Protein AF-A0A364MZ13-F1 (afdb_monomer_lite)

pLDDT: mean 72.57, std 24.68, range [21.92, 98.81]

Foldseek 3Di:
DDDDDDDDDDPVVVVVVVVVVVVVVVPPVPDDDDDDPDCPVVVVVVVVVVVVVVVVVCVPVVDQFFDALFFDWPQGDDPVLARPPPTGFAAAAAPVVQVVVVLLVQLLQQLLVQQLPDDCPPLLHLNNLLCQQFPPQCDGTPDDPPFPDRTHLADALALCNLLLVLSSLRSNQVSSLVSSLVQLVQADPVCSVVNVVSSSNHTHHAHDLQFDPDVAFSDHVLQDPQKDWHQGNVGIDIDGGSSPKRFQPPAQDPSLDDDDCRRHRIFEWCWAVDPTHHFVVQLRVQSLLFNLQLLVLLQVLLQQLFFLSCQAHQFVLSVDPVRLFLHFHLSQSLQVNLCSGCHLQGTQSQASNRNSRNSNNSNSSVVSNQSSLLSCLSNVVHGRDKAFRQFDHSHDHFLHIDTQQDFSPPHANGRVRHGDGSVCPVDSSSSSYDHPQCPVSHLLSSLLVSCVGRNLPQDDFALPDQCAGPLLEHSAHFDDAFFKWKKKKKKFFLQLDQTKKKKWKFFDDDDVLFDADLDDDPQPPDPLCLFDSPPPPPQDDDVDPHGDDDCVSPPSSHNRTQHMGMRGYHNHHDRRPGPDTRMGMHIGTCRSRVNVCCNNVVFVGRDLVGVLVRLLVTMHMFMGHSRGTHHCVSGVRIAIFMKMFRKATFPDSSGRIHNSHRIDTSLSNCVVPGSSDDDDDDDDSSSPRDDDDDDDDPPDDDDDDDDDDDDPPDPDDPDDPDLCNDDPDDDDWDKAFDADPVRHTPDIDIDDDDDDDDDDDDDDDDDDDDDDDDDDDPDQDDLPDAAAAFADDDDDQADQQHDAFDPDAWDWDAWPVNPWIKIKGKARALVLAQLVLLVVQQVQVQVVLCQFAWDQDNGRDDSVSSRCRARRGMKIWIFTDDDHHSVVVVVCVVVPHDCLHTTFWMKGWFQSDHDPRSLEIEMDITGRPVNPPRCVRLVVVVVCLVVSCSSVRFKYKYAFGWPVPVVVVCSCVVVPWDQPDKAPQCGCGPVDHPGRTMTTMTMDGNDPCVLVCFQVLVVQLVCCQVPVDGDPPQDPVSVVVSVVVNVFKDWDDDDDPDDIWIDGPQATEDRDLVVLLVQLLVLCVVPVDDLVVSLVVCVVHHDGPPSSVSNVVSLCPDPVSVVVVVVVVVVVVVVVVVVVVPPDDDDDDDDDDDDDDDDDDDDDDDDDDDDDDDDDDDDDDDDDDDDDDDDDDDDDDDDDDDDDDDDDDDDDDDDYDDDDDDDDDDDDDDDDDDDDDDDDDDDDDDDDDDDDDDDDDDDDDDPVRVVVVVVVVVVVPD

Radius of gyration: 42.13 Å; chains: 1; bounding box: 126×106×139 Å

Sequence (1278 aa):
MANFSKPANMMSMVFALLSVLQFTVAFQHGAHHHAHPARAADDAAIVAHMNDIEGELTKRQSSLRNLAITGICSNGHASNGQCNSGSSSAPRLEIRQLVKNADQWNLYLLGMERFTSKDKNDMLSYYQVSGIHGRPFQTWNTFPSPLLNQQGFCPHAMVLFGSWHRPYLALYEQALFQAILEVIEEFPSNQQQRWRNAAATFRMPYWDWAMDPGNGPTVPTQIRDTRVTVTKPSGTTTIDNPLYKYDFGNTLPSEMGGGPWNNFPETLRRPVANPTRSNNNEMNARFGSVRISLRDRIFALFSSKANFGQASTSAIGVRTDLSGSGVDSIESVHDVIHNTAGGESGGHMYYLDVSAFDPIFWLHHTNVDRILAMYQVVSPNSYISNGNVIRPMAQWNQGEPKNAYSPLKPFTKDISGNYFTSVDVKETRVLGYHYPETSDRSYTQTVRAINQLYGAGVRSMSKRDSDVSETGQYLGRPIKEGEYHTILNVIADKYALEGSYTVHCFVGKPGNSTSNSSAPYPVANSTTSASSPYSTGTSSYGNDTEAAYDPSTDYTQDPSYVGSYGILGGMMAGGANSSQTVMTSGALPLTSCLQGKVASGELESLTPEHIEPYLKEHLTYKVVGIKGELTPEEVPNLHIGVKCNKAKPAANDDELPDLSAPYEILKDVTSHLPFGKVFEYIPSLLDQALPEGPEYEEPGHGSSNGGGLTSPSNGVFPMPSMPWEEEGYCVSKQTIEYVDESGKLLYSEMLAVHGAPSFQLQPGNHSGTRPRLPAMPAMLDDPSAPVVFRTSGDVPYPPPGGPLPVGIAPCQVILRDRVTTATIIPFSAPNQVPLTLLAYLCDQLGREIEKGDTYPMVEPLPLENFGPYWFGVFGAIMLLGEIQDGRELHEMARRGCDWERECLGSFYIKPNYPGRSSHVCNGGFLVTDASRNRGVGRLMGETYLDWAPKLGYTYSVFNLVYETNVASCRIWDALGFKRIGRVKGCGNLKSYPGELVDAIIYGRDLGQDDEFVSEERFDKIRFYLKNGKYPNGADRAEKSRLRSAATHYKLTLSNDDEPEKLWLKGKEVIADPKQQYEIAQEIHHKQHGGINKTTAAIAELYHWVRIKETVSQVIRNCPECSEMNKGLSAMRQGQNQARAEARSGSGFLQSTSQPTLTPTPPTLFSPSQPPPPSDSPSNQLLETAQHPNPMYTQFPQQTRFDLPVDPALMEGIQTGTKLAELPPSPFLAAQAANGMPHVGHLDPDSESRMALDPSLDERAPTAVEEMRRRLNRVNQYK

Organism: Stemphylium lycopersici (NCBI:txid183478)

InterPro domains:
  IPR000182 GNAT domain [PF00583] (899-977)
  IPR000182 GNAT domain [PS51186] (844-1007)
  IPR002227 Tyrosinase copper-binding domain [PF00264] (125-376)
  IPR002227 Tyrosinase copper-binding domain [PR00092] (156-173)
  IPR002227 Tyrosinase copper-binding domain [PR00092] (204-209)
  IPR002227 Tyrosinase copper-binding domain [PR00092] (333-344)
  IPR002227 Tyrosinase copper-binding domain [PR00092] (357-375)
  IPR002227 Tyrosinase copper-binding domain [PS00498] (358-369)
  IPR008922 Di-copper centre-containing domain superfamily [G3DSA:1.10.1280.10] (80-455)
  IPR008922 Di-copper centre-containing domain superfamily [SSF48056] (86-438)
  IPR015416 Zinc finger, H2C2-type, histone UAS binding [PF09337] (1084-1121)
  IPR016181 Acyl-CoA N-acyltransferase [SSF55729] (885-1007)
  IPR041640 Tyrosinase, C-terminal [PF18132] (552-642)
  IPR052742 Mitochondrial N-acetyltransferase [PTHR43138] (776-1212)

Structure (mmCIF, N/CA/C/O backbone):
data_AF-A0A364MZ13-F1
#
_entry.id   AF-A0A364MZ13-F1
#
loop_
_atom_site.group_PDB
_atom_site.id
_atom_site.type_symbol
_atom_site.label_atom_id
_atom_site.label_alt_id
_atom_site.label_comp_id
_atom_site.label_asym_id
_atom_site.label_entity_id
_atom_site.label_seq_id
_atom_site.pdbx_PDB_ins_code
_atom_site.Cartn_x
_atom_site.Cartn_y
_atom_site.Cartn_z
_atom_site.occupancy
_atom_site.B_iso_or_equiv
_atom_site.auth_seq_id
_atom_site.auth_comp_id
_atom_site.auth_asym_id
_atom_site.auth_atom_id
_atom_site.pdbx_PDB_model_num
ATOM 1 N N . MET A 1 1 ? 60.540 -18.792 3.377 1.00 34.34 1 MET A N 1
ATOM 2 C CA . MET A 1 1 ? 60.831 -20.075 4.062 1.00 34.34 1 MET A CA 1
ATOM 3 C C . MET A 1 1 ? 59.533 -20.544 4.708 1.00 34.34 1 MET A C 1
ATOM 5 O O . MET A 1 1 ? 58.826 -19.664 5.175 1.00 34.34 1 MET A O 1
ATOM 9 N N . ALA A 1 2 ? 59.151 -21.819 4.804 1.00 34.81 2 ALA A N 1
ATOM 10 C CA . ALA A 1 2 ? 59.562 -23.114 4.210 1.00 34.81 2 ALA A CA 1
ATOM 11 C C . ALA A 1 2 ? 58.576 -24.173 4.804 1.00 34.81 2 ALA A C 1
ATOM 13 O O . ALA A 1 2 ? 57.996 -23.880 5.843 1.00 34.81 2 ALA A O 1
ATOM 14 N N . ASN A 1 3 ? 58.304 -25.391 4.313 1.00 37.25 3 ASN A N 1
ATOM 15 C CA . ASN A 1 3 ? 58.601 -26.162 3.089 1.00 37.25 3 ASN A CA 1
ATOM 16 C C . ASN A 1 3 ? 57.504 -27.279 2.974 1.00 37.25 3 ASN A C 1
ATOM 18 O O . ASN A 1 3 ? 56.854 -27.569 3.970 1.00 37.25 3 ASN A O 1
ATOM 22 N N . PHE A 1 4 ? 57.075 -27.766 1.796 1.00 43.94 4 PHE A N 1
ATOM 23 C CA . PHE A 1 4 ? 57.581 -28.949 1.040 1.00 43.94 4 PHE A CA 1
ATOM 24 C C . PHE A 1 4 ? 57.619 -30.292 1.839 1.00 43.94 4 PHE A C 1
ATOM 26 O O . PHE A 1 4 ? 58.055 -30.284 2.981 1.00 43.94 4 PHE A O 1
ATOM 33 N N . SER A 1 5 ? 57.240 -31.479 1.307 1.00 40.78 5 SER A N 1
ATOM 34 C CA . SER A 1 5 ? 56.767 -31.826 -0.061 1.00 40.78 5 SER A CA 1
ATOM 35 C C . SER A 1 5 ? 56.204 -33.261 -0.283 1.00 40.78 5 SER A C 1
ATOM 37 O O . SER A 1 5 ? 56.474 -34.186 0.472 1.00 40.78 5 SER A O 1
ATOM 39 N N . LYS A 1 6 ? 55.509 -33.400 -1.433 1.00 39.84 6 LYS A N 1
ATOM 40 C CA . LYS A 1 6 ? 55.323 -34.545 -2.387 1.00 39.84 6 LYS A CA 1
ATOM 41 C C . LYS A 1 6 ? 56.585 -35.437 -2.616 1.00 39.84 6 LYS A C 1
ATOM 43 O O . LYS A 1 6 ? 57.648 -34.959 -2.217 1.00 39.84 6 LYS A O 1
ATOM 48 N N . PRO A 1 7 ? 56.556 -36.646 -3.272 1.00 47.81 7 PRO A N 1
ATOM 49 C CA . PRO A 1 7 ? 55.991 -36.962 -4.628 1.00 47.81 7 PRO A CA 1
ATOM 50 C C . PRO A 1 7 ? 55.428 -38.406 -4.836 1.00 47.81 7 PRO A C 1
ATOM 52 O O . PRO A 1 7 ? 55.377 -39.170 -3.884 1.00 47.81 7 PRO A O 1
ATOM 55 N N . ALA A 1 8 ? 54.984 -38.898 -6.011 1.00 40.34 8 ALA A N 1
ATOM 56 C CA . ALA A 1 8 ? 54.505 -38.353 -7.309 1.00 40.34 8 ALA A CA 1
ATOM 57 C C . ALA A 1 8 ? 53.506 -39.377 -7.924 1.00 40.34 8 ALA A C 1
ATOM 59 O O . ALA A 1 8 ? 53.551 -40.546 -7.553 1.00 40.34 8 ALA A O 1
ATOM 60 N N . ASN A 1 9 ? 52.597 -38.976 -8.833 1.00 39.47 9 ASN A N 1
ATOM 61 C CA . ASN A 1 9 ? 51.491 -39.849 -9.281 1.00 39.47 9 ASN A CA 1
ATOM 62 C C . ASN A 1 9 ? 51.024 -39.616 -10.747 1.00 39.47 9 ASN A C 1
ATOM 64 O O . ASN A 1 9 ? 51.371 -38.613 -11.365 1.00 39.47 9 ASN A O 1
ATOM 68 N N . MET A 1 10 ? 50.200 -40.545 -11.254 1.00 41.47 10 MET A N 1
ATOM 69 C CA . MET A 1 10 ? 49.724 -40.870 -12.621 1.00 41.47 10 MET A CA 1
ATOM 70 C C . MET A 1 10 ? 49.314 -39.737 -13.600 1.00 41.47 10 MET A C 1
ATOM 72 O O . MET A 1 10 ? 49.108 -40.003 -14.785 1.00 41.47 10 MET A O 1
ATOM 76 N N . MET A 1 11 ? 49.217 -38.480 -13.158 1.00 45.34 11 MET A N 1
ATOM 77 C CA . MET A 1 11 ? 48.744 -37.326 -13.952 1.00 45.34 11 MET A CA 1
ATOM 78 C C . MET A 1 11 ? 49.505 -37.123 -15.278 1.00 45.34 11 MET A C 1
ATOM 80 O O . MET A 1 11 ? 48.898 -36.802 -16.300 1.00 45.34 11 MET A O 1
ATOM 84 N N . SER A 1 12 ? 50.822 -37.355 -15.286 1.00 45.50 12 SER A N 1
ATOM 85 C CA . SER A 1 12 ? 51.691 -37.088 -16.443 1.00 45.50 12 SER A CA 1
ATOM 86 C C . SER A 1 12 ? 51.362 -37.924 -17.688 1.00 45.50 12 SER A C 1
ATOM 88 O O . SER A 1 12 ? 51.634 -37.486 -18.802 1.00 45.50 12 SER A O 1
ATOM 90 N N . MET A 1 13 ? 50.782 -39.118 -17.520 1.00 44.88 13 MET A N 1
ATOM 91 C CA . MET A 1 13 ? 50.463 -40.014 -18.640 1.00 44.88 13 MET A CA 1
ATOM 92 C C . MET A 1 13 ? 49.107 -39.682 -19.280 1.00 44.88 13 MET A C 1
ATOM 94 O O . MET A 1 13 ? 48.956 -39.783 -20.496 1.00 44.88 13 MET A O 1
ATOM 98 N N . VAL A 1 14 ? 48.140 -39.224 -18.478 1.00 53.03 14 VAL A N 1
ATOM 99 C CA . VAL A 1 14 ? 46.807 -38.814 -18.954 1.00 53.03 14 VAL A CA 1
ATOM 100 C C . VAL A 1 14 ? 46.894 -37.533 -19.788 1.00 53.03 14 VAL A C 1
ATOM 102 O O . VAL A 1 14 ? 46.258 -37.438 -20.837 1.00 53.03 14 VAL A O 1
ATOM 105 N N . PHE A 1 15 ? 47.744 -36.582 -19.380 1.00 49.56 15 PHE A N 1
ATOM 106 C CA . PHE A 1 15 ? 47.992 -35.355 -20.144 1.00 49.56 15 PHE A CA 1
ATOM 107 C C . PHE A 1 15 ? 48.522 -35.640 -21.558 1.00 49.56 15 PHE A C 1
ATOM 109 O O . PHE A 1 15 ? 48.015 -35.076 -22.524 1.00 49.56 15 PHE A O 1
ATOM 116 N N . ALA A 1 16 ? 49.479 -36.566 -21.695 1.00 49.56 16 ALA A N 1
ATOM 117 C CA . ALA A 1 16 ? 50.039 -36.938 -22.995 1.00 49.56 16 ALA A CA 1
ATOM 118 C C . ALA A 1 16 ? 48.985 -37.532 -23.952 1.00 49.56 16 ALA A C 1
ATOM 120 O O . ALA A 1 16 ? 48.999 -37.230 -25.145 1.00 49.56 16 ALA A O 1
ATOM 121 N N . LEU A 1 17 ? 48.047 -38.336 -23.436 1.00 48.31 17 LEU A N 1
ATOM 122 C CA . LEU A 1 17 ? 46.984 -38.939 -24.245 1.00 48.31 17 LEU A CA 1
ATOM 123 C C . LEU A 1 17 ? 45.975 -37.888 -24.747 1.00 48.31 17 LEU A C 1
ATOM 125 O O . LEU A 1 17 ? 45.586 -37.910 -25.916 1.00 48.31 17 LEU A O 1
ATOM 129 N N . LEU A 1 18 ? 45.596 -36.936 -23.886 1.00 52.72 18 LEU A N 1
ATOM 130 C CA . LEU A 1 18 ? 44.688 -35.837 -24.238 1.00 52.72 18 LEU A CA 1
ATOM 131 C C . LEU A 1 18 ? 45.288 -34.902 -25.302 1.00 52.72 18 LEU A C 1
ATOM 133 O O . LEU A 1 18 ? 44.580 -34.492 -26.223 1.00 52.72 18 LEU A O 1
ATOM 137 N N . SER A 1 19 ? 46.593 -34.611 -25.233 1.00 46.22 19 SER A N 1
ATOM 138 C CA . SER A 1 19 ? 47.274 -33.763 -26.224 1.00 46.22 19 SER A CA 1
ATOM 139 C C . SER A 1 19 ? 47.270 -34.349 -27.644 1.00 46.22 19 SER A C 1
ATOM 141 O O . SER A 1 19 ? 47.138 -33.598 -28.608 1.00 46.22 19 SER A O 1
ATOM 143 N N . VAL A 1 20 ? 47.377 -35.675 -27.797 1.00 51.50 20 VAL A N 1
ATOM 144 C CA . VAL A 1 20 ? 47.383 -36.337 -29.120 1.00 51.50 20 VAL A CA 1
ATOM 145 C C . VAL A 1 20 ? 45.986 -36.354 -29.760 1.00 51.50 20 VAL A C 1
ATOM 147 O O . VAL A 1 20 ? 45.855 -36.164 -30.972 1.00 51.50 20 VAL A O 1
ATOM 150 N N . LEU A 1 21 ? 44.936 -36.521 -28.950 1.00 46.84 21 LEU A N 1
ATOM 151 C CA . LEU A 1 21 ? 43.539 -36.511 -29.405 1.00 46.84 21 LEU A CA 1
ATOM 152 C C . LEU A 1 21 ? 43.070 -35.112 -29.844 1.00 46.84 21 LEU A C 1
ATOM 154 O O . LEU A 1 21 ? 42.378 -34.979 -30.850 1.00 46.84 21 LEU A O 1
ATOM 158 N N . GLN A 1 22 ? 43.507 -34.056 -29.150 1.00 49.16 22 GLN A N 1
ATOM 159 C CA . GLN A 1 22 ? 43.265 -32.667 -29.568 1.00 49.16 22 GLN A CA 1
ATOM 160 C C . GLN A 1 22 ? 43.903 -32.356 -30.938 1.00 49.16 22 GLN A C 1
ATOM 162 O O . GLN A 1 22 ? 43.283 -31.709 -31.781 1.00 49.16 22 GLN A O 1
ATOM 167 N N . PHE A 1 23 ? 45.114 -32.866 -31.196 1.00 41.34 23 PHE A N 1
ATOM 168 C CA . PHE A 1 23 ? 45.843 -32.609 -32.445 1.00 41.34 23 PHE A CA 1
ATOM 169 C C . PHE A 1 23 ? 45.254 -33.295 -33.687 1.00 41.34 23 PHE A C 1
ATOM 171 O O . PHE A 1 23 ? 45.483 -32.826 -34.801 1.00 41.34 23 PHE A O 1
ATOM 178 N N . THR A 1 24 ? 44.500 -34.388 -33.526 1.00 42.88 24 THR A N 1
ATOM 179 C CA . THR A 1 24 ? 43.904 -35.116 -34.663 1.00 42.88 24 THR A CA 1
ATOM 180 C C . THR A 1 24 ? 42.604 -34.479 -35.152 1.00 42.88 24 THR A C 1
ATOM 182 O O . THR A 1 24 ? 42.399 -34.382 -36.360 1.00 42.88 24 THR A O 1
ATOM 185 N N . VAL A 1 25 ? 41.762 -33.965 -34.247 1.00 45.19 25 VAL A N 1
ATOM 186 C CA . VAL A 1 25 ? 40.502 -33.286 -34.619 1.00 45.19 25 VAL A CA 1
ATOM 187 C C . VAL A 1 25 ? 40.767 -31.980 -35.385 1.00 45.19 25 VAL A C 1
ATOM 189 O O . VAL A 1 25 ? 40.063 -31.670 -36.346 1.00 45.19 25 VAL A O 1
ATOM 192 N N . ALA A 1 26 ? 41.827 -31.249 -35.022 1.00 41.19 26 ALA A N 1
ATOM 193 C CA . ALA A 1 26 ? 42.182 -29.967 -35.637 1.00 41.19 26 ALA A CA 1
ATOM 194 C C . ALA A 1 26 ? 42.501 -30.046 -37.147 1.00 41.19 26 ALA A C 1
ATOM 196 O O . ALA A 1 26 ? 42.341 -29.054 -37.856 1.00 41.19 26 ALA A O 1
ATOM 197 N N . PHE A 1 27 ? 42.932 -31.205 -37.660 1.00 38.56 27 PHE A N 1
ATOM 198 C CA . PHE A 1 27 ? 43.362 -31.346 -39.058 1.00 38.56 27 PHE A CA 1
ATOM 199 C C . PHE A 1 27 ? 42.246 -31.716 -40.048 1.00 38.56 27 PHE A C 1
ATOM 201 O O . PHE A 1 27 ? 42.461 -31.611 -41.255 1.00 38.56 27 PHE A O 1
ATOM 208 N N . GLN A 1 28 ? 41.060 -32.133 -39.584 1.00 37.03 28 GLN A N 1
ATOM 209 C CA . GLN A 1 28 ? 40.051 -32.748 -40.462 1.00 37.03 28 GLN A CA 1
ATOM 210 C C . GLN A 1 28 ? 38.916 -31.808 -40.921 1.00 37.03 28 GLN A C 1
ATOM 212 O O . GLN A 1 28 ? 38.171 -32.158 -41.832 1.00 37.03 28 GLN A O 1
ATOM 217 N N . HIS A 1 29 ? 38.833 -30.585 -40.383 1.00 39.03 29 HIS A N 1
ATOM 218 C CA . HIS A 1 29 ? 37.932 -29.526 -40.881 1.00 39.03 29 HIS A CA 1
ATOM 219 C C . HIS A 1 29 ? 38.617 -28.507 -41.819 1.00 39.03 29 HIS A C 1
ATOM 221 O O . HIS A 1 29 ? 38.005 -27.526 -42.232 1.00 39.03 29 HIS A O 1
ATOM 227 N N . GLY A 1 30 ? 39.878 -28.745 -42.199 1.00 36.62 30 GLY A N 1
ATOM 228 C CA . GLY A 1 30 ? 40.705 -27.819 -42.985 1.00 36.62 30 GLY A CA 1
ATOM 229 C C . GLY A 1 30 ? 40.523 -27.841 -44.512 1.00 36.62 30 GLY A C 1
ATOM 230 O O . GLY A 1 30 ? 41.382 -27.306 -45.209 1.00 36.62 30 GLY A O 1
ATOM 231 N N . ALA A 1 31 ? 39.473 -28.467 -45.061 1.00 38.25 31 ALA A N 1
ATOM 232 C CA . ALA A 1 31 ? 39.272 -28.545 -46.514 1.00 38.25 31 ALA A CA 1
ATOM 233 C C . ALA A 1 31 ? 37.801 -28.756 -46.927 1.00 38.25 31 ALA A C 1
ATOM 235 O O . ALA A 1 31 ? 37.325 -29.884 -46.872 1.00 38.25 31 ALA A O 1
ATOM 236 N N . HIS A 1 32 ? 37.113 -27.688 -47.373 1.00 35.38 32 HIS A N 1
ATOM 237 C CA . HIS A 1 32 ? 36.140 -27.671 -48.496 1.00 35.38 32 HIS A CA 1
ATOM 238 C C . HIS A 1 32 ? 35.372 -26.328 -48.610 1.00 35.38 32 HIS A C 1
ATOM 240 O O . HIS A 1 32 ? 34.161 -26.274 -48.432 1.00 35.38 32 HIS A O 1
ATOM 246 N N . HIS A 1 33 ? 36.044 -25.236 -48.996 1.00 32.75 33 HIS A N 1
ATOM 247 C CA . HIS A 1 33 ? 35.358 -24.054 -49.548 1.00 32.75 33 HIS A CA 1
ATOM 248 C C . HIS A 1 33 ? 36.192 -23.387 -50.650 1.00 32.75 33 HIS A C 1
ATOM 250 O O . HIS A 1 33 ? 37.305 -22.929 -50.405 1.00 32.75 33 HIS A O 1
ATOM 256 N N . HIS A 1 34 ? 35.627 -23.286 -51.858 1.00 35.03 34 HIS A N 1
ATOM 257 C CA . HIS A 1 34 ? 36.164 -22.466 -52.945 1.00 35.03 34 HIS A CA 1
ATOM 258 C C . HIS A 1 34 ? 35.157 -21.379 -53.349 1.00 35.03 34 HIS A C 1
ATOM 260 O O . HIS A 1 34 ? 34.061 -21.679 -53.805 1.00 35.03 34 HIS A O 1
ATOM 266 N N . ALA A 1 35 ? 35.591 -20.126 -53.191 1.00 37.78 35 ALA A N 1
ATOM 267 C CA . ALA A 1 35 ? 35.219 -18.926 -53.946 1.00 37.78 35 ALA A CA 1
ATOM 268 C C . ALA A 1 35 ? 33.740 -18.677 -54.342 1.00 37.78 35 ALA A C 1
ATOM 270 O O . ALA A 1 35 ? 33.289 -19.087 -55.407 1.00 37.78 35 ALA A O 1
ATOM 271 N N . HIS A 1 36 ? 33.091 -17.759 -53.614 1.00 31.34 36 HIS A N 1
ATOM 272 C CA . HIS A 1 36 ? 32.182 -16.766 -54.210 1.00 31.34 36 HIS A CA 1
ATOM 273 C C . HIS A 1 36 ? 32.544 -15.356 -53.686 1.00 31.34 36 HIS A C 1
ATOM 275 O O . HIS A 1 36 ? 32.413 -15.106 -52.486 1.00 31.34 36 HIS A O 1
ATOM 281 N N . PRO A 1 37 ? 33.029 -14.427 -54.535 1.00 41.38 37 PRO A N 1
ATOM 282 C CA . PRO A 1 37 ? 33.567 -13.141 -54.084 1.00 41.38 37 PRO A CA 1
ATOM 283 C C . PRO A 1 37 ? 32.467 -12.078 -53.915 1.00 41.38 37 PRO A C 1
ATOM 285 O O . PRO A 1 37 ? 32.273 -11.242 -54.793 1.00 41.38 37 PRO A O 1
ATOM 288 N N . ALA A 1 38 ? 31.737 -12.116 -52.793 1.00 37.25 38 ALA A N 1
ATOM 289 C CA . ALA A 1 38 ? 30.705 -11.109 -52.488 1.00 37.25 38 ALA A CA 1
ATOM 290 C C . ALA A 1 38 ? 30.488 -10.761 -50.996 1.00 37.25 38 ALA A C 1
ATOM 292 O O . ALA A 1 38 ? 29.935 -9.703 -50.728 1.00 37.25 38 ALA A O 1
ATOM 293 N N . ARG A 1 39 ? 30.897 -11.601 -50.027 1.00 39.66 39 ARG A N 1
ATOM 294 C CA . ARG A 1 39 ? 30.520 -11.439 -48.596 1.00 39.66 39 ARG A CA 1
ATOM 295 C C . ARG A 1 39 ? 31.578 -10.871 -47.645 1.00 39.66 39 ARG A C 1
ATOM 297 O O . ARG A 1 39 ? 31.238 -10.472 -46.539 1.00 39.66 39 ARG A O 1
ATOM 304 N N . ALA A 1 40 ? 32.839 -10.777 -48.066 1.00 42.34 40 ALA A N 1
ATOM 305 C CA . ALA A 1 40 ? 33.953 -10.453 -47.165 1.00 42.34 40 ALA A CA 1
ATOM 306 C C . ALA A 1 40 ? 33.894 -9.053 -46.507 1.00 42.34 40 ALA A C 1
ATOM 308 O O . ALA A 1 40 ? 34.636 -8.806 -45.561 1.00 42.34 40 ALA A O 1
ATOM 309 N N . ALA A 1 41 ? 33.043 -8.143 -46.995 1.00 43.34 41 ALA A N 1
ATOM 310 C CA . ALA A 1 41 ? 32.804 -6.844 -46.363 1.00 43.34 41 ALA A CA 1
ATOM 311 C C . ALA A 1 41 ? 31.809 -6.937 -45.190 1.00 43.34 41 ALA A C 1
ATOM 313 O O . ALA A 1 41 ? 32.052 -6.342 -44.141 1.00 43.34 41 ALA A O 1
ATOM 314 N N . ASP A 1 42 ? 30.734 -7.715 -45.344 1.00 50.25 42 ASP A N 1
ATOM 315 C CA . ASP A 1 42 ? 29.677 -7.843 -44.335 1.00 50.25 42 ASP A CA 1
ATOM 316 C C . ASP A 1 42 ? 30.145 -8.685 -43.146 1.00 50.25 42 ASP A C 1
ATOM 318 O O . ASP A 1 42 ? 29.957 -8.279 -42.004 1.00 50.25 42 ASP A O 1
ATOM 322 N N . ASP A 1 43 ? 30.837 -9.806 -43.390 1.00 46.69 43 ASP A N 1
ATOM 323 C CA . ASP A 1 43 ? 31.380 -10.644 -42.310 1.00 46.69 43 ASP A CA 1
ATOM 324 C C . ASP A 1 43 ? 32.403 -9.861 -41.461 1.00 46.69 43 ASP A C 1
ATOM 326 O O . ASP A 1 43 ? 32.424 -9.975 -40.237 1.00 46.69 43 ASP A O 1
ATOM 330 N N . ALA A 1 44 ? 33.212 -8.999 -42.092 1.00 53.31 44 ALA A N 1
ATOM 331 C CA . ALA A 1 44 ? 34.142 -8.114 -41.391 1.00 53.31 44 ALA A CA 1
ATOM 332 C C . ALA A 1 44 ? 33.420 -7.014 -40.593 1.00 53.31 44 ALA A C 1
ATOM 334 O O . ALA A 1 44 ? 33.856 -6.685 -39.492 1.00 53.31 44 ALA A O 1
ATOM 335 N N . ALA A 1 45 ? 32.311 -6.470 -41.108 1.00 52.81 45 ALA A N 1
ATOM 336 C CA . ALA A 1 45 ? 31.486 -5.496 -40.395 1.00 52.81 45 ALA A CA 1
ATOM 337 C C . ALA A 1 45 ? 30.729 -6.128 -39.213 1.00 52.81 45 ALA A C 1
ATOM 339 O O . ALA A 1 45 ? 30.665 -5.528 -38.143 1.00 52.81 45 ALA A O 1
ATOM 340 N N . ILE A 1 46 ? 30.215 -7.352 -39.369 1.00 53.44 46 ILE A N 1
ATOM 341 C CA . ILE A 1 46 ? 29.531 -8.110 -38.313 1.00 53.44 46 ILE A CA 1
ATOM 342 C C . ILE A 1 46 ? 30.522 -8.521 -37.222 1.00 53.44 46 ILE A C 1
ATOM 344 O O . ILE A 1 46 ? 30.237 -8.309 -36.049 1.00 53.44 46 ILE A O 1
ATOM 348 N N . VAL A 1 47 ? 31.708 -9.030 -37.575 1.00 61.44 47 VAL A N 1
ATOM 349 C CA . VAL A 1 47 ? 32.756 -9.349 -36.589 1.00 61.44 47 VAL A CA 1
ATOM 350 C C . VAL A 1 47 ? 33.292 -8.082 -35.918 1.00 61.44 47 VAL A C 1
ATOM 352 O O . VAL A 1 47 ? 33.511 -8.093 -34.712 1.00 61.44 47 VAL A O 1
ATOM 355 N N . ALA A 1 48 ? 33.439 -6.962 -36.635 1.00 64.56 48 ALA A N 1
ATOM 356 C CA . ALA A 1 48 ? 33.770 -5.681 -36.009 1.00 64.56 48 ALA A CA 1
ATOM 357 C C . ALA A 1 48 ? 32.671 -5.217 -35.037 1.00 64.56 48 ALA A C 1
ATOM 359 O O . ALA A 1 48 ? 32.989 -4.791 -33.933 1.00 64.56 48 ALA A O 1
ATOM 360 N N . HIS A 1 49 ? 31.393 -5.352 -35.403 1.00 60.09 49 HIS A N 1
ATOM 361 C CA . HIS A 1 49 ? 30.268 -4.989 -34.542 1.00 60.09 49 HIS A CA 1
ATOM 362 C C . HIS A 1 49 ? 30.140 -5.915 -33.325 1.00 60.09 49 HIS A C 1
ATOM 364 O O . HIS A 1 49 ? 29.896 -5.430 -32.227 1.00 60.09 49 HIS A O 1
ATOM 370 N N . MET A 1 50 ? 30.380 -7.221 -33.480 1.00 51.88 50 MET A N 1
ATOM 371 C CA . MET A 1 50 ? 30.445 -8.167 -32.362 1.00 51.88 50 MET A CA 1
ATOM 372 C C . MET A 1 50 ? 31.633 -7.874 -31.443 1.00 51.88 50 MET A C 1
ATOM 374 O O . MET A 1 50 ? 31.439 -7.843 -30.236 1.00 51.88 50 MET A O 1
ATOM 378 N N . ASN A 1 51 ? 32.814 -7.563 -31.983 1.00 60.28 51 ASN A N 1
ATOM 379 C CA . ASN A 1 51 ? 33.983 -7.168 -31.190 1.00 60.28 51 ASN A CA 1
ATOM 380 C C . ASN A 1 51 ? 33.803 -5.799 -30.504 1.00 60.28 51 ASN A C 1
ATOM 382 O O . ASN A 1 51 ? 34.385 -5.569 -29.448 1.00 60.28 51 ASN A O 1
ATOM 386 N N . ASP A 1 52 ? 33.016 -4.882 -31.076 1.00 62.78 52 ASP A N 1
ATOM 387 C CA . ASP A 1 52 ? 32.699 -3.586 -30.459 1.00 62.78 52 ASP A CA 1
ATOM 388 C C . ASP A 1 52 ? 31.567 -3.715 -29.422 1.00 62.78 52 ASP A C 1
ATOM 390 O O . ASP A 1 52 ? 31.623 -3.072 -28.380 1.00 62.78 52 ASP A O 1
ATOM 394 N N . ILE A 1 53 ? 30.607 -4.630 -29.621 1.00 54.53 53 ILE A N 1
ATOM 395 C CA . ILE A 1 53 ? 29.636 -5.049 -28.595 1.00 54.53 53 ILE A CA 1
ATOM 396 C C . ILE A 1 53 ? 30.344 -5.772 -27.444 1.00 54.53 53 ILE A C 1
ATOM 398 O O . ILE A 1 53 ? 30.118 -5.422 -26.293 1.00 54.53 53 ILE A O 1
ATOM 402 N N . GLU A 1 54 ? 31.221 -6.738 -27.719 1.00 49.88 54 GLU A N 1
ATOM 403 C CA . GLU A 1 54 ? 32.032 -7.436 -26.713 1.00 49.88 54 GLU A CA 1
ATOM 404 C C . GLU A 1 54 ? 33.001 -6.463 -26.028 1.00 49.88 54 GLU A C 1
ATOM 406 O O . GLU A 1 54 ? 33.174 -6.507 -24.811 1.00 49.88 54 GLU A O 1
ATOM 411 N N . GLY A 1 55 ? 33.556 -5.508 -26.777 1.00 46.19 55 GLY A N 1
ATOM 412 C CA . GLY A 1 55 ? 34.349 -4.400 -26.259 1.00 46.19 55 GLY A CA 1
ATOM 413 C C . GLY A 1 55 ? 33.548 -3.469 -25.347 1.00 46.19 55 GLY A C 1
ATOM 414 O O . GLY A 1 55 ? 34.040 -3.092 -24.289 1.00 46.19 55 GLY A O 1
ATOM 415 N N . GLU A 1 56 ? 32.310 -3.116 -25.696 1.00 50.66 56 GLU A N 1
ATOM 416 C CA . GLU A 1 56 ? 31.406 -2.328 -24.849 1.00 50.66 56 GLU A CA 1
ATOM 417 C C . GLU A 1 56 ? 30.902 -3.117 -23.636 1.00 50.66 56 GLU A C 1
ATOM 419 O O . GLU A 1 56 ? 30.864 -2.569 -22.539 1.00 50.66 56 GLU A O 1
ATOM 424 N N . LEU A 1 57 ? 30.589 -4.407 -23.769 1.00 45.75 57 LEU A N 1
ATOM 425 C CA . LEU A 1 57 ? 30.277 -5.296 -22.643 1.00 45.75 57 LEU A CA 1
ATOM 426 C C . LEU A 1 57 ? 31.480 -5.415 -21.696 1.00 45.75 57 LEU A C 1
ATOM 428 O O . LEU A 1 57 ? 31.326 -5.270 -20.484 1.00 45.75 57 LEU A O 1
ATOM 432 N N . THR A 1 58 ? 32.690 -5.542 -22.240 1.00 43.22 58 THR A N 1
ATOM 433 C CA . THR A 1 58 ? 33.939 -5.545 -21.467 1.00 43.22 58 THR A CA 1
ATOM 434 C C . THR A 1 58 ? 34.194 -4.187 -20.809 1.00 43.22 58 THR A C 1
ATOM 436 O O . THR A 1 58 ? 34.598 -4.153 -19.650 1.00 43.22 58 THR A O 1
ATOM 439 N N . LYS A 1 59 ? 33.909 -3.048 -21.461 1.00 44.47 59 LYS A N 1
ATOM 440 C CA . LYS A 1 59 ? 33.967 -1.703 -20.837 1.00 44.47 59 LYS A CA 1
ATOM 441 C C . LYS A 1 59 ? 32.908 -1.532 -19.735 1.00 44.47 59 LYS A C 1
ATOM 443 O O . LYS A 1 59 ? 33.201 -0.917 -18.710 1.00 44.47 59 LYS A O 1
ATOM 448 N N . ARG A 1 60 ? 31.706 -2.097 -19.905 1.00 49.44 60 ARG A N 1
ATOM 449 C CA . ARG A 1 60 ? 30.620 -2.112 -18.903 1.00 49.44 60 ARG A CA 1
ATOM 450 C C . ARG A 1 60 ? 30.942 -3.004 -17.698 1.00 49.44 60 ARG A C 1
ATOM 452 O O . ARG A 1 60 ? 30.558 -2.657 -16.591 1.00 49.44 60 ARG A O 1
ATOM 459 N N . GLN A 1 61 ? 31.676 -4.104 -17.886 1.00 41.81 61 GLN A N 1
ATOM 460 C CA . GLN A 1 61 ? 32.159 -4.955 -16.788 1.00 41.81 61 GLN A CA 1
ATOM 461 C C . GLN A 1 61 ? 33.429 -4.407 -16.112 1.00 41.81 61 GLN A C 1
ATOM 463 O O . GLN A 1 61 ? 33.574 -4.518 -14.898 1.00 41.81 61 GLN A O 1
ATOM 468 N N . SER A 1 62 ? 34.354 -3.809 -16.872 1.00 38.91 62 SER A N 1
ATOM 469 C CA . SER A 1 62 ? 35.643 -3.308 -16.354 1.00 38.91 62 SER A CA 1
ATOM 470 C C . SER A 1 62 ? 35.601 -1.874 -15.816 1.00 38.91 62 SER A C 1
ATOM 472 O O . SER A 1 62 ? 36.499 -1.482 -15.071 1.00 38.91 62 SER A O 1
ATOM 474 N N . SER A 1 63 ? 34.555 -1.100 -16.123 1.00 43.28 63 SER A N 1
ATOM 475 C CA . SER A 1 63 ? 34.234 0.134 -15.401 1.00 43.28 63 SER A CA 1
ATOM 476 C C . SER A 1 63 ? 32.977 -0.072 -14.557 1.00 43.28 63 SER A C 1
ATOM 478 O O . SER A 1 63 ? 31.864 -0.070 -15.073 1.00 43.28 63 SER A O 1
ATOM 480 N N . LEU A 1 64 ? 33.172 -0.251 -13.245 1.00 50.53 64 LEU A N 1
ATOM 481 C CA . LEU A 1 64 ? 32.109 -0.443 -12.252 1.00 50.53 64 LEU A CA 1
ATOM 482 C C . LEU A 1 64 ? 31.227 0.812 -12.130 1.00 50.53 64 LEU A C 1
ATOM 484 O O . LEU A 1 64 ? 31.400 1.642 -11.238 1.00 50.53 64 LEU A O 1
ATOM 488 N N . ARG A 1 65 ? 30.279 0.949 -13.057 1.00 60.81 65 ARG A N 1
ATOM 489 C CA . ARG A 1 65 ? 29.154 1.881 -12.990 1.00 60.81 65 ARG A CA 1
ATOM 490 C C . ARG A 1 65 ? 27.919 1.094 -12.582 1.00 60.81 65 ARG A C 1
ATOM 492 O O . ARG A 1 65 ? 27.581 0.102 -13.220 1.00 60.81 65 ARG A O 1
ATOM 499 N N . ASN A 1 66 ? 27.253 1.553 -11.533 1.00 75.31 66 ASN A N 1
ATOM 500 C CA . ASN A 1 66 ? 26.033 0.939 -11.023 1.00 75.31 66 ASN A CA 1
ATOM 501 C C . ASN A 1 66 ? 24.939 0.970 -12.107 1.00 75.31 66 ASN A C 1
ATOM 503 O O . ASN A 1 66 ? 24.829 1.953 -12.847 1.00 75.31 66 ASN A O 1
ATOM 507 N N . LEU A 1 67 ? 24.116 -0.076 -12.209 1.00 86.25 67 LEU A N 1
ATOM 508 C CA . LEU A 1 67 ? 22.977 -0.071 -13.127 1.00 86.25 67 LEU A CA 1
ATOM 509 C C . LEU A 1 67 ? 21.914 0.929 -12.647 1.00 86.25 67 LEU A C 1
ATOM 511 O O . LEU A 1 67 ? 21.183 0.672 -11.692 1.00 86.25 67 LEU A O 1
ATOM 515 N N . ALA A 1 68 ? 21.803 2.066 -13.332 1.00 87.81 68 ALA A N 1
ATOM 516 C CA . ALA A 1 68 ? 20.723 3.016 -13.096 1.00 87.81 68 ALA A CA 1
ATOM 517 C C . ALA A 1 68 ? 19.388 2.442 -13.604 1.00 87.81 68 ALA A C 1
ATOM 519 O O . ALA A 1 68 ? 19.215 2.197 -14.803 1.00 87.81 68 ALA A O 1
ATOM 520 N N . ILE A 1 69 ? 18.437 2.247 -12.692 1.00 91.12 69 ILE A N 1
ATOM 521 C CA . ILE A 1 69 ? 17.044 1.953 -13.027 1.00 91.12 69 ILE A CA 1
ATOM 522 C C . ILE A 1 69 ? 16.331 3.294 -13.219 1.00 91.12 69 ILE A C 1
ATOM 524 O O . ILE A 1 69 ? 16.167 4.061 -12.274 1.00 91.12 69 ILE A O 1
ATOM 528 N N . THR A 1 70 ? 15.920 3.576 -14.451 1.00 85.00 70 THR A N 1
ATOM 529 C CA . THR A 1 70 ? 15.205 4.800 -14.845 1.00 85.00 70 THR A CA 1
ATOM 530 C C . THR A 1 70 ? 13.803 4.504 -15.381 1.00 85.00 70 THR A C 1
ATOM 532 O O . THR A 1 70 ? 12.965 5.401 -15.444 1.00 85.00 70 THR A O 1
ATOM 535 N N . GLY A 1 71 ? 13.517 3.259 -15.772 1.00 86.19 71 GLY A N 1
ATOM 536 C CA . GLY A 1 71 ? 12.299 2.923 -16.507 1.00 86.19 71 GLY A CA 1
ATOM 537 C C . GLY A 1 71 ? 12.289 3.554 -17.908 1.00 86.19 71 GLY A C 1
ATOM 538 O O . GLY A 1 71 ? 13.340 3.840 -18.485 1.00 86.19 71 GLY A O 1
ATOM 539 N N . ILE A 1 72 ? 11.102 3.769 -18.487 1.00 87.38 72 ILE A N 1
ATOM 540 C CA . ILE A 1 72 ? 10.973 4.135 -19.911 1.00 87.38 72 ILE A CA 1
ATOM 541 C C . ILE A 1 72 ? 10.638 5.628 -20.096 1.00 87.38 72 ILE A C 1
ATOM 543 O O . ILE A 1 72 ? 9.472 6.026 -20.138 1.00 87.38 72 ILE A O 1
ATOM 547 N N . CYS A 1 73 ? 11.678 6.440 -20.302 1.00 75.69 73 CYS A N 1
ATOM 548 C CA . CYS A 1 73 ? 11.626 7.748 -20.974 1.00 75.69 73 CYS A CA 1
ATOM 549 C C . CYS A 1 73 ? 12.845 7.845 -21.909 1.00 75.69 73 CYS A C 1
ATOM 551 O O . CYS A 1 73 ? 13.975 7.727 -21.439 1.00 75.69 73 CYS A O 1
ATOM 553 N N . SER A 1 74 ? 12.654 8.079 -23.211 1.00 61.16 74 SER A N 1
ATOM 554 C CA . SER A 1 74 ? 13.741 8.018 -24.211 1.00 61.16 74 SER A CA 1
ATOM 555 C C . SER A 1 74 ? 14.870 9.035 -23.992 1.00 61.16 74 SER A C 1
ATOM 557 O O . SER A 1 74 ? 16.015 8.734 -24.311 1.00 61.16 74 SER A O 1
ATOM 559 N N . ASN A 1 75 ? 14.574 10.195 -23.396 1.00 61.09 75 ASN A N 1
ATOM 560 C CA . ASN A 1 75 ? 15.561 11.220 -23.028 1.00 61.09 75 ASN A CA 1
ATOM 561 C C . ASN A 1 75 ? 15.862 11.256 -21.509 1.00 61.09 75 ASN A C 1
ATOM 563 O O . ASN A 1 75 ? 16.412 12.241 -21.013 1.00 61.09 75 ASN A O 1
ATOM 567 N N . GLY A 1 76 ? 15.466 10.230 -20.744 1.00 62.69 76 GLY A N 1
ATOM 568 C CA . GLY A 1 76 ? 15.513 10.240 -19.275 1.00 62.69 76 GLY A CA 1
ATOM 569 C C . GLY A 1 76 ? 14.504 11.209 -18.644 1.00 62.69 76 GLY A C 1
ATOM 570 O O . GLY A 1 76 ? 13.492 11.551 -19.266 1.00 62.69 76 GLY A O 1
ATOM 571 N N . HIS A 1 77 ? 14.784 11.666 -17.420 1.00 61.97 77 HIS A N 1
ATOM 572 C CA . HIS A 1 77 ? 13.853 12.426 -16.573 1.00 61.97 77 HIS A CA 1
ATOM 573 C C . HIS A 1 77 ? 14.443 13.739 -16.053 1.00 61.97 77 HIS A C 1
ATOM 575 O O . HIS A 1 77 ? 15.660 13.886 -15.925 1.00 61.97 77 HIS A O 1
ATOM 581 N N . ALA A 1 78 ? 13.555 14.676 -15.725 1.00 61.47 78 ALA A N 1
ATOM 582 C CA . ALA A 1 78 ? 13.858 15.928 -15.045 1.00 61.47 78 ALA A CA 1
ATOM 583 C C . ALA A 1 78 ? 13.722 15.780 -13.517 1.00 61.47 78 ALA A C 1
ATOM 585 O O . ALA A 1 78 ? 13.074 14.859 -13.017 1.00 61.47 78 ALA A O 1
ATOM 586 N N . SER A 1 79 ? 14.265 16.735 -12.757 1.00 51.34 79 SER A N 1
ATOM 587 C CA . SER A 1 79 ? 14.240 16.740 -11.281 1.00 51.34 79 SER A CA 1
ATOM 588 C C . SER A 1 79 ? 12.840 16.805 -10.649 1.00 51.34 79 SER A C 1
ATOM 590 O O . SER A 1 79 ? 12.701 16.571 -9.454 1.00 51.34 79 SER A O 1
ATOM 592 N N . ASN A 1 80 ? 11.799 17.098 -11.435 1.00 48.84 80 ASN A N 1
ATOM 593 C CA . ASN A 1 80 ? 10.396 17.074 -11.013 1.00 48.84 80 ASN A CA 1
ATOM 594 C C . ASN A 1 80 ? 9.673 15.746 -11.335 1.00 48.84 80 ASN A C 1
ATOM 596 O O . ASN A 1 80 ? 8.452 15.664 -11.193 1.00 48.84 80 ASN A O 1
ATOM 600 N N . GLY A 1 81 ? 10.394 14.730 -11.822 1.00 51.84 81 GLY A N 1
ATOM 601 C CA . GLY A 1 81 ? 9.834 13.416 -12.130 1.00 51.84 81 GLY A CA 1
ATOM 602 C C . GLY A 1 81 ? 9.128 13.286 -13.482 1.00 51.84 81 GLY A C 1
ATOM 603 O O . GLY A 1 81 ? 8.593 12.221 -13.784 1.00 51.84 81 GLY A O 1
ATOM 604 N N . GLN A 1 82 ? 9.093 14.334 -14.308 1.00 65.19 82 GLN A N 1
ATOM 605 C CA . GLN A 1 82 ? 8.610 14.228 -15.688 1.00 65.19 82 GLN A CA 1
ATOM 606 C C . GLN A 1 82 ? 9.710 13.656 -16.595 1.00 65.19 82 GLN A C 1
ATOM 608 O O . GLN A 1 82 ? 10.896 13.858 -16.331 1.00 65.19 82 GLN A O 1
ATOM 613 N N . CYS A 1 83 ? 9.342 12.984 -17.693 1.00 75.62 83 CYS A N 1
ATOM 614 C CA . CYS A 1 83 ? 10.316 12.708 -18.752 1.00 75.62 83 CYS A CA 1
ATOM 615 C C . CYS A 1 83 ? 10.915 14.031 -19.270 1.00 75.62 83 CYS A C 1
ATOM 617 O O . CYS A 1 83 ? 10.216 15.044 -19.348 1.00 75.62 83 CYS A O 1
ATOM 619 N N . ASN A 1 84 ? 12.182 14.013 -19.679 1.00 76.69 84 ASN A N 1
ATOM 620 C CA . ASN A 1 84 ? 12.841 15.160 -20.300 1.00 76.69 84 ASN A CA 1
ATOM 621 C C . ASN A 1 84 ? 12.176 15.566 -21.626 1.00 76.69 84 ASN A C 1
ATOM 623 O O . ASN A 1 84 ? 11.488 14.772 -22.272 1.00 76.69 84 ASN A O 1
ATOM 627 N N . SER A 1 85 ? 12.411 16.815 -22.042 1.00 68.75 85 SER A N 1
ATOM 628 C CA . SER A 1 85 ? 11.802 17.410 -23.241 1.00 68.75 85 SER A CA 1
ATOM 629 C C . SER A 1 85 ? 11.907 16.496 -24.471 1.00 68.75 85 SER A C 1
ATOM 631 O O . SER A 1 85 ? 12.958 15.911 -24.738 1.00 68.75 85 SER A O 1
ATOM 633 N N . GLY A 1 86 ? 10.800 16.346 -25.203 1.00 64.19 86 GLY A N 1
ATOM 634 C CA . GLY A 1 86 ? 10.669 15.406 -26.325 1.00 64.19 86 GLY A CA 1
ATOM 635 C C . GLY A 1 86 ? 10.332 13.956 -25.938 1.00 64.19 86 GLY A C 1
ATOM 636 O O . GLY A 1 86 ? 10.182 13.123 -26.825 1.00 64.19 86 GLY A O 1
ATOM 637 N N . SER A 1 87 ? 10.189 13.636 -24.648 1.00 69.00 87 SER A N 1
ATOM 638 C CA . SER A 1 87 ? 9.740 12.328 -24.142 1.00 69.00 87 SER A CA 1
ATOM 639 C C . SER A 1 87 ? 8.468 12.459 -23.293 1.00 69.00 87 SER A C 1
ATOM 641 O O . SER A 1 87 ? 8.175 13.528 -22.763 1.00 69.00 87 SER A O 1
ATOM 643 N N . SER A 1 88 ? 7.697 11.377 -23.140 1.00 74.88 88 SER A N 1
ATOM 644 C CA . SER A 1 88 ? 6.487 11.355 -22.298 1.00 74.88 88 SER A CA 1
ATOM 645 C C . SER A 1 88 ? 6.267 9.992 -21.633 1.00 74.88 88 SER A C 1
ATOM 647 O O . SER A 1 88 ? 6.703 8.962 -22.152 1.00 74.88 88 SER A O 1
ATOM 649 N N . SER A 1 89 ? 5.610 9.989 -20.467 1.00 87.25 89 SER A N 1
ATOM 650 C CA . SER A 1 89 ? 5.256 8.765 -19.747 1.00 87.25 89 SER A CA 1
ATOM 651 C C . SER A 1 89 ? 3.919 8.219 -20.242 1.00 87.25 89 SER A C 1
ATOM 653 O O . SER A 1 89 ? 2.901 8.909 -20.187 1.00 87.25 89 SER A O 1
ATOM 655 N N . ALA A 1 90 ? 3.917 6.973 -20.715 1.00 91.88 90 ALA A N 1
ATOM 656 C CA . ALA A 1 90 ? 2.736 6.291 -21.246 1.00 91.88 90 ALA A CA 1
ATOM 657 C C . ALA A 1 90 ? 1.999 5.484 -20.151 1.00 91.88 90 ALA A C 1
ATOM 659 O O . ALA A 1 90 ? 2.579 5.237 -19.088 1.00 91.88 90 ALA A O 1
ATOM 660 N N . PRO A 1 91 ? 0.720 5.118 -20.348 1.00 95.88 91 PRO A N 1
ATOM 661 C CA . PRO A 1 91 ? -0.014 4.313 -19.379 1.00 95.88 91 PRO A CA 1
ATOM 662 C C . PRO A 1 91 ? 0.377 2.831 -19.479 1.00 95.88 91 PRO A C 1
ATOM 664 O O . PRO A 1 91 ? 0.467 2.281 -20.576 1.00 95.88 91 PRO A O 1
ATOM 667 N N . ARG A 1 92 ? 0.530 2.161 -18.335 1.00 98.25 92 ARG A N 1
ATOM 668 C CA . ARG A 1 92 ? 0.419 0.698 -18.248 1.00 98.25 92 ARG A CA 1
ATOM 669 C C . ARG A 1 92 ? -1.054 0.336 -18.440 1.00 98.25 92 ARG A C 1
ATOM 671 O O . ARG A 1 92 ? -1.915 0.908 -17.775 1.00 98.25 92 ARG A O 1
ATOM 678 N N . LEU A 1 93 ? -1.352 -0.555 -19.381 1.00 98.31 93 LEU A N 1
ATOM 679 C CA . LEU A 1 93 ? -2.723 -0.903 -19.778 1.00 98.31 93 LEU A CA 1
ATOM 680 C C . LEU A 1 93 ? -3.152 -2.251 -19.193 1.00 98.31 93 LEU A C 1
ATOM 682 O O . LEU A 1 93 ? -2.319 -3.123 -18.969 1.00 98.31 93 LEU A O 1
ATOM 686 N N . GLU A 1 94 ? -4.455 -2.460 -19.008 1.00 98.12 94 GLU A N 1
ATOM 687 C CA . GLU A 1 94 ? -4.978 -3.803 -18.735 1.00 98.12 94 GLU A CA 1
ATOM 688 C C . GLU A 1 94 ? -4.707 -4.708 -19.954 1.00 98.12 94 GLU A C 1
ATOM 690 O O . GLU A 1 94 ? -4.803 -4.262 -21.103 1.00 98.12 94 GLU A O 1
ATOM 695 N N . ILE A 1 95 ? -4.328 -5.968 -19.731 1.00 98.00 95 ILE A N 1
ATOM 696 C CA . ILE A 1 95 ? -3.838 -6.858 -20.796 1.00 98.00 95 ILE A CA 1
ATOM 697 C C . ILE A 1 95 ? -4.834 -7.045 -21.957 1.00 98.00 95 ILE A C 1
ATOM 699 O O . ILE A 1 95 ? -4.427 -6.997 -23.119 1.00 98.00 95 ILE A O 1
ATOM 703 N N . ARG A 1 96 ? -6.143 -7.151 -21.689 1.00 95.69 96 ARG A N 1
ATOM 704 C CA . ARG A 1 96 ? -7.203 -7.260 -22.713 1.00 95.69 96 ARG A CA 1
ATOM 705 C C . ARG A 1 96 ? -7.411 -5.940 -23.473 1.00 95.69 96 ARG A C 1
ATOM 707 O O . ARG A 1 96 ? -8.003 -5.945 -24.554 1.00 95.69 96 ARG A O 1
ATOM 714 N N . GLN A 1 97 ? -6.935 -4.809 -22.943 1.00 96.75 97 GLN A N 1
ATOM 715 C CA . GLN A 1 97 ? -6.857 -3.530 -23.661 1.00 96.75 97 GLN A CA 1
ATOM 716 C C . GLN A 1 97 ? -5.587 -3.449 -24.520 1.00 96.75 97 GLN A C 1
ATOM 718 O O . GLN A 1 97 ? -5.686 -3.068 -25.686 1.00 96.75 97 GLN A O 1
ATOM 723 N N . LEU A 1 98 ? -4.422 -3.860 -23.998 1.00 97.56 98 LEU A N 1
ATOM 724 C CA . LEU A 1 98 ? -3.154 -3.866 -24.746 1.00 97.56 98 LEU A CA 1
ATOM 725 C C . LEU A 1 98 ? -3.243 -4.721 -26.022 1.00 97.56 98 LEU A C 1
ATOM 727 O O . LEU A 1 98 ? -2.805 -4.284 -27.083 1.00 97.56 98 LEU A O 1
ATOM 731 N N . VAL A 1 99 ? -3.882 -5.895 -25.939 1.00 96.31 99 VAL A N 1
ATOM 732 C CA . VAL A 1 99 ? -4.134 -6.819 -27.068 1.00 96.31 99 VAL A CA 1
ATOM 733 C C . VAL A 1 99 ? -4.810 -6.140 -28.270 1.00 96.31 99 VAL A C 1
ATOM 735 O O . VAL A 1 99 ? -4.615 -6.562 -29.408 1.00 96.31 99 VAL A O 1
ATOM 738 N N . LYS A 1 100 ? -5.582 -5.065 -28.052 1.00 96.75 100 LYS A N 1
ATOM 739 C CA . LYS A 1 100 ? -6.267 -4.321 -29.126 1.00 96.75 100 LYS A CA 1
ATOM 740 C C . LYS A 1 100 ? -5.297 -3.517 -29.997 1.00 96.75 100 LYS A C 1
ATOM 742 O O . LYS A 1 100 ? -5.632 -3.200 -31.136 1.00 96.75 100 LYS A O 1
ATOM 747 N N . ASN A 1 101 ? -4.101 -3.208 -29.493 1.00 97.50 101 ASN A N 1
ATOM 748 C CA . ASN A 1 101 ? -3.008 -2.663 -30.286 1.00 97.50 101 ASN A CA 1
ATOM 749 C C . ASN A 1 101 ? -2.107 -3.810 -30.764 1.00 97.50 101 ASN A C 1
ATOM 751 O O . ASN A 1 101 ? -1.153 -4.191 -30.086 1.00 97.50 101 ASN A O 1
ATOM 755 N N . ALA A 1 102 ? -2.411 -4.346 -31.948 1.00 96.81 102 ALA A N 1
ATOM 756 C CA . ALA A 1 102 ? -1.709 -5.496 -32.519 1.00 96.81 102 ALA A CA 1
ATOM 757 C C . ALA A 1 102 ? -0.180 -5.310 -32.600 1.00 96.81 102 ALA A C 1
ATOM 759 O O . ALA A 1 102 ? 0.556 -6.276 -32.402 1.00 96.81 102 ALA A O 1
ATOM 760 N N . ASP A 1 103 ? 0.309 -4.087 -32.832 1.00 96.94 103 ASP A N 1
ATOM 761 C CA . ASP A 1 103 ? 1.747 -3.824 -32.941 1.00 96.94 103 ASP A CA 1
ATOM 762 C C . ASP A 1 103 ? 2.436 -3.878 -31.570 1.00 96.94 103 ASP A C 1
ATOM 764 O O . ASP A 1 103 ? 3.482 -4.509 -31.426 1.00 96.94 103 ASP A O 1
ATOM 768 N N . GLN A 1 104 ? 1.831 -3.271 -30.542 1.00 97.31 104 GLN A N 1
ATOM 769 C CA . GLN A 1 104 ? 2.346 -3.342 -29.169 1.00 97.31 104 GLN A CA 1
ATOM 770 C C . GLN A 1 104 ? 2.217 -4.744 -28.574 1.00 97.31 104 GLN A C 1
ATOM 772 O O . GLN A 1 104 ? 3.128 -5.196 -27.886 1.00 97.31 104 GLN A O 1
ATOM 777 N N . TRP A 1 105 ? 1.126 -5.453 -28.872 1.00 98.31 105 TRP A N 1
ATOM 778 C CA . TRP A 1 105 ? 0.940 -6.842 -28.464 1.00 98.31 105 TRP A CA 1
ATOM 779 C C . TRP A 1 105 ? 1.997 -7.765 -29.089 1.00 98.31 105 TRP A C 1
ATOM 781 O O . TRP A 1 105 ? 2.612 -8.569 -28.390 1.00 98.31 105 TRP A O 1
ATOM 791 N N . ASN A 1 106 ? 2.285 -7.594 -30.385 1.00 98.44 106 ASN A N 1
ATOM 792 C CA . ASN A 1 106 ? 3.339 -8.340 -31.071 1.00 98.44 106 ASN A CA 1
ATOM 793 C C . ASN A 1 106 ? 4.730 -8.059 -30.480 1.00 98.44 106 ASN A C 1
ATOM 795 O O . ASN A 1 106 ? 5.488 -8.993 -30.224 1.00 98.44 106 ASN A O 1
ATOM 799 N N . LEU A 1 107 ? 5.057 -6.786 -30.224 1.00 98.06 107 LEU A N 1
ATOM 800 C CA . LEU A 1 107 ? 6.327 -6.417 -29.593 1.00 98.06 107 LEU A CA 1
ATOM 801 C C . LEU A 1 107 ? 6.444 -6.942 -28.162 1.00 98.06 107 LEU A C 1
ATOM 803 O O . LEU A 1 107 ? 7.518 -7.400 -27.792 1.00 98.06 107 LEU A O 1
ATOM 807 N N . TYR A 1 108 ? 5.364 -6.937 -27.376 1.00 98.56 108 TYR A N 1
ATOM 808 C CA . TYR A 1 108 ? 5.382 -7.494 -26.025 1.00 98.56 108 TYR A CA 1
ATOM 809 C C . TYR A 1 108 ? 5.733 -8.986 -26.036 1.00 98.56 108 TYR A C 1
ATOM 811 O O . TYR A 1 108 ? 6.633 -9.401 -25.311 1.00 98.56 108 TYR A O 1
ATOM 819 N N . LEU A 1 109 ? 5.094 -9.777 -26.903 1.00 98.69 109 LEU A N 1
ATOM 820 C CA . LEU A 1 109 ? 5.357 -11.216 -27.004 1.00 98.69 109 LEU A CA 1
ATOM 821 C C . LEU A 1 109 ? 6.774 -11.529 -27.503 1.00 98.69 109 LEU A C 1
ATOM 823 O O . LEU A 1 109 ? 7.439 -12.388 -26.931 1.00 98.69 109 LEU A O 1
ATOM 827 N N . LEU A 1 110 ? 7.265 -10.825 -28.527 1.00 98.56 110 LEU A N 1
ATOM 828 C CA . LEU A 1 110 ? 8.629 -11.035 -29.034 1.00 98.56 110 LEU A CA 1
ATOM 829 C C . LEU A 1 110 ? 9.703 -10.526 -28.060 1.00 98.56 110 LEU A C 1
ATOM 831 O O . LEU A 1 110 ? 10.744 -11.161 -27.900 1.00 98.56 110 LEU A O 1
ATOM 835 N N . GLY A 1 111 ? 9.442 -9.411 -27.374 1.00 98.19 111 GLY A N 1
ATOM 836 C CA . GLY A 1 111 ? 10.296 -8.898 -26.307 1.00 98.19 111 GLY A CA 1
ATOM 837 C C . GLY A 1 111 ? 10.370 -9.858 -25.123 1.00 98.19 111 GLY A C 1
ATOM 838 O O . GLY A 1 111 ? 11.459 -10.114 -24.622 1.00 98.19 111 GLY A O 1
ATOM 839 N N . MET A 1 112 ? 9.240 -10.450 -24.722 1.00 98.56 112 MET A N 1
ATOM 840 C CA . MET A 1 112 ? 9.185 -11.496 -23.696 1.00 98.56 112 MET A CA 1
ATOM 841 C C . MET A 1 112 ? 9.945 -12.759 -24.119 1.00 98.56 112 MET A C 1
ATOM 843 O O . MET A 1 112 ? 10.768 -13.249 -23.349 1.00 98.56 112 MET A O 1
ATOM 847 N N . GLU A 1 113 ? 9.743 -13.249 -25.349 1.00 98.00 113 GLU A N 1
ATOM 848 C CA . GLU A 1 113 ? 10.509 -14.373 -25.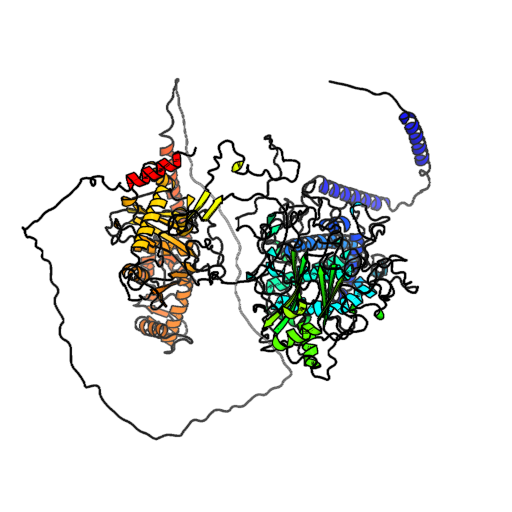913 1.00 98.00 113 GLU A CA 1
ATOM 849 C C . GLU A 1 113 ? 12.023 -14.103 -25.807 1.00 98.00 113 GLU A C 1
ATOM 851 O O . GLU A 1 113 ? 12.748 -14.878 -25.183 1.00 98.00 113 GLU A O 1
ATOM 856 N N . ARG A 1 114 ? 12.489 -12.946 -26.300 1.00 97.62 114 ARG A N 1
ATOM 857 C CA . ARG A 1 114 ? 13.900 -12.528 -26.232 1.00 97.62 114 ARG A CA 1
ATOM 858 C C . ARG A 1 114 ? 14.419 -12.335 -24.802 1.00 97.62 114 ARG A C 1
ATOM 860 O O . ARG A 1 114 ? 15.573 -12.650 -24.536 1.00 97.62 114 ARG A O 1
ATOM 867 N N . PHE A 1 115 ? 13.603 -11.813 -23.887 1.00 98.31 115 PHE A N 1
ATOM 868 C CA . PHE A 1 115 ? 13.978 -11.553 -22.492 1.00 98.31 115 PHE A CA 1
ATOM 869 C C . PHE A 1 115 ? 14.122 -12.853 -21.686 1.00 98.31 115 PHE A C 1
ATOM 871 O O . PHE A 1 115 ? 15.099 -13.016 -20.951 1.00 98.31 115 PHE A O 1
ATOM 878 N N . THR A 1 116 ? 13.202 -13.806 -21.878 1.00 97.12 116 THR A N 1
ATOM 879 C CA . THR A 1 116 ? 13.291 -15.150 -21.277 1.00 97.12 116 THR A CA 1
ATOM 880 C C . THR A 1 116 ? 14.450 -15.977 -21.839 1.00 97.12 116 THR A C 1
ATOM 882 O O . THR A 1 116 ? 15.011 -16.784 -21.104 1.00 97.12 116 THR A O 1
ATOM 885 N N . SER A 1 117 ? 14.868 -15.732 -23.090 1.00 95.50 117 SER A N 1
ATOM 886 C CA . SER A 1 117 ? 15.992 -16.426 -23.735 1.00 95.50 117 SER A CA 1
ATOM 887 C C . SER A 1 117 ? 17.374 -15.790 -23.507 1.00 95.50 117 SER A C 1
ATOM 889 O O . SER A 1 117 ? 18.337 -16.211 -24.151 1.00 95.50 117 SER A O 1
ATOM 891 N N . LYS A 1 118 ? 17.505 -14.751 -22.666 1.00 94.94 118 LYS A N 1
ATOM 892 C CA . LYS A 1 118 ? 18.818 -14.184 -22.300 1.00 94.94 118 LYS A CA 1
ATOM 893 C C . LYS A 1 118 ? 19.595 -15.160 -21.410 1.00 94.94 118 LYS A C 1
ATOM 895 O O . LYS A 1 118 ? 19.008 -15.848 -20.578 1.00 94.94 118 LYS A O 1
ATOM 900 N N . ASP A 1 119 ? 20.920 -15.193 -21.563 1.00 92.62 119 ASP A N 1
ATOM 901 C CA . ASP A 1 119 ? 21.789 -16.045 -20.745 1.00 92.62 119 ASP A CA 1
ATOM 902 C C . ASP A 1 119 ? 21.632 -15.730 -19.248 1.00 92.62 119 ASP A C 1
ATOM 904 O O . ASP A 1 119 ? 21.594 -14.567 -18.851 1.00 92.62 119 ASP A O 1
ATOM 908 N N . LYS A 1 120 ? 21.573 -16.763 -18.400 1.00 90.56 120 LYS A N 1
ATOM 909 C CA . LYS A 1 120 ? 21.272 -16.611 -16.965 1.00 90.56 120 LYS A CA 1
ATOM 910 C C . LYS A 1 120 ? 22.339 -15.864 -16.148 1.00 90.56 120 LYS A C 1
ATOM 912 O O . LYS A 1 120 ? 22.128 -15.617 -14.959 1.00 90.56 120 LYS A O 1
ATOM 917 N N . ASN A 1 121 ? 23.482 -15.533 -16.749 1.00 89.12 121 ASN A N 1
ATOM 918 C CA . ASN A 1 121 ? 24.542 -14.722 -16.153 1.00 89.12 121 ASN A CA 1
ATOM 919 C C . ASN A 1 121 ? 24.482 -13.247 -16.614 1.00 89.12 121 ASN A C 1
ATOM 921 O O . ASN A 1 121 ? 25.156 -12.407 -16.020 1.00 89.12 121 ASN A O 1
ATOM 925 N N . ASP A 1 122 ? 23.662 -12.901 -17.618 1.00 91.19 122 ASP A N 1
ATOM 926 C CA . ASP A 1 122 ? 23.315 -11.506 -17.923 1.00 91.19 122 ASP A CA 1
ATOM 927 C C . ASP A 1 122 ? 22.450 -10.953 -16.781 1.00 91.19 122 ASP A C 1
ATOM 929 O O . ASP A 1 122 ? 21.360 -11.457 -16.508 1.00 91.19 122 ASP A O 1
ATOM 933 N N . MET A 1 123 ? 22.934 -9.900 -16.120 1.00 90.25 123 MET A N 1
ATOM 934 C CA . MET A 1 123 ? 22.266 -9.185 -15.024 1.00 90.25 123 MET A CA 1
ATOM 935 C C . MET A 1 123 ? 20.856 -8.675 -15.386 1.00 90.25 123 MET A C 1
ATOM 937 O O . MET A 1 123 ? 20.029 -8.493 -14.489 1.00 90.25 123 MET A O 1
ATOM 941 N N . LEU A 1 124 ? 20.589 -8.462 -16.680 1.00 93.38 124 LEU A N 1
ATOM 942 C CA . LEU A 1 124 ? 19.296 -8.068 -17.251 1.00 93.38 124 LEU A CA 1
ATOM 943 C C . LEU A 1 124 ? 18.564 -9.234 -17.949 1.00 93.38 124 LEU A C 1
ATOM 945 O O . LEU A 1 124 ? 17.637 -9.008 -18.727 1.00 93.38 124 LEU A O 1
ATOM 949 N N . SER A 1 125 ? 18.942 -10.485 -17.672 1.00 96.62 125 SER A N 1
ATOM 950 C CA . SER A 1 125 ? 18.140 -11.662 -18.028 1.00 96.62 125 SER A CA 1
ATOM 951 C C . SER A 1 125 ? 16.909 -11.799 -17.135 1.00 96.62 125 SER A C 1
ATOM 953 O O . SER A 1 125 ? 16.905 -11.383 -15.973 1.00 96.62 125 SER A O 1
ATOM 955 N N . TYR A 1 126 ? 15.873 -12.463 -17.655 1.00 98.25 126 TYR A N 1
ATOM 956 C CA . TYR A 1 126 ? 14.679 -12.799 -16.878 1.00 98.25 126 TYR A CA 1
ATOM 957 C C . TYR A 1 126 ? 15.027 -13.604 -15.611 1.00 98.25 126 TYR A C 1
ATOM 959 O O . TYR A 1 126 ? 14.430 -13.383 -14.558 1.00 98.25 126 TYR A O 1
ATOM 967 N N . TYR A 1 127 ? 16.042 -14.476 -15.683 1.00 96.94 127 TYR A N 1
ATOM 968 C CA . TYR A 1 127 ? 16.538 -15.257 -14.547 1.00 96.94 127 TYR A CA 1
ATOM 969 C C . TYR A 1 127 ? 17.100 -14.369 -13.428 1.00 96.94 127 TYR A C 1
ATOM 971 O O . TYR A 1 127 ? 16.692 -14.497 -12.275 1.00 96.94 127 TYR A O 1
ATOM 979 N N . GLN A 1 128 ? 18.012 -13.449 -13.764 1.00 96.19 128 GLN A N 1
ATOM 980 C CA . GLN A 1 128 ? 18.644 -12.559 -12.783 1.00 96.19 128 GLN A CA 1
ATOM 981 C C . GLN A 1 128 ? 17.641 -11.581 -12.170 1.00 96.19 128 GLN A C 1
ATOM 983 O O . GLN A 1 128 ? 17.649 -11.394 -10.957 1.00 96.19 128 GLN A O 1
ATOM 988 N N . VAL A 1 129 ? 16.743 -11.006 -12.978 1.00 98.00 129 VAL A N 1
ATOM 989 C CA . VAL A 1 129 ? 15.707 -10.085 -12.486 1.00 98.00 129 VAL A CA 1
ATOM 990 C C . VAL A 1 129 ? 14.702 -10.816 -11.583 1.00 98.00 129 VAL A C 1
ATOM 992 O O . VAL A 1 129 ? 14.404 -10.335 -10.491 1.00 98.00 129 VAL A O 1
ATOM 995 N N . SER A 1 130 ? 14.225 -12.006 -11.964 1.00 98.00 130 SER A N 1
ATOM 996 C CA . SER A 1 130 ? 13.317 -12.807 -11.119 1.00 98.00 130 SER A CA 1
ATOM 997 C C . SER A 1 130 ? 13.977 -13.242 -9.805 1.00 98.00 130 SER A C 1
ATOM 999 O O . SER A 1 130 ? 13.345 -13.196 -8.750 1.00 98.00 130 SER A O 1
ATOM 1001 N N . GLY A 1 131 ? 15.273 -13.575 -9.843 1.00 96.44 131 GLY A N 1
ATOM 1002 C CA . GLY A 1 131 ? 16.040 -14.009 -8.674 1.00 96.44 131 GLY A CA 1
ATOM 1003 C C . GLY A 1 131 ? 16.122 -12.986 -7.534 1.00 96.44 131 GLY A C 1
ATOM 1004 O O . GLY A 1 131 ? 16.212 -13.386 -6.379 1.00 96.44 131 GLY A O 1
ATOM 1005 N N . ILE A 1 132 ? 16.011 -11.679 -7.818 1.00 97.50 132 ILE A N 1
ATOM 1006 C CA . ILE A 1 132 ? 16.047 -10.614 -6.791 1.00 97.50 132 ILE A CA 1
ATOM 1007 C C . ILE A 1 132 ? 14.944 -10.804 -5.734 1.00 97.50 132 ILE A C 1
ATOM 1009 O O . ILE A 1 132 ? 15.148 -10.494 -4.558 1.00 97.50 132 ILE A O 1
ATOM 1013 N N . HIS A 1 133 ? 13.774 -11.316 -6.128 1.00 97.38 133 HIS A N 1
ATOM 1014 C CA . HIS A 1 133 ? 12.655 -11.521 -5.209 1.00 97.38 133 HIS A CA 1
ATOM 1015 C C . HIS A 1 133 ? 13.016 -12.496 -4.080 1.00 97.38 133 HIS A C 1
ATOM 1017 O O . HIS A 1 133 ? 12.761 -12.220 -2.907 1.00 97.38 133 HIS A O 1
ATOM 1023 N N . GLY A 1 134 ? 13.633 -13.622 -4.432 1.00 94.00 134 GLY A N 1
ATOM 1024 C CA . GLY A 1 134 ? 13.763 -14.792 -3.573 1.00 94.00 134 GLY A CA 1
ATOM 1025 C C . GLY A 1 134 ? 15.001 -15.605 -3.919 1.00 94.00 134 GLY A C 1
ATOM 1026 O O . GLY A 1 134 ? 16.122 -15.165 -3.687 1.00 94.00 134 GLY A O 1
ATOM 1027 N N . ARG A 1 135 ? 14.794 -16.821 -4.421 1.00 93.00 135 ARG A N 1
ATOM 1028 C CA . ARG A 1 135 ? 15.855 -17.725 -4.862 1.00 93.00 135 ARG A CA 1
ATOM 1029 C C . ARG A 1 135 ? 16.260 -17.424 -6.311 1.00 93.00 135 ARG A C 1
ATOM 1031 O O . ARG A 1 135 ? 15.401 -17.061 -7.108 1.00 93.00 135 ARG A O 1
ATOM 1038 N N . PRO A 1 136 ? 17.528 -17.654 -6.686 1.00 93.31 136 PRO A N 1
ATOM 1039 C CA . PRO A 1 136 ? 18.640 -18.042 -5.815 1.00 93.31 136 PRO A CA 1
ATOM 1040 C C . PRO A 1 136 ? 19.106 -16.878 -4.925 1.00 93.31 136 PRO A C 1
ATOM 1042 O O . PRO A 1 136 ? 19.144 -15.737 -5.369 1.00 93.31 136 PRO A O 1
ATOM 1045 N N . PHE A 1 137 ? 19.494 -17.169 -3.676 1.00 93.06 137 PHE A N 1
ATOM 1046 C CA . PHE A 1 137 ? 19.931 -16.159 -2.696 1.00 93.06 137 PHE A CA 1
ATOM 1047 C C . PHE A 1 137 ? 21.337 -15.616 -3.020 1.00 93.06 137 PHE A C 1
ATOM 1049 O O . PHE A 1 137 ? 22.328 -15.945 -2.365 1.00 93.06 137 PHE A O 1
ATOM 1056 N N . GLN A 1 138 ? 21.421 -14.792 -4.063 1.00 91.56 138 GLN A N 1
ATOM 1057 C CA . GLN A 1 138 ? 22.648 -14.201 -4.595 1.00 91.56 138 GLN A CA 1
ATOM 1058 C C . GLN A 1 138 ? 22.582 -12.669 -4.592 1.00 91.56 138 GLN A C 1
ATOM 1060 O O . GLN A 1 138 ? 21.505 -12.079 -4.536 1.00 91.56 138 GLN A O 1
ATOM 1065 N N . THR A 1 139 ? 23.742 -12.012 -4.663 1.00 89.88 139 THR A N 1
ATOM 1066 C CA . THR A 1 139 ? 23.776 -10.559 -4.874 1.00 89.88 139 THR A CA 1
ATOM 1067 C C . THR A 1 139 ? 23.402 -10.194 -6.314 1.00 89.88 139 THR A C 1
ATOM 1069 O O . THR A 1 139 ? 23.566 -11.004 -7.228 1.00 89.88 139 THR A O 1
ATOM 1072 N N . TRP A 1 140 ? 22.928 -8.966 -6.520 1.00 91.81 140 TRP A N 1
ATOM 1073 C CA . TRP A 1 140 ? 22.570 -8.419 -7.826 1.00 91.81 140 TRP A CA 1
ATOM 1074 C C . TRP A 1 140 ? 23.129 -6.997 -7.980 1.00 91.81 140 TRP A C 1
ATOM 1076 O O . TRP A 1 140 ? 23.206 -6.245 -7.003 1.00 91.81 140 TRP A O 1
ATOM 1086 N N . ASN A 1 141 ? 23.510 -6.621 -9.209 1.00 88.31 141 ASN A N 1
ATOM 1087 C CA . ASN A 1 141 ? 24.197 -5.358 -9.509 1.00 88.31 141 ASN A CA 1
ATOM 1088 C C . ASN A 1 141 ? 25.456 -5.199 -8.633 1.00 88.31 141 ASN A C 1
ATOM 1090 O O . ASN A 1 141 ? 26.275 -6.114 -8.562 1.00 88.31 141 ASN A O 1
ATOM 1094 N N . THR A 1 142 ? 25.636 -4.055 -7.982 1.00 80.19 142 THR A N 1
ATOM 1095 C CA . THR A 1 142 ? 26.803 -3.716 -7.157 1.00 80.19 142 THR A CA 1
ATOM 1096 C C . THR A 1 142 ? 26.587 -3.968 -5.663 1.00 80.19 142 THR A C 1
ATOM 1098 O O . THR A 1 142 ? 27.422 -3.569 -4.849 1.00 80.19 142 THR A O 1
ATOM 1101 N N . PHE A 1 143 ? 25.483 -4.618 -5.275 1.00 85.56 143 PHE A N 1
ATOM 1102 C CA . PHE A 1 143 ? 25.204 -4.899 -3.869 1.00 85.56 143 PHE A CA 1
ATOM 1103 C C . PHE A 1 143 ? 26.295 -5.822 -3.268 1.00 85.56 143 PHE A C 1
ATOM 1105 O O . PHE A 1 143 ? 26.781 -6.722 -3.965 1.00 85.56 143 PHE A O 1
ATOM 1112 N N . PRO A 1 144 ? 26.724 -5.629 -2.002 1.00 80.44 144 PRO A N 1
ATOM 1113 C CA . PRO A 1 144 ? 27.824 -6.399 -1.423 1.00 80.44 144 PRO A CA 1
ATOM 1114 C C . PRO A 1 144 ? 27.631 -7.922 -1.458 1.00 80.44 144 PRO A C 1
ATOM 1116 O O . PRO A 1 144 ? 26.516 -8.440 -1.430 1.00 80.44 144 PRO A O 1
ATOM 1119 N N . SER A 1 145 ? 28.756 -8.639 -1.492 1.00 79.38 145 SER A N 1
ATOM 1120 C CA . SER A 1 145 ? 28.814 -10.099 -1.407 1.00 79.38 145 SER A CA 1
ATOM 1121 C C . SER A 1 145 ? 29.767 -10.516 -0.277 1.00 79.38 145 SER A C 1
ATOM 1123 O O . SER A 1 145 ? 30.862 -9.948 -0.195 1.00 79.38 145 SER A O 1
ATOM 1125 N N . PRO A 1 146 ? 29.408 -11.494 0.578 1.00 85.19 146 PRO A N 1
ATOM 1126 C CA . PRO A 1 146 ? 28.138 -12.230 0.596 1.00 85.19 146 PRO A CA 1
ATOM 1127 C C . PRO A 1 146 ? 26.940 -11.361 1.022 1.00 85.19 146 PRO A C 1
ATOM 1129 O O . PRO A 1 146 ? 27.117 -10.282 1.584 1.00 85.19 146 PRO A O 1
ATOM 1132 N N . LEU A 1 147 ? 25.722 -11.857 0.774 1.00 89.38 147 LEU A N 1
ATOM 1133 C CA . LEU A 1 147 ? 24.496 -11.292 1.355 1.00 89.38 147 LEU A CA 1
ATOM 1134 C C . LEU A 1 147 ? 24.548 -11.332 2.890 1.00 89.38 147 LEU A C 1
ATOM 1136 O O . LEU A 1 147 ? 25.143 -12.250 3.461 1.00 89.38 147 LEU A O 1
ATOM 1140 N N . LEU A 1 148 ? 23.862 -10.391 3.548 1.00 90.62 148 LEU A N 1
ATOM 1141 C CA . LEU A 1 148 ? 23.800 -10.308 5.012 1.00 90.62 148 LEU A CA 1
ATOM 1142 C C . LEU A 1 148 ? 23.103 -11.534 5.618 1.00 90.62 148 LEU A C 1
ATOM 1144 O O . LEU A 1 148 ? 23.587 -12.106 6.591 1.00 90.62 148 LEU A O 1
ATOM 1148 N N . ASN A 1 149 ? 22.007 -11.974 4.993 1.00 91.31 149 ASN A N 1
ATOM 1149 C CA . ASN A 1 149 ? 21.342 -13.241 5.284 1.00 91.31 149 ASN A CA 1
ATOM 1150 C C . ASN A 1 149 ? 21.104 -14.017 3.981 1.00 91.31 149 ASN A C 1
ATOM 1152 O O . ASN A 1 149 ? 20.909 -13.430 2.918 1.00 91.31 149 ASN A O 1
ATOM 1156 N N . GLN A 1 150 ? 21.079 -15.348 4.059 1.00 90.62 150 GLN A N 1
ATOM 1157 C CA . GLN A 1 150 ? 20.744 -16.226 2.931 1.00 90.62 150 GLN A CA 1
ATOM 1158 C C . GLN A 1 150 ? 19.220 -16.277 2.734 1.00 90.62 150 GLN A C 1
ATOM 1160 O O . GLN A 1 150 ? 18.567 -17.247 3.115 1.00 90.62 150 GLN A O 1
ATOM 1165 N N . GLN A 1 151 ? 18.667 -15.177 2.219 1.00 91.25 151 GLN A N 1
ATOM 1166 C CA . GLN A 1 151 ? 17.242 -14.896 2.010 1.00 91.25 151 GLN A CA 1
ATOM 1167 C C . GLN A 1 151 ? 17.053 -14.051 0.737 1.00 91.25 151 GLN A C 1
ATOM 1169 O O . GLN A 1 151 ? 18.032 -13.599 0.148 1.00 91.25 151 GLN A O 1
ATOM 1174 N N . GLY A 1 152 ? 15.802 -13.832 0.317 1.00 92.19 152 GLY A N 1
ATOM 1175 C CA . GLY A 1 152 ? 15.457 -12.896 -0.763 1.00 92.19 152 GLY A CA 1
ATOM 1176 C C . GLY A 1 152 ? 15.469 -11.428 -0.322 1.00 92.19 152 GLY A C 1
ATOM 1177 O O . GLY A 1 152 ? 15.499 -11.131 0.879 1.00 92.19 152 GLY A O 1
ATOM 1178 N N . PHE A 1 153 ? 15.403 -10.503 -1.288 1.00 96.38 153 PHE A N 1
ATOM 1179 C CA . PHE A 1 153 ? 15.311 -9.064 -1.003 1.00 96.38 153 PHE A CA 1
ATOM 1180 C C . PHE A 1 153 ? 13.873 -8.566 -0.763 1.00 96.38 153 PHE A C 1
ATOM 1182 O O . PHE A 1 153 ? 13.712 -7.469 -0.222 1.00 96.38 153 PHE A O 1
ATOM 1189 N N . CYS A 1 154 ? 12.832 -9.320 -1.153 1.00 95.19 154 CYS A N 1
ATOM 1190 C CA . CYS A 1 154 ? 11.452 -8.815 -1.165 1.00 95.19 154 CYS A CA 1
ATOM 1191 C C . CYS A 1 154 ? 10.870 -8.563 0.254 1.00 95.19 154 CYS A C 1
ATOM 1193 O O . CYS A 1 154 ? 10.771 -9.488 1.070 1.00 95.19 154 CYS A O 1
ATOM 1195 N N . PRO A 1 155 ? 10.444 -7.327 0.584 1.00 93.81 155 PRO A N 1
ATOM 1196 C CA . PRO A 1 155 ? 9.836 -7.011 1.869 1.00 93.81 155 PRO A CA 1
ATOM 1197 C C . PRO A 1 155 ? 8.366 -7.434 1.888 1.00 93.81 155 PRO A C 1
ATOM 1199 O O . PRO A 1 155 ? 7.518 -6.803 1.263 1.00 93.81 155 PRO A O 1
ATOM 1202 N N . HIS A 1 156 ? 8.074 -8.478 2.658 1.00 93.56 156 HIS A N 1
ATOM 1203 C CA . HIS A 1 156 ? 6.724 -8.964 2.943 1.00 93.56 156 HIS A CA 1
ATOM 1204 C C . HIS A 1 156 ? 6.433 -8.865 4.441 1.00 93.56 156 HIS A C 1
ATOM 1206 O O . HIS A 1 156 ? 7.347 -8.972 5.261 1.00 93.56 156 HIS A O 1
ATOM 1212 N N . ALA A 1 157 ? 5.164 -8.638 4.779 1.00 90.31 157 ALA A N 1
ATOM 1213 C CA . ALA A 1 157 ? 4.678 -8.279 6.105 1.00 90.31 157 ALA A CA 1
ATOM 1214 C C . ALA A 1 157 ? 5.487 -7.120 6.729 1.00 90.31 157 ALA A C 1
ATOM 1216 O O . ALA A 1 157 ? 5.902 -7.175 7.882 1.00 90.31 157 ALA A O 1
ATOM 1217 N N . MET A 1 158 ? 5.712 -6.044 5.966 1.00 87.62 158 MET A N 1
ATOM 1218 C CA . MET A 1 158 ? 6.287 -4.800 6.490 1.00 87.62 158 MET A CA 1
ATOM 1219 C C . MET A 1 158 ? 5.927 -3.565 5.653 1.00 87.62 158 MET A C 1
ATOM 1221 O O . MET A 1 158 ? 5.534 -3.657 4.490 1.00 87.62 158 MET A O 1
ATOM 1225 N N . VAL A 1 159 ? 6.145 -2.385 6.239 1.00 86.88 159 VAL A N 1
ATOM 1226 C CA . VAL A 1 159 ? 5.774 -1.066 5.688 1.00 86.88 159 VAL A CA 1
ATOM 1227 C C . VAL A 1 159 ? 6.320 -0.757 4.287 1.00 86.88 159 VAL A C 1
ATOM 1229 O O . VAL A 1 159 ? 5.713 0.038 3.573 1.00 86.88 159 VAL A O 1
ATOM 1232 N N . LEU A 1 160 ? 7.429 -1.386 3.875 1.00 93.31 160 LEU A N 1
ATOM 1233 C CA . LEU A 1 160 ? 8.079 -1.163 2.576 1.00 93.31 160 LEU A CA 1
ATOM 1234 C C . LEU A 1 160 ? 7.542 -2.035 1.426 1.00 93.31 160 LEU A C 1
ATOM 1236 O O . LEU A 1 160 ? 7.989 -1.848 0.296 1.00 93.31 160 LEU A O 1
ATOM 1240 N N . PHE A 1 161 ? 6.588 -2.945 1.677 1.00 95.06 161 PHE A N 1
ATOM 1241 C CA . PHE A 1 161 ? 6.017 -3.847 0.661 1.00 95.06 161 PHE A CA 1
ATOM 1242 C C . PHE A 1 161 ? 5.651 -3.113 -0.642 1.00 95.06 161 PHE A C 1
ATOM 1244 O O . PHE A 1 161 ? 6.230 -3.381 -1.696 1.00 95.06 161 PHE A O 1
ATOM 1251 N N . GLY A 1 162 ? 4.742 -2.136 -0.573 1.00 90.94 162 GLY A N 1
ATOM 1252 C CA . GLY A 1 162 ? 4.237 -1.457 -1.769 1.00 90.94 162 GLY A CA 1
ATOM 1253 C C . GLY A 1 162 ? 5.249 -0.551 -2.482 1.00 90.94 162 GLY A C 1
ATOM 1254 O O . GLY A 1 162 ? 5.182 -0.406 -3.701 1.00 90.94 162 GLY A O 1
ATOM 1255 N N . SER A 1 163 ? 6.199 0.060 -1.765 1.00 94.75 163 SER A N 1
ATOM 1256 C CA . SER A 1 163 ? 7.190 0.954 -2.384 1.00 94.75 163 SER A CA 1
ATOM 1257 C C . SER A 1 163 ? 8.376 0.206 -2.990 1.00 94.75 163 SER A C 1
ATOM 1259 O O . SER A 1 163 ? 8.882 0.639 -4.022 1.00 94.75 163 SER A O 1
ATOM 1261 N N . TRP A 1 164 ? 8.796 -0.926 -2.417 1.00 97.69 164 TRP A N 1
ATOM 1262 C CA . TRP A 1 164 ? 9.912 -1.729 -2.932 1.00 97.69 164 TRP A CA 1
ATOM 1263 C C . TRP A 1 164 ? 9.610 -2.385 -4.285 1.00 97.69 164 TRP A C 1
ATOM 1265 O O . TRP A 1 164 ? 10.475 -2.421 -5.161 1.00 97.69 164 TRP A O 1
ATOM 1275 N N . HIS A 1 165 ? 8.371 -2.834 -4.507 1.00 97.81 165 HIS A N 1
ATOM 1276 C CA . HIS A 1 165 ? 7.984 -3.469 -5.770 1.00 97.81 165 HIS A CA 1
ATOM 1277 C C . HIS A 1 165 ? 7.938 -2.485 -6.963 1.00 97.81 165 HIS A C 1
ATOM 1279 O O . HIS A 1 165 ? 8.006 -2.913 -8.112 1.00 97.81 165 HIS A O 1
ATOM 1285 N N . ARG A 1 166 ? 7.916 -1.160 -6.741 1.00 96.88 166 ARG A N 1
ATOM 1286 C CA . ARG A 1 166 ? 7.922 -0.149 -7.822 1.00 96.88 166 ARG A CA 1
ATOM 1287 C C . ARG A 1 166 ? 9.204 -0.100 -8.658 1.00 96.88 166 ARG A C 1
ATOM 1289 O O . ARG A 1 166 ? 9.100 -0.261 -9.876 1.00 96.88 166 ARG A O 1
ATOM 1296 N N . PRO A 1 167 ? 10.397 0.127 -8.072 1.00 97.00 167 PRO A N 1
ATOM 1297 C CA . PRO A 1 167 ? 11.647 0.050 -8.820 1.00 97.00 167 PRO A CA 1
ATOM 1298 C C . PRO A 1 167 ? 11.917 -1.375 -9.325 1.00 97.00 167 PRO A C 1
ATOM 1300 O O . PRO A 1 167 ? 12.525 -1.517 -10.381 1.00 97.00 167 PRO A O 1
ATOM 1303 N N . TYR A 1 168 ? 11.394 -2.414 -8.658 1.00 98.56 168 TYR A N 1
ATOM 1304 C CA . TYR A 1 168 ? 11.477 -3.794 -9.147 1.00 98.56 168 TYR A CA 1
ATOM 1305 C C . TYR A 1 168 ? 10.719 -3.996 -10.473 1.00 98.56 168 TYR A C 1
ATOM 1307 O O . TYR A 1 168 ? 11.288 -4.470 -11.457 1.00 98.56 168 TYR A O 1
ATOM 1315 N N . LEU A 1 169 ? 9.463 -3.539 -10.543 1.00 98.56 169 LEU A N 1
ATOM 1316 C CA . LEU A 1 169 ? 8.680 -3.527 -11.781 1.00 98.56 169 LEU A CA 1
ATOM 1317 C C . LEU A 1 169 ? 9.319 -2.638 -12.857 1.00 98.56 169 LEU A C 1
ATOM 1319 O O . LEU A 1 169 ? 9.299 -2.998 -14.029 1.00 98.56 169 LEU A O 1
ATOM 1323 N N . ALA A 1 170 ? 9.899 -1.491 -12.494 1.00 96.88 170 ALA A N 1
ATOM 1324 C CA . ALA A 1 170 ? 10.568 -0.617 -13.462 1.00 96.88 170 ALA A CA 1
ATOM 1325 C C . ALA A 1 170 ? 11.875 -1.212 -14.017 1.00 96.88 170 ALA A C 1
ATOM 1327 O O . ALA A 1 170 ? 12.163 -1.022 -15.196 1.00 96.88 170 ALA A O 1
ATOM 1328 N N . LEU A 1 171 ? 12.630 -1.971 -13.215 1.00 97.31 171 LEU A N 1
ATOM 1329 C CA . LEU A 1 171 ? 13.782 -2.753 -13.673 1.00 97.31 171 LEU A CA 1
ATOM 1330 C C . LEU A 1 171 ? 13.358 -3.806 -14.706 1.00 97.31 171 LEU A C 1
ATOM 1332 O O . LEU A 1 171 ? 13.952 -3.885 -15.780 1.00 97.31 171 LEU A O 1
ATOM 1336 N N . TYR A 1 172 ? 12.311 -4.579 -14.407 1.00 98.50 172 TYR A N 1
ATOM 1337 C CA . TYR A 1 172 ? 11.760 -5.563 -15.343 1.00 98.50 172 TYR A CA 1
ATOM 1338 C C . TYR A 1 172 ? 11.246 -4.903 -16.629 1.00 98.50 172 TYR A C 1
ATOM 1340 O O . TYR A 1 172 ? 11.542 -5.365 -17.727 1.00 98.50 172 TYR A O 1
ATOM 1348 N N . GLU A 1 173 ? 10.526 -3.784 -16.506 1.00 97.94 173 GLU A N 1
ATOM 1349 C CA . GLU A 1 173 ? 10.033 -2.994 -17.638 1.00 97.94 173 GLU A CA 1
ATOM 1350 C C . GLU A 1 173 ? 11.180 -2.471 -18.519 1.00 97.94 173 GLU A C 1
ATOM 1352 O O . GLU A 1 173 ? 11.095 -2.540 -19.742 1.00 97.94 173 GLU A O 1
ATOM 1357 N N . GLN A 1 174 ? 12.278 -2.014 -17.910 1.00 94.69 174 GLN A N 1
ATOM 1358 C CA . GLN A 1 174 ? 13.488 -1.547 -18.592 1.00 94.69 174 GLN A CA 1
ATOM 1359 C C . GLN A 1 174 ? 14.238 -2.692 -19.302 1.00 94.69 174 GLN A C 1
ATOM 1361 O O . GLN A 1 174 ? 14.654 -2.522 -20.450 1.00 94.69 174 GLN A O 1
ATOM 1366 N N . ALA A 1 175 ? 14.360 -3.865 -18.671 1.00 95.94 175 ALA A N 1
ATOM 1367 C CA . ALA A 1 175 ? 14.983 -5.055 -19.261 1.00 95.94 175 ALA A CA 1
ATOM 1368 C C . ALA A 1 175 ? 14.168 -5.613 -20.446 1.00 95.94 175 ALA A C 1
ATOM 1370 O O . ALA A 1 175 ? 14.708 -5.841 -21.533 1.00 95.94 175 ALA A O 1
ATOM 1371 N N . LEU A 1 176 ? 12.848 -5.736 -20.272 1.00 97.81 176 LEU A N 1
ATOM 1372 C CA . LEU A 1 176 ? 11.902 -6.092 -21.330 1.00 97.81 176 LEU A CA 1
ATOM 1373 C C . LEU A 1 176 ? 11.947 -5.084 -22.486 1.00 97.81 176 LEU A C 1
ATOM 1375 O O . LEU A 1 176 ? 11.947 -5.480 -23.649 1.00 97.81 176 LEU A O 1
ATOM 1379 N N . PHE A 1 177 ? 12.024 -3.782 -22.197 1.00 95.31 177 PHE A N 1
ATOM 1380 C CA . PHE A 1 177 ? 12.113 -2.761 -23.240 1.00 95.31 177 PHE A CA 1
ATOM 1381 C C . PHE A 1 177 ? 13.424 -2.837 -24.028 1.00 95.31 177 PHE A C 1
ATOM 1383 O O . PHE A 1 177 ? 13.406 -2.670 -25.246 1.00 95.31 177 PHE A O 1
ATOM 1390 N N . GLN A 1 178 ? 14.546 -3.167 -23.378 1.00 92.94 178 GLN A N 1
ATOM 1391 C CA . GLN A 1 178 ? 15.795 -3.451 -24.087 1.00 92.94 178 GLN A CA 1
ATOM 1392 C C . GLN A 1 178 ? 15.633 -4.653 -25.033 1.00 92.94 178 GLN A C 1
ATOM 1394 O O . GLN A 1 178 ? 16.008 -4.556 -26.198 1.00 92.94 178 GLN A O 1
ATOM 1399 N N . ALA A 1 179 ? 15.001 -5.741 -24.580 1.00 96.06 179 ALA A N 1
ATOM 1400 C CA . ALA A 1 179 ? 14.710 -6.905 -25.422 1.00 96.06 179 ALA A CA 1
ATOM 1401 C C . ALA A 1 179 ? 13.762 -6.574 -26.599 1.00 96.06 179 ALA A C 1
ATOM 1403 O O . ALA A 1 179 ? 13.941 -7.099 -27.698 1.00 96.06 179 ALA A O 1
ATOM 1404 N N . ILE A 1 180 ? 12.802 -5.659 -26.411 1.00 96.12 180 ILE A N 1
ATOM 1405 C CA . ILE A 1 180 ? 11.960 -5.117 -27.494 1.00 96.12 180 ILE A CA 1
ATOM 1406 C C . ILE A 1 180 ? 12.805 -4.337 -28.510 1.00 96.12 180 ILE A C 1
ATOM 1408 O O . ILE A 1 180 ? 12.620 -4.518 -29.711 1.00 96.12 180 ILE A O 1
ATOM 1412 N N . LEU A 1 181 ? 13.741 -3.492 -28.065 1.00 94.06 181 LEU A N 1
ATOM 1413 C CA . LEU A 1 181 ? 14.630 -2.754 -28.971 1.00 94.06 181 LEU A CA 1
ATOM 1414 C C . LEU A 1 181 ? 15.572 -3.695 -29.741 1.00 94.06 181 LEU A C 1
ATOM 1416 O O . LEU A 1 181 ? 15.696 -3.544 -30.952 1.00 94.06 181 LEU A O 1
ATOM 1420 N N . GLU A 1 182 ? 16.152 -4.702 -29.078 1.00 93.00 182 GLU A N 1
ATOM 1421 C CA . GLU A 1 182 ? 16.955 -5.764 -29.713 1.00 93.00 182 GLU A CA 1
ATOM 1422 C C . GLU A 1 182 ? 16.166 -6.474 -30.831 1.00 93.00 182 GLU A C 1
ATOM 1424 O O . GLU A 1 182 ? 16.658 -6.614 -31.948 1.00 93.00 182 GLU A O 1
ATOM 1429 N N . VAL A 1 183 ? 14.909 -6.849 -30.563 1.00 95.44 183 VAL A N 1
ATOM 1430 C CA . VAL A 1 183 ? 13.992 -7.443 -31.554 1.00 95.44 183 VAL A CA 1
ATOM 1431 C C . VAL A 1 183 ? 13.675 -6.489 -32.711 1.00 95.44 183 VAL A C 1
ATOM 1433 O O . VAL A 1 183 ? 13.505 -6.936 -33.845 1.00 95.44 183 VAL A O 1
ATOM 1436 N N . ILE A 1 184 ? 13.586 -5.179 -32.460 1.00 94.69 184 ILE A N 1
ATOM 1437 C CA . ILE A 1 184 ? 13.286 -4.184 -33.499 1.00 94.69 184 ILE A CA 1
ATOM 1438 C C . ILE A 1 184 ? 14.422 -4.067 -34.518 1.00 94.69 184 ILE A C 1
ATOM 1440 O O . ILE A 1 184 ? 14.128 -3.908 -35.703 1.00 94.69 184 ILE A O 1
ATOM 1444 N N . GLU A 1 185 ? 15.687 -4.190 -34.105 1.00 94.69 185 GLU A N 1
ATOM 1445 C CA . GLU A 1 185 ? 16.820 -4.152 -35.043 1.00 94.69 185 GLU A CA 1
ATOM 1446 C C . GLU A 1 185 ? 16.791 -5.312 -36.053 1.00 94.69 185 GLU A C 1
ATOM 1448 O O . GLU A 1 185 ? 17.215 -5.146 -37.196 1.00 94.69 185 GLU A O 1
ATOM 1453 N N . GLU A 1 186 ? 16.225 -6.463 -35.673 1.00 95.62 186 GLU A N 1
ATOM 1454 C CA . GLU A 1 186 ? 16.111 -7.643 -36.541 1.00 95.62 186 GLU A CA 1
ATOM 1455 C C . GLU A 1 186 ? 15.050 -7.487 -37.648 1.00 95.62 186 GLU A C 1
ATOM 1457 O O . GLU A 1 186 ? 15.067 -8.240 -38.624 1.00 95.62 186 GLU A O 1
ATOM 1462 N N . PHE A 1 187 ? 14.129 -6.517 -37.547 1.00 95.38 187 PHE A N 1
ATOM 1463 C CA . PHE A 1 187 ? 13.160 -6.245 -38.614 1.00 95.38 187 PHE A CA 1
ATOM 1464 C C . PHE A 1 187 ? 13.794 -5.510 -39.806 1.00 95.38 187 PHE A C 1
ATOM 1466 O O . PHE A 1 187 ? 14.673 -4.664 -39.620 1.00 95.38 187 PHE A O 1
ATOM 1473 N N . PRO A 1 188 ? 13.286 -5.733 -41.039 1.00 96.19 188 PRO A N 1
ATOM 1474 C CA . PRO A 1 188 ? 13.690 -4.967 -42.215 1.00 96.19 188 PRO A CA 1
ATOM 1475 C C . PRO A 1 188 ? 13.637 -3.454 -41.967 1.00 96.19 188 PRO A C 1
ATOM 1477 O O . PRO A 1 188 ? 12.675 -2.944 -41.390 1.00 96.19 188 PRO A O 1
ATOM 1480 N N . SER A 1 189 ? 14.653 -2.724 -42.433 1.00 94.75 189 SER A N 1
ATOM 1481 C CA . SER A 1 189 ? 14.859 -1.298 -42.124 1.00 94.75 189 SER A CA 1
ATOM 1482 C C . SER A 1 189 ? 13.662 -0.398 -42.465 1.00 94.75 189 SER A C 1
ATOM 1484 O O . SER A 1 189 ? 13.370 0.548 -41.737 1.00 94.75 189 SER A O 1
ATOM 1486 N N . ASN A 1 190 ? 12.901 -0.731 -43.512 1.00 95.62 190 ASN A N 1
ATOM 1487 C CA . ASN A 1 190 ? 11.672 -0.028 -43.893 1.00 95.62 190 ASN A CA 1
ATOM 1488 C C . ASN A 1 190 ? 10.476 -0.269 -42.946 1.00 95.62 190 ASN A C 1
ATOM 1490 O O . ASN A 1 190 ? 9.477 0.441 -43.042 1.00 95.62 190 ASN A O 1
ATOM 1494 N N . GLN A 1 191 ? 10.557 -1.253 -42.046 1.00 94.19 191 GLN A N 1
ATOM 1495 C CA . GLN A 1 191 ? 9.549 -1.548 -41.022 1.00 94.19 191 GLN A CA 1
ATOM 1496 C C . GLN A 1 191 ? 9.952 -1.052 -39.631 1.00 94.19 191 GLN A C 1
ATOM 1498 O O . GLN A 1 191 ? 9.069 -0.747 -38.831 1.00 94.19 191 GLN A O 1
ATOM 1503 N N . GLN A 1 192 ? 11.251 -0.935 -39.327 1.00 91.62 192 GLN A N 1
ATOM 1504 C CA . GLN A 1 192 ? 11.732 -0.594 -37.981 1.00 91.62 192 GLN A CA 1
ATOM 1505 C C . GLN A 1 192 ? 11.057 0.652 -37.389 1.00 91.62 192 GLN A C 1
ATOM 1507 O O . GLN A 1 192 ? 10.667 0.634 -36.226 1.00 91.62 192 GLN A O 1
ATOM 1512 N N . GLN A 1 193 ? 10.841 1.715 -38.175 1.00 93.19 193 GLN A N 1
ATOM 1513 C CA . GLN A 1 193 ? 10.211 2.941 -37.669 1.00 93.19 193 GLN A CA 1
ATOM 1514 C C . GLN A 1 193 ? 8.765 2.724 -37.183 1.00 93.19 193 GLN A C 1
ATOM 1516 O O . GLN A 1 193 ? 8.366 3.334 -36.193 1.00 93.19 193 GLN A O 1
ATOM 1521 N N . ARG A 1 194 ? 7.989 1.829 -37.816 1.00 94.88 194 ARG A N 1
ATOM 1522 C CA . ARG A 1 194 ? 6.646 1.440 -37.336 1.00 94.88 194 ARG A CA 1
ATOM 1523 C C . ARG A 1 194 ? 6.745 0.820 -35.945 1.00 94.88 194 ARG A C 1
ATOM 1525 O O . ARG A 1 194 ? 6.030 1.231 -35.035 1.00 94.88 194 ARG A O 1
ATOM 1532 N N . TRP A 1 195 ? 7.674 -0.115 -35.770 1.00 94.44 195 TRP A N 1
ATOM 1533 C CA . TRP A 1 195 ? 7.874 -0.793 -34.496 1.00 94.44 195 TRP A CA 1
ATOM 1534 C C . TRP A 1 195 ? 8.431 0.141 -33.410 1.00 94.44 195 TRP A C 1
ATOM 1536 O O . TRP A 1 195 ? 7.929 0.117 -32.291 1.00 94.44 195 TRP A O 1
ATOM 1546 N N . ARG A 1 196 ? 9.370 1.045 -33.733 1.00 92.56 196 ARG A N 1
ATOM 1547 C CA . ARG A 1 196 ? 9.842 2.087 -32.796 1.00 92.56 196 ARG A CA 1
ATOM 1548 C C . ARG A 1 196 ? 8.709 3.031 -32.371 1.00 92.56 196 ARG A C 1
ATOM 1550 O O . ARG A 1 196 ? 8.618 3.367 -31.193 1.00 92.56 196 ARG A O 1
ATOM 1557 N N . ASN A 1 197 ? 7.809 3.400 -33.289 1.00 91.25 197 ASN A N 1
ATOM 1558 C CA . ASN A 1 197 ? 6.627 4.210 -32.968 1.00 91.25 197 ASN A CA 1
ATOM 1559 C C . ASN A 1 197 ? 5.669 3.477 -32.009 1.00 91.25 197 ASN A C 1
ATOM 1561 O O . ASN A 1 197 ? 5.162 4.093 -31.075 1.00 91.25 197 ASN A O 1
ATOM 1565 N N . ALA A 1 198 ? 5.443 2.172 -32.206 1.00 93.00 198 ALA A N 1
ATOM 1566 C CA . ALA A 1 198 ? 4.632 1.355 -31.300 1.00 93.00 198 ALA A CA 1
ATOM 1567 C C . ALA A 1 198 ? 5.302 1.167 -29.923 1.00 93.00 198 ALA A C 1
ATOM 1569 O O . ALA A 1 198 ? 4.634 1.251 -28.890 1.00 93.00 198 ALA A O 1
ATOM 1570 N N . ALA A 1 199 ? 6.624 0.969 -29.899 1.00 92.44 199 ALA A N 1
ATOM 1571 C CA . ALA A 1 199 ? 7.413 0.814 -28.680 1.00 92.44 199 ALA A CA 1
ATOM 1572 C C . ALA A 1 199 ? 7.443 2.090 -27.819 1.00 92.44 199 ALA A C 1
ATOM 1574 O O . ALA A 1 199 ? 7.367 1.994 -26.598 1.00 92.44 199 ALA A O 1
ATOM 1575 N N . ALA A 1 200 ? 7.493 3.287 -28.415 1.00 88.94 200 ALA A N 1
ATOM 1576 C CA . ALA A 1 200 ? 7.596 4.552 -27.673 1.00 88.94 200 ALA A CA 1
ATOM 1577 C C . ALA A 1 200 ? 6.519 4.721 -26.575 1.00 88.94 200 ALA A C 1
ATOM 1579 O O . ALA A 1 200 ? 6.801 5.209 -25.474 1.00 88.94 200 ALA A O 1
ATOM 1580 N N . THR A 1 201 ? 5.293 4.264 -26.849 1.00 90.56 201 THR A N 1
ATOM 1581 C CA . THR A 1 201 ? 4.159 4.286 -25.910 1.00 90.56 201 THR A CA 1
ATOM 1582 C C . THR A 1 201 ? 3.843 2.924 -25.282 1.00 90.56 201 THR A C 1
ATOM 1584 O O . THR A 1 201 ? 2.857 2.819 -24.556 1.00 90.56 201 THR A O 1
ATOM 1587 N N . PHE A 1 202 ? 4.652 1.884 -25.519 1.00 94.12 202 PHE A N 1
ATOM 1588 C CA . PHE A 1 202 ? 4.495 0.588 -24.852 1.00 94.12 202 PHE A CA 1
ATOM 1589 C C . PHE A 1 202 ? 4.934 0.680 -23.386 1.00 94.12 202 PHE A C 1
ATOM 1591 O O . PHE A 1 202 ? 5.978 1.257 -23.081 1.00 94.12 202 PHE A O 1
ATOM 1598 N N . ARG A 1 203 ? 4.153 0.075 -22.491 1.00 96.31 203 ARG A N 1
ATOM 1599 C CA . ARG A 1 203 ? 4.465 -0.191 -21.080 1.00 96.31 203 ARG A CA 1
ATOM 1600 C C . ARG A 1 203 ? 3.927 -1.580 -20.737 1.00 96.31 203 ARG A C 1
ATOM 1602 O O . ARG A 1 203 ? 2.999 -2.041 -21.410 1.00 96.31 203 ARG A O 1
ATOM 1609 N N . MET A 1 204 ? 4.485 -2.251 -19.730 1.00 96.38 204 MET A N 1
ATOM 1610 C CA . MET A 1 204 ? 4.053 -3.614 -19.403 1.00 96.38 204 MET A CA 1
ATOM 1611 C C . MET A 1 204 ? 2.572 -3.626 -18.976 1.00 96.38 204 MET A C 1
ATOM 1613 O O . MET A 1 204 ? 2.130 -2.706 -18.278 1.00 96.38 204 MET A O 1
ATOM 1617 N N . PRO A 1 205 ? 1.779 -4.625 -19.394 1.00 98.44 205 PRO A N 1
ATOM 1618 C CA . PRO A 1 205 ? 0.377 -4.676 -19.020 1.00 98.44 205 PRO A CA 1
ATOM 1619 C C . PRO A 1 205 ? 0.182 -5.122 -17.567 1.00 98.44 205 PRO A C 1
ATOM 1621 O O . PRO A 1 205 ? 0.979 -5.881 -17.021 1.00 98.44 205 PRO A O 1
ATOM 1624 N N . TYR A 1 206 ? -0.935 -4.710 -16.970 1.00 98.75 206 TYR A N 1
ATOM 1625 C CA . TYR A 1 206 ? -1.451 -5.306 -15.738 1.00 98.75 206 TYR A CA 1
ATOM 1626 C C . TYR A 1 206 ? -2.568 -6.310 -16.049 1.00 98.75 206 TYR A C 1
ATOM 1628 O O . TYR A 1 206 ? -3.294 -6.170 -17.036 1.00 98.75 206 TYR A O 1
ATOM 1636 N N . TRP A 1 207 ? -2.739 -7.317 -15.192 1.00 98.31 207 TRP A N 1
ATOM 1637 C CA . TRP A 1 207 ? -3.931 -8.166 -15.207 1.00 98.31 207 TRP A CA 1
ATOM 1638 C C . TRP A 1 207 ? -4.840 -7.793 -14.039 1.00 98.31 207 TRP A C 1
ATOM 1640 O O . TRP A 1 207 ? -4.502 -8.009 -12.874 1.00 98.31 207 TRP A O 1
ATOM 1650 N N . ASP A 1 208 ? -6.010 -7.243 -14.362 1.00 98.19 208 ASP A N 1
ATOM 1651 C CA . ASP A 1 208 ? -7.064 -7.053 -13.377 1.00 98.19 208 ASP A CA 1
ATOM 1652 C C . ASP A 1 208 ? -7.827 -8.373 -13.171 1.00 98.19 208 ASP A C 1
ATOM 1654 O O . ASP A 1 208 ? -8.496 -8.898 -14.071 1.00 98.19 208 ASP A O 1
ATOM 1658 N N . TRP A 1 209 ? -7.649 -8.925 -11.973 1.00 96.88 209 TRP A N 1
ATOM 1659 C CA . TRP A 1 209 ? -8.237 -10.170 -11.480 1.00 96.88 209 TRP A CA 1
ATOM 1660 C C . TRP A 1 209 ? -9.555 -9.951 -10.715 1.00 96.88 209 TRP A C 1
ATOM 1662 O O . TRP A 1 209 ? -10.217 -10.926 -10.363 1.00 96.88 209 TRP A O 1
ATOM 1672 N N . ALA A 1 210 ? -9.952 -8.697 -10.465 1.00 95.50 210 ALA A N 1
ATOM 1673 C CA . ALA A 1 210 ? -11.190 -8.352 -9.764 1.00 95.50 210 ALA A CA 1
ATOM 1674 C C . ALA A 1 210 ? -12.262 -7.762 -10.696 1.00 95.50 210 ALA A C 1
ATOM 1676 O O . ALA A 1 210 ? -13.458 -7.911 -10.418 1.00 95.50 210 ALA A O 1
ATOM 1677 N N . MET A 1 211 ? -11.855 -7.131 -11.808 1.00 91.75 211 MET A N 1
ATOM 1678 C CA . MET A 1 211 ? -12.767 -6.606 -12.830 1.00 91.75 211 MET A CA 1
ATOM 1679 C C . MET A 1 211 ? -13.754 -7.664 -13.331 1.00 91.75 211 MET A C 1
ATOM 1681 O O . MET A 1 211 ? -13.490 -8.866 -13.299 1.00 91.75 211 MET A O 1
ATOM 1685 N N . ASP A 1 212 ? -14.894 -7.213 -13.844 1.00 89.25 212 ASP A N 1
ATOM 1686 C CA . ASP A 1 212 ? -15.843 -8.095 -14.514 1.00 89.25 212 ASP A CA 1
ATOM 1687 C C . ASP A 1 212 ? -15.318 -8.504 -15.904 1.00 89.25 212 ASP A C 1
ATOM 1689 O O . ASP A 1 212 ? -15.038 -7.618 -16.718 1.00 89.25 212 ASP A O 1
ATOM 1693 N N . PRO A 1 213 ? -15.148 -9.806 -16.210 1.00 88.31 213 PRO A N 1
ATOM 1694 C CA . PRO A 1 213 ? -14.675 -10.236 -17.522 1.00 88.31 213 PRO A CA 1
ATOM 1695 C C . PRO A 1 213 ? -15.795 -10.242 -18.580 1.00 88.31 213 PRO A C 1
ATOM 1697 O O . PRO A 1 213 ? -15.511 -10.486 -19.757 1.00 88.31 213 PRO A O 1
ATOM 1700 N N . GLY A 1 214 ? -17.055 -9.995 -18.189 1.00 86.75 214 GLY A N 1
ATOM 1701 C CA . GLY A 1 214 ? -18.222 -10.206 -19.043 1.00 86.75 214 GLY A CA 1
ATOM 1702 C C . GLY A 1 214 ? -18.293 -11.660 -19.515 1.00 86.75 214 GLY A C 1
ATOM 1703 O O . GLY A 1 214 ? -17.997 -12.577 -18.760 1.00 86.75 214 GLY A O 1
ATOM 1704 N N . ASN A 1 215 ? -18.597 -11.872 -20.797 1.00 85.44 215 ASN A N 1
ATOM 1705 C CA . ASN A 1 215 ? -18.660 -13.209 -21.409 1.00 85.44 215 ASN A CA 1
ATOM 1706 C C . ASN A 1 215 ? -17.267 -13.842 -21.671 1.00 85.44 215 ASN A C 1
ATOM 1708 O O . ASN A 1 215 ? -17.158 -14.786 -22.456 1.00 85.44 215 ASN A O 1
ATOM 1712 N N . GLY A 1 216 ? -16.188 -13.272 -21.126 1.00 88.62 216 GLY A N 1
ATOM 1713 C CA . GLY A 1 216 ? -14.816 -13.760 -21.276 1.00 88.62 216 GLY A CA 1
ATOM 1714 C C . GLY A 1 216 ? -14.321 -14.527 -20.043 1.00 88.62 216 GLY A C 1
ATOM 1715 O O . GLY A 1 216 ? -14.898 -14.415 -18.965 1.00 88.62 216 GLY A O 1
ATOM 1716 N N . PRO A 1 217 ? -13.212 -15.278 -20.151 1.00 91.94 217 PRO A N 1
ATOM 1717 C CA . PRO A 1 217 ? -12.632 -15.957 -19.000 1.00 91.94 217 PRO A CA 1
ATOM 1718 C C . PRO A 1 217 ? -12.029 -14.963 -17.990 1.00 91.94 217 PRO A C 1
ATOM 1720 O O . PRO A 1 217 ? -11.432 -13.938 -18.354 1.00 91.94 217 PRO A O 1
ATOM 1723 N N . THR A 1 218 ? -12.159 -15.289 -16.700 1.00 92.88 218 THR A N 1
ATOM 1724 C CA . THR A 1 218 ? -11.654 -14.480 -15.577 1.00 92.88 218 THR A CA 1
ATOM 1725 C C . THR A 1 218 ? -10.136 -14.312 -15.637 1.00 92.88 218 THR A C 1
ATOM 1727 O O . THR A 1 218 ? -9.628 -13.202 -15.454 1.00 92.88 218 THR A O 1
ATOM 1730 N N . VAL A 1 219 ? -9.422 -15.387 -15.990 1.00 96.19 219 VAL A N 1
ATOM 1731 C CA . VAL A 1 219 ? -8.014 -15.340 -16.399 1.00 96.19 219 VAL A CA 1
ATOM 1732 C C . VAL A 1 219 ? -7.960 -15.250 -17.936 1.00 96.19 219 VAL A C 1
ATOM 1734 O O . VAL A 1 219 ? -8.424 -16.183 -18.601 1.00 96.19 219 VAL A O 1
ATOM 1737 N N . PRO A 1 220 ? -7.398 -14.170 -18.518 1.00 95.62 220 PRO A N 1
ATOM 1738 C CA . PRO A 1 220 ? -7.258 -13.994 -19.965 1.00 95.62 220 PRO A CA 1
ATOM 1739 C C . PRO A 1 220 ? -6.627 -15.202 -20.669 1.00 95.62 220 PRO A C 1
ATOM 1741 O O . PRO A 1 220 ? -5.664 -15.786 -20.165 1.00 95.62 220 PRO A O 1
ATOM 1744 N N . THR A 1 221 ? -7.107 -15.541 -21.872 1.00 93.88 221 THR A N 1
ATOM 1745 C CA . THR A 1 221 ? -6.526 -16.648 -22.659 1.00 93.88 221 THR A CA 1
ATOM 1746 C C . THR A 1 221 ? -5.068 -16.359 -23.021 1.00 93.88 221 THR A C 1
ATOM 1748 O O . THR A 1 221 ? -4.237 -17.251 -22.995 1.00 93.88 221 THR A O 1
ATOM 1751 N N . GLN A 1 222 ? -4.699 -15.084 -23.162 1.00 94.88 222 GLN A N 1
ATOM 1752 C CA . GLN A 1 222 ? -3.327 -14.617 -23.382 1.00 94.88 222 GLN A CA 1
ATOM 1753 C C . GLN A 1 222 ? -2.308 -15.106 -22.334 1.00 94.88 222 GLN A C 1
ATOM 1755 O O . GLN A 1 222 ? -1.116 -15.146 -22.624 1.00 94.88 222 GLN A O 1
ATOM 1760 N N . ILE A 1 223 ? -2.762 -15.478 -21.132 1.00 95.38 223 ILE A N 1
ATOM 1761 C CA . ILE A 1 223 ? -1.934 -16.009 -20.035 1.00 95.38 223 ILE A CA 1
ATOM 1762 C C . ILE A 1 223 ? -1.962 -17.557 -20.009 1.00 95.38 223 ILE A C 1
ATOM 1764 O O . ILE A 1 223 ? -1.092 -18.185 -19.409 1.00 95.38 223 ILE A O 1
ATOM 1768 N N . ARG A 1 224 ? -2.962 -18.178 -20.653 1.00 92.62 224 ARG A N 1
ATOM 1769 C CA . ARG A 1 224 ? -3.317 -19.609 -20.560 1.00 92.62 224 ARG A CA 1
ATOM 1770 C C . ARG A 1 224 ? -3.079 -20.411 -21.841 1.00 92.62 224 ARG A C 1
ATOM 1772 O O . ARG A 1 224 ? -2.886 -21.616 -21.757 1.00 92.62 224 ARG A O 1
ATOM 1779 N N . ASP A 1 225 ? -3.117 -19.776 -23.006 1.00 92.44 225 ASP A N 1
ATOM 1780 C CA . ASP A 1 225 ? -2.930 -20.432 -24.297 1.00 92.44 225 ASP A CA 1
ATOM 1781 C C . ASP A 1 225 ? -1.458 -20.851 -24.426 1.00 92.44 225 ASP A C 1
ATOM 1783 O O . ASP A 1 225 ? -0.563 -20.019 -24.270 1.00 92.44 225 ASP A O 1
ATOM 1787 N N . THR A 1 226 ? -1.181 -22.128 -24.707 1.00 93.50 226 THR A N 1
ATOM 1788 C CA . THR A 1 226 ? 0.198 -22.662 -24.769 1.00 93.50 226 THR A CA 1
ATOM 1789 C C . THR A 1 226 ? 1.012 -22.126 -25.946 1.00 93.50 226 THR A C 1
ATOM 1791 O O . THR A 1 226 ? 2.242 -22.092 -25.888 1.00 93.50 226 THR A O 1
ATOM 1794 N N . ARG A 1 227 ? 0.342 -21.682 -27.015 1.00 95.38 227 ARG A N 1
ATOM 1795 C CA . ARG A 1 227 ? 0.955 -21.119 -28.224 1.00 95.38 227 ARG A CA 1
ATOM 1796 C C . ARG A 1 227 ? 0.302 -19.799 -28.605 1.00 95.38 227 ARG A C 1
ATOM 1798 O O . ARG A 1 227 ? -0.884 -19.600 -28.363 1.00 95.38 227 ARG A O 1
ATOM 1805 N N . VAL A 1 228 ? 1.055 -18.925 -29.271 1.00 96.56 228 VAL A N 1
ATOM 1806 C CA . VAL A 1 228 ? 0.557 -17.624 -29.733 1.00 96.56 228 VAL A CA 1
ATOM 1807 C C . VAL A 1 228 ? 1.114 -17.259 -31.111 1.00 96.56 228 VAL A C 1
ATOM 1809 O O . VAL A 1 228 ? 2.250 -17.584 -31.458 1.00 96.56 228 VAL A O 1
ATOM 1812 N N . THR A 1 229 ? 0.291 -16.609 -31.935 1.00 97.25 229 THR A N 1
ATOM 1813 C CA . THR A 1 229 ? 0.688 -16.139 -33.271 1.00 97.25 229 THR A CA 1
ATOM 1814 C C . THR A 1 229 ? 1.344 -14.762 -33.182 1.00 97.25 229 THR A C 1
ATOM 1816 O O . THR A 1 229 ? 0.778 -13.839 -32.601 1.00 97.25 229 THR A O 1
ATOM 1819 N N . VAL A 1 230 ? 2.518 -14.622 -33.796 1.00 97.69 230 VAL A N 1
ATOM 1820 C CA . VAL A 1 230 ? 3.334 -13.399 -33.835 1.00 97.69 230 VAL A CA 1
ATOM 1821 C C . VAL A 1 230 ? 3.845 -13.143 -35.252 1.00 97.69 230 VAL A C 1
ATOM 1823 O O . VAL A 1 230 ? 3.977 -14.061 -36.058 1.00 97.69 230 VAL A O 1
ATOM 1826 N N . THR A 1 231 ? 4.169 -11.895 -35.571 1.00 97.25 231 THR A N 1
ATOM 1827 C CA . THR A 1 231 ? 4.857 -11.501 -36.806 1.00 97.25 231 THR A CA 1
ATOM 1828 C C . THR A 1 231 ? 6.310 -11.190 -36.488 1.00 97.25 231 THR A C 1
ATOM 1830 O O . THR A 1 231 ? 6.600 -10.149 -35.905 1.00 97.25 231 THR A O 1
ATOM 1833 N N . LYS A 1 232 ? 7.207 -12.105 -36.867 1.00 95.88 232 LYS A N 1
ATOM 1834 C CA . LYS A 1 232 ? 8.669 -11.956 -36.790 1.00 95.88 232 LYS A CA 1
ATOM 1835 C C . LYS A 1 232 ? 9.208 -11.287 -38.068 1.00 95.88 232 LYS A C 1
ATOM 1837 O O . LYS A 1 232 ? 8.461 -11.165 -39.042 1.00 95.88 232 LYS A O 1
ATOM 1842 N N . PRO A 1 233 ? 10.499 -10.909 -38.132 1.00 90.81 233 PRO A N 1
ATOM 1843 C CA . PRO A 1 233 ? 11.123 -10.389 -39.356 1.00 90.81 233 PRO A CA 1
ATOM 1844 C C . PRO A 1 233 ? 10.962 -11.281 -40.599 1.00 90.81 233 PRO A C 1
ATOM 1846 O O . PRO A 1 233 ? 10.893 -10.776 -41.717 1.00 90.81 233 PRO A O 1
ATOM 1849 N N . SER A 1 234 ? 10.857 -12.600 -40.407 1.00 91.06 234 SER A N 1
ATOM 1850 C CA . SER A 1 234 ? 10.609 -13.602 -41.455 1.00 91.06 234 SER A CA 1
ATOM 1851 C C . SER A 1 234 ? 9.133 -13.763 -41.861 1.00 91.06 234 SER A C 1
ATOM 1853 O O . SER A 1 234 ? 8.846 -14.511 -42.794 1.00 91.06 234 SER A O 1
ATOM 1855 N N . GLY A 1 235 ? 8.201 -13.078 -41.189 1.00 93.50 235 GLY A N 1
ATOM 1856 C CA . GLY A 1 235 ? 6.756 -13.170 -41.410 1.00 93.50 235 GLY A CA 1
ATOM 1857 C C . GLY A 1 235 ? 5.976 -13.687 -40.196 1.00 93.50 235 GLY A C 1
ATOM 1858 O O . GLY A 1 235 ? 6.498 -13.815 -39.086 1.00 93.50 235 GLY A O 1
ATOM 1859 N N . THR A 1 236 ? 4.687 -13.959 -40.399 1.00 96.69 236 THR A N 1
ATOM 1860 C CA . THR A 1 236 ? 3.786 -14.464 -39.353 1.00 96.69 236 THR A CA 1
ATOM 1861 C C . THR A 1 236 ? 4.036 -15.947 -39.061 1.00 96.69 236 THR A C 1
ATOM 1863 O O . THR A 1 236 ? 4.113 -16.761 -39.977 1.00 96.69 236 THR A O 1
ATOM 1866 N N . THR A 1 237 ? 4.161 -16.300 -37.780 1.00 97.44 237 THR A N 1
ATOM 1867 C CA . THR A 1 237 ? 4.461 -17.653 -37.286 1.00 97.44 237 THR A CA 1
ATOM 1868 C C . THR A 1 237 ? 3.844 -17.886 -35.898 1.00 97.44 237 THR A C 1
ATOM 1870 O O . THR A 1 237 ? 3.351 -16.949 -35.272 1.00 97.44 237 THR A O 1
ATOM 1873 N N . THR A 1 238 ? 3.844 -19.129 -35.405 1.00 97.31 238 THR A N 1
ATOM 1874 C CA . THR A 1 238 ? 3.257 -19.504 -34.104 1.00 97.31 238 THR A CA 1
ATOM 1875 C C . THR A 1 238 ? 4.324 -20.000 -33.129 1.00 97.31 238 THR A C 1
ATOM 1877 O O . THR A 1 238 ? 4.830 -21.118 -33.253 1.00 97.31 238 THR A O 1
ATOM 1880 N N . ILE A 1 239 ? 4.632 -19.179 -32.129 1.00 96.38 239 ILE A N 1
ATOM 1881 C CA . ILE A 1 239 ? 5.590 -19.490 -31.062 1.00 96.38 239 ILE A CA 1
ATOM 1882 C C . ILE A 1 239 ? 4.894 -20.154 -29.870 1.00 96.38 239 ILE A C 1
ATOM 1884 O O . ILE A 1 239 ? 3.665 -20.152 -29.770 1.00 96.38 239 ILE A O 1
ATOM 1888 N N . ASP A 1 240 ? 5.683 -20.728 -28.970 1.00 96.31 240 ASP A N 1
ATOM 1889 C CA . ASP A 1 240 ? 5.247 -21.044 -27.611 1.00 96.31 240 ASP A CA 1
ATOM 1890 C C . ASP A 1 240 ? 4.989 -19.729 -26.859 1.00 96.31 240 ASP A C 1
ATOM 1892 O O . ASP A 1 240 ? 5.685 -18.739 -27.082 1.00 96.31 240 ASP A O 1
ATOM 1896 N N . ASN A 1 241 ? 3.949 -19.669 -26.028 1.00 97.38 241 ASN A N 1
ATOM 1897 C CA . ASN A 1 241 ? 3.551 -18.418 -25.382 1.00 97.38 241 ASN A CA 1
ATOM 1898 C C . ASN A 1 241 ? 4.472 -18.092 -24.185 1.00 97.38 241 ASN A C 1
ATOM 1900 O O . ASN A 1 241 ? 4.400 -18.794 -23.174 1.00 97.38 241 ASN A O 1
ATOM 1904 N N . PRO A 1 242 ? 5.273 -17.007 -24.215 1.00 97.69 242 PRO A N 1
ATOM 1905 C CA . PRO A 1 242 ? 6.180 -16.666 -23.115 1.00 97.69 242 PRO A CA 1
ATOM 1906 C C . PRO A 1 242 ? 5.455 -16.114 -21.873 1.00 97.69 242 PRO A C 1
ATOM 1908 O O . PRO A 1 242 ? 6.097 -15.798 -20.876 1.00 97.69 242 PRO A O 1
ATOM 1911 N N . LEU A 1 243 ? 4.121 -15.987 -21.912 1.00 97.81 243 LEU A N 1
ATOM 1912 C CA . LEU A 1 243 ? 3.278 -15.681 -20.750 1.00 97.81 243 LEU A CA 1
ATOM 1913 C C . LEU A 1 243 ? 2.685 -16.940 -20.091 1.00 97.81 243 LEU A C 1
ATOM 1915 O O . LEU A 1 243 ? 2.056 -16.838 -19.037 1.00 97.81 243 LEU A O 1
ATOM 1919 N N . TYR A 1 244 ? 2.864 -18.122 -20.691 1.00 96.44 244 TYR A N 1
ATOM 1920 C CA . TYR A 1 244 ? 2.315 -19.387 -20.193 1.00 96.44 244 TYR A CA 1
ATOM 1921 C C . TYR A 1 244 ? 3.166 -20.003 -19.072 1.00 96.44 244 TYR A C 1
ATOM 1923 O O . TYR A 1 244 ? 2.624 -20.491 -18.081 1.00 96.44 244 TYR A O 1
ATOM 1931 N N . LYS A 1 245 ? 4.494 -19.976 -19.227 1.00 95.00 245 LYS A N 1
ATOM 1932 C CA . LYS A 1 245 ? 5.483 -20.503 -18.275 1.00 95.00 245 LYS A CA 1
ATOM 1933 C C . LYS A 1 245 ? 6.844 -19.837 -18.492 1.00 95.00 245 LYS A C 1
ATOM 1935 O O . LYS A 1 245 ? 7.107 -19.338 -19.583 1.00 95.00 245 LYS A O 1
ATOM 1940 N N . TYR A 1 246 ? 7.717 -19.915 -17.495 1.00 96.31 246 TYR A N 1
ATOM 1941 C CA . TYR A 1 246 ? 9.164 -19.818 -17.678 1.00 96.31 246 TYR A CA 1
ATOM 1942 C C . TYR A 1 246 ? 9.792 -21.221 -17.666 1.00 96.31 246 TYR A C 1
ATOM 1944 O O . TYR A 1 246 ? 9.249 -22.152 -17.063 1.00 96.31 246 TYR A O 1
ATOM 1952 N N . ASP A 1 247 ? 10.918 -21.361 -18.360 1.00 94.12 247 ASP A N 1
ATOM 1953 C CA . ASP A 1 247 ? 11.666 -22.601 -18.565 1.00 94.12 247 ASP A CA 1
ATOM 1954 C C . ASP A 1 247 ? 13.113 -22.382 -18.091 1.00 94.12 247 ASP A C 1
ATOM 1956 O O . ASP A 1 247 ? 13.792 -21.449 -18.525 1.00 94.12 247 ASP A O 1
ATOM 1960 N N . PHE A 1 248 ? 13.570 -23.224 -17.164 1.00 92.69 248 PHE A N 1
ATOM 1961 C CA . PHE A 1 248 ? 14.915 -23.191 -16.589 1.00 92.69 248 PHE A CA 1
ATOM 1962 C C . PHE A 1 248 ? 15.937 -24.009 -17.412 1.00 92.69 248 PHE A C 1
ATOM 1964 O O . PHE A 1 248 ? 17.123 -24.047 -17.066 1.00 92.69 248 PHE A O 1
ATOM 1971 N N . GLY A 1 249 ? 15.503 -24.667 -18.492 1.00 89.94 249 GLY A N 1
ATOM 1972 C CA . GLY A 1 249 ? 16.301 -25.513 -19.374 1.00 89.94 249 GLY A CA 1
ATOM 1973 C C . GLY A 1 249 ? 16.120 -27.007 -19.086 1.00 89.94 249 GLY A C 1
ATOM 1974 O O . GLY A 1 249 ? 15.040 -27.487 -18.773 1.00 89.94 249 GLY A O 1
ATOM 1975 N N . ASN A 1 250 ? 17.193 -27.794 -19.183 1.00 86.56 250 ASN A N 1
ATOM 1976 C CA . ASN A 1 250 ? 17.083 -29.258 -19.074 1.00 86.56 250 ASN A CA 1
ATOM 1977 C C . ASN A 1 250 ? 16.766 -29.774 -17.652 1.00 86.56 250 ASN A C 1
ATOM 1979 O O . ASN A 1 250 ? 16.353 -30.922 -17.499 1.00 86.56 250 ASN A O 1
ATOM 1983 N N . THR A 1 251 ? 17.014 -28.973 -16.611 1.00 85.25 251 THR A N 1
ATOM 1984 C CA . THR A 1 251 ? 16.893 -29.354 -15.190 1.00 85.25 251 THR A CA 1
ATOM 1985 C C . THR A 1 251 ? 16.662 -28.116 -14.327 1.00 85.25 251 THR A C 1
ATOM 1987 O O . THR A 1 251 ? 17.358 -27.118 -14.524 1.00 85.25 251 THR A O 1
ATOM 1990 N N . LEU A 1 252 ? 15.778 -28.191 -13.325 1.00 86.44 252 LEU A N 1
ATOM 1991 C CA . LEU A 1 252 ? 15.633 -27.114 -12.341 1.00 86.44 252 LEU A CA 1
ATOM 1992 C C . LEU A 1 252 ? 16.954 -26.928 -11.558 1.00 86.44 252 LEU A C 1
ATOM 1994 O O . LEU A 1 252 ? 17.533 -27.928 -11.121 1.00 86.44 252 LEU A O 1
ATOM 1998 N N . PRO A 1 253 ? 17.456 -25.694 -11.361 1.00 87.12 253 PRO A N 1
ATOM 1999 C CA . PRO A 1 253 ? 18.664 -25.465 -10.576 1.00 87.12 253 PRO A CA 1
ATOM 2000 C C . PRO A 1 253 ? 18.464 -25.842 -9.101 1.00 87.12 253 PRO A C 1
ATOM 2002 O O . PRO A 1 253 ? 17.455 -25.495 -8.490 1.00 87.12 253 PRO A O 1
ATOM 2005 N N . SER A 1 254 ? 19.443 -26.528 -8.511 1.00 85.12 254 SER A N 1
ATOM 2006 C CA . SER A 1 254 ? 19.403 -27.038 -7.127 1.00 85.12 254 SER A CA 1
ATOM 2007 C C . SER A 1 254 ? 19.121 -25.971 -6.060 1.00 85.12 254 SER A C 1
ATOM 2009 O O . SER A 1 254 ? 18.492 -26.225 -5.034 1.00 85.12 254 SER A O 1
ATOM 2011 N N . GLU A 1 255 ? 19.566 -24.751 -6.330 1.00 86.19 255 GLU A N 1
ATOM 2012 C CA . GLU A 1 255 ? 19.428 -23.552 -5.520 1.00 86.19 255 GLU A CA 1
ATOM 2013 C C . GLU A 1 255 ? 17.973 -23.038 -5.432 1.00 86.19 255 GLU A C 1
ATOM 2015 O O . GLU A 1 255 ? 17.649 -22.279 -4.510 1.00 86.19 255 GLU A O 1
ATOM 2020 N N . MET A 1 256 ? 17.077 -23.516 -6.309 1.00 87.06 256 MET A N 1
ATOM 2021 C CA . MET A 1 256 ? 15.639 -23.209 -6.288 1.00 87.06 256 MET A CA 1
ATOM 2022 C C . MET A 1 256 ? 14.882 -23.874 -5.134 1.00 87.06 256 MET A C 1
ATOM 2024 O O . MET A 1 256 ? 13.826 -23.377 -4.771 1.00 87.06 256 MET A O 1
ATOM 2028 N N . GLY A 1 257 ? 15.430 -24.907 -4.484 1.00 77.69 257 GLY A N 1
ATOM 2029 C CA . GLY A 1 257 ? 14.935 -25.380 -3.187 1.00 77.69 257 GLY A CA 1
ATOM 2030 C C . GLY A 1 257 ? 13.885 -26.501 -3.216 1.00 77.69 257 GLY A C 1
ATOM 2031 O O . GLY A 1 257 ? 14.080 -27.532 -3.857 1.00 77.69 257 GLY A O 1
ATOM 2032 N N . GLY A 1 258 ? 12.849 -26.352 -2.382 1.00 71.25 258 GLY A N 1
ATOM 2033 C CA . GLY A 1 258 ? 11.956 -27.428 -1.930 1.00 71.25 258 GLY A CA 1
ATOM 2034 C C . GLY A 1 258 ? 10.506 -27.315 -2.416 1.00 71.25 258 GLY A C 1
ATOM 2035 O O . GLY A 1 258 ? 10.100 -26.299 -2.965 1.00 71.25 258 GLY A O 1
ATOM 2036 N N . GLY A 1 259 ? 9.718 -28.366 -2.172 1.00 78.62 259 GLY A N 1
ATOM 2037 C CA . GLY A 1 259 ? 8.347 -28.518 -2.680 1.00 78.62 259 GLY A CA 1
ATOM 2038 C C . GLY A 1 259 ? 8.119 -29.867 -3.386 1.00 78.62 259 GLY A C 1
ATOM 2039 O O . GLY A 1 259 ? 9.043 -30.684 -3.452 1.00 78.62 259 GLY A O 1
ATOM 2040 N N . PRO A 1 260 ? 6.902 -30.146 -3.894 1.00 79.50 260 PRO A N 1
ATOM 2041 C CA . PRO A 1 260 ? 6.593 -31.420 -4.552 1.00 79.50 260 PRO A CA 1
ATOM 2042 C C . PRO A 1 260 ? 7.055 -31.543 -6.017 1.00 79.50 260 PRO A C 1
ATOM 2044 O O . PRO A 1 260 ? 7.049 -32.651 -6.548 1.00 79.50 260 PRO A O 1
ATOM 2047 N N . TRP A 1 261 ? 7.470 -30.453 -6.678 1.00 82.00 261 TRP A N 1
ATOM 2048 C CA . TRP A 1 261 ? 7.692 -30.430 -8.139 1.00 82.00 261 TRP A CA 1
ATOM 2049 C C . TRP A 1 261 ? 9.124 -30.092 -8.578 1.00 82.00 261 TRP A C 1
ATOM 2051 O O . TRP A 1 261 ? 9.366 -29.909 -9.765 1.00 82.00 261 TRP A O 1
ATOM 2061 N N . ASN A 1 262 ? 10.095 -30.057 -7.661 1.00 72.31 262 ASN A N 1
ATOM 2062 C CA . ASN A 1 262 ? 11.445 -29.495 -7.889 1.00 72.31 262 ASN A CA 1
ATOM 2063 C C . ASN A 1 262 ? 12.319 -30.293 -8.885 1.00 72.31 262 ASN A C 1
ATOM 2065 O O . ASN A 1 262 ? 13.449 -29.913 -9.167 1.00 72.31 262 ASN A O 1
ATOM 2069 N N . ASN A 1 263 ? 11.808 -31.406 -9.417 1.00 78.75 263 ASN A N 1
ATOM 2070 C CA . ASN A 1 263 ? 12.425 -32.152 -10.516 1.00 78.75 263 ASN A CA 1
ATOM 2071 C C . ASN A 1 263 ? 11.951 -31.667 -11.902 1.00 78.75 263 ASN A C 1
ATOM 2073 O O . ASN A 1 263 ? 12.415 -32.183 -12.916 1.00 78.75 263 ASN A O 1
ATOM 2077 N N . PHE A 1 264 ? 11.005 -30.724 -11.960 1.00 86.19 264 PHE A N 1
ATOM 2078 C CA . PHE A 1 264 ? 10.430 -30.195 -13.193 1.00 86.19 264 PHE A CA 1
ATOM 2079 C C . PHE A 1 264 ? 11.073 -28.839 -13.535 1.00 86.19 264 PHE A C 1
ATOM 2081 O O . PHE A 1 264 ? 11.040 -27.939 -12.696 1.00 86.19 264 PHE A O 1
ATOM 2088 N N . PRO A 1 265 ? 11.661 -28.659 -14.731 1.00 90.25 265 PRO A N 1
ATOM 2089 C CA . PRO A 1 265 ? 12.410 -27.452 -15.079 1.00 90.25 265 PRO A CA 1
ATOM 2090 C C . PRO A 1 265 ? 11.525 -26.302 -15.587 1.00 90.25 265 PRO A C 1
ATOM 2092 O O . PRO A 1 265 ? 12.014 -25.405 -16.261 1.00 90.25 265 PRO A O 1
ATOM 2095 N N . GLU A 1 266 ? 10.227 -26.305 -15.287 1.00 92.44 266 GLU A N 1
ATOM 2096 C CA . GLU A 1 266 ? 9.268 -25.324 -15.803 1.00 92.44 266 GLU A CA 1
ATOM 2097 C C . GLU A 1 266 ? 8.387 -24.781 -14.675 1.00 92.44 266 GLU A C 1
ATOM 2099 O O . GLU A 1 266 ? 8.033 -25.513 -13.747 1.00 92.44 266 GLU A O 1
ATOM 2104 N N . THR A 1 267 ? 7.970 -23.516 -14.770 1.00 94.75 267 THR A N 1
ATOM 2105 C CA . THR A 1 267 ? 7.041 -22.932 -13.793 1.00 94.75 267 THR A CA 1
ATOM 2106 C C . THR A 1 267 ? 5.635 -23.506 -13.958 1.00 94.75 267 THR A C 1
ATOM 2108 O O . THR A 1 267 ? 5.043 -23.411 -15.035 1.00 94.75 267 THR A O 1
ATOM 2111 N N . LEU A 1 268 ? 5.077 -24.051 -12.877 1.00 92.81 268 LEU A N 1
ATOM 2112 C CA . LEU A 1 268 ? 3.772 -24.719 -12.873 1.00 92.81 268 LEU A CA 1
ATOM 2113 C C . LEU A 1 268 ? 2.712 -23.950 -12.071 1.00 92.81 268 LEU A C 1
ATOM 2115 O O . LEU A 1 268 ? 2.982 -23.505 -10.952 1.00 92.81 268 LEU A O 1
ATOM 2119 N N . ARG A 1 269 ? 1.485 -23.893 -12.604 1.00 93.44 269 ARG A N 1
ATOM 2120 C CA . ARG A 1 269 ? 0.289 -23.270 -11.998 1.00 93.44 269 ARG A CA 1
ATOM 2121 C C . ARG A 1 269 ? -0.772 -24.327 -11.719 1.00 93.44 269 ARG A C 1
ATOM 2123 O O . ARG A 1 269 ? -1.126 -25.067 -12.635 1.00 93.44 269 ARG A O 1
ATOM 2130 N N . ARG A 1 270 ? -1.253 -24.422 -10.475 1.00 89.88 270 ARG A N 1
ATOM 2131 C CA . ARG A 1 270 ? -2.116 -25.517 -9.976 1.00 89.88 270 ARG A CA 1
ATOM 2132 C C . ARG A 1 270 ? -1.723 -26.908 -10.537 1.00 89.88 270 ARG A C 1
ATOM 2134 O O . ARG A 1 270 ? -2.534 -27.544 -11.206 1.00 89.88 270 ARG A O 1
ATOM 2141 N N . PRO A 1 271 ? -0.456 -27.347 -10.387 1.00 85.81 271 PRO A N 1
ATOM 2142 C CA . PRO A 1 271 ? 0.062 -28.543 -11.053 1.00 85.81 271 PRO A CA 1
ATOM 2143 C C . PRO A 1 271 ? -0.722 -29.830 -10.775 1.00 85.81 271 PRO A C 1
ATOM 2145 O O . PRO A 1 271 ? -1.041 -30.147 -9.630 1.00 85.81 271 PRO A O 1
ATOM 2148 N N . VAL A 1 272 ? -0.919 -30.618 -11.834 1.00 81.12 272 VAL A N 1
ATOM 2149 C CA . VAL A 1 272 ? -1.419 -32.000 -11.778 1.00 81.12 272 VAL A CA 1
ATOM 2150 C C . VAL A 1 272 ? -0.327 -32.977 -12.207 1.00 81.12 272 VAL A C 1
ATOM 2152 O O . VAL A 1 272 ? 0.507 -32.641 -13.047 1.00 81.12 272 VAL A O 1
ATOM 2155 N N . ALA A 1 273 ? -0.333 -34.191 -11.655 1.00 76.50 273 ALA A N 1
ATOM 2156 C CA . ALA A 1 273 ? 0.602 -35.257 -12.021 1.00 76.50 273 ALA A CA 1
ATOM 2157 C C . ALA A 1 273 ? 0.150 -36.048 -13.270 1.00 76.50 273 ALA A C 1
ATOM 2159 O O . ALA A 1 273 ? -1.014 -36.020 -13.659 1.00 76.50 273 ALA A O 1
ATOM 2160 N N . ASN A 1 274 ? 1.073 -36.837 -13.835 1.00 71.56 274 ASN A N 1
ATOM 2161 C CA . ASN A 1 274 ? 0.805 -37.928 -14.788 1.00 71.56 274 ASN A CA 1
ATOM 2162 C C . ASN A 1 274 ? -0.040 -37.568 -16.042 1.00 71.56 274 ASN A C 1
ATOM 2164 O O . ASN A 1 274 ? -1.165 -38.051 -16.183 1.00 71.56 274 ASN A O 1
ATOM 2168 N N . PRO A 1 275 ? 0.507 -36.811 -17.018 1.00 75.44 275 PRO A N 1
ATOM 2169 C CA . PRO A 1 275 ? 1.817 -36.156 -17.012 1.00 75.44 275 PRO A CA 1
ATOM 2170 C C . PRO A 1 275 ? 1.800 -34.829 -16.242 1.00 75.44 275 PRO A C 1
ATOM 2172 O O . PRO A 1 275 ? 0.791 -34.120 -16.238 1.00 75.44 275 PRO A O 1
ATOM 2175 N N . THR A 1 276 ? 2.939 -34.492 -15.631 1.00 82.44 276 THR A N 1
ATOM 2176 C CA . THR A 1 276 ? 3.139 -33.236 -14.896 1.00 82.44 276 THR A CA 1
ATOM 2177 C C . THR A 1 276 ? 2.930 -32.027 -15.803 1.00 82.44 276 THR A C 1
ATOM 2179 O O . THR A 1 276 ? 3.637 -31.887 -16.799 1.00 82.44 276 THR A O 1
ATOM 2182 N N . ARG A 1 277 ? 1.958 -31.172 -15.465 1.00 83.75 277 ARG A N 1
ATOM 2183 C CA . ARG A 1 277 ? 1.647 -29.924 -16.185 1.00 83.75 277 ARG A CA 1
ATOM 2184 C C . ARG A 1 277 ? 0.796 -28.976 -15.340 1.00 83.75 277 ARG A C 1
ATOM 2186 O O . ARG A 1 277 ? 0.195 -29.394 -14.350 1.00 83.75 277 ARG A O 1
ATOM 2193 N N . SER A 1 278 ? 0.733 -27.711 -15.750 1.00 88.31 278 SER A N 1
ATOM 2194 C CA . SER A 1 278 ? -0.192 -26.720 -15.187 1.00 88.31 278 SER A CA 1
ATOM 2195 C C . SER A 1 278 ? -1.658 -27.094 -15.445 1.00 88.31 278 SER A C 1
ATOM 2197 O O . SER A 1 278 ? -1.976 -27.728 -16.451 1.00 88.31 278 SER A O 1
ATOM 2199 N N . ASN A 1 279 ? -2.555 -26.658 -14.560 1.00 88.50 279 ASN A N 1
ATOM 2200 C CA . ASN A 1 279 ? -4.004 -26.758 -14.728 1.00 88.50 279 ASN A CA 1
ATOM 2201 C C . ASN A 1 279 ? -4.608 -25.356 -14.877 1.00 88.50 279 ASN A C 1
ATOM 2203 O O . ASN A 1 279 ? -5.198 -24.798 -13.944 1.00 88.50 279 ASN A O 1
ATOM 2207 N N . ASN A 1 280 ? -4.451 -24.754 -16.060 1.00 89.31 280 ASN A N 1
ATOM 2208 C CA . ASN A 1 280 ? -4.933 -23.393 -16.303 1.00 89.31 280 ASN A CA 1
ATOM 2209 C C . ASN A 1 280 ? -6.470 -23.317 -16.337 1.00 89.31 280 ASN A C 1
ATOM 2211 O O . ASN A 1 280 ? -7.041 -22.236 -16.171 1.00 89.31 280 ASN A O 1
ATOM 2215 N N . ASN A 1 281 ? -7.141 -24.455 -16.531 1.00 86.44 281 ASN A N 1
ATOM 2216 C CA . ASN A 1 281 ? -8.596 -24.577 -16.497 1.00 86.44 281 ASN A CA 1
ATOM 2217 C C . ASN A 1 281 ? -9.145 -24.503 -15.066 1.00 86.44 281 ASN A C 1
ATOM 2219 O O . ASN A 1 281 ? -10.005 -23.660 -14.805 1.00 86.44 281 ASN A O 1
ATOM 2223 N N . GLU A 1 282 ? -8.592 -25.283 -14.128 1.00 86.81 282 GLU A N 1
ATOM 2224 C CA . GLU A 1 282 ? -8.908 -25.118 -12.703 1.00 86.81 282 GLU A CA 1
ATOM 2225 C C . GLU A 1 282 ? -8.516 -23.719 -12.232 1.00 86.81 282 GLU A C 1
ATOM 2227 O O . GLU A 1 282 ? -9.335 -23.046 -11.619 1.00 86.81 282 GLU A O 1
ATOM 2232 N N . MET A 1 283 ? -7.310 -23.233 -12.558 1.00 91.38 283 MET A N 1
ATOM 2233 C CA . MET A 1 283 ? -6.877 -21.889 -12.157 1.00 91.38 283 MET A CA 1
ATOM 2234 C C . MET A 1 283 ? -7.900 -20.818 -12.569 1.00 91.38 283 MET A C 1
ATOM 2236 O O . MET A 1 283 ? -8.274 -19.981 -11.750 1.00 91.38 283 MET A O 1
ATOM 2240 N N . ASN A 1 284 ? -8.412 -20.870 -13.803 1.00 93.31 284 ASN A N 1
ATOM 2241 C CA . ASN A 1 284 ? -9.459 -19.955 -14.250 1.00 93.31 284 ASN A CA 1
ATOM 2242 C C . ASN A 1 284 ? -10.764 -20.092 -13.446 1.00 93.31 284 ASN A C 1
ATOM 2244 O O . ASN A 1 284 ? -11.329 -19.075 -13.051 1.00 93.31 284 ASN A O 1
ATOM 2248 N N . ALA A 1 285 ? -11.235 -21.315 -13.188 1.00 87.69 285 ALA A N 1
ATOM 2249 C CA . ALA A 1 285 ? -12.464 -21.550 -12.426 1.00 87.69 285 ALA A CA 1
ATOM 2250 C C . ALA A 1 285 ? -12.338 -21.145 -10.943 1.00 87.69 285 ALA A C 1
ATOM 2252 O O . ALA A 1 285 ? -13.278 -20.600 -10.361 1.00 87.69 285 ALA A O 1
ATOM 2253 N N . ARG A 1 286 ? -11.150 -21.319 -10.348 1.00 90.56 286 ARG A N 1
ATOM 2254 C CA . ARG A 1 286 ? -10.813 -20.816 -9.009 1.00 90.56 286 ARG A CA 1
ATOM 2255 C C . ARG A 1 286 ? -10.876 -19.293 -8.980 1.00 90.56 286 ARG A C 1
ATOM 2257 O O . ARG A 1 286 ? -11.602 -18.751 -8.152 1.00 90.56 286 ARG A O 1
ATOM 2264 N N . PHE A 1 287 ? -10.211 -18.605 -9.915 1.00 95.25 287 PHE A N 1
ATOM 2265 C CA . PHE A 1 287 ? -10.295 -17.142 -10.020 1.00 95.25 287 PHE A CA 1
ATOM 2266 C C . PHE A 1 287 ? -11.726 -16.647 -10.262 1.00 95.25 287 PHE A C 1
ATOM 2268 O O . PHE A 1 287 ? -12.117 -15.657 -9.650 1.00 95.25 287 PHE A O 1
ATOM 2275 N N . GLY A 1 288 ? -12.530 -17.361 -11.057 1.00 92.75 288 GLY A N 1
ATOM 2276 C CA . GLY A 1 288 ? -13.968 -17.105 -11.194 1.00 92.75 288 GLY A CA 1
ATOM 2277 C C . GLY A 1 288 ? -14.698 -17.144 -9.848 1.00 92.75 288 GLY A C 1
ATOM 2278 O O . GLY A 1 288 ? -15.342 -16.166 -9.470 1.00 92.75 288 GLY A O 1
ATOM 2279 N N . SER A 1 289 ? -14.516 -18.224 -9.079 1.00 90.56 289 SER A N 1
ATOM 2280 C CA . SER A 1 289 ? -15.164 -18.414 -7.771 1.00 90.56 289 SER A CA 1
ATOM 2281 C C . SER A 1 289 ? -14.727 -17.437 -6.670 1.00 90.56 289 SER A C 1
ATOM 2283 O O . SER A 1 289 ? -15.494 -17.187 -5.743 1.00 90.56 289 SER A O 1
ATOM 2285 N N . VAL A 1 290 ? -13.520 -16.857 -6.741 1.00 94.19 290 VAL A N 1
ATOM 2286 C CA . VAL A 1 290 ? -13.076 -15.830 -5.775 1.00 94.19 290 VAL A CA 1
ATOM 2287 C C . VAL A 1 290 ? -13.303 -14.397 -6.258 1.00 94.19 290 VAL A C 1
ATOM 2289 O O . VAL A 1 290 ? -13.173 -13.473 -5.455 1.00 94.19 290 VAL A O 1
ATOM 2292 N N . ARG A 1 291 ? -13.678 -14.173 -7.527 1.00 94.25 291 ARG A N 1
ATOM 2293 C CA . ARG A 1 291 ? -13.738 -12.831 -8.139 1.00 94.25 291 ARG A CA 1
ATOM 2294 C C . ARG A 1 291 ? -14.609 -11.842 -7.366 1.00 94.25 291 ARG A C 1
ATOM 2296 O O . ARG A 1 291 ? -14.210 -10.694 -7.187 1.00 94.25 291 ARG A O 1
ATOM 2303 N N . ILE A 1 292 ? -15.783 -12.273 -6.898 1.00 92.06 292 ILE A N 1
ATOM 2304 C CA . ILE A 1 292 ? -16.707 -11.406 -6.147 1.00 92.06 292 ILE A CA 1
ATOM 2305 C C . ILE A 1 292 ? -16.089 -10.990 -4.805 1.00 92.06 292 ILE A C 1
ATOM 2307 O O . ILE A 1 292 ? -16.151 -9.818 -4.440 1.00 92.06 292 ILE A O 1
ATOM 2311 N N . SER A 1 293 ? -15.390 -11.905 -4.128 1.00 94.12 293 SER A N 1
ATOM 2312 C CA . SER A 1 293 ? -14.619 -11.582 -2.925 1.00 94.12 293 SER A CA 1
ATOM 2313 C C . SER A 1 293 ? -13.464 -10.626 -3.221 1.00 94.12 293 SER A C 1
ATOM 2315 O O . SER A 1 293 ? -13.308 -9.629 -2.527 1.00 94.12 293 SER A O 1
ATOM 2317 N N . LEU A 1 294 ? -12.684 -10.873 -4.278 1.00 95.94 294 LEU A N 1
ATOM 2318 C CA . LEU A 1 294 ? -11.567 -10.013 -4.687 1.00 95.94 294 LEU A CA 1
ATOM 2319 C C . LEU A 1 294 ? -12.024 -8.576 -4.992 1.00 95.94 294 LEU A C 1
ATOM 2321 O O . LEU A 1 294 ? -11.407 -7.616 -4.527 1.00 95.94 294 LEU A O 1
ATOM 2325 N N . ARG A 1 295 ? -13.145 -8.437 -5.709 1.00 95.12 295 ARG A N 1
ATOM 2326 C CA . ARG A 1 295 ? -13.828 -7.163 -5.969 1.00 95.12 295 ARG A CA 1
ATOM 2327 C C . ARG A 1 295 ? -14.225 -6.464 -4.668 1.00 95.12 295 ARG A C 1
ATOM 2329 O O . ARG A 1 295 ? -13.887 -5.299 -4.471 1.00 95.12 295 ARG A O 1
ATOM 2336 N N . ASP A 1 296 ? -14.907 -7.177 -3.774 1.00 93.62 296 ASP A N 1
ATOM 2337 C CA . ASP A 1 296 ? -15.410 -6.615 -2.517 1.00 93.62 296 ASP A CA 1
ATOM 2338 C C . ASP A 1 296 ? -14.278 -6.235 -1.555 1.00 93.62 296 ASP A C 1
ATOM 2340 O O . ASP A 1 296 ? -14.380 -5.214 -0.875 1.00 93.62 296 ASP A O 1
ATOM 2344 N N . ARG A 1 297 ? -13.182 -7.005 -1.526 1.00 94.62 297 ARG A N 1
ATOM 2345 C CA . ARG A 1 297 ? -11.969 -6.705 -0.746 1.00 94.62 297 ARG A CA 1
ATOM 2346 C C . ARG A 1 297 ? -11.318 -5.407 -1.226 1.00 94.62 297 ARG A C 1
ATOM 2348 O O . ARG A 1 297 ? -11.061 -4.534 -0.400 1.00 94.62 297 ARG A O 1
ATOM 2355 N N . ILE A 1 298 ? -11.146 -5.218 -2.542 1.00 94.94 298 ILE A N 1
ATOM 2356 C CA . ILE A 1 298 ? -10.666 -3.942 -3.109 1.00 94.94 298 ILE A CA 1
ATOM 2357 C C . ILE A 1 298 ? -11.622 -2.789 -2.772 1.00 94.94 298 ILE A C 1
ATOM 2359 O O . ILE A 1 298 ? -11.184 -1.737 -2.302 1.00 94.94 298 ILE A O 1
ATOM 2363 N N . PHE A 1 299 ? -12.925 -2.959 -3.014 1.00 94.19 299 PHE A N 1
ATOM 2364 C CA . PHE A 1 299 ? -13.897 -1.879 -2.836 1.00 94.19 299 PHE A CA 1
ATOM 2365 C C . PHE A 1 299 ? -14.020 -1.454 -1.364 1.00 94.19 299 PHE A C 1
ATOM 2367 O O . PHE A 1 299 ? -14.036 -0.257 -1.062 1.00 94.19 299 PHE A O 1
ATOM 2374 N N . ALA A 1 300 ? -14.024 -2.417 -0.436 1.00 92.25 300 ALA A N 1
ATOM 2375 C CA . ALA A 1 300 ? -14.003 -2.153 1.000 1.00 92.25 300 ALA A CA 1
ATOM 2376 C C . ALA A 1 300 ? -12.688 -1.494 1.451 1.00 92.25 300 ALA A C 1
ATOM 2378 O O . ALA A 1 300 ? -12.722 -0.575 2.268 1.00 92.25 300 ALA A O 1
ATOM 2379 N N . LEU A 1 301 ? -11.545 -1.899 0.882 1.00 91.81 301 LEU A N 1
ATOM 2380 C CA . LEU A 1 301 ? -10.246 -1.287 1.161 1.00 91.81 301 LEU A CA 1
ATOM 2381 C C . LEU A 1 301 ? -10.231 0.200 0.775 1.00 91.81 301 LEU A C 1
ATOM 2383 O O . LEU A 1 301 ? -9.909 1.030 1.623 1.00 91.81 301 LEU A O 1
ATOM 2387 N N . PHE A 1 302 ? -10.670 0.571 -0.434 1.00 93.12 302 PHE A N 1
ATOM 2388 C CA . PHE A 1 302 ? -10.805 1.987 -0.820 1.00 93.12 302 PHE A CA 1
ATOM 2389 C C . PHE A 1 302 ? -11.819 2.756 0.049 1.00 93.12 302 PHE A C 1
ATOM 2391 O O . PHE A 1 302 ? -11.586 3.915 0.390 1.00 93.12 302 PHE A O 1
ATOM 2398 N N . SER A 1 303 ? -12.914 2.106 0.451 1.00 91.62 303 SER A N 1
ATOM 2399 C CA . SER A 1 303 ? -13.978 2.699 1.282 1.00 91.62 303 SER A CA 1
ATOM 2400 C C . SER A 1 303 ? -13.623 2.803 2.780 1.00 91.62 303 SER A C 1
ATOM 2402 O O . SER A 1 303 ? -14.366 3.395 3.563 1.00 91.62 303 SER A O 1
ATOM 2404 N N . SER A 1 304 ? -12.487 2.238 3.204 1.00 87.25 304 SER A N 1
ATOM 2405 C CA . SER A 1 304 ? -12.064 2.173 4.612 1.00 87.25 304 SER A CA 1
ATOM 2406 C C . SER A 1 304 ? -11.561 3.492 5.200 1.00 87.25 304 SER A C 1
ATOM 2408 O O . SER A 1 304 ? -11.596 3.677 6.415 1.00 87.25 304 SER A O 1
ATOM 2410 N N . LYS A 1 305 ? -11.040 4.383 4.342 1.00 83.44 305 LYS A N 1
ATOM 2411 C CA . LYS A 1 305 ? -10.271 5.588 4.711 1.00 83.44 305 LYS A CA 1
ATOM 2412 C C . LYS A 1 305 ? -8.991 5.322 5.525 1.00 83.44 305 LYS A C 1
ATOM 2414 O O . LYS A 1 305 ? -8.439 6.261 6.100 1.00 83.44 305 LYS A O 1
ATOM 2419 N N . ALA A 1 306 ? -8.488 4.085 5.554 1.00 83.62 306 ALA A N 1
ATOM 2420 C CA . ALA A 1 306 ? -7.253 3.735 6.253 1.00 83.62 306 ALA A CA 1
ATOM 2421 C C . ALA A 1 306 ? -6.027 4.481 5.685 1.00 83.62 306 ALA A C 1
ATOM 2423 O O . ALA A 1 306 ? -5.982 4.863 4.508 1.00 83.62 306 ALA A O 1
ATOM 2424 N N . ASN A 1 307 ? -4.997 4.669 6.514 1.00 83.25 307 ASN A N 1
ATOM 2425 C CA . ASN A 1 307 ? -3.746 5.295 6.081 1.00 83.25 307 ASN A CA 1
ATOM 2426 C C . ASN A 1 307 ? -2.996 4.373 5.101 1.00 83.25 307 ASN A C 1
ATOM 2428 O O . ASN A 1 307 ? -3.002 3.156 5.277 1.00 83.25 307 ASN A O 1
ATOM 2432 N N . PHE A 1 308 ? -2.294 4.932 4.111 1.00 86.62 308 PHE A N 1
ATOM 2433 C CA . PHE A 1 308 ? -1.589 4.165 3.073 1.00 86.62 308 PHE A CA 1
ATOM 2434 C C . PHE A 1 308 ? -0.690 3.055 3.643 1.00 86.62 308 PHE A C 1
ATOM 2436 O O . PHE A 1 308 ? -0.789 1.920 3.195 1.00 86.62 308 PHE A O 1
ATOM 2443 N N . GLY A 1 309 ? 0.130 3.325 4.668 1.00 81.62 309 GLY A N 1
ATOM 2444 C CA . GLY A 1 309 ? 0.961 2.293 5.306 1.00 81.62 309 GLY A CA 1
ATOM 2445 C C . GLY A 1 309 ? 0.169 1.130 5.930 1.00 81.62 309 GLY A C 1
ATOM 2446 O O . GLY A 1 309 ? 0.594 -0.016 5.820 1.00 81.62 309 GLY A O 1
ATOM 2447 N N . GLN A 1 310 ? -1.012 1.399 6.499 1.00 79.75 310 GLN A N 1
ATOM 2448 C CA . GLN A 1 310 ? -1.912 0.398 7.104 1.00 79.75 310 GLN A CA 1
ATOM 2449 C C . GLN A 1 310 ? -2.728 -0.388 6.065 1.00 79.75 310 GLN A C 1
ATOM 2451 O O . GLN A 1 310 ? -3.127 -1.526 6.321 1.00 79.75 310 GLN A O 1
ATOM 2456 N N . ALA A 1 311 ? -2.985 0.224 4.906 1.00 87.56 311 ALA A N 1
ATOM 2457 C CA . ALA A 1 311 ? -3.609 -0.415 3.751 1.00 87.56 311 ALA A CA 1
ATOM 2458 C C . ALA A 1 311 ? -2.593 -1.192 2.892 1.00 87.56 311 ALA A C 1
ATOM 2460 O O . ALA A 1 311 ? -2.977 -2.133 2.211 1.00 87.56 311 ALA A O 1
ATOM 2461 N N . SER A 1 312 ? -1.308 -0.825 2.921 1.00 91.00 312 SER A N 1
ATOM 2462 C CA . SER A 1 312 ? -0.245 -1.421 2.100 1.00 91.00 312 SER A CA 1
ATOM 2463 C C . SER A 1 312 ? 0.125 -2.844 2.540 1.00 91.00 312 SER A C 1
ATOM 2465 O O . SER A 1 312 ? 0.206 -3.728 1.692 1.00 91.00 312 SER A O 1
ATOM 2467 N N . THR A 1 313 ? 0.310 -3.092 3.845 1.00 90.94 313 THR A N 1
ATOM 2468 C CA . THR A 1 313 ? 0.831 -4.372 4.371 1.00 90.94 313 THR A CA 1
ATOM 2469 C C . THR A 1 313 ? -0.148 -5.129 5.273 1.00 90.94 313 THR A C 1
ATOM 2471 O O . THR A 1 313 ? -1.014 -4.556 5.930 1.00 90.94 313 THR A O 1
ATOM 2474 N N . SER A 1 314 ? 0.010 -6.452 5.295 1.00 90.81 314 SER A N 1
ATOM 2475 C CA . SER A 1 314 ? -0.683 -7.426 6.146 1.00 90.81 314 SER A CA 1
ATOM 2476 C C . SER A 1 314 ? -0.176 -7.474 7.597 1.00 90.81 314 SER A C 1
ATOM 2478 O O . SER A 1 314 ? -0.847 -8.058 8.448 1.00 90.81 314 SER A O 1
ATOM 2480 N N . ALA A 1 315 ? 0.986 -6.878 7.889 1.00 86.75 315 ALA A N 1
ATOM 2481 C CA . ALA A 1 315 ? 1.674 -6.973 9.179 1.00 86.75 315 ALA A CA 1
ATOM 2482 C C . ALA A 1 315 ? 0.845 -6.435 10.354 1.00 86.75 315 ALA A C 1
ATOM 2484 O O . ALA A 1 315 ? 0.452 -5.265 10.349 1.00 86.75 315 ALA A O 1
ATOM 2485 N N . ILE A 1 316 ? 0.630 -7.245 11.395 1.00 79.56 316 ILE A N 1
ATOM 2486 C CA . ILE A 1 316 ? -0.231 -6.841 12.516 1.00 79.56 316 ILE A CA 1
ATOM 2487 C C . ILE A 1 316 ? 0.360 -5.685 13.348 1.00 79.56 316 ILE A C 1
ATOM 2489 O O . ILE A 1 316 ? -0.386 -4.793 13.743 1.00 79.56 316 ILE A O 1
ATOM 2493 N N . GLY A 1 317 ? 1.689 -5.607 13.504 1.00 64.81 317 GLY A N 1
ATOM 2494 C CA . GLY A 1 317 ? 2.360 -4.508 14.218 1.00 64.81 317 GLY A CA 1
ATOM 2495 C C . GLY A 1 317 ? 2.183 -3.123 13.593 1.00 64.81 317 GLY A C 1
ATOM 2496 O O . GLY A 1 317 ? 2.180 -2.115 14.292 1.00 64.81 317 GLY A O 1
ATOM 2497 N N . VAL A 1 318 ? 1.935 -3.054 12.281 1.00 63.03 318 VAL A N 1
ATOM 2498 C CA . VAL A 1 318 ? 1.602 -1.798 11.578 1.00 63.03 318 VAL A CA 1
ATOM 2499 C C . VAL A 1 318 ? 0.113 -1.437 11.759 1.00 63.03 318 VAL A C 1
ATOM 2501 O O . VAL A 1 318 ? -0.299 -0.296 11.539 1.00 63.03 318 VAL A O 1
ATOM 2504 N N . ARG A 1 319 ? -0.712 -2.402 12.185 1.00 59.94 319 ARG A N 1
ATOM 2505 C CA . ARG A 1 319 ? -2.183 -2.359 12.240 1.00 59.94 319 ARG A CA 1
ATOM 2506 C C . ARG A 1 319 ? -2.697 -2.439 13.692 1.00 59.94 319 ARG A C 1
ATOM 2508 O O . ARG A 1 319 ? -3.604 -3.207 13.995 1.00 59.94 319 ARG A O 1
ATOM 2515 N N . THR A 1 320 ? -2.117 -1.627 14.581 1.00 45.78 320 THR A N 1
ATOM 2516 C CA . THR A 1 320 ? -2.500 -1.506 16.008 1.00 45.78 320 THR A CA 1
ATOM 2517 C C . THR A 1 320 ? -3.940 -1.007 16.207 1.00 45.78 320 THR A C 1
ATOM 2519 O O . THR A 1 320 ? -4.560 -0.506 15.270 1.00 45.78 320 THR A O 1
ATOM 2522 N N . ASP A 1 321 ? -4.490 -1.080 17.425 1.00 37.59 321 ASP A N 1
ATOM 2523 C CA . ASP A 1 321 ? -5.908 -0.757 17.706 1.00 37.59 321 ASP A CA 1
ATOM 2524 C C . ASP A 1 321 ? -6.329 0.689 17.371 1.00 37.59 321 ASP A C 1
ATOM 2526 O O . ASP A 1 321 ? -7.504 0.963 17.121 1.00 37.59 321 ASP A O 1
ATOM 2530 N N . LEU A 1 322 ? -5.370 1.616 17.266 1.00 32.62 322 LEU A N 1
ATOM 2531 C CA . LEU A 1 322 ? -5.592 2.983 16.771 1.00 32.62 322 LEU A CA 1
ATOM 2532 C C . LEU A 1 322 ? -5.888 3.052 15.254 1.00 32.62 322 LEU A C 1
ATOM 2534 O O . LEU A 1 322 ? -6.201 4.126 14.742 1.00 32.62 322 LEU A O 1
ATOM 2538 N N . SER A 1 323 ? -5.797 1.935 14.521 1.00 39.25 323 SER A N 1
ATOM 2539 C CA . SER A 1 323 ? -6.077 1.838 13.075 1.00 39.25 323 SER A CA 1
ATOM 2540 C C . SER A 1 323 ? -7.567 1.861 12.710 1.00 39.25 323 SER A C 1
ATOM 2542 O O . SER A 1 323 ? -7.908 2.079 11.546 1.00 39.25 323 SER A O 1
ATOM 2544 N N . GLY A 1 324 ? -8.463 1.663 13.685 1.00 40.00 324 GLY A N 1
ATOM 2545 C CA . GLY A 1 324 ? -9.889 1.989 13.568 1.00 40.00 324 GLY A CA 1
ATOM 2546 C C . GLY A 1 324 ? -10.690 1.249 12.489 1.00 40.00 324 GLY A C 1
ATOM 2547 O O . GLY A 1 324 ? -11.810 1.662 12.202 1.00 40.00 324 GLY A O 1
ATOM 2548 N N . SER A 1 325 ? -10.162 0.183 11.875 1.00 47.00 325 SER A N 1
ATOM 2549 C CA . SER A 1 325 ? -10.863 -0.530 10.801 1.00 47.00 325 SER A CA 1
ATOM 2550 C C . SER A 1 325 ? -10.431 -1.999 10.671 1.00 47.00 325 SER A C 1
ATOM 2552 O O . SER A 1 325 ? -9.293 -2.315 10.341 1.00 47.00 325 SER A O 1
ATOM 2554 N N . GLY A 1 326 ? -11.374 -2.923 10.883 1.00 52.56 326 GLY A N 1
ATOM 2555 C CA . GLY A 1 326 ? -11.249 -4.357 10.593 1.00 52.56 326 GLY A CA 1
ATOM 2556 C C . GLY A 1 326 ? -11.339 -4.669 9.096 1.00 52.56 326 GLY A C 1
ATOM 2557 O O . GLY A 1 326 ? -12.051 -5.586 8.701 1.00 52.56 326 GLY A O 1
ATOM 2558 N N . VAL A 1 327 ? -10.662 -3.871 8.273 1.00 65.56 327 VAL A N 1
ATOM 2559 C CA . VAL A 1 327 ? -10.592 -4.025 6.817 1.00 65.56 327 VAL A CA 1
ATOM 2560 C C . VAL A 1 327 ? -9.316 -4.754 6.408 1.00 65.56 327 VAL A C 1
ATOM 2562 O O . VAL A 1 327 ? -8.383 -4.956 7.193 1.00 65.56 327 VAL A O 1
ATOM 2565 N N . ASP A 1 328 ? -9.270 -5.131 5.142 1.00 87.62 328 ASP A N 1
ATOM 2566 C CA . ASP A 1 328 ? -8.184 -5.896 4.548 1.00 87.62 328 ASP A CA 1
ATOM 2567 C C . ASP A 1 328 ? -6.942 -5.035 4.232 1.00 87.62 328 ASP A C 1
ATOM 2569 O O . ASP A 1 328 ? -6.948 -3.822 4.460 1.00 87.62 328 ASP A O 1
ATOM 2573 N N . SER A 1 329 ? -5.877 -5.640 3.699 1.00 91.62 329 SER A N 1
ATOM 2574 C CA . SER A 1 329 ? -4.717 -4.918 3.148 1.00 91.62 329 SER A CA 1
ATOM 2575 C C . SER A 1 329 ? -4.370 -5.367 1.726 1.00 91.62 329 SER A C 1
ATOM 2577 O O . SER A 1 329 ? -4.634 -6.505 1.338 1.00 91.62 329 SER A O 1
ATOM 2579 N N . ILE A 1 330 ? -3.730 -4.486 0.954 1.00 95.38 330 ILE A N 1
ATOM 2580 C CA . ILE A 1 330 ? -3.299 -4.735 -0.426 1.00 95.38 330 ILE A CA 1
ATOM 2581 C C . ILE A 1 330 ? -2.378 -5.962 -0.489 1.00 95.38 330 ILE A C 1
ATOM 2583 O O . ILE A 1 330 ? -2.584 -6.815 -1.349 1.00 95.38 330 ILE A O 1
ATOM 2587 N N . GLU A 1 331 ? -1.435 -6.112 0.450 1.00 96.31 331 GLU A N 1
ATOM 2588 C CA . GLU A 1 331 ? -0.613 -7.326 0.567 1.00 96.31 331 GLU A CA 1
ATOM 2589 C C . GLU A 1 331 ? -1.459 -8.589 0.809 1.00 96.31 331 GLU A C 1
ATOM 2591 O O . GLU A 1 331 ? -1.245 -9.602 0.154 1.00 96.31 331 GLU A O 1
ATOM 2596 N N . SER A 1 332 ? -2.453 -8.551 1.701 1.00 94.44 332 SER A N 1
ATOM 2597 C CA . SER A 1 332 ? -3.291 -9.732 1.967 1.00 94.44 332 SER A CA 1
ATOM 2598 C C . SER A 1 332 ? -4.262 -10.083 0.827 1.00 94.44 332 SER A C 1
ATOM 2600 O O . SER A 1 332 ? -4.691 -11.237 0.719 1.00 94.44 332 SER A O 1
ATOM 2602 N N . VAL A 1 333 ? -4.598 -9.133 -0.060 1.00 96.31 333 VAL A N 1
ATOM 2603 C CA . VAL A 1 333 ? -5.263 -9.454 -1.338 1.00 96.31 333 VAL A CA 1
ATOM 2604 C C . VAL A 1 333 ? -4.254 -10.021 -2.344 1.00 96.31 333 VAL A C 1
ATOM 2606 O O . VAL A 1 333 ? -4.570 -10.981 -3.037 1.00 96.31 333 VAL A O 1
ATOM 2609 N N . HIS A 1 334 ? -3.027 -9.496 -2.392 1.00 98.31 334 HIS A N 1
ATOM 2610 C CA . HIS A 1 334 ? -1.922 -10.052 -3.186 1.00 98.31 334 HIS A CA 1
ATOM 2611 C C . HIS A 1 334 ? -1.645 -11.527 -2.844 1.00 98.31 334 HIS A C 1
ATOM 2613 O O . HIS A 1 334 ? -1.630 -12.378 -3.737 1.00 98.31 334 HIS A O 1
ATOM 2619 N N . ASP A 1 335 ? -1.550 -11.851 -1.552 1.00 98.06 335 ASP A N 1
ATOM 2620 C CA . ASP A 1 335 ? -1.274 -13.203 -1.060 1.00 98.06 335 ASP A CA 1
ATOM 2621 C C . ASP A 1 335 ? -2.305 -14.230 -1.569 1.00 98.06 335 ASP A C 1
ATOM 2623 O O . ASP A 1 335 ? -1.941 -15.342 -1.953 1.00 98.06 335 ASP A O 1
ATOM 2627 N N . VAL A 1 336 ? -3.595 -13.870 -1.665 1.00 97.06 336 VAL A N 1
ATOM 2628 C CA . VAL A 1 336 ? -4.602 -14.812 -2.187 1.00 97.06 336 VAL A CA 1
ATOM 2629 C C . VAL A 1 336 ? -4.502 -15.029 -3.703 1.00 97.06 336 VAL A C 1
ATOM 2631 O O . VAL A 1 336 ? -4.869 -16.107 -4.172 1.00 97.06 336 VAL A O 1
ATOM 2634 N N . ILE A 1 337 ? -3.965 -14.083 -4.484 1.00 98.44 337 ILE A N 1
ATOM 2635 C CA . ILE A 1 337 ? -3.710 -14.305 -5.921 1.00 98.44 337 ILE A CA 1
ATOM 2636 C C . ILE A 1 337 ? -2.577 -15.319 -6.103 1.00 98.44 337 ILE A C 1
ATOM 2638 O O . ILE A 1 337 ? -2.707 -16.244 -6.908 1.00 98.44 337 ILE A O 1
ATOM 2642 N N . HIS A 1 338 ? -1.515 -15.193 -5.304 1.00 98.50 338 HIS A N 1
ATOM 2643 C CA . HIS A 1 338 ? -0.418 -16.158 -5.241 1.00 98.50 338 HIS A CA 1
ATOM 2644 C C . HIS A 1 338 ? -0.915 -17.571 -4.899 1.00 98.50 338 HIS A C 1
ATOM 2646 O O . HIS A 1 338 ? -0.695 -18.507 -5.677 1.00 98.50 338 HIS A O 1
ATOM 2652 N N . ASN A 1 339 ? -1.678 -17.713 -3.809 1.00 95.94 339 ASN A N 1
ATOM 2653 C CA . ASN A 1 339 ? -2.273 -18.992 -3.415 1.00 95.94 339 ASN A CA 1
ATOM 2654 C C . ASN A 1 339 ? -3.206 -19.554 -4.498 1.00 95.94 339 ASN A C 1
ATOM 2656 O O . ASN A 1 339 ? -3.124 -20.735 -4.820 1.00 95.94 339 ASN A O 1
ATOM 2660 N N . THR A 1 340 ? -4.055 -18.722 -5.110 1.00 95.94 340 THR A N 1
ATOM 2661 C CA . THR A 1 340 ? -5.029 -19.180 -6.118 1.00 95.94 340 THR A CA 1
ATOM 2662 C C . THR A 1 340 ? -4.340 -19.685 -7.392 1.00 95.94 340 THR A C 1
ATOM 2664 O O . THR A 1 340 ? -4.718 -20.744 -7.902 1.00 95.94 340 THR A O 1
ATOM 2667 N N . ALA A 1 341 ? -3.311 -18.975 -7.879 1.00 96.69 341 ALA A N 1
ATOM 2668 C CA . ALA A 1 341 ? -2.568 -19.321 -9.094 1.00 96.69 341 ALA A CA 1
ATOM 2669 C C . ALA A 1 341 ? -1.602 -20.504 -8.904 1.00 96.69 341 ALA A C 1
ATOM 2671 O O . ALA A 1 341 ? -1.537 -21.403 -9.745 1.00 96.69 341 ALA A O 1
ATOM 2672 N N . GLY A 1 342 ? -0.855 -20.531 -7.796 1.00 93.25 342 GLY A N 1
ATOM 2673 C CA . GLY A 1 342 ? 0.041 -21.645 -7.481 1.00 93.25 342 GLY A CA 1
ATOM 2674 C C . GLY A 1 342 ? -0.734 -22.898 -7.078 1.00 93.25 342 GLY A C 1
ATOM 2675 O O . GLY A 1 342 ? -0.426 -23.998 -7.537 1.00 93.25 342 GLY A O 1
ATOM 2676 N N . GLY A 1 343 ? -1.788 -22.698 -6.293 1.00 89.25 343 GLY A N 1
ATOM 2677 C CA . GLY A 1 343 ? -2.697 -23.713 -5.790 1.00 89.25 343 GLY A CA 1
ATOM 2678 C C . GLY A 1 343 ? -2.129 -24.575 -4.681 1.00 89.25 343 GLY A C 1
ATOM 2679 O O . GLY A 1 343 ? -0.925 -24.784 -4.574 1.00 89.25 343 GLY A O 1
ATOM 2680 N N . GLU A 1 344 ? -3.045 -25.148 -3.911 1.00 84.12 344 GLU A N 1
ATOM 2681 C CA . GLU A 1 344 ? -2.826 -26.078 -2.799 1.00 84.12 344 GLU A CA 1
ATOM 2682 C C . GLU A 1 344 ? -2.117 -27.383 -3.243 1.00 84.12 344 GLU A C 1
ATOM 2684 O O . GLU A 1 344 ? -1.724 -28.204 -2.425 1.00 84.12 344 GLU A O 1
ATOM 2689 N N . SER A 1 345 ? -1.891 -27.557 -4.547 1.00 82.19 345 SER A N 1
ATOM 2690 C CA . SER A 1 345 ? -0.995 -28.542 -5.162 1.00 82.19 345 SER A CA 1
ATOM 2691 C C . SER A 1 345 ? 0.497 -28.151 -5.138 1.00 82.19 345 SER A C 1
ATOM 2693 O O . SER A 1 345 ? 1.337 -28.974 -5.495 1.00 82.19 345 SER A O 1
ATOM 2695 N N . GLY A 1 346 ? 0.855 -26.914 -4.772 1.00 87.44 346 GLY A N 1
ATOM 2696 C CA . GLY A 1 346 ? 2.239 -26.432 -4.655 1.00 87.44 346 GLY A CA 1
ATOM 2697 C C . GLY A 1 346 ? 2.884 -25.900 -5.941 1.00 87.44 346 GLY A C 1
ATOM 2698 O O . GLY A 1 346 ? 4.052 -26.191 -6.192 1.00 87.44 346 GLY A O 1
ATOM 2699 N N . GLY A 1 347 ? 2.154 -25.161 -6.784 1.00 91.69 347 GLY A N 1
ATOM 2700 C CA . GLY A 1 347 ? 2.730 -24.487 -7.963 1.00 91.69 347 GLY A CA 1
ATOM 2701 C C . GLY A 1 347 ? 3.707 -23.354 -7.610 1.00 91.69 347 GLY A C 1
ATOM 2702 O O . GLY A 1 347 ? 3.804 -22.942 -6.460 1.00 91.69 347 GLY A O 1
ATOM 2703 N N . HIS A 1 348 ? 4.424 -22.796 -8.588 1.00 94.31 348 HIS A N 1
ATOM 2704 C CA . HIS A 1 348 ? 5.502 -21.827 -8.316 1.00 94.31 348 HIS A CA 1
ATOM 2705 C C . HIS A 1 348 ? 5.001 -20.540 -7.636 1.00 94.31 348 HIS A C 1
ATOM 2707 O O . HIS A 1 348 ? 5.628 -20.057 -6.698 1.00 94.31 348 HIS A O 1
ATOM 2713 N N . MET A 1 349 ? 3.824 -20.034 -8.021 1.00 96.75 349 MET A N 1
ATOM 2714 C CA . MET A 1 349 ? 3.190 -18.881 -7.359 1.00 96.75 349 MET A CA 1
ATOM 2715 C C . MET A 1 349 ? 2.798 -19.137 -5.886 1.00 96.75 349 MET A C 1
ATOM 2717 O O . MET A 1 349 ? 2.613 -18.173 -5.151 1.00 96.75 349 MET A O 1
ATOM 2721 N N . TYR A 1 350 ? 2.719 -20.401 -5.437 1.00 95.00 350 TYR A N 1
ATOM 2722 C CA . TYR A 1 350 ? 2.393 -20.798 -4.053 1.00 95.00 350 TYR A CA 1
ATOM 2723 C C . TYR A 1 350 ? 3.565 -20.601 -3.080 1.00 95.00 350 TYR A C 1
ATOM 2725 O O . TYR A 1 350 ? 3.374 -20.657 -1.865 1.00 95.00 350 TYR A O 1
ATOM 2733 N N . TYR A 1 351 ? 4.779 -20.410 -3.601 1.00 94.44 351 TYR A N 1
ATOM 2734 C CA . TYR A 1 351 ? 6.001 -20.270 -2.820 1.00 94.44 351 TYR A CA 1
ATOM 2735 C C . TYR A 1 351 ? 6.622 -18.897 -3.069 1.00 94.44 351 TYR A C 1
ATOM 2737 O O . TYR A 1 351 ? 7.162 -18.635 -4.146 1.00 94.44 351 TYR A O 1
ATOM 2745 N N . LEU A 1 352 ? 6.600 -18.042 -2.043 1.00 94.56 352 LEU A N 1
ATOM 2746 C CA . LEU A 1 352 ? 7.146 -16.679 -2.072 1.00 94.56 352 LEU A CA 1
ATOM 2747 C C . LEU A 1 352 ? 8.579 -16.620 -2.635 1.00 94.56 352 LEU A C 1
ATOM 2749 O O . LEU A 1 352 ? 8.928 -15.707 -3.379 1.00 94.56 352 LEU A O 1
ATOM 2753 N N . ASP A 1 353 ? 9.403 -17.623 -2.329 1.00 92.69 353 ASP A N 1
ATOM 2754 C CA . ASP A 1 353 ? 10.810 -17.660 -2.731 1.00 92.69 353 ASP A CA 1
ATOM 2755 C C . ASP A 1 353 ? 11.043 -17.863 -4.242 1.00 92.69 353 ASP A C 1
ATOM 2757 O O . ASP A 1 353 ? 12.125 -17.536 -4.716 1.00 92.69 353 ASP A O 1
ATOM 2761 N N . VAL A 1 354 ? 10.081 -18.394 -5.009 1.00 94.12 354 VAL A N 1
ATOM 2762 C CA . VAL A 1 354 ? 10.250 -18.683 -6.458 1.00 94.12 354 VAL A CA 1
ATOM 2763 C C . VAL A 1 354 ? 9.123 -18.141 -7.340 1.00 94.12 354 VAL A C 1
ATOM 2765 O O . VAL A 1 354 ? 9.184 -18.265 -8.563 1.00 94.12 354 VAL A O 1
ATOM 2768 N N . SER A 1 355 ? 8.107 -17.506 -6.755 1.00 96.75 355 SER A N 1
ATOM 2769 C CA . SER A 1 355 ? 6.938 -17.004 -7.483 1.00 96.75 355 SER A CA 1
ATOM 2770 C C . SER A 1 355 ? 7.284 -16.055 -8.636 1.00 96.75 355 SER A C 1
ATOM 2772 O O . SER A 1 355 ? 6.628 -16.103 -9.670 1.00 96.75 355 SER A O 1
ATOM 2774 N N . ALA A 1 356 ? 8.338 -15.242 -8.493 1.00 97.94 356 ALA A N 1
ATOM 2775 C CA . ALA A 1 356 ? 8.757 -14.258 -9.496 1.00 97.94 356 ALA A CA 1
ATOM 2776 C C . ALA A 1 356 ? 9.191 -14.852 -10.848 1.00 97.94 356 ALA A C 1
ATOM 2778 O O . ALA A 1 356 ? 9.188 -14.139 -11.851 1.00 97.94 356 ALA A O 1
ATOM 2779 N N . PHE A 1 357 ? 9.524 -16.149 -10.907 1.00 97.50 357 PHE A N 1
ATOM 2780 C CA . PHE A 1 357 ? 9.832 -16.807 -12.177 1.00 97.50 357 PHE A CA 1
ATOM 2781 C C . PHE A 1 357 ? 8.589 -17.056 -13.041 1.00 97.50 357 PHE A C 1
ATOM 2783 O O . PHE A 1 357 ? 8.728 -17.135 -14.258 1.00 97.50 357 PHE A O 1
ATOM 2790 N N . ASP A 1 358 ? 7.380 -17.169 -12.483 1.00 98.06 358 ASP A N 1
ATOM 2791 C CA . ASP A 1 358 ? 6.176 -17.356 -13.303 1.00 98.06 358 ASP A CA 1
ATOM 2792 C C . ASP A 1 358 ? 5.782 -16.024 -13.980 1.00 98.06 358 ASP A C 1
ATOM 2794 O O . ASP A 1 358 ? 5.561 -15.039 -13.274 1.00 98.06 358 ASP A O 1
ATOM 2798 N N . PRO A 1 359 ? 5.621 -15.958 -15.319 1.00 98.38 359 PRO A N 1
ATOM 2799 C CA . PRO A 1 359 ? 5.235 -14.725 -16.014 1.00 98.38 359 PRO A CA 1
ATOM 2800 C C . PRO A 1 359 ? 3.955 -14.043 -15.489 1.00 98.38 359 PRO A C 1
ATOM 2802 O O . PRO A 1 359 ? 3.790 -12.832 -15.664 1.00 98.38 359 PRO A O 1
ATOM 2805 N N . ILE A 1 360 ? 3.054 -14.776 -14.818 1.00 98.38 360 ILE A N 1
ATOM 2806 C CA . ILE A 1 360 ? 1.839 -14.206 -14.211 1.00 98.38 360 ILE A CA 1
ATOM 2807 C C . ILE A 1 360 ? 2.144 -13.293 -13.012 1.00 98.38 360 ILE A C 1
ATOM 2809 O O . ILE A 1 360 ? 1.360 -12.384 -12.735 1.00 98.38 360 ILE A O 1
ATOM 2813 N N . PHE A 1 361 ? 3.289 -13.482 -12.341 1.00 98.81 361 PHE A N 1
ATOM 2814 C CA . PHE A 1 361 ? 3.757 -12.645 -11.233 1.00 98.81 361 PHE A CA 1
ATOM 2815 C C . PHE A 1 361 ? 3.819 -11.172 -11.639 1.00 98.81 361 PHE A C 1
ATOM 2817 O O . PHE A 1 361 ? 3.279 -10.308 -10.953 1.00 98.81 361 PHE A O 1
ATOM 2824 N N . TRP A 1 362 ? 4.412 -10.889 -12.797 1.00 98.75 362 TRP A N 1
ATOM 2825 C CA . TRP A 1 362 ? 4.635 -9.533 -13.293 1.00 98.75 362 TRP A CA 1
ATOM 2826 C C . TRP A 1 362 ? 3.321 -8.833 -13.656 1.00 98.75 362 TRP A C 1
ATOM 2828 O O . TRP A 1 362 ? 3.107 -7.674 -13.298 1.00 98.75 362 TRP A O 1
ATOM 2838 N N . LEU A 1 363 ? 2.385 -9.568 -14.266 1.00 98.75 363 LEU A N 1
ATOM 2839 C CA . LEU A 1 363 ? 1.029 -9.089 -14.561 1.00 98.75 363 LEU A CA 1
ATOM 2840 C C . LEU A 1 363 ? 0.220 -8.815 -13.281 1.00 98.75 363 LEU A C 1
ATOM 2842 O O . LEU A 1 363 ? -0.538 -7.842 -13.223 1.00 98.75 363 LEU A O 1
ATOM 2846 N N . HIS A 1 364 ? 0.395 -9.658 -12.257 1.00 98.69 364 HIS A N 1
ATOM 2847 C CA . HIS A 1 364 ? -0.226 -9.513 -10.943 1.00 98.69 364 HIS A CA 1
ATOM 2848 C C . HIS A 1 364 ? 0.331 -8.301 -10.179 1.00 98.69 364 HIS A C 1
ATOM 2850 O O . HIS A 1 364 ? -0.439 -7.412 -9.809 1.00 98.69 364 HIS A O 1
ATOM 2856 N N . HIS A 1 365 ? 1.653 -8.220 -9.998 1.00 98.81 365 HIS A N 1
ATOM 2857 C CA . HIS A 1 365 ? 2.326 -7.137 -9.271 1.00 98.81 365 HIS A CA 1
ATOM 2858 C C . HIS A 1 365 ? 2.115 -5.771 -9.927 1.00 98.81 365 HIS A C 1
ATOM 2860 O O . HIS A 1 365 ? 1.951 -4.773 -9.228 1.00 98.81 365 HIS A O 1
ATOM 2866 N N . THR A 1 366 ? 1.993 -5.711 -11.255 1.00 98.75 366 THR A N 1
ATOM 2867 C CA . THR A 1 366 ? 1.631 -4.464 -11.949 1.00 98.75 366 THR A CA 1
ATOM 2868 C C . THR A 1 366 ? 0.198 -4.010 -11.626 1.00 98.75 366 THR A C 1
ATOM 2870 O O . THR A 1 366 ? -0.062 -2.810 -11.556 1.00 98.75 366 THR A O 1
ATOM 2873 N N . ASN A 1 367 ? -0.734 -4.930 -11.335 1.00 98.81 367 ASN A N 1
ATOM 2874 C CA . ASN A 1 367 ? -2.054 -4.556 -10.810 1.00 98.81 367 ASN A CA 1
ATOM 2875 C C . ASN A 1 367 ? -2.012 -4.183 -9.313 1.00 98.81 367 ASN A C 1
ATOM 2877 O O . ASN A 1 367 ? -2.759 -3.311 -8.877 1.00 98.81 367 ASN A O 1
ATOM 2881 N N . VAL A 1 368 ? -1.117 -4.788 -8.525 1.00 98.75 368 VAL A N 1
ATOM 2882 C CA . VAL A 1 368 ? -0.881 -4.394 -7.121 1.00 98.75 368 VAL A CA 1
ATOM 2883 C C . VAL A 1 368 ? -0.354 -2.955 -7.048 1.00 98.75 368 VAL A C 1
ATOM 2885 O O . VAL A 1 368 ? -0.891 -2.143 -6.296 1.00 98.75 368 VAL A O 1
ATOM 2888 N N . ASP A 1 369 ? 0.619 -2.593 -7.889 1.00 98.69 369 ASP A N 1
ATOM 2889 C CA . ASP A 1 369 ? 1.109 -1.214 -8.004 1.00 98.69 369 ASP A CA 1
ATOM 2890 C C . ASP A 1 369 ? 0.038 -0.241 -8.529 1.00 98.69 369 ASP A C 1
ATOM 2892 O O . ASP A 1 369 ? -0.073 0.877 -8.024 1.00 98.69 369 ASP A O 1
ATOM 2896 N N . ARG A 1 370 ? -0.816 -0.665 -9.470 1.00 98.50 370 ARG A N 1
ATOM 2897 C CA . ARG A 1 370 ? -1.993 0.117 -9.887 1.00 98.50 370 ARG A CA 1
ATOM 2898 C C . ARG A 1 370 ? -2.922 0.428 -8.714 1.00 98.50 370 ARG A C 1
ATOM 2900 O O . ARG A 1 370 ? -3.286 1.588 -8.525 1.00 98.50 370 ARG A O 1
ATOM 2907 N N . ILE A 1 371 ? -3.267 -0.575 -7.904 1.00 98.19 371 ILE A N 1
ATOM 2908 C CA . ILE A 1 371 ? -4.114 -0.399 -6.715 1.00 98.19 371 ILE A CA 1
ATOM 2909 C C . ILE A 1 371 ? -3.429 0.540 -5.707 1.00 98.19 371 ILE A C 1
ATOM 2911 O O . ILE A 1 371 ? -4.075 1.463 -5.211 1.00 98.19 371 ILE A O 1
ATOM 2915 N N . LEU A 1 372 ? -2.118 0.394 -5.472 1.00 96.94 372 LEU A N 1
ATOM 2916 C CA . LEU A 1 372 ? -1.333 1.310 -4.629 1.00 96.94 372 LEU A CA 1
ATOM 2917 C C . LEU A 1 372 ? -1.344 2.751 -5.169 1.00 96.94 372 LEU A C 1
ATOM 2919 O O . LEU A 1 372 ? -1.564 3.688 -4.403 1.00 96.94 372 LEU A O 1
ATOM 2923 N N . ALA A 1 373 ? -1.149 2.947 -6.476 1.00 96.69 373 ALA A N 1
ATOM 2924 C CA . ALA A 1 373 ? -1.164 4.261 -7.118 1.00 96.69 373 ALA A CA 1
ATOM 2925 C C . ALA A 1 373 ? -2.545 4.931 -7.026 1.00 96.69 373 ALA A C 1
ATOM 2927 O O . ALA A 1 373 ? -2.635 6.109 -6.683 1.00 96.69 373 ALA A O 1
ATOM 2928 N N . MET A 1 374 ? -3.625 4.177 -7.247 1.00 97.19 374 MET A N 1
ATOM 2929 C CA . MET A 1 374 ? -4.995 4.647 -7.021 1.00 97.19 374 MET A CA 1
ATOM 2930 C C . MET A 1 374 ? -5.224 4.998 -5.539 1.00 97.19 374 MET A C 1
ATOM 2932 O O . MET A 1 374 ? -5.803 6.041 -5.233 1.00 97.19 374 MET A O 1
ATOM 2936 N N . TYR A 1 375 ? -4.709 4.194 -4.600 1.00 95.00 375 TYR A N 1
ATOM 2937 C CA . TYR A 1 375 ? -4.873 4.442 -3.162 1.00 95.00 375 TYR A CA 1
ATOM 2938 C C . TYR A 1 375 ? -4.142 5.705 -2.691 1.00 95.00 375 TYR A C 1
ATOM 2940 O O . TYR A 1 375 ? -4.646 6.418 -1.825 1.00 95.00 375 TYR A O 1
ATOM 2948 N N . GLN A 1 376 ? -3.000 6.052 -3.294 1.00 92.94 376 GLN A N 1
ATOM 2949 C CA . GLN A 1 376 ? -2.337 7.337 -3.038 1.00 92.94 376 GLN A CA 1
ATOM 2950 C C . GLN A 1 376 ? -3.182 8.543 -3.470 1.00 92.94 376 GLN A C 1
ATOM 2952 O O . GLN A 1 376 ? -3.109 9.581 -2.819 1.00 92.94 376 GLN A O 1
ATOM 2957 N N . VAL A 1 377 ? -3.977 8.434 -4.541 1.00 93.44 377 VAL A N 1
ATOM 2958 C CA . VAL A 1 377 ? -4.860 9.526 -4.995 1.00 93.44 377 VAL A CA 1
ATOM 2959 C C . VAL A 1 377 ? -6.115 9.630 -4.116 1.00 93.44 377 VAL A C 1
ATOM 2961 O O . VAL A 1 377 ? -6.597 10.733 -3.864 1.00 93.44 377 VAL A O 1
ATOM 2964 N N . VAL A 1 378 ? -6.613 8.504 -3.591 1.00 90.38 378 VAL A N 1
ATOM 2965 C CA . VAL A 1 378 ? -7.757 8.464 -2.656 1.00 90.38 378 VAL A CA 1
ATOM 2966 C C . VAL A 1 378 ? -7.364 8.878 -1.226 1.00 90.38 378 VAL A C 1
ATOM 2968 O O . VAL A 1 378 ? -8.160 9.517 -0.539 1.00 90.38 378 VAL A O 1
ATOM 2971 N N . SER A 1 379 ? -6.135 8.583 -0.783 1.00 87.12 379 SER A N 1
ATOM 2972 C CA . SER A 1 379 ? -5.618 8.886 0.566 1.00 87.12 379 SER A CA 1
ATOM 2973 C C . SER A 1 379 ? -4.317 9.729 0.546 1.00 87.12 379 SER A C 1
ATOM 2975 O O . SER A 1 379 ? -3.305 9.339 1.142 1.00 87.12 379 SER A O 1
ATOM 2977 N N . PRO A 1 380 ? -4.307 10.915 -0.105 1.00 81.69 380 PRO A N 1
ATOM 2978 C CA . PRO A 1 380 ? -3.084 11.666 -0.441 1.00 81.69 380 PRO A CA 1
ATOM 2979 C C . PRO A 1 380 ? -2.335 12.243 0.768 1.00 81.69 380 PRO A C 1
ATOM 2981 O O . PRO A 1 380 ? -1.137 12.517 0.692 1.00 81.69 380 PRO A O 1
ATOM 2984 N N . ASN A 1 381 ? -3.033 12.391 1.896 1.00 78.56 381 ASN A N 1
ATOM 2985 C CA . ASN A 1 381 ? -2.497 12.889 3.165 1.00 78.56 381 ASN A CA 1
ATOM 2986 C C . ASN A 1 381 ? -1.825 11.788 4.010 1.00 78.56 381 ASN A C 1
ATOM 2988 O O . ASN A 1 381 ? -1.615 11.971 5.208 1.00 78.56 381 ASN A O 1
ATOM 2992 N N . SER A 1 382 ? -1.523 10.631 3.415 1.00 82.12 382 SER A N 1
ATOM 2993 C CA . SER A 1 382 ? -0.817 9.524 4.060 1.00 82.12 382 SER A CA 1
ATOM 2994 C C . SER A 1 382 ? 0.166 8.864 3.088 1.00 82.12 382 SER A C 1
ATOM 2996 O O . SER A 1 382 ? 0.041 8.991 1.869 1.00 82.12 382 SER A O 1
ATOM 2998 N N . TYR A 1 383 ? 1.181 8.183 3.620 1.00 88.06 383 TYR A N 1
ATOM 2999 C CA . TYR A 1 383 ? 2.115 7.389 2.822 1.00 88.06 383 TYR A CA 1
ATOM 3000 C C . TYR A 1 383 ? 2.684 6.233 3.667 1.00 88.06 383 TYR A C 1
ATOM 3002 O O . TYR A 1 383 ? 1.993 5.740 4.560 1.00 88.06 383 TYR A O 1
ATOM 3010 N N . ILE A 1 384 ? 3.900 5.774 3.362 1.00 87.25 384 ILE A N 1
ATOM 3011 C CA . ILE A 1 384 ? 4.642 4.760 4.123 1.00 87.25 384 ILE A CA 1
ATOM 3012 C C . ILE A 1 384 ? 4.705 5.141 5.609 1.00 87.25 384 ILE A C 1
ATOM 3014 O O . ILE A 1 384 ? 5.097 6.256 5.948 1.00 87.25 384 ILE A O 1
ATOM 3018 N N . SER A 1 385 ? 4.322 4.205 6.475 1.00 82.06 385 SER A N 1
ATOM 3019 C CA . SER A 1 385 ? 4.468 4.308 7.931 1.00 82.06 385 SER A CA 1
ATOM 3020 C C . SER A 1 385 ? 5.861 3.853 8.376 1.00 82.06 385 SER A C 1
ATOM 3022 O O . SER A 1 385 ? 6.552 3.156 7.635 1.00 82.06 385 SER A O 1
ATOM 3024 N N . ASN A 1 386 ? 6.255 4.194 9.602 1.00 83.62 386 ASN A N 1
ATOM 3025 C CA . ASN A 1 386 ? 7.433 3.593 10.229 1.00 83.62 386 ASN A CA 1
ATOM 3026 C C . ASN A 1 386 ? 7.099 2.171 10.708 1.00 83.62 386 ASN A C 1
ATOM 3028 O O . ASN A 1 386 ? 5.965 1.896 11.100 1.00 83.62 386 ASN A O 1
ATOM 3032 N N . GLY A 1 387 ? 8.081 1.275 10.678 1.00 82.69 387 GLY A N 1
ATOM 3033 C CA . GLY A 1 387 ? 7.948 -0.111 11.131 1.00 82.69 387 GLY A CA 1
ATOM 3034 C C . GLY A 1 387 ? 9.290 -0.831 11.080 1.00 82.69 387 GLY A C 1
ATOM 3035 O O . GLY A 1 387 ? 10.174 -0.428 10.327 1.00 82.69 387 GLY A O 1
ATOM 3036 N N . ASN A 1 388 ? 9.466 -1.879 11.879 1.00 85.44 388 ASN A N 1
ATOM 3037 C CA . ASN A 1 388 ? 10.740 -2.596 11.950 1.00 85.44 388 ASN A CA 1
ATOM 3038 C C . ASN A 1 388 ? 10.779 -3.781 10.967 1.00 85.44 388 ASN A C 1
ATOM 3040 O O . ASN A 1 388 ? 9.753 -4.258 10.478 1.00 85.44 388 ASN A O 1
ATOM 3044 N N . VAL A 1 389 ? 11.980 -4.279 10.677 1.00 87.88 389 VAL A N 1
ATOM 3045 C CA . VAL A 1 389 ? 12.194 -5.506 9.900 1.00 87.88 389 VAL A CA 1
ATOM 3046 C C . VAL A 1 389 ? 11.836 -6.712 10.772 1.00 87.88 389 VAL A C 1
ATOM 3048 O O . VAL A 1 389 ? 12.553 -7.035 11.714 1.00 87.88 389 VAL A O 1
ATOM 3051 N N . ILE A 1 390 ? 10.716 -7.381 10.486 1.00 84.31 390 ILE A N 1
ATOM 3052 C CA . ILE A 1 390 ? 10.187 -8.438 11.369 1.00 84.31 390 ILE A CA 1
ATOM 3053 C C . ILE A 1 390 ? 10.754 -9.846 11.125 1.00 84.31 390 ILE A C 1
ATOM 3055 O O . ILE A 1 390 ? 10.492 -10.733 11.928 1.00 84.31 390 ILE A O 1
ATOM 3059 N N . ARG A 1 391 ? 11.559 -10.068 10.076 1.00 89.19 391 ARG A N 1
ATOM 3060 C CA . ARG A 1 391 ? 12.343 -11.303 9.853 1.00 89.19 391 ARG A CA 1
ATOM 3061 C C . ARG A 1 391 ? 13.686 -10.982 9.176 1.00 89.19 391 ARG A C 1
ATOM 3063 O O . ARG A 1 391 ? 13.754 -9.949 8.513 1.00 89.19 391 ARG A O 1
ATOM 3070 N N . PRO A 1 392 ? 14.724 -11.833 9.269 1.00 90.81 392 PRO A N 1
ATOM 3071 C CA . PRO A 1 392 ? 15.963 -11.645 8.507 1.00 90.81 392 PRO A CA 1
ATOM 3072 C C . PRO A 1 392 ? 15.730 -11.613 6.984 1.00 90.81 392 PRO A C 1
ATOM 3074 O O . PRO A 1 392 ? 14.883 -12.337 6.460 1.00 90.81 392 PRO A O 1
ATOM 3077 N N . MET A 1 393 ? 16.488 -10.779 6.268 1.00 91.88 393 MET A N 1
ATOM 3078 C CA . MET A 1 393 ? 16.388 -10.562 4.814 1.00 91.88 393 MET A CA 1
ATOM 3079 C C . MET A 1 393 ? 17.777 -10.408 4.175 1.00 91.88 393 MET A C 1
ATOM 3081 O O . MET A 1 393 ? 18.751 -10.142 4.882 1.00 91.88 393 MET A O 1
ATOM 3085 N N . ALA A 1 394 ? 17.878 -10.526 2.842 1.00 93.44 394 ALA A N 1
ATOM 3086 C CA . ALA A 1 394 ? 19.145 -10.417 2.095 1.00 93.44 394 ALA A CA 1
ATOM 3087 C C . ALA A 1 394 ? 19.998 -9.193 2.484 1.00 93.44 394 ALA A C 1
ATOM 3089 O O . ALA A 1 394 ? 21.229 -9.263 2.517 1.00 93.44 394 ALA A O 1
ATOM 3090 N N . GLN A 1 395 ? 19.316 -8.085 2.785 1.00 92.50 395 GLN A N 1
ATOM 3091 C CA . GLN A 1 395 ? 19.874 -6.760 3.018 1.00 92.50 395 GLN A CA 1
ATOM 3092 C C . GLN A 1 395 ? 19.717 -6.213 4.449 1.00 92.50 395 GLN A C 1
ATOM 3094 O O . GLN A 1 395 ? 20.302 -5.168 4.730 1.00 92.50 395 GLN A O 1
ATOM 3099 N N . TRP A 1 396 ? 18.919 -6.858 5.314 1.00 91.06 396 TRP A N 1
ATOM 3100 C CA . TRP A 1 396 ? 18.571 -6.359 6.658 1.00 91.06 396 TRP A CA 1
ATOM 3101 C C . TRP A 1 396 ? 18.449 -7.478 7.695 1.00 91.06 396 TRP A C 1
ATOM 3103 O O . TRP A 1 396 ? 17.997 -8.584 7.393 1.00 91.06 396 TRP A O 1
ATOM 3113 N N . ASN A 1 397 ? 18.770 -7.147 8.942 1.00 90.75 397 ASN A N 1
ATOM 3114 C CA . ASN A 1 397 ? 18.529 -7.980 10.113 1.00 90.75 397 ASN A CA 1
ATOM 3115 C C . ASN A 1 397 ? 17.170 -7.684 10.764 1.00 90.75 397 ASN A C 1
ATOM 3117 O O . ASN A 1 397 ? 16.605 -6.597 10.626 1.00 90.75 397 ASN A O 1
ATOM 3121 N N . GLN A 1 398 ? 16.663 -8.658 11.523 1.00 88.06 398 GLN A N 1
ATOM 3122 C CA . GLN A 1 398 ? 15.459 -8.489 12.334 1.00 88.06 398 GLN A CA 1
ATOM 3123 C C . GLN A 1 398 ? 15.639 -7.369 13.375 1.00 88.06 398 GLN A C 1
ATOM 3125 O O . GLN A 1 398 ? 16.705 -7.228 13.971 1.00 88.06 398 GLN A O 1
ATOM 3130 N N . GLY A 1 399 ? 14.585 -6.583 13.598 1.00 84.56 399 GLY A N 1
ATOM 3131 C CA . GLY A 1 399 ? 14.548 -5.476 14.556 1.00 84.56 399 GLY A CA 1
ATOM 3132 C C . GLY A 1 399 ? 15.043 -4.133 14.016 1.00 84.56 399 GLY A C 1
ATOM 3133 O O . GLY A 1 399 ? 14.799 -3.114 14.655 1.00 84.56 399 GLY A O 1
ATOM 3134 N N . GLU A 1 400 ? 15.679 -4.073 12.840 1.00 87.12 400 GLU A N 1
ATOM 3135 C CA . GLU A 1 400 ? 16.092 -2.782 12.281 1.00 87.12 400 GLU A CA 1
ATOM 3136 C C . GLU A 1 400 ? 14.879 -1.901 11.907 1.00 87.12 400 GLU A C 1
ATOM 3138 O O . GLU A 1 400 ? 14.022 -2.360 11.142 1.00 87.12 400 GLU A O 1
ATOM 3143 N N . PRO A 1 401 ? 14.836 -0.613 12.295 1.00 85.00 401 PRO A N 1
ATOM 3144 C CA . PRO A 1 401 ? 13.765 0.300 11.899 1.00 85.00 401 PRO A CA 1
ATOM 3145 C C . PRO A 1 401 ? 13.800 0.615 10.396 1.00 85.00 401 PRO A C 1
ATOM 3147 O O . PRO A 1 401 ? 14.870 0.645 9.774 1.00 85.00 401 PRO A O 1
ATOM 3150 N N . LYS A 1 402 ? 12.621 0.865 9.815 1.00 86.69 402 LYS A N 1
ATOM 3151 C CA . LYS A 1 402 ? 12.407 1.312 8.430 1.00 86.69 402 LYS A CA 1
ATOM 3152 C C . LYS A 1 402 ? 11.322 2.386 8.355 1.00 86.69 402 LYS A C 1
ATOM 3154 O O . LYS A 1 402 ? 10.400 2.433 9.167 1.00 86.69 402 LYS A O 1
ATOM 3159 N N . ASN A 1 403 ? 11.455 3.257 7.360 1.00 86.62 403 ASN A N 1
ATOM 3160 C CA . ASN A 1 403 ? 10.616 4.430 7.113 1.00 86.62 403 ASN A CA 1
ATOM 3161 C C . ASN A 1 403 ? 10.627 4.801 5.613 1.00 86.62 403 ASN A C 1
ATOM 3163 O O . ASN A 1 403 ? 11.272 4.140 4.795 1.00 86.62 403 ASN A O 1
ATOM 3167 N N . ALA A 1 404 ? 9.954 5.892 5.234 1.00 89.12 404 ALA A N 1
ATOM 3168 C CA . ALA A 1 404 ? 9.873 6.337 3.838 1.00 89.12 404 ALA A CA 1
ATOM 3169 C C . ALA A 1 404 ? 11.240 6.630 3.168 1.00 89.12 404 ALA A C 1
ATOM 3171 O O . ALA A 1 404 ? 11.354 6.519 1.945 1.00 89.12 404 ALA A O 1
ATOM 3172 N N . TYR A 1 405 ? 12.270 6.970 3.948 1.00 90.06 405 TYR A N 1
ATOM 3173 C CA . TYR A 1 405 ? 13.619 7.313 3.474 1.00 90.06 405 TYR A CA 1
ATOM 3174 C C . TYR A 1 405 ? 14.571 6.110 3.409 1.00 90.06 405 TYR A C 1
ATOM 3176 O O . TYR A 1 405 ? 15.706 6.248 2.964 1.00 90.06 405 TYR A O 1
ATOM 3184 N N . SER A 1 406 ? 14.130 4.925 3.839 1.00 90.88 406 SER A N 1
ATOM 3185 C CA . SER A 1 406 ? 14.969 3.726 3.858 1.00 90.88 406 SER A CA 1
ATOM 3186 C C . SER A 1 406 ? 15.338 3.256 2.434 1.00 90.88 406 SER A C 1
ATOM 3188 O O . SER A 1 406 ? 14.444 3.177 1.582 1.00 90.88 406 SER A O 1
ATOM 3190 N N . PRO A 1 407 ? 16.613 2.906 2.163 1.00 93.56 407 PRO A N 1
ATOM 3191 C CA . PRO A 1 407 ? 17.078 2.391 0.872 1.00 93.56 407 PRO A CA 1
ATOM 3192 C C . PRO A 1 407 ? 16.333 1.136 0.391 1.00 93.56 407 PRO A C 1
ATOM 3194 O O . PRO A 1 407 ? 16.417 0.073 1.002 1.00 93.56 407 PRO A O 1
ATOM 3197 N N . LEU A 1 408 ? 15.669 1.224 -0.760 1.00 95.44 408 LEU A N 1
ATOM 3198 C CA . LEU A 1 408 ? 15.002 0.127 -1.466 1.00 95.44 408 LEU A CA 1
ATOM 3199 C C . LEU A 1 408 ? 16.034 -0.744 -2.208 1.00 95.44 408 LEU A C 1
ATOM 3201 O O . LEU A 1 408 ? 16.073 -0.818 -3.435 1.00 95.44 408 LEU A O 1
ATOM 3205 N N . LYS A 1 409 ? 16.917 -1.382 -1.437 1.00 93.94 409 LYS A N 1
ATOM 3206 C CA . LYS A 1 409 ? 17.973 -2.282 -1.922 1.00 93.94 409 LYS A CA 1
ATOM 3207 C C . LYS A 1 409 ? 17.370 -3.486 -2.673 1.00 93.94 409 LYS A C 1
ATOM 3209 O O . LYS A 1 409 ? 16.372 -4.026 -2.191 1.00 93.94 409 LYS A O 1
ATOM 3214 N N . PRO A 1 410 ? 17.957 -3.935 -3.800 1.00 94.75 410 PRO A N 1
ATOM 3215 C CA . PRO A 1 410 ? 19.244 -3.519 -4.375 1.00 94.75 410 PRO A CA 1
ATOM 3216 C C . PRO A 1 410 ? 19.130 -2.428 -5.469 1.00 94.75 410 PRO A C 1
ATOM 3218 O O . PRO A 1 410 ? 20.042 -2.269 -6.280 1.00 94.75 410 PRO A O 1
ATOM 3221 N N . PHE A 1 411 ? 18.017 -1.690 -5.551 1.00 95.25 411 PHE A N 1
ATOM 3222 C CA . PHE A 1 411 ? 17.702 -0.865 -6.723 1.00 95.25 411 PHE A CA 1
ATOM 3223 C C . PHE A 1 411 ? 18.372 0.515 -6.699 1.00 95.25 411 PHE A C 1
ATOM 3225 O O . PHE A 1 411 ? 17.985 1.396 -5.927 1.00 95.25 411 PHE A O 1
ATOM 3232 N N . THR A 1 412 ? 19.354 0.726 -7.579 1.00 90.94 412 THR A N 1
ATOM 3233 C CA . THR A 1 412 ? 20.078 1.998 -7.725 1.00 90.94 412 THR A CA 1
ATOM 3234 C C . THR A 1 412 ? 19.417 2.934 -8.740 1.00 90.94 412 THR A C 1
ATOM 3236 O O . THR A 1 412 ? 19.111 2.528 -9.861 1.00 90.94 412 THR A O 1
ATOM 3239 N N . LYS A 1 413 ? 19.209 4.201 -8.356 1.00 87.44 413 LYS A N 1
ATOM 3240 C CA . LYS A 1 413 ? 18.572 5.245 -9.187 1.00 87.44 413 LYS A CA 1
ATOM 3241 C C . LYS A 1 413 ? 19.541 5.994 -10.102 1.00 87.44 413 LYS A C 1
ATOM 3243 O O . LYS A 1 413 ? 19.114 6.689 -11.018 1.00 87.44 413 LYS A O 1
ATOM 3248 N N . ASP A 1 414 ? 20.843 5.843 -9.877 1.00 83.06 414 ASP A N 1
ATOM 3249 C CA . ASP A 1 414 ? 21.894 6.437 -10.698 1.00 83.06 414 ASP A CA 1
ATOM 3250 C C . ASP A 1 414 ? 23.134 5.535 -10.808 1.00 83.06 414 ASP A C 1
ATOM 3252 O O . ASP A 1 414 ? 23.272 4.523 -10.118 1.00 83.06 414 ASP A O 1
ATOM 3256 N N . ILE A 1 415 ? 24.057 5.927 -11.690 1.00 82.56 415 ILE A N 1
ATOM 3257 C CA . ILE A 1 415 ? 25.323 5.216 -11.916 1.00 82.56 415 ILE A CA 1
ATOM 3258 C C . ILE A 1 415 ? 26.337 5.376 -10.773 1.00 82.56 415 ILE A C 1
ATOM 3260 O O . ILE A 1 415 ? 27.351 4.675 -10.769 1.00 82.56 415 ILE A O 1
ATOM 3264 N N . SER A 1 416 ? 26.081 6.273 -9.815 1.00 79.69 416 SER A N 1
ATOM 3265 C CA . SER A 1 416 ? 26.918 6.495 -8.629 1.00 79.69 416 SER A CA 1
ATOM 3266 C C . SER A 1 416 ? 26.652 5.454 -7.540 1.00 79.69 416 SER A C 1
ATOM 3268 O O . SER A 1 416 ? 27.511 5.241 -6.690 1.00 79.69 416 SER A O 1
ATOM 3270 N N . GLY A 1 417 ? 25.502 4.773 -7.600 1.00 79.88 417 GLY A N 1
ATOM 3271 C CA . GLY A 1 417 ? 25.124 3.706 -6.671 1.00 79.88 417 GLY A CA 1
ATOM 3272 C C . GLY A 1 417 ? 24.160 4.151 -5.579 1.00 79.88 417 GLY A C 1
ATOM 3273 O O . GLY A 1 417 ? 23.940 3.410 -4.623 1.00 79.88 417 GLY A O 1
ATOM 3274 N N . ASN A 1 418 ? 23.556 5.335 -5.709 1.00 86.56 418 ASN A N 1
ATOM 3275 C CA . ASN A 1 418 ? 22.522 5.761 -4.775 1.00 86.56 418 ASN A CA 1
ATOM 3276 C C . ASN A 1 418 ? 21.280 4.878 -4.952 1.00 86.56 418 ASN A C 1
ATOM 3278 O O . ASN A 1 418 ? 20.775 4.725 -6.066 1.00 86.56 418 ASN A O 1
ATOM 3282 N N . TYR A 1 419 ? 20.761 4.314 -3.863 1.00 92.62 419 TYR A N 1
ATOM 3283 C CA . TYR A 1 419 ? 19.519 3.543 -3.898 1.00 92.62 419 TYR A CA 1
ATOM 3284 C C . TYR A 1 419 ? 18.288 4.446 -4.072 1.00 92.62 419 TYR A C 1
ATOM 3286 O O . TYR A 1 419 ? 18.290 5.627 -3.706 1.00 92.62 419 TYR A O 1
ATOM 3294 N N . PHE A 1 420 ? 17.207 3.877 -4.603 1.00 94.06 420 PHE A N 1
ATOM 3295 C CA . PHE A 1 420 ? 15.872 4.452 -4.446 1.00 94.06 420 PHE A CA 1
ATOM 3296 C C . PHE A 1 420 ? 15.456 4.463 -2.972 1.00 94.06 420 PHE A C 1
ATOM 3298 O O . PHE A 1 420 ? 15.778 3.550 -2.219 1.00 94.06 420 PHE A O 1
ATOM 3305 N N . THR A 1 421 ? 14.678 5.460 -2.572 1.00 95.62 421 THR A N 1
ATOM 3306 C CA . THR A 1 421 ? 13.887 5.471 -1.333 1.00 95.62 421 THR A CA 1
ATOM 3307 C C . THR A 1 421 ? 12.402 5.369 -1.677 1.00 95.62 421 THR A C 1
ATOM 3309 O O . THR A 1 421 ? 12.009 5.528 -2.836 1.00 95.62 421 THR A O 1
ATOM 3312 N N . SER A 1 422 ? 11.535 5.168 -0.681 1.00 94.19 422 SER A N 1
ATOM 3313 C CA . SER A 1 422 ? 10.089 5.212 -0.941 1.00 94.19 422 SER A CA 1
ATOM 3314 C C . SER A 1 422 ? 9.613 6.606 -1.354 1.00 94.19 422 SER A C 1
ATOM 3316 O O . SER A 1 422 ? 8.603 6.715 -2.046 1.00 94.19 422 SER A O 1
ATOM 3318 N N . VAL A 1 423 ? 10.311 7.671 -0.939 1.00 91.81 423 VAL A N 1
ATOM 3319 C CA . VAL A 1 423 ? 10.003 9.050 -1.350 1.00 91.81 423 VAL A CA 1
ATOM 3320 C C . VAL A 1 423 ? 10.304 9.258 -2.833 1.00 91.81 423 VAL A C 1
ATOM 3322 O O . VAL A 1 423 ? 9.453 9.802 -3.534 1.00 91.81 423 VAL A O 1
ATOM 3325 N N . ASP A 1 424 ? 11.447 8.761 -3.324 1.00 92.25 424 ASP A N 1
ATOM 3326 C CA . ASP A 1 424 ? 11.809 8.849 -4.746 1.00 92.25 424 ASP A CA 1
ATOM 3327 C C . ASP A 1 424 ? 10.714 8.244 -5.643 1.00 92.25 424 ASP A C 1
ATOM 3329 O O . ASP A 1 424 ? 10.313 8.866 -6.619 1.00 92.25 424 ASP A O 1
ATOM 3333 N N . VAL A 1 425 ? 10.171 7.071 -5.282 1.00 92.75 425 VAL A N 1
ATOM 3334 C CA . VAL A 1 425 ? 9.142 6.349 -6.067 1.00 92.75 425 VAL A CA 1
ATOM 3335 C C . VAL A 1 425 ? 7.692 6.663 -5.661 1.00 92.75 425 VAL A C 1
ATOM 3337 O O . VAL A 1 425 ? 6.769 5.894 -5.955 1.00 92.75 425 VAL A O 1
ATOM 3340 N N . LYS A 1 426 ? 7.453 7.801 -4.987 1.00 91.00 426 LYS A N 1
ATOM 3341 C CA . LYS A 1 426 ? 6.092 8.222 -4.603 1.00 91.00 426 LYS A CA 1
ATOM 3342 C C . LYS A 1 426 ? 5.212 8.536 -5.819 1.00 91.00 426 LYS A C 1
ATOM 3344 O O . LYS A 1 426 ? 4.009 8.290 -5.759 1.00 91.00 426 LYS A O 1
ATOM 3349 N N . GLU A 1 427 ? 5.790 9.033 -6.910 1.00 89.06 427 GLU A N 1
ATOM 3350 C CA . GLU A 1 427 ? 5.108 9.288 -8.186 1.00 89.06 427 GLU A CA 1
ATOM 3351 C C . GLU A 1 427 ? 5.571 8.276 -9.247 1.00 89.06 427 GLU A C 1
ATOM 3353 O O . GLU A 1 427 ? 6.731 8.256 -9.638 1.00 89.06 427 GLU A O 1
ATOM 3358 N N . THR A 1 428 ? 4.649 7.467 -9.765 1.00 92.44 428 THR A N 1
ATOM 3359 C CA . THR A 1 428 ? 4.868 6.512 -10.869 1.00 92.44 428 THR A CA 1
ATOM 3360 C C . THR A 1 428 ? 5.587 7.094 -12.096 1.00 92.44 428 THR A C 1
ATOM 3362 O O . THR A 1 428 ? 6.431 6.430 -12.704 1.00 92.44 428 THR A O 1
ATOM 3365 N N . ARG A 1 429 ? 5.325 8.363 -12.439 1.00 90.12 429 ARG A N 1
ATOM 3366 C CA . ARG A 1 429 ? 5.896 9.026 -13.621 1.00 90.12 429 ARG A CA 1
ATOM 3367 C C . ARG A 1 429 ? 7.418 9.216 -13.547 1.00 90.12 429 ARG A C 1
ATOM 3369 O O . ARG A 1 429 ? 8.028 9.276 -14.615 1.00 90.12 429 ARG A O 1
ATOM 3376 N N . VAL A 1 430 ? 8.039 9.169 -12.356 1.00 88.25 430 VAL A N 1
ATOM 3377 C CA . VAL A 1 430 ? 9.517 9.170 -12.208 1.00 88.25 430 VAL A CA 1
ATOM 3378 C C . VAL A 1 430 ? 10.186 7.924 -12.798 1.00 88.25 430 VAL A C 1
ATOM 3380 O O . VAL A 1 430 ? 11.389 7.923 -13.015 1.00 88.25 430 VAL A O 1
ATOM 3383 N N . LEU A 1 431 ? 9.408 6.871 -13.069 1.00 91.75 431 LEU A N 1
ATOM 3384 C CA . LEU A 1 431 ? 9.838 5.624 -13.710 1.00 91.75 431 LEU A CA 1
ATOM 3385 C C . LEU A 1 431 ? 9.256 5.499 -15.136 1.00 91.75 431 LEU A C 1
ATOM 3387 O O . LEU A 1 431 ? 9.299 4.444 -15.767 1.00 91.75 431 LEU A O 1
ATOM 3391 N N . GLY A 1 432 ? 8.694 6.591 -15.669 1.00 90.50 432 GLY A N 1
ATOM 3392 C CA . GLY A 1 432 ? 8.246 6.683 -17.058 1.00 90.50 432 GLY A CA 1
ATOM 3393 C C . GLY A 1 432 ? 6.867 6.086 -17.358 1.00 90.50 432 GLY A C 1
ATOM 3394 O O . GLY A 1 432 ? 6.488 6.046 -18.531 1.00 90.50 432 GLY A O 1
ATOM 3395 N N . TYR A 1 433 ? 6.090 5.669 -16.353 1.00 94.62 433 TYR A N 1
ATOM 3396 C CA . TYR A 1 433 ? 4.733 5.127 -16.524 1.00 94.62 433 TYR A CA 1
ATOM 3397 C C . TYR A 1 433 ? 3.670 5.870 -15.695 1.00 94.62 433 TYR A C 1
ATOM 3399 O O . TYR A 1 433 ? 3.977 6.768 -14.917 1.00 94.62 433 TYR A O 1
ATOM 3407 N N . HIS A 1 434 ? 2.402 5.522 -15.908 1.00 94.75 434 HIS A N 1
ATOM 3408 C CA . HIS A 1 434 ? 1.251 5.856 -15.058 1.00 94.75 434 HIS A CA 1
ATOM 3409 C C . HIS A 1 434 ? 0.123 4.838 -15.312 1.00 94.75 434 HIS A C 1
ATOM 3411 O O . HIS A 1 434 ? 0.321 3.905 -16.092 1.00 94.75 434 HIS A O 1
ATOM 3417 N N . TYR A 1 435 ? -1.057 5.023 -14.713 1.00 97.94 435 TYR A N 1
ATOM 3418 C CA . TYR A 1 435 ? -2.244 4.198 -14.977 1.00 97.94 435 TYR A CA 1
ATOM 3419 C C . TYR A 1 435 ? -3.402 5.047 -15.540 1.00 97.94 435 TYR A C 1
ATOM 3421 O O . TYR A 1 435 ? -3.475 6.239 -15.227 1.00 97.94 435 TYR A O 1
ATOM 3429 N N . PRO A 1 436 ? -4.306 4.480 -16.366 1.00 97.38 436 PRO A N 1
ATOM 3430 C CA . PRO A 1 436 ? -5.465 5.198 -16.908 1.00 97.38 436 PRO A CA 1
ATOM 3431 C C . PRO A 1 436 ? -6.369 5.815 -15.836 1.00 97.38 436 PRO A C 1
ATOM 3433 O O . PRO A 1 436 ? -6.915 6.893 -16.038 1.00 97.38 436 PRO A O 1
ATOM 3436 N N . GLU A 1 437 ? -6.504 5.156 -14.685 1.00 96.69 437 GLU A N 1
ATOM 3437 C CA . GLU A 1 437 ? -7.356 5.585 -13.570 1.00 96.69 437 GLU A CA 1
ATOM 3438 C C . GLU A 1 437 ? -6.772 6.762 -12.774 1.00 96.69 437 GLU A C 1
ATOM 3440 O O . GLU A 1 437 ? -7.492 7.401 -12.011 1.00 96.69 437 GLU A O 1
ATOM 3445 N N . THR A 1 438 ? -5.478 7.052 -12.953 1.00 95.38 438 THR A N 1
ATOM 3446 C CA . THR A 1 438 ? -4.739 8.104 -12.239 1.00 95.38 438 THR A CA 1
ATOM 3447 C C . THR A 1 438 ? -4.091 9.125 -13.179 1.00 95.38 438 THR A C 1
ATOM 3449 O O . THR A 1 438 ? -3.271 9.933 -12.731 1.00 95.38 438 THR A O 1
ATOM 3452 N N . SER A 1 439 ? -4.438 9.126 -14.477 1.00 92.88 439 SER A N 1
ATOM 3453 C CA . SER A 1 439 ? -3.764 9.952 -15.495 1.00 92.88 439 SER A CA 1
ATOM 3454 C C . SER A 1 439 ? -3.748 11.436 -15.149 1.00 92.88 439 SER A C 1
ATOM 3456 O O . SER A 1 439 ? -2.701 12.079 -15.293 1.00 92.88 439 SER A O 1
ATOM 3458 N N . ASP A 1 440 ? -4.868 11.929 -14.622 1.00 90.00 440 ASP A N 1
ATOM 3459 C CA . ASP A 1 440 ? -5.126 13.337 -14.333 1.00 90.00 440 ASP A CA 1
ATOM 3460 C C . ASP A 1 440 ? -4.806 13.669 -12.863 1.00 90.00 440 ASP A C 1
ATOM 3462 O O . ASP A 1 440 ? -4.998 14.801 -12.419 1.00 90.00 440 ASP A O 1
ATOM 3466 N N . ARG A 1 441 ? -4.327 12.674 -12.092 1.00 89.00 441 ARG A N 1
ATOM 3467 C CA . ARG A 1 441 ? -4.047 12.734 -10.642 1.00 89.00 441 ARG A CA 1
ATOM 3468 C C . ARG A 1 441 ? -5.249 13.203 -9.798 1.00 89.00 441 ARG A C 1
ATOM 3470 O O . ARG A 1 441 ? -5.073 13.746 -8.709 1.00 89.00 441 ARG A O 1
ATOM 3477 N N . SER A 1 442 ? -6.469 13.004 -10.298 1.00 92.94 442 SER A N 1
ATOM 3478 C CA . SER A 1 442 ? -7.705 13.516 -9.699 1.00 92.94 442 SER A CA 1
ATOM 3479 C C . SER A 1 442 ? -8.420 12.470 -8.840 1.00 92.94 442 SER A C 1
ATOM 3481 O O . SER A 1 442 ? -8.659 11.342 -9.284 1.00 92.94 442 SER A O 1
ATOM 3483 N N . TYR A 1 443 ? -8.837 12.875 -7.635 1.00 93.31 443 TYR A N 1
ATOM 3484 C CA . TYR A 1 443 ? -9.696 12.080 -6.749 1.00 93.31 443 TYR A CA 1
ATOM 3485 C C . TYR A 1 443 ? -10.971 11.626 -7.472 1.00 93.31 443 TYR A C 1
ATOM 3487 O O . TYR A 1 443 ? -11.267 10.437 -7.508 1.00 93.31 443 TYR A O 1
ATOM 3495 N N . THR A 1 444 ? -11.672 12.552 -8.134 1.00 93.62 444 THR A N 1
ATOM 3496 C CA . THR A 1 444 ? -12.923 12.271 -8.856 1.00 93.62 444 THR A CA 1
ATOM 3497 C C . THR A 1 444 ? -12.721 11.305 -10.025 1.00 93.62 444 THR A C 1
ATOM 3499 O O . THR A 1 444 ? -13.574 10.455 -10.261 1.00 93.62 444 THR A O 1
ATOM 3502 N N . GLN A 1 445 ? -11.591 11.379 -10.740 1.00 94.50 445 GLN A N 1
ATOM 3503 C CA . GLN A 1 445 ? -11.263 10.395 -11.783 1.00 94.50 445 GLN A CA 1
ATOM 3504 C C . GLN A 1 445 ? -11.092 8.998 -11.171 1.00 94.50 445 GLN A C 1
ATOM 3506 O O . GLN A 1 445 ? -11.705 8.032 -11.629 1.00 94.50 445 GLN A O 1
ATOM 3511 N N . THR A 1 446 ? -10.287 8.911 -10.111 1.00 95.81 446 THR A N 1
ATOM 3512 C CA . THR A 1 446 ? -9.926 7.639 -9.477 1.00 95.81 446 THR A CA 1
ATOM 3513 C C . THR A 1 446 ? -11.142 6.985 -8.813 1.00 95.81 446 THR A C 1
ATOM 3515 O O . THR A 1 446 ? -11.360 5.789 -8.983 1.00 95.81 446 THR A O 1
ATOM 3518 N N . VAL A 1 447 ? -11.987 7.758 -8.119 1.00 95.25 447 VAL A N 1
ATOM 3519 C CA . VAL A 1 447 ? -13.214 7.249 -7.481 1.00 95.25 447 VAL A CA 1
ATOM 3520 C C . VAL A 1 447 ? -14.255 6.806 -8.505 1.00 95.25 447 VAL A C 1
ATOM 3522 O O . VAL A 1 447 ? -14.810 5.723 -8.340 1.00 95.25 447 VAL A O 1
ATOM 3525 N N . ARG A 1 448 ? -14.457 7.543 -9.609 1.00 93.75 448 ARG A N 1
ATOM 3526 C CA . ARG A 1 448 ? -15.320 7.073 -10.711 1.00 93.75 448 ARG A CA 1
ATOM 3527 C C . ARG A 1 448 ? -14.845 5.731 -11.268 1.00 93.75 448 ARG A C 1
ATOM 3529 O O . ARG A 1 448 ? -15.666 4.842 -11.470 1.00 93.75 448 ARG A O 1
ATOM 3536 N N . ALA A 1 449 ? -13.534 5.551 -11.451 1.00 94.62 449 ALA A N 1
ATOM 3537 C CA . ALA A 1 449 ? -12.974 4.274 -11.889 1.00 94.62 449 ALA A CA 1
ATOM 3538 C C . ALA A 1 449 ? -13.189 3.148 -10.856 1.00 94.62 449 ALA A C 1
ATOM 3540 O O . ALA A 1 449 ? -13.578 2.045 -11.235 1.00 94.62 449 ALA A O 1
ATOM 3541 N N . ILE A 1 450 ? -13.013 3.417 -9.556 1.00 95.50 450 ILE A N 1
ATOM 3542 C CA . ILE A 1 450 ? -13.286 2.450 -8.472 1.00 95.50 450 ILE A CA 1
ATOM 3543 C C . ILE A 1 450 ? -14.770 2.051 -8.450 1.00 95.50 450 ILE A C 1
ATOM 3545 O O . ILE A 1 450 ? -15.083 0.859 -8.425 1.00 95.50 450 ILE A O 1
ATOM 3549 N N . ASN A 1 451 ? -15.682 3.026 -8.514 1.00 93.31 451 ASN A N 1
ATOM 3550 C CA . ASN A 1 451 ? -17.128 2.796 -8.542 1.00 93.31 451 ASN A CA 1
ATOM 3551 C C . ASN A 1 451 ? -17.569 2.035 -9.806 1.00 93.31 451 ASN A C 1
ATOM 3553 O O . ASN A 1 451 ? -18.441 1.173 -9.717 1.00 93.31 451 ASN A O 1
ATOM 3557 N N . GLN A 1 452 ? -16.941 2.292 -10.960 1.00 91.94 452 GLN A N 1
ATOM 3558 C CA . GLN A 1 452 ? -17.222 1.593 -12.218 1.00 91.94 452 GLN A CA 1
ATOM 3559 C C . GLN A 1 452 ? -16.695 0.147 -12.247 1.00 91.94 452 GLN A C 1
ATOM 3561 O O . GLN A 1 452 ? -17.362 -0.727 -12.798 1.00 91.94 452 GLN A O 1
ATOM 3566 N N . LEU A 1 453 ? -15.498 -0.108 -11.707 1.00 92.62 453 LEU A N 1
ATOM 3567 C CA . LEU A 1 453 ? -14.827 -1.413 -11.799 1.00 92.62 453 LEU A CA 1
ATOM 3568 C C . LEU A 1 453 ? -15.194 -2.370 -10.661 1.00 92.62 453 LEU A C 1
ATOM 3570 O O . LEU A 1 453 ? -15.339 -3.572 -10.893 1.00 92.62 453 LEU A O 1
ATOM 3574 N N . TYR A 1 454 ? -15.319 -1.846 -9.438 1.00 93.81 454 TYR A N 1
ATOM 3575 C CA . TYR A 1 454 ? -15.463 -2.652 -8.221 1.00 93.81 454 TYR A CA 1
ATOM 3576 C C . TYR A 1 454 ? -16.726 -2.327 -7.415 1.00 93.81 454 TYR A C 1
ATOM 3578 O O . TYR A 1 454 ? -17.122 -3.116 -6.558 1.00 93.81 454 TYR A O 1
ATOM 3586 N N . GLY A 1 455 ? -17.387 -1.202 -7.701 1.00 88.31 455 GLY A N 1
ATOM 3587 C CA . GLY A 1 455 ? -18.675 -0.864 -7.107 1.00 88.31 455 GLY A CA 1
ATOM 3588 C C . GLY A 1 455 ? -19.791 -1.829 -7.523 1.00 88.31 455 GLY A C 1
ATOM 3589 O O . GLY A 1 455 ? -19.771 -2.455 -8.584 1.00 88.31 455 GLY A O 1
ATOM 3590 N N . ALA A 1 456 ? -20.822 -1.935 -6.685 1.00 76.62 456 ALA A N 1
ATOM 3591 C CA . ALA A 1 456 ? -21.950 -2.833 -6.934 1.00 76.62 456 ALA A CA 1
ATOM 3592 C C . ALA A 1 456 ? -22.925 -2.345 -8.033 1.00 76.62 456 ALA A C 1
ATOM 3594 O O . ALA A 1 456 ? -23.831 -3.091 -8.411 1.00 76.62 456 ALA A O 1
ATOM 3595 N N . GLY A 1 457 ? -22.738 -1.130 -8.565 1.00 71.44 457 GLY A N 1
ATOM 3596 C CA . GLY A 1 457 ? -23.593 -0.517 -9.589 1.00 71.44 457 GLY A CA 1
ATOM 3597 C C . GLY A 1 457 ? -25.020 -0.221 -9.108 1.00 71.44 457 GLY A C 1
ATOM 3598 O O . GLY A 1 457 ? -25.349 -0.396 -7.938 1.00 71.44 457 GLY A O 1
ATOM 3599 N N . VAL A 1 458 ? -25.908 0.194 -10.016 1.00 60.66 458 VAL A N 1
ATOM 3600 C CA . VAL A 1 458 ? -27.321 0.507 -9.699 1.00 60.66 458 VAL A CA 1
ATOM 3601 C C . VAL A 1 458 ? -28.187 -0.771 -9.664 1.00 60.66 458 VAL A C 1
ATOM 3603 O O . VAL A 1 458 ? -29.274 -0.827 -10.237 1.00 60.66 458 VAL A O 1
ATOM 3606 N N . ARG A 1 459 ? -27.690 -1.839 -9.023 1.00 69.25 459 ARG A N 1
ATOM 3607 C CA . ARG A 1 459 ? -28.403 -3.122 -8.901 1.00 69.25 459 ARG A CA 1
ATOM 3608 C C . ARG A 1 459 ? -29.542 -3.020 -7.886 1.00 69.25 459 ARG A C 1
ATOM 3610 O O . ARG A 1 459 ? -29.324 -2.753 -6.703 1.00 69.25 459 ARG A O 1
ATOM 3617 N N . SER A 1 460 ? -30.764 -3.272 -8.350 1.00 56.84 460 SER A N 1
ATOM 3618 C CA . SER A 1 460 ? -31.952 -3.425 -7.507 1.00 56.84 460 SER A CA 1
ATOM 3619 C C . SER A 1 460 ? -32.239 -4.910 -7.322 1.00 56.84 460 SER A C 1
ATOM 3621 O O . SER A 1 460 ? -32.476 -5.601 -8.302 1.00 56.84 460 SER A O 1
ATOM 3623 N N . MET A 1 461 ? -32.263 -5.389 -6.078 1.00 63.91 461 MET A N 1
ATOM 3624 C CA . MET A 1 461 ? -32.550 -6.795 -5.772 1.00 63.91 461 MET A CA 1
ATOM 3625 C C . MET A 1 461 ? -33.975 -6.973 -5.242 1.00 63.91 461 MET A C 1
ATOM 3627 O O . MET A 1 461 ? -34.355 -6.334 -4.256 1.00 63.91 461 MET A O 1
ATOM 3631 N N . SER A 1 462 ? -34.730 -7.895 -5.833 1.00 56.66 462 SER A N 1
ATOM 3632 C CA . SER A 1 462 ? -36.010 -8.403 -5.331 1.00 56.66 462 SER A CA 1
ATOM 3633 C C . SER A 1 462 ? -35.963 -9.917 -5.085 1.00 56.66 462 SER A C 1
ATOM 3635 O O . SER A 1 462 ? -35.060 -10.613 -5.542 1.00 56.66 462 SER A O 1
ATOM 3637 N N . LYS A 1 463 ? -37.008 -10.457 -4.441 1.00 54.44 463 LYS A N 1
ATOM 3638 C CA . LYS A 1 463 ? -37.227 -11.905 -4.219 1.00 54.44 463 LYS A CA 1
ATOM 3639 C C . LYS A 1 463 ? -37.391 -12.754 -5.499 1.00 54.44 463 LYS A C 1
ATOM 3641 O O . LYS A 1 463 ? -37.794 -13.912 -5.406 1.00 54.44 463 LYS A O 1
ATOM 3646 N N . ARG A 1 464 ? -37.169 -12.185 -6.688 1.00 48.97 464 ARG A N 1
ATOM 3647 C CA . ARG A 1 464 ? -37.301 -12.856 -7.993 1.00 48.97 464 ARG A CA 1
ATOM 3648 C C . ARG A 1 464 ? -36.136 -12.602 -8.953 1.00 48.97 464 ARG A C 1
ATOM 3650 O O . ARG A 1 464 ? -36.148 -13.191 -10.030 1.00 48.97 464 ARG A O 1
ATOM 3657 N N . ASP A 1 465 ? -35.178 -11.744 -8.604 1.00 54.62 465 ASP A N 1
ATOM 3658 C CA . ASP A 1 465 ? -34.077 -11.405 -9.510 1.00 54.62 465 ASP A CA 1
ATOM 3659 C C . ASP A 1 465 ? -32.974 -12.464 -9.480 1.00 54.62 465 ASP A C 1
ATOM 3661 O O . ASP A 1 465 ? -32.664 -13.044 -8.440 1.00 54.62 465 ASP A O 1
ATOM 3665 N N . SER A 1 466 ? -32.368 -12.696 -10.642 1.00 54.59 466 SER A N 1
ATOM 3666 C CA . SER A 1 466 ? -31.303 -13.678 -10.861 1.00 54.59 466 SER A CA 1
ATOM 3667 C C . SER A 1 466 ? -29.912 -13.030 -10.907 1.00 54.59 466 SER A C 1
ATOM 3669 O O . SER A 1 466 ? -29.067 -13.460 -11.688 1.00 54.59 466 SER A O 1
ATOM 3671 N N . ASP A 1 467 ? -29.681 -11.988 -10.101 1.00 63.88 467 ASP A N 1
ATOM 3672 C CA . ASP A 1 467 ? -28.426 -11.210 -10.030 1.00 63.88 467 ASP A CA 1
ATOM 3673 C C . ASP A 1 467 ? -27.321 -11.966 -9.251 1.00 63.88 467 ASP A C 1
ATOM 3675 O O . ASP A 1 467 ? -26.771 -11.513 -8.239 1.00 63.88 467 ASP A O 1
ATOM 3679 N N . VAL A 1 468 ? -27.008 -13.165 -9.746 1.00 68.75 468 VAL A N 1
ATOM 3680 C CA . VAL A 1 468 ? -25.946 -14.055 -9.266 1.00 68.75 468 VAL A CA 1
ATOM 3681 C C . VAL A 1 468 ? -24.839 -14.213 -10.314 1.00 68.75 468 VAL A C 1
ATOM 3683 O O . VAL A 1 468 ? -25.045 -13.977 -11.503 1.00 68.75 468 VAL A O 1
ATOM 3686 N N . SER A 1 469 ? -23.647 -14.601 -9.869 1.00 69.56 469 SER A N 1
ATOM 3687 C CA . SER A 1 469 ? -22.534 -15.014 -10.725 1.00 69.56 469 SER A CA 1
ATOM 3688 C C . SER A 1 469 ? -22.811 -16.357 -11.416 1.00 69.56 469 SER A C 1
ATOM 3690 O O . SER A 1 469 ? -23.744 -17.081 -11.068 1.00 69.56 469 SER A O 1
ATOM 3692 N N . GLU A 1 470 ? -21.921 -16.748 -12.330 1.00 68.69 470 GLU A N 1
ATOM 3693 C CA . GLU A 1 470 ? -21.887 -18.095 -12.926 1.00 68.69 470 GLU A CA 1
ATOM 3694 C C . GLU A 1 470 ? -21.778 -19.217 -11.870 1.00 68.69 470 GLU A C 1
ATOM 3696 O O . GLU A 1 470 ? -22.253 -20.327 -12.094 1.00 68.69 470 GLU A O 1
ATOM 3701 N N . THR A 1 471 ? -21.207 -18.913 -10.699 1.00 71.94 471 THR A N 1
ATOM 3702 C CA . THR A 1 471 ? -21.082 -19.801 -9.527 1.00 71.94 471 THR A CA 1
ATOM 3703 C C . THR A 1 471 ? -22.264 -19.714 -8.548 1.00 71.94 471 THR A C 1
ATOM 3705 O O . THR A 1 471 ? -22.242 -20.344 -7.495 1.00 71.94 471 THR A O 1
ATOM 3708 N N . GLY A 1 472 ? -23.305 -18.929 -8.852 1.00 74.62 472 GLY A N 1
ATOM 3709 C CA . GLY A 1 472 ? -24.478 -18.746 -7.987 1.00 74.62 472 GLY A CA 1
ATOM 3710 C C . GLY A 1 472 ? -24.287 -17.770 -6.815 1.00 74.62 472 GLY A C 1
ATOM 3711 O O . GLY A 1 472 ? -25.201 -17.603 -6.009 1.00 74.62 472 GLY A O 1
ATOM 3712 N N . GLN A 1 473 ? -23.138 -17.095 -6.723 1.00 83.31 473 GLN A N 1
ATOM 3713 C CA . GLN A 1 473 ? -22.837 -16.105 -5.683 1.00 83.31 473 GLN A CA 1
ATOM 3714 C C . GLN A 1 473 ? -23.552 -14.780 -5.968 1.00 83.31 473 GLN A C 1
ATOM 3716 O O . GLN A 1 473 ? -23.571 -14.306 -7.101 1.00 83.31 473 GLN A O 1
ATOM 3721 N N . TYR A 1 474 ? -24.086 -14.121 -4.943 1.00 84.69 474 TYR A N 1
ATOM 3722 C CA . TYR A 1 474 ? -24.774 -12.839 -5.120 1.00 84.69 474 TYR A CA 1
ATOM 3723 C C . TYR A 1 474 ? -23.818 -11.709 -5.519 1.00 84.69 474 TYR A C 1
ATOM 3725 O O . TYR A 1 474 ? -22.818 -11.455 -4.846 1.00 84.69 474 TYR A O 1
ATOM 3733 N N . LEU A 1 475 ? -24.174 -10.965 -6.572 1.00 85.50 475 LEU A N 1
ATOM 3734 C CA . LEU A 1 475 ? -23.357 -9.856 -7.082 1.00 85.50 475 LEU A CA 1
ATOM 3735 C C . LEU A 1 475 ? -23.375 -8.607 -6.182 1.00 85.50 475 LEU A C 1
ATOM 3737 O O . LEU A 1 475 ? -22.576 -7.695 -6.406 1.00 85.50 475 LEU A O 1
ATOM 3741 N N . GLY A 1 476 ? -24.236 -8.567 -5.163 1.00 88.94 476 GLY A N 1
ATOM 3742 C CA . GLY A 1 476 ? -24.361 -7.455 -4.218 1.00 88.94 476 GLY A CA 1
ATOM 3743 C C . GLY A 1 476 ? -24.999 -6.192 -4.812 1.00 88.94 476 GLY A C 1
ATOM 3744 O O . GLY A 1 476 ? -25.297 -6.098 -6.002 1.00 88.94 476 GLY A O 1
ATOM 3745 N N . ARG A 1 477 ? -25.216 -5.199 -3.950 1.00 90.88 477 ARG A N 1
ATOM 3746 C CA . ARG A 1 477 ? -25.816 -3.891 -4.259 1.00 90.88 477 ARG A CA 1
ATOM 3747 C C . ARG A 1 477 ? -25.188 -2.779 -3.403 1.00 90.88 477 ARG A C 1
ATOM 3749 O O . ARG A 1 477 ? -24.535 -3.080 -2.399 1.00 90.88 477 ARG A O 1
ATOM 3756 N N . PRO A 1 478 ? -25.446 -1.496 -3.709 1.00 90.19 478 PRO A N 1
ATOM 3757 C CA . PRO A 1 478 ? -25.082 -0.399 -2.825 1.00 90.19 478 PRO A CA 1
ATOM 3758 C C . PRO A 1 478 ? -25.627 -0.593 -1.402 1.00 90.19 478 PRO A C 1
ATOM 3760 O O . PRO A 1 478 ? -26.762 -1.047 -1.192 1.00 90.19 478 PRO A O 1
ATOM 3763 N N . ILE A 1 479 ? -24.784 -0.244 -0.430 1.00 89.00 479 ILE A N 1
ATOM 3764 C CA . ILE A 1 479 ? -25.123 -0.158 0.993 1.00 89.00 479 ILE A CA 1
ATOM 3765 C C . ILE A 1 479 ? -26.155 0.958 1.191 1.00 89.00 479 ILE A C 1
ATOM 3767 O O . ILE A 1 479 ? -26.083 2.000 0.538 1.00 89.00 479 ILE A O 1
ATOM 3771 N N . LYS A 1 480 ? -27.114 0.744 2.093 1.00 91.19 480 LYS A N 1
ATOM 3772 C CA . LYS A 1 480 ? -28.130 1.733 2.486 1.00 91.19 480 LYS A CA 1
ATOM 3773 C C . LYS A 1 480 ? -27.821 2.314 3.865 1.00 91.19 480 LYS A C 1
ATOM 3775 O O . LYS A 1 480 ? -27.135 1.694 4.673 1.00 91.19 480 LYS A O 1
ATOM 3780 N N . GLU A 1 481 ? -28.363 3.496 4.152 1.00 92.50 481 GLU A N 1
ATOM 3781 C CA . GLU A 1 481 ? -28.292 4.082 5.495 1.00 92.50 481 GLU A CA 1
ATOM 3782 C C . GLU A 1 481 ? -28.894 3.120 6.534 1.00 92.50 481 GLU A C 1
ATOM 3784 O O . GLU A 1 481 ? -29.990 2.593 6.337 1.00 92.50 481 GLU A O 1
ATOM 3789 N N . GLY A 1 482 ? -28.167 2.891 7.630 1.00 90.62 482 GLY A N 1
ATOM 3790 C CA . GLY A 1 482 ? -28.548 1.939 8.679 1.00 90.62 482 GLY A CA 1
ATOM 3791 C C . GLY A 1 482 ? -27.986 0.518 8.528 1.00 90.62 482 GLY A C 1
ATOM 3792 O O . GLY A 1 482 ? -28.063 -0.241 9.489 1.00 90.62 482 GLY A O 1
ATOM 3793 N N . GLU A 1 483 ? -27.403 0.150 7.384 1.00 94.38 483 GLU A N 1
ATOM 3794 C CA . GLU A 1 483 ? -26.824 -1.187 7.176 1.00 94.38 483 GLU A CA 1
ATOM 3795 C C . GLU A 1 483 ? -25.395 -1.308 7.735 1.00 94.38 483 GLU A C 1
ATOM 3797 O O . GLU A 1 483 ? -24.651 -0.328 7.821 1.00 94.38 483 GLU A O 1
ATOM 3802 N N . TYR A 1 484 ? -24.995 -2.529 8.102 1.00 94.50 484 TYR A N 1
ATOM 3803 C CA . TYR A 1 484 ? -23.647 -2.827 8.581 1.00 94.50 484 TYR A CA 1
ATOM 3804 C C . TYR A 1 484 ? -22.834 -3.547 7.504 1.00 94.50 484 TYR A C 1
ATOM 3806 O O . TYR A 1 484 ? -23.314 -4.470 6.841 1.00 94.50 484 TYR A O 1
ATOM 3814 N N . HIS A 1 485 ? -21.570 -3.158 7.370 1.00 94.00 485 HIS A N 1
ATOM 3815 C CA . HIS A 1 485 ? -20.578 -3.934 6.643 1.00 94.00 485 HIS A CA 1
ATOM 3816 C C . HIS A 1 485 ? -20.027 -5.015 7.580 1.00 94.00 485 HIS A C 1
ATOM 3818 O O . HIS A 1 485 ? -19.675 -4.746 8.726 1.00 94.00 485 HIS A O 1
ATOM 3824 N N . THR A 1 486 ? -20.004 -6.261 7.109 1.00 94.81 486 THR A N 1
ATOM 3825 C CA . THR A 1 486 ? -19.601 -7.439 7.894 1.00 94.81 486 THR A CA 1
ATOM 3826 C C . THR A 1 486 ? -18.476 -8.184 7.191 1.00 94.81 486 THR A C 1
ATOM 3828 O O . THR A 1 486 ? -18.524 -8.379 5.970 1.00 94.81 486 THR A O 1
ATOM 3831 N N . ILE A 1 487 ? -17.479 -8.604 7.972 1.00 93.88 487 ILE A N 1
ATOM 3832 C CA . ILE A 1 487 ? -16.251 -9.260 7.517 1.00 93.88 487 ILE A CA 1
ATOM 3833 C C . ILE A 1 487 ? -15.923 -10.488 8.376 1.00 93.88 487 ILE A C 1
ATOM 3835 O O . ILE A 1 487 ? -16.138 -10.492 9.591 1.00 93.88 487 ILE A O 1
ATOM 3839 N N . LEU A 1 488 ? -15.345 -11.510 7.746 1.00 93.88 488 LEU A N 1
ATOM 3840 C CA . LEU A 1 488 ? -14.571 -12.546 8.423 1.00 93.88 488 LEU A CA 1
ATOM 3841 C C . LEU A 1 488 ? -13.139 -12.020 8.600 1.00 93.88 488 LEU A C 1
ATOM 3843 O O . LEU A 1 488 ? -12.451 -11.738 7.622 1.00 93.88 488 LEU A O 1
ATOM 3847 N N . ASN A 1 489 ? -12.711 -11.856 9.845 1.00 92.50 489 ASN A N 1
ATOM 3848 C CA . ASN A 1 489 ? -11.377 -11.425 10.245 1.00 92.50 489 ASN A CA 1
ATOM 3849 C C . ASN A 1 489 ? -10.473 -12.654 10.376 1.00 92.50 489 ASN A C 1
ATOM 3851 O O . ASN A 1 489 ? -10.760 -13.523 11.204 1.00 92.50 489 ASN A O 1
ATOM 3855 N N . VAL A 1 490 ? -9.347 -12.676 9.664 1.00 92.31 490 VAL A N 1
ATOM 3856 C CA . VAL A 1 490 ? -8.332 -13.734 9.771 1.00 92.31 490 VAL A CA 1
ATOM 3857 C C . VAL A 1 490 ? -7.029 -13.140 10.301 1.00 92.31 490 VAL A C 1
ATOM 3859 O O . VAL A 1 490 ? -6.535 -12.146 9.770 1.00 92.31 490 VAL A O 1
ATOM 3862 N N . ILE A 1 491 ? -6.479 -13.751 11.351 1.00 91.94 491 ILE A N 1
ATOM 3863 C CA . ILE A 1 491 ? -5.148 -13.456 11.900 1.00 91.94 491 ILE A CA 1
ATOM 3864 C C . ILE A 1 491 ? -4.320 -14.739 11.843 1.00 91.94 491 ILE A C 1
ATOM 3866 O O . ILE A 1 491 ? -4.814 -15.793 12.238 1.00 91.94 491 ILE A O 1
ATOM 3870 N N . ALA A 1 492 ? -3.102 -14.669 11.306 1.00 92.69 492 ALA A N 1
ATOM 3871 C CA . ALA A 1 492 ? -2.332 -15.854 10.922 1.00 92.69 492 ALA A CA 1
ATOM 3872 C C . ALA A 1 492 ? -0.812 -15.614 10.910 1.00 92.69 492 ALA A C 1
ATOM 3874 O O . ALA A 1 492 ? -0.361 -14.513 10.594 1.00 92.69 492 ALA A O 1
ATOM 3875 N N . ASP A 1 493 ? -0.023 -16.655 11.184 1.00 92.44 493 ASP A N 1
ATOM 3876 C CA . ASP A 1 493 ? 1.441 -16.642 11.050 1.00 92.44 493 ASP A CA 1
ATOM 3877 C C . ASP A 1 493 ? 1.864 -16.986 9.611 1.00 92.44 493 ASP A C 1
ATOM 3879 O O . ASP A 1 493 ? 1.685 -18.115 9.148 1.00 92.44 493 ASP A O 1
ATOM 3883 N N . LYS A 1 494 ? 2.455 -16.013 8.903 1.00 92.44 494 LYS A N 1
ATOM 3884 C CA . LYS A 1 494 ? 2.789 -16.105 7.470 1.00 92.44 494 LYS A CA 1
ATOM 3885 C C . LYS A 1 494 ? 3.771 -17.232 7.126 1.00 92.44 494 LYS A C 1
ATOM 3887 O O . LYS A 1 494 ? 3.833 -17.642 5.971 1.00 92.44 494 LYS A O 1
ATOM 3892 N N . TYR A 1 495 ? 4.510 -17.761 8.107 1.00 92.81 495 TYR A N 1
ATOM 3893 C CA . TYR A 1 495 ? 5.488 -18.837 7.898 1.00 92.81 495 TYR A CA 1
ATOM 3894 C C . TYR A 1 495 ? 5.266 -20.054 8.810 1.00 92.81 495 TYR A C 1
ATOM 3896 O O . TYR A 1 495 ? 6.219 -20.773 9.113 1.00 92.81 495 TYR A O 1
ATOM 3904 N N . ALA A 1 496 ? 4.021 -20.319 9.226 1.00 92.12 496 ALA A N 1
ATOM 3905 C CA . ALA A 1 496 ? 3.687 -21.490 10.044 1.00 92.12 496 ALA A CA 1
ATOM 3906 C C . ALA A 1 496 ? 3.999 -22.842 9.362 1.00 92.12 496 ALA A C 1
ATOM 3908 O O . ALA A 1 496 ? 4.271 -23.826 10.048 1.00 92.12 496 ALA A O 1
ATOM 3909 N N . LEU A 1 497 ? 3.965 -22.901 8.024 1.00 90.81 497 LEU A N 1
ATOM 3910 C CA . LEU A 1 497 ? 4.067 -24.132 7.230 1.00 90.81 497 LEU A CA 1
ATOM 3911 C C . LEU A 1 497 ? 5.119 -24.036 6.110 1.00 90.81 497 LEU A C 1
ATOM 3913 O O . LEU A 1 497 ? 5.649 -22.971 5.801 1.00 90.81 497 LEU A O 1
ATOM 3917 N N . GLU A 1 498 ? 5.418 -25.186 5.500 1.00 89.25 498 GLU A N 1
ATOM 3918 C CA . GLU A 1 498 ? 6.187 -25.292 4.255 1.00 89.25 498 GLU A CA 1
ATOM 3919 C C . GLU A 1 498 ? 5.296 -24.881 3.070 1.00 89.25 498 GLU A C 1
ATOM 3921 O O . GLU A 1 498 ? 4.459 -25.657 2.599 1.00 89.25 498 GLU A O 1
ATOM 3926 N N . GLY A 1 499 ? 5.482 -23.659 2.579 1.00 91.00 499 GLY A N 1
ATOM 3927 C CA . GLY A 1 499 ? 4.607 -23.027 1.598 1.00 91.00 499 GLY A CA 1
ATOM 3928 C C . GLY A 1 499 ? 3.388 -22.351 2.224 1.00 91.00 499 GLY A C 1
ATOM 3929 O O . GLY A 1 499 ? 3.258 -22.210 3.438 1.00 91.00 499 GLY A O 1
ATOM 3930 N N . SER A 1 500 ? 2.504 -21.890 1.349 1.00 95.00 500 SER A N 1
ATOM 3931 C CA . SER A 1 500 ? 1.295 -21.143 1.701 1.00 95.00 500 SER A CA 1
ATOM 3932 C C . SER A 1 500 ? 0.212 -21.998 2.373 1.00 95.00 500 SER A C 1
ATOM 3934 O O . SER A 1 500 ? 0.313 -23.226 2.441 1.00 95.00 500 SER A O 1
ATOM 3936 N N . TYR A 1 501 ? -0.862 -21.350 2.830 1.00 94.94 501 TYR A N 1
ATOM 3937 C CA . TYR A 1 501 ? -2.140 -21.995 3.156 1.00 94.94 501 TYR A CA 1
ATOM 3938 C C . TYR A 1 501 ? -3.316 -21.018 2.999 1.00 94.94 501 TYR A C 1
ATOM 3940 O O . TYR A 1 501 ? -3.135 -19.800 3.019 1.00 94.94 501 TYR A O 1
ATOM 3948 N N . THR A 1 502 ? -4.525 -21.542 2.803 1.00 94.56 502 THR A N 1
ATOM 3949 C CA . THR A 1 502 ? -5.710 -20.777 2.384 1.00 94.56 502 THR A CA 1
ATOM 3950 C C . THR A 1 502 ? -6.901 -21.054 3.308 1.00 94.56 502 THR A C 1
ATOM 3952 O O . THR A 1 502 ? -7.211 -22.204 3.612 1.00 94.56 502 THR A O 1
ATOM 3955 N N . VAL A 1 503 ? -7.604 -20.003 3.739 1.00 94.50 503 VAL A N 1
ATOM 3956 C CA . VAL A 1 503 ? -8.890 -20.088 4.450 1.00 94.50 503 VAL A CA 1
ATOM 3957 C C . VAL A 1 503 ? -10.019 -19.852 3.447 1.00 94.50 503 VAL A C 1
ATOM 3959 O O . VAL A 1 503 ? -10.127 -18.765 2.886 1.00 94.50 503 VAL A O 1
ATOM 3962 N N . HIS A 1 504 ? -10.870 -20.851 3.231 1.00 93.31 504 HIS A N 1
ATOM 3963 C CA . HIS A 1 504 ? -12.044 -20.805 2.352 1.00 93.31 504 HIS A CA 1
ATOM 3964 C C . HIS A 1 504 ? -13.318 -20.631 3.184 1.00 93.31 504 HIS A C 1
ATOM 3966 O O . HIS A 1 504 ? -13.520 -21.385 4.132 1.00 93.31 504 HIS A O 1
ATOM 3972 N N . CYS A 1 505 ? -14.180 -19.672 2.838 1.00 93.69 505 CYS A N 1
ATOM 3973 C CA . CYS A 1 505 ? -15.374 -19.307 3.610 1.00 93.69 505 CYS A CA 1
ATOM 3974 C C . CYS A 1 505 ? -16.676 -19.612 2.853 1.00 93.69 505 CYS A C 1
ATOM 3976 O O . CYS A 1 505 ? -16.766 -19.358 1.652 1.00 93.69 505 CYS A O 1
ATOM 3978 N N . PHE A 1 506 ? -17.694 -20.097 3.569 1.00 91.62 506 PHE A N 1
ATOM 3979 C CA . PHE A 1 506 ? -19.022 -20.427 3.050 1.00 91.62 506 PHE A CA 1
ATOM 3980 C C . PHE A 1 506 ? -20.112 -19.869 3.981 1.00 91.62 506 PHE A C 1
ATOM 3982 O O . PHE A 1 506 ? -19.954 -19.898 5.202 1.00 91.62 506 PHE A O 1
ATOM 3989 N N . VAL A 1 507 ? -21.220 -19.371 3.422 1.00 90.62 507 VAL A N 1
ATOM 3990 C CA . VAL A 1 507 ? -22.365 -18.840 4.184 1.00 90.62 507 VAL A CA 1
ATOM 3991 C C . VAL A 1 507 ? -23.693 -19.331 3.596 1.00 90.62 507 VAL A C 1
ATOM 3993 O O . VAL A 1 507 ? -24.186 -18.825 2.585 1.00 90.62 507 VAL A O 1
ATOM 3996 N N . GLY A 1 508 ? -24.330 -20.295 4.262 1.00 83.75 508 GLY A N 1
ATOM 3997 C CA . GLY A 1 508 ? -25.633 -20.826 3.856 1.00 83.75 508 GLY A CA 1
ATOM 3998 C C . GLY A 1 508 ? -25.963 -22.191 4.456 1.00 83.75 508 GLY A C 1
ATOM 3999 O O . GLY A 1 508 ? -25.331 -22.651 5.401 1.00 83.75 508 GLY A O 1
ATOM 4000 N N . LYS A 1 509 ? -26.972 -22.853 3.881 1.00 68.56 509 LYS A N 1
ATOM 4001 C CA . LYS A 1 509 ? -27.323 -24.234 4.238 1.00 68.56 509 LYS A CA 1
ATOM 4002 C C . LYS A 1 509 ? -26.263 -25.194 3.689 1.00 68.56 509 LYS A C 1
ATOM 4004 O O . LYS A 1 509 ? -26.001 -25.118 2.489 1.00 68.56 509 LYS A O 1
ATOM 4009 N N . PRO A 1 510 ? -25.698 -26.106 4.501 1.00 54.56 510 PRO A N 1
ATOM 4010 C CA . PRO A 1 510 ? -24.692 -27.035 4.010 1.00 54.56 510 PRO A CA 1
ATOM 4011 C C . PRO A 1 510 ? -25.207 -27.961 2.900 1.00 54.56 510 PRO A C 1
ATOM 4013 O O . PRO A 1 510 ? -26.237 -28.620 3.058 1.00 54.56 510 PRO A O 1
ATOM 4016 N N . GLY A 1 511 ? -24.459 -28.043 1.799 1.00 50.25 511 GLY A N 1
ATOM 4017 C CA . GLY A 1 511 ? -24.572 -29.125 0.825 1.00 50.25 511 GLY A CA 1
ATOM 4018 C C . GLY A 1 511 ? -23.818 -30.377 1.291 1.00 50.25 511 GLY A C 1
ATOM 4019 O O . GLY A 1 511 ? -23.087 -30.353 2.284 1.00 50.25 511 GLY A O 1
ATOM 4020 N N . ASN A 1 512 ? -23.926 -31.476 0.536 1.00 44.59 512 ASN A N 1
ATOM 4021 C CA . ASN A 1 512 ? -23.186 -32.723 0.816 1.00 44.59 512 ASN A CA 1
ATOM 4022 C C . ASN A 1 512 ? -21.646 -32.543 0.806 1.00 44.59 512 ASN A C 1
ATOM 4024 O O . ASN A 1 512 ? -20.919 -33.407 1.284 1.00 44.59 512 ASN A O 1
ATOM 4028 N N . SER A 1 513 ? -21.163 -31.430 0.253 1.00 46.84 513 SER A N 1
ATOM 4029 C CA . SER A 1 513 ? -19.774 -30.961 0.127 1.00 46.84 513 SER A CA 1
ATOM 4030 C C . SER A 1 513 ? -19.259 -30.153 1.334 1.00 46.84 513 SER A C 1
ATOM 4032 O O . SER A 1 513 ? -18.044 -29.946 1.462 1.00 46.84 513 SER A O 1
ATOM 4034 N N . THR A 1 514 ? -20.150 -29.650 2.198 1.00 46.03 514 THR A N 1
ATOM 4035 C CA . THR A 1 514 ? -19.844 -28.568 3.158 1.00 46.03 514 THR A CA 1
ATOM 4036 C C . THR A 1 514 ? -20.326 -28.832 4.590 1.00 46.03 514 THR A C 1
ATOM 4038 O O . THR A 1 514 ? -20.414 -27.896 5.384 1.00 46.03 514 THR A O 1
ATOM 4041 N N . SER A 1 515 ? -20.634 -30.082 4.954 1.00 42.00 515 SER A N 1
ATOM 4042 C CA . SER A 1 515 ? -20.892 -30.457 6.352 1.00 42.00 515 SER A CA 1
ATOM 4043 C C . SER A 1 515 ? -19.676 -30.139 7.229 1.00 42.00 515 SER A C 1
ATOM 4045 O O . SER A 1 515 ? -18.571 -30.538 6.860 1.00 42.00 515 SER A O 1
ATOM 4047 N N . ASN A 1 516 ? -19.886 -29.462 8.367 1.00 39.50 516 ASN A N 1
ATOM 4048 C CA . ASN A 1 516 ? -18.836 -28.947 9.257 1.00 39.50 516 ASN A CA 1
ATOM 4049 C C . ASN A 1 516 ? -17.678 -29.938 9.453 1.00 39.50 516 ASN A C 1
ATOM 4051 O O . ASN A 1 516 ? -17.809 -30.921 10.185 1.00 39.50 516 ASN A O 1
ATOM 4055 N N . SER A 1 517 ? -16.544 -29.639 8.817 1.00 39.84 517 SER A N 1
ATOM 4056 C CA . SER A 1 517 ? -15.282 -30.336 9.022 1.00 39.84 517 SER A CA 1
ATOM 4057 C C . SER A 1 517 ? -14.194 -29.339 9.377 1.00 39.84 517 SER A C 1
ATOM 4059 O O . SER A 1 517 ? -13.992 -28.320 8.721 1.00 39.84 517 SER A O 1
ATOM 4061 N N . SER A 1 518 ? -13.515 -29.708 10.446 1.00 46.38 518 SER A N 1
ATOM 4062 C CA . SER A 1 518 ? -12.189 -29.288 10.877 1.00 46.38 518 SER A CA 1
ATOM 4063 C C . SER A 1 518 ? -11.546 -30.543 11.491 1.00 46.38 518 SER A C 1
ATOM 4065 O O . SER A 1 518 ? -11.059 -30.514 12.621 1.00 46.38 518 SER A O 1
ATOM 4067 N N . ALA A 1 519 ? -11.752 -31.679 10.802 1.00 29.06 519 ALA A N 1
ATOM 4068 C CA . ALA A 1 519 ? -11.977 -33.025 11.354 1.00 29.06 519 ALA A CA 1
ATOM 4069 C C . ALA A 1 519 ? -13.166 -33.128 12.364 1.00 29.06 519 ALA A C 1
ATOM 4071 O O . ALA A 1 519 ? -13.521 -32.131 12.996 1.00 29.06 519 ALA A O 1
ATOM 4072 N N . PRO A 1 520 ? -13.814 -34.309 12.547 1.00 32.16 520 PRO A N 1
ATOM 4073 C CA . PRO A 1 520 ? -13.462 -35.622 12.008 1.00 32.16 520 PRO A CA 1
ATOM 4074 C C . PRO A 1 520 ? -14.526 -36.262 11.086 1.00 32.16 520 PRO A C 1
ATOM 4076 O O . PRO A 1 520 ? -15.587 -36.700 11.527 1.00 32.16 520 PRO A O 1
ATOM 4079 N N . TYR A 1 521 ? -14.140 -36.503 9.833 1.00 25.69 521 TYR A N 1
ATOM 4080 C CA . TYR A 1 521 ? -14.500 -37.731 9.114 1.00 25.69 521 TYR A CA 1
ATOM 4081 C C . TYR A 1 521 ? -13.198 -38.458 8.739 1.00 25.69 521 TYR A C 1
ATOM 4083 O O . TYR A 1 521 ? -12.192 -37.795 8.479 1.00 25.69 521 TYR A O 1
ATOM 4091 N N . PRO A 1 522 ? -13.156 -39.804 8.717 1.00 27.30 522 PRO A N 1
ATOM 4092 C CA . PRO A 1 522 ? -11.950 -40.521 8.321 1.00 27.30 522 PRO A CA 1
ATOM 4093 C C . PRO A 1 522 ? -11.608 -40.242 6.850 1.00 27.30 522 PRO A C 1
ATOM 4095 O O . PRO A 1 522 ? -12.433 -40.448 5.958 1.00 27.30 522 PRO A O 1
ATOM 4098 N N . VAL A 1 523 ? -10.348 -39.869 6.603 1.00 34.09 523 VAL A N 1
ATOM 4099 C CA . VAL A 1 523 ? -9.767 -39.463 5.298 1.00 34.09 523 VAL A CA 1
ATOM 4100 C C . VAL A 1 523 ? -9.795 -40.582 4.228 1.00 34.09 523 VAL A C 1
ATOM 4102 O O . VAL A 1 523 ? -9.296 -40.417 3.124 1.00 34.09 523 VAL A O 1
ATOM 4105 N N . ALA A 1 524 ? -10.405 -41.731 4.528 1.00 25.55 524 ALA A N 1
ATOM 4106 C CA . ALA A 1 524 ? -10.585 -42.858 3.615 1.00 25.55 524 ALA A CA 1
ATOM 4107 C C . ALA A 1 524 ? -11.828 -42.750 2.705 1.00 25.55 524 ALA A C 1
ATOM 4109 O O . ALA A 1 524 ? -11.851 -43.402 1.667 1.00 25.55 524 ALA A O 1
ATOM 4110 N N . ASN A 1 525 ? -12.851 -41.964 3.082 1.00 26.77 525 ASN A N 1
ATOM 4111 C CA . ASN A 1 525 ? -14.164 -41.967 2.407 1.00 26.77 525 ASN A CA 1
ATOM 4112 C C . ASN A 1 525 ? -14.621 -40.609 1.832 1.00 26.77 525 ASN A C 1
ATOM 4114 O O . ASN A 1 525 ? -15.745 -40.519 1.338 1.00 26.77 525 ASN A O 1
ATOM 4118 N N . SER A 1 526 ? -13.781 -39.566 1.838 1.00 29.42 526 SER A N 1
ATOM 4119 C CA . SER A 1 526 ? -14.060 -38.376 1.017 1.00 29.42 526 SER A CA 1
ATOM 4120 C C . SER A 1 526 ? -13.726 -38.682 -0.441 1.00 29.42 526 SER A C 1
ATOM 4122 O O . SER A 1 526 ? -12.555 -38.747 -0.808 1.00 29.42 526 SER A O 1
ATOM 4124 N N . THR A 1 527 ? -14.742 -38.858 -1.287 1.00 28.25 527 THR A N 1
ATOM 4125 C CA . THR A 1 527 ? -14.547 -39.051 -2.736 1.00 28.25 527 THR A CA 1
ATOM 4126 C C . THR A 1 527 ? -14.099 -37.779 -3.460 1.00 28.25 527 THR A C 1
ATOM 4128 O O . THR A 1 527 ? -13.687 -37.855 -4.613 1.00 28.25 527 THR A O 1
ATOM 4131 N N . THR A 1 528 ? -14.124 -36.619 -2.795 1.00 34.44 528 THR A N 1
ATOM 4132 C CA . THR A 1 528 ? -13.417 -35.407 -3.225 1.00 34.44 528 THR A CA 1
ATOM 4133 C C . THR A 1 528 ? -12.100 -35.291 -2.454 1.00 34.44 528 THR A C 1
ATOM 4135 O O . THR A 1 528 ? -12.060 -34.951 -1.268 1.00 34.44 528 THR A O 1
ATOM 4138 N N . SER A 1 529 ? -10.997 -35.622 -3.130 1.00 32.03 529 SER A N 1
ATOM 4139 C CA . SER A 1 529 ? -9.650 -35.647 -2.551 1.00 32.03 529 SER A CA 1
ATOM 4140 C C . SER A 1 529 ? -9.056 -34.237 -2.432 1.00 32.03 529 SER A C 1
ATOM 4142 O O . SER A 1 529 ? -8.212 -33.844 -3.235 1.00 32.03 529 SER A O 1
ATOM 4144 N N . ALA A 1 530 ? -9.469 -33.479 -1.411 1.00 35.91 530 ALA A N 1
ATOM 4145 C CA . ALA A 1 530 ? -8.749 -32.269 -0.989 1.00 35.91 530 ALA A CA 1
ATOM 4146 C C . ALA A 1 530 ? -7.341 -32.593 -0.438 1.00 35.91 530 ALA A C 1
ATOM 4148 O O . ALA A 1 530 ? -6.471 -31.730 -0.385 1.00 35.91 530 ALA A O 1
ATOM 4149 N N . SER A 1 531 ? -7.108 -33.850 -0.054 1.00 35.97 531 SER A N 1
ATOM 4150 C CA . SER A 1 531 ? -5.821 -34.409 0.350 1.00 35.97 531 SER A CA 1
ATOM 4151 C C . SER A 1 531 ? -5.233 -35.295 -0.757 1.00 35.97 531 SER A C 1
ATOM 4153 O O . SER A 1 531 ? -5.659 -36.435 -0.932 1.00 35.97 531 SER A O 1
ATOM 4155 N N . SER A 1 532 ? -4.237 -34.766 -1.484 1.00 35.88 532 SER A N 1
ATOM 4156 C CA . SER A 1 532 ? -3.064 -35.469 -2.055 1.00 35.88 532 SER A CA 1
ATOM 4157 C C . SER A 1 532 ? -2.640 -34.899 -3.424 1.00 35.88 532 SER A C 1
ATOM 4159 O O . SER A 1 532 ? -3.421 -34.987 -4.375 1.00 35.88 532 SER A O 1
ATOM 4161 N N . PRO A 1 533 ? -1.374 -34.459 -3.609 1.00 39.25 533 PRO A N 1
ATOM 4162 C CA . PRO A 1 533 ? -0.814 -34.183 -4.941 1.00 39.25 533 PRO A CA 1
ATOM 4163 C C . PRO A 1 533 ? -0.632 -35.454 -5.803 1.00 39.25 533 PRO A C 1
ATOM 4165 O O . PRO A 1 533 ? -0.223 -35.369 -6.958 1.00 39.25 533 PRO A O 1
ATOM 4168 N N . TYR A 1 534 ? -0.959 -36.634 -5.262 1.00 37.88 534 TYR A N 1
ATOM 4169 C CA . TYR A 1 534 ? -0.949 -37.933 -5.939 1.00 37.88 534 TYR A CA 1
ATOM 4170 C C . TYR A 1 534 ? -2.360 -38.459 -6.259 1.00 37.88 534 TYR A C 1
ATOM 4172 O O . TYR A 1 534 ? -2.533 -39.672 -6.378 1.00 37.88 534 TYR A O 1
ATOM 4180 N N . SER A 1 535 ? -3.387 -37.601 -6.354 1.00 37.97 535 SER A N 1
ATOM 4181 C CA . SER A 1 535 ? -4.730 -38.059 -6.745 1.00 37.97 535 SER A CA 1
ATOM 4182 C C . SER A 1 535 ? -4.677 -38.741 -8.119 1.00 37.97 535 SER A C 1
ATOM 4184 O O . SER A 1 535 ? -4.318 -38.133 -9.126 1.00 37.97 535 SER A O 1
ATOM 4186 N N . THR A 1 536 ? -4.989 -40.038 -8.158 1.00 34.59 536 THR A N 1
ATOM 4187 C CA . THR A 1 536 ? -4.782 -40.923 -9.320 1.00 34.59 536 THR A CA 1
ATOM 4188 C C . THR A 1 536 ? -5.877 -40.812 -10.385 1.00 34.59 536 THR A C 1
ATOM 4190 O O . THR A 1 536 ? -5.987 -41.676 -11.256 1.00 34.59 536 THR A O 1
ATOM 4193 N N . GLY A 1 537 ? -6.682 -39.747 -10.340 1.00 37.75 537 GLY A N 1
ATOM 4194 C CA . GLY A 1 537 ? -7.689 -39.438 -11.348 1.00 37.75 537 GLY A CA 1
ATOM 4195 C C . GLY A 1 537 ? -7.041 -39.177 -12.705 1.00 37.75 537 GLY A C 1
ATOM 4196 O O . GLY A 1 537 ? -6.520 -38.094 -12.960 1.00 37.75 537 GLY A O 1
ATOM 4197 N N . THR A 1 538 ? -7.084 -40.170 -13.594 1.00 39.00 538 THR A N 1
ATOM 4198 C CA . THR A 1 538 ? -6.596 -40.043 -14.969 1.00 39.00 538 THR A CA 1
ATOM 4199 C C . THR A 1 538 ? -7.428 -39.006 -15.722 1.00 39.00 538 THR A C 1
ATOM 4201 O O . THR A 1 538 ? -8.503 -39.326 -16.236 1.00 39.00 538 THR A O 1
ATOM 4204 N N . SER A 1 539 ? -6.929 -37.768 -15.810 1.00 40.78 539 SER A N 1
ATOM 4205 C CA . SER A 1 539 ? -7.495 -36.740 -16.688 1.00 40.78 539 SER A CA 1
ATOM 4206 C C . SER A 1 539 ? -7.584 -37.319 -18.101 1.00 40.78 539 SER A C 1
ATOM 4208 O O . SER A 1 539 ? -6.551 -37.697 -18.661 1.00 40.78 539 SER A O 1
ATOM 4210 N N . SER A 1 540 ? -8.796 -37.453 -18.645 1.00 40.41 540 SER A N 1
ATOM 4211 C CA . SER A 1 540 ? -9.005 -38.185 -19.900 1.00 40.41 540 SER A CA 1
ATOM 4212 C C . SER A 1 540 ? -8.200 -37.561 -21.040 1.00 40.41 540 SER A C 1
ATOM 4214 O O . SER A 1 540 ? -8.218 -36.347 -21.231 1.00 40.41 540 SER A O 1
ATOM 4216 N N . TYR A 1 541 ? -7.472 -38.404 -21.774 1.00 40.94 541 TYR A N 1
ATOM 4217 C CA . TYR A 1 541 ? -6.468 -37.980 -22.748 1.00 40.94 541 TYR A CA 1
ATOM 4218 C C . TYR A 1 541 ? -7.129 -37.512 -24.055 1.00 40.94 541 TYR A C 1
ATOM 4220 O O . TYR A 1 541 ? -7.271 -38.275 -25.011 1.00 40.94 541 TYR A O 1
ATOM 4228 N N . GLY A 1 542 ? -7.568 -36.252 -24.076 1.00 39.62 542 GLY A N 1
ATOM 4229 C CA . GLY A 1 542 ? -7.764 -35.506 -25.319 1.00 39.62 542 GLY A CA 1
ATOM 4230 C C . GLY A 1 542 ? -6.417 -35.183 -25.977 1.00 39.62 542 GLY A C 1
ATOM 4231 O O . GLY A 1 542 ? -5.365 -35.336 -25.361 1.00 39.62 542 GLY A O 1
ATOM 4232 N N . ASN A 1 543 ? -6.439 -34.695 -27.219 1.00 42.62 543 ASN A N 1
ATOM 4233 C CA . ASN A 1 543 ? -5.223 -34.252 -27.923 1.00 42.62 543 ASN A CA 1
ATOM 4234 C C . ASN A 1 543 ? -4.729 -32.861 -27.460 1.00 42.62 543 ASN A C 1
ATOM 4236 O O . ASN A 1 543 ? -3.840 -32.282 -28.084 1.00 42.62 543 ASN A O 1
ATOM 4240 N N . ASP A 1 544 ? -5.321 -32.318 -26.397 1.00 45.28 544 ASP A N 1
ATOM 4241 C CA . ASP A 1 544 ? -5.105 -30.962 -25.904 1.00 45.28 544 ASP A CA 1
ATOM 4242 C C . ASP A 1 544 ? -4.044 -30.939 -24.794 1.00 45.28 544 ASP A C 1
ATOM 4244 O O . ASP A 1 544 ? -3.995 -31.814 -23.931 1.00 45.28 544 ASP A O 1
ATOM 4248 N N . THR A 1 545 ? -3.193 -29.911 -24.784 1.00 54.72 545 THR A N 1
ATOM 4249 C CA . THR A 1 545 ? -2.027 -29.816 -23.881 1.00 54.72 545 THR A CA 1
ATOM 4250 C C . THR A 1 545 ? -2.361 -29.508 -22.414 1.00 54.72 545 THR A C 1
ATOM 4252 O O . THR A 1 545 ? -1.464 -29.483 -21.575 1.00 54.72 545 THR A O 1
ATOM 4255 N N . GLU A 1 546 ? -3.628 -29.251 -22.097 1.00 60.78 546 GLU A N 1
ATOM 4256 C CA . GLU A 1 546 ? -4.093 -28.801 -20.781 1.00 60.78 546 GLU A CA 1
ATOM 4257 C C . GLU A 1 546 ? -4.483 -29.951 -19.834 1.00 60.78 546 GLU A C 1
ATOM 4259 O O . GLU A 1 546 ? -4.503 -31.140 -20.178 1.00 60.78 546 GLU A O 1
ATOM 4264 N N . ALA A 1 547 ? -4.797 -29.600 -18.588 1.00 61.56 547 ALA A N 1
ATOM 4265 C CA . ALA A 1 547 ? -5.492 -30.495 -17.674 1.00 61.56 547 ALA A CA 1
ATOM 4266 C C . ALA A 1 547 ? -7.016 -30.427 -17.881 1.00 61.56 547 ALA A C 1
ATOM 4268 O O . ALA A 1 547 ? -7.596 -29.351 -18.057 1.00 61.56 547 ALA A O 1
ATOM 4269 N N . ALA A 1 548 ? -7.674 -31.588 -17.831 1.00 62.69 548 ALA A N 1
ATOM 4270 C CA . ALA A 1 548 ? -9.127 -31.654 -17.727 1.00 62.69 548 ALA A CA 1
ATOM 4271 C C . ALA A 1 548 ? -9.543 -31.245 -16.306 1.00 62.69 548 ALA A C 1
ATOM 4273 O O . ALA A 1 548 ? -9.018 -31.785 -15.332 1.00 62.69 548 ALA A O 1
ATOM 4274 N N . TYR A 1 549 ? -10.477 -30.304 -16.199 1.00 72.25 549 TYR A N 1
ATOM 4275 C CA . TYR A 1 549 ? -11.010 -29.802 -14.935 1.00 72.25 549 TYR A CA 1
ATOM 4276 C C . TYR A 1 549 ? -12.465 -30.256 -14.769 1.00 72.25 549 TYR A C 1
ATOM 4278 O O . TYR A 1 549 ? -13.272 -30.075 -15.681 1.00 72.25 549 TYR A O 1
ATOM 4286 N N . ASP A 1 550 ? -12.784 -30.836 -13.611 1.00 69.38 550 ASP A N 1
ATOM 4287 C CA . ASP A 1 550 ? -14.133 -31.274 -13.246 1.00 69.38 550 ASP A CA 1
ATOM 4288 C C . ASP A 1 550 ? -14.687 -30.388 -12.112 1.00 69.38 550 ASP A C 1
ATOM 4290 O O . ASP A 1 550 ? -14.319 -30.589 -10.946 1.00 69.38 550 ASP A O 1
ATOM 4294 N N . PRO A 1 551 ? -15.585 -29.427 -12.413 1.00 70.25 551 PRO A N 1
ATOM 4295 C CA . PRO A 1 551 ? -16.153 -28.537 -11.405 1.00 70.25 551 PRO A CA 1
ATOM 4296 C C . PRO A 1 551 ? -17.019 -29.263 -10.367 1.00 70.25 551 PRO A C 1
ATOM 4298 O O . PRO A 1 551 ? -17.239 -28.714 -9.293 1.00 70.25 551 PRO A O 1
ATOM 4301 N N . SER A 1 552 ? -17.481 -30.497 -10.621 1.00 65.25 552 SER A N 1
ATOM 4302 C CA . SER A 1 552 ? -18.260 -31.261 -9.630 1.00 65.25 552 SER A CA 1
ATOM 4303 C C . SER A 1 552 ? -17.418 -31.743 -8.442 1.00 65.25 552 SER A C 1
ATOM 4305 O O . SER A 1 552 ? -17.957 -32.030 -7.373 1.00 65.25 552 SER A O 1
ATOM 4307 N N . THR A 1 553 ? -16.090 -31.785 -8.605 1.00 65.00 553 THR A N 1
ATOM 4308 C CA . THR A 1 553 ? -15.135 -32.094 -7.528 1.00 65.00 553 THR A CA 1
ATOM 4309 C C . THR A 1 553 ? -14.657 -30.853 -6.770 1.00 65.00 553 THR A C 1
ATOM 4311 O O . THR A 1 553 ? -14.027 -30.967 -5.715 1.00 65.00 553 THR A O 1
ATOM 4314 N N . ASP A 1 554 ? -14.962 -29.661 -7.288 1.00 76.25 554 ASP A N 1
ATOM 4315 C CA . ASP A 1 554 ? -14.451 -28.392 -6.797 1.00 76.25 554 ASP A CA 1
ATOM 4316 C C . ASP A 1 554 ? -15.443 -27.710 -5.840 1.00 76.25 554 ASP A C 1
ATOM 4318 O O . ASP A 1 554 ? -16.400 -27.052 -6.245 1.00 76.25 554 ASP A O 1
ATOM 4322 N N . TYR A 1 555 ? -15.143 -27.786 -4.542 1.00 77.06 555 TYR A N 1
ATOM 4323 C CA . TYR A 1 555 ? -15.943 -27.153 -3.494 1.00 77.06 555 TYR A CA 1
ATOM 4324 C C . TYR A 1 555 ? -16.028 -25.616 -3.584 1.00 77.06 555 TYR A C 1
ATOM 4326 O O . TYR A 1 555 ? -16.899 -25.042 -2.940 1.00 77.06 555 TYR A O 1
ATOM 4334 N N . THR A 1 556 ? -15.165 -24.925 -4.344 1.00 84.69 556 THR A N 1
ATOM 4335 C CA . THR A 1 556 ? -15.292 -23.467 -4.546 1.00 84.69 556 THR A CA 1
ATOM 4336 C C . THR A 1 556 ? -16.335 -23.097 -5.603 1.00 84.69 556 THR A C 1
ATOM 4338 O O . THR A 1 556 ? -16.705 -21.934 -5.700 1.00 84.69 556 THR A O 1
ATOM 4341 N N . GLN A 1 557 ? -16.881 -24.072 -6.340 1.00 82.06 557 GLN A N 1
ATOM 4342 C CA . GLN A 1 557 ? -18.046 -23.872 -7.215 1.00 82.06 557 GLN A CA 1
ATOM 4343 C C . GLN A 1 557 ? -19.388 -24.048 -6.470 1.00 82.06 557 GLN A C 1
ATOM 4345 O O . GLN A 1 557 ? -20.451 -24.000 -7.086 1.00 82.06 557 GLN A O 1
ATOM 4350 N N . ASP A 1 558 ? -19.359 -24.270 -5.150 1.00 82.12 558 ASP A N 1
ATOM 4351 C CA . ASP A 1 558 ? -20.556 -24.360 -4.312 1.00 82.12 558 ASP A CA 1
ATOM 4352 C C . ASP A 1 558 ? -21.222 -22.972 -4.164 1.00 82.12 558 ASP A C 1
ATOM 4354 O O . ASP A 1 558 ? -20.537 -22.026 -3.766 1.00 82.12 558 ASP A O 1
ATOM 4358 N N . PRO A 1 559 ? -22.540 -22.808 -4.407 1.00 81.50 559 PRO A N 1
ATOM 4359 C CA . PRO A 1 559 ? -23.218 -21.508 -4.301 1.00 81.50 559 PRO A CA 1
ATOM 4360 C C . PRO A 1 559 ? -23.202 -20.864 -2.905 1.00 81.50 559 PRO A C 1
ATOM 4362 O O . PRO A 1 559 ? -23.568 -19.696 -2.766 1.00 81.50 559 PRO A O 1
ATOM 4365 N N . SER A 1 560 ? -22.814 -21.602 -1.857 1.00 84.44 560 SER A N 1
ATOM 4366 C CA . SER A 1 560 ? -22.576 -21.042 -0.521 1.00 84.44 560 SER A CA 1
ATOM 4367 C C . SER A 1 560 ? -21.183 -20.423 -0.348 1.00 84.44 560 SER A C 1
ATOM 4369 O O . SER A 1 560 ? -20.976 -19.687 0.617 1.00 84.44 560 SER A O 1
ATOM 4371 N N . TYR A 1 561 ? -20.229 -20.690 -1.248 1.00 89.00 561 TYR A N 1
ATOM 4372 C CA . TYR A 1 561 ? -18.858 -20.182 -1.170 1.00 89.00 561 TYR A CA 1
ATOM 4373 C C . TYR A 1 561 ? -18.818 -18.656 -1.307 1.00 89.00 561 TYR A C 1
ATOM 4375 O O . TYR A 1 561 ? -19.311 -18.094 -2.282 1.00 89.00 561 TYR A O 1
ATOM 4383 N N . VAL A 1 562 ? -18.190 -17.976 -0.348 1.00 92.31 562 VAL A N 1
ATOM 4384 C CA . VAL A 1 562 ? -18.056 -16.509 -0.325 1.00 92.31 562 VAL A CA 1
ATOM 4385 C C . VAL A 1 562 ? -16.724 -16.056 -0.924 1.00 92.31 562 VAL A C 1
ATOM 4387 O O . VAL A 1 562 ? -16.644 -14.977 -1.507 1.00 92.31 562 VAL A O 1
ATOM 4390 N N . GLY A 1 563 ? -15.672 -16.866 -0.783 1.00 93.56 563 GLY A N 1
ATOM 4391 C CA . GLY A 1 563 ? -14.316 -16.548 -1.226 1.00 93.56 563 GLY A CA 1
ATOM 4392 C C . GLY A 1 563 ? -13.247 -17.086 -0.277 1.00 93.56 563 GLY A C 1
ATOM 4393 O O . GLY A 1 563 ? -13.540 -17.860 0.639 1.00 93.56 563 GLY A O 1
ATOM 4394 N N . SER A 1 564 ? -12.003 -16.654 -0.482 1.00 93.94 564 SER A N 1
ATOM 4395 C CA . SER A 1 564 ? -10.860 -17.081 0.326 1.00 93.94 564 SER A CA 1
ATOM 4396 C C . SER A 1 564 ? -9.953 -15.944 0.796 1.00 93.94 564 SER A C 1
ATOM 4398 O O . SER A 1 564 ? -9.854 -14.877 0.184 1.00 93.94 564 SER A O 1
ATOM 4400 N N . TYR A 1 565 ? -9.262 -16.215 1.902 1.00 95.06 565 TYR A N 1
ATOM 4401 C CA . TYR A 1 565 ? -8.140 -15.449 2.426 1.00 95.06 565 TYR A CA 1
ATOM 4402 C C . TYR A 1 565 ? -6.877 -16.314 2.319 1.00 95.06 565 TYR A C 1
ATOM 4404 O O . TYR A 1 565 ? -6.851 -17.432 2.832 1.00 95.06 565 TYR A O 1
ATOM 4412 N N . GLY A 1 566 ? -5.856 -15.831 1.611 1.00 95.12 566 GLY A N 1
ATOM 4413 C CA . GLY A 1 566 ? -4.600 -16.550 1.397 1.00 95.12 566 GLY A CA 1
ATOM 4414 C C . GLY A 1 566 ? -3.508 -16.043 2.329 1.00 95.12 566 GLY A C 1
ATOM 4415 O O . GLY A 1 566 ? -3.392 -14.839 2.540 1.00 95.12 566 GLY A O 1
ATOM 4416 N N . ILE A 1 567 ? -2.719 -16.967 2.869 1.00 96.50 567 ILE A N 1
ATOM 4417 C CA . ILE A 1 567 ? -1.504 -16.699 3.632 1.00 96.50 567 ILE A CA 1
ATOM 4418 C C . ILE A 1 567 ? -0.332 -17.167 2.763 1.00 96.50 567 ILE A C 1
ATOM 4420 O O . ILE A 1 567 ? -0.207 -18.371 2.526 1.00 96.50 567 ILE A O 1
ATOM 4424 N N . LEU A 1 568 ? 0.490 -16.233 2.268 1.00 95.94 568 LEU A N 1
ATOM 4425 C CA . LEU A 1 568 ? 1.589 -16.535 1.341 1.00 95.94 568 LEU A CA 1
ATOM 4426 C C . LEU A 1 568 ? 2.873 -16.942 2.082 1.00 95.94 568 LEU A C 1
ATOM 4428 O O . LEU A 1 568 ? 3.565 -16.098 2.650 1.00 95.94 568 LEU A O 1
ATOM 4432 N N . GLY A 1 569 ? 3.209 -18.229 2.033 1.00 93.19 569 GLY A N 1
ATOM 4433 C CA . GLY A 1 569 ? 4.371 -18.809 2.707 1.00 93.19 569 GLY A CA 1
ATOM 4434 C C . GLY A 1 569 ? 5.628 -18.921 1.836 1.00 93.19 569 GLY A C 1
ATOM 4435 O O . GLY A 1 569 ? 5.582 -18.949 0.603 1.00 93.19 569 GLY A O 1
ATOM 4436 N N . GLY A 1 570 ? 6.780 -19.022 2.501 1.00 90.50 570 GLY A N 1
ATOM 4437 C CA . GLY A 1 570 ? 8.056 -19.419 1.893 1.00 90.50 570 GLY A CA 1
ATOM 4438 C C . GLY A 1 570 ? 8.213 -20.942 1.839 1.00 90.50 570 GLY A C 1
ATOM 4439 O O . GLY A 1 570 ? 7.439 -21.676 2.442 1.00 90.50 570 GLY A O 1
ATOM 4440 N N . MET A 1 571 ? 9.238 -21.442 1.149 1.00 88.06 571 MET A N 1
ATOM 4441 C CA . MET A 1 571 ? 9.528 -22.881 1.037 1.00 88.06 571 MET A CA 1
ATOM 4442 C C . MET A 1 571 ? 9.869 -23.559 2.369 1.00 88.06 571 MET A C 1
ATOM 4444 O O . MET A 1 571 ? 9.774 -24.779 2.469 1.00 88.06 571 MET A O 1
ATOM 4448 N N . MET A 1 572 ? 10.277 -22.782 3.375 1.00 85.38 572 MET A N 1
ATOM 4449 C CA . MET A 1 572 ? 10.621 -23.258 4.713 1.00 85.38 572 MET A CA 1
ATOM 4450 C C . MET A 1 572 ? 9.681 -22.634 5.748 1.00 85.38 572 MET A C 1
ATOM 4452 O O . MET A 1 572 ? 9.492 -21.415 5.752 1.00 85.38 572 MET A O 1
ATOM 4456 N N . ALA A 1 573 ? 9.170 -23.456 6.664 1.00 82.62 573 ALA A N 1
ATOM 4457 C CA . ALA A 1 573 ? 8.473 -22.985 7.858 1.00 82.62 573 ALA A CA 1
ATOM 4458 C C . ALA A 1 573 ? 9.421 -22.221 8.814 1.00 82.62 573 ALA A C 1
ATOM 4460 O O . ALA A 1 573 ? 10.648 -22.312 8.713 1.00 82.62 573 ALA A O 1
ATOM 4461 N N . GLY A 1 574 ? 8.858 -21.481 9.772 1.00 77.31 574 GLY A N 1
ATOM 4462 C CA . GLY A 1 574 ? 9.603 -20.825 10.856 1.00 77.31 574 GLY A CA 1
ATOM 4463 C C . GLY A 1 574 ? 10.297 -19.508 10.483 1.00 77.31 574 GLY A C 1
ATOM 4464 O O . GLY A 1 574 ? 11.131 -19.014 11.240 1.00 77.31 574 GLY A O 1
ATOM 4465 N N . GLY A 1 575 ? 9.983 -18.922 9.322 1.00 70.50 575 GLY A N 1
ATOM 4466 C CA . GLY A 1 575 ? 10.333 -17.529 9.010 1.00 70.50 575 GLY A CA 1
ATOM 4467 C C . GLY A 1 575 ? 11.834 -17.210 8.953 1.00 70.50 575 GLY A C 1
ATOM 4468 O O . GLY A 1 575 ? 12.210 -16.074 9.226 1.00 70.50 575 GLY A O 1
ATOM 4469 N N . ALA A 1 576 ? 12.674 -18.189 8.594 1.00 69.44 576 ALA A N 1
ATOM 4470 C CA . ALA A 1 576 ? 14.131 -18.062 8.441 1.00 69.44 576 ALA A CA 1
ATOM 4471 C C . ALA A 1 576 ? 14.892 -17.648 9.720 1.00 69.44 576 ALA A C 1
ATOM 4473 O O . ALA A 1 576 ? 15.545 -16.607 9.763 1.00 69.44 576 ALA A O 1
ATOM 4474 N N . ASN A 1 577 ? 14.838 -18.497 10.756 1.00 69.56 577 ASN A N 1
ATOM 4475 C CA . ASN A 1 577 ? 15.493 -18.289 12.061 1.00 69.56 577 ASN A CA 1
ATOM 4476 C C . ASN A 1 577 ? 15.071 -16.984 12.765 1.00 69.56 577 ASN A C 1
ATOM 4478 O O . ASN A 1 577 ? 15.830 -16.411 13.547 1.00 69.56 577 ASN A O 1
ATOM 4482 N N . SER A 1 578 ? 13.852 -16.520 12.489 1.00 77.12 578 SER A N 1
ATOM 4483 C CA . SER A 1 578 ? 13.234 -15.399 13.188 1.00 77.12 578 SER A CA 1
ATOM 4484 C C . SER A 1 578 ? 13.085 -15.696 14.685 1.00 77.12 578 SER A C 1
ATOM 4486 O O . SER A 1 578 ? 12.686 -16.796 15.064 1.00 77.12 578 SER A O 1
ATOM 4488 N N . SER A 1 579 ? 13.330 -14.702 15.545 1.00 78.06 579 SER A N 1
ATOM 4489 C CA . SER A 1 579 ? 13.084 -14.827 16.992 1.00 78.06 579 SER A CA 1
ATOM 4490 C C . SER A 1 579 ? 11.594 -14.867 17.373 1.00 78.06 579 SER A C 1
ATOM 4492 O O . SER A 1 579 ? 11.269 -15.167 18.521 1.00 78.06 579 SER A O 1
ATOM 4494 N N . GLN A 1 580 ? 10.691 -14.555 16.434 1.00 79.56 580 GLN A N 1
ATOM 4495 C CA . GLN A 1 580 ? 9.242 -14.452 16.640 1.00 79.56 580 GLN A CA 1
ATOM 4496 C C . GLN A 1 580 ? 8.458 -14.839 15.372 1.00 79.56 580 GLN A C 1
ATOM 4498 O O . GLN A 1 580 ? 8.988 -14.813 14.260 1.00 79.56 580 GLN A O 1
ATOM 4503 N N . THR A 1 581 ? 7.185 -15.191 15.526 1.00 86.56 581 THR A N 1
ATOM 4504 C CA . THR A 1 581 ? 6.287 -15.561 14.421 1.00 86.56 581 THR A CA 1
ATOM 4505 C C . THR A 1 581 ? 5.810 -14.337 13.637 1.00 86.56 581 THR A C 1
ATOM 4507 O O . THR A 1 581 ? 5.627 -13.256 14.198 1.00 86.56 581 THR A O 1
ATOM 4510 N N . VAL A 1 582 ? 5.606 -14.476 12.321 1.00 88.88 582 VAL A N 1
ATOM 4511 C CA . VAL A 1 582 ? 5.262 -13.337 11.450 1.00 88.88 582 VAL A CA 1
ATOM 4512 C C . VAL A 1 582 ? 3.748 -13.195 11.372 1.00 88.88 582 VAL A C 1
ATOM 4514 O O . VAL A 1 582 ? 3.090 -13.698 10.462 1.00 88.88 582 VAL A O 1
ATOM 4517 N N . MET A 1 583 ? 3.192 -12.511 12.367 1.00 89.00 583 MET A N 1
ATOM 4518 C CA . MET A 1 583 ? 1.750 -12.348 12.509 1.00 89.00 583 MET A CA 1
ATOM 4519 C C . MET A 1 583 ? 1.175 -11.335 11.504 1.00 89.00 583 MET A C 1
ATOM 4521 O O . MET A 1 583 ? 1.605 -10.184 11.400 1.00 89.00 583 MET A O 1
ATOM 4525 N N . THR A 1 584 ? 0.147 -11.772 10.784 1.00 90.44 584 THR A N 1
ATOM 4526 C CA . THR A 1 584 ? -0.594 -11.001 9.779 1.00 90.44 584 THR A CA 1
ATOM 4527 C C . THR A 1 584 ? -2.071 -10.898 10.144 1.00 90.44 584 THR A C 1
ATOM 4529 O O . THR A 1 584 ? -2.581 -11.723 10.901 1.00 90.44 584 THR A O 1
ATOM 4532 N N . SER A 1 585 ? -2.757 -9.876 9.629 1.00 88.56 585 SER A N 1
ATOM 4533 C CA . SER A 1 585 ? -4.165 -9.588 9.924 1.00 88.56 585 SER A CA 1
ATOM 4534 C C . SER A 1 585 ? -4.882 -8.987 8.713 1.00 88.56 585 SER A C 1
ATOM 4536 O O . SER A 1 585 ? -4.458 -7.945 8.200 1.00 88.56 585 SER A O 1
ATOM 4538 N N . GLY A 1 586 ? -5.990 -9.604 8.295 1.00 89.25 586 GLY A N 1
ATOM 4539 C CA . GLY A 1 586 ? -6.799 -9.173 7.152 1.00 89.25 586 GLY A CA 1
ATOM 4540 C C . GLY A 1 586 ? -8.260 -9.637 7.220 1.00 89.25 586 GLY A C 1
ATOM 4541 O O . GLY A 1 586 ? -8.721 -10.167 8.237 1.00 89.25 586 GLY A O 1
ATOM 4542 N N . ALA A 1 587 ? -9.018 -9.374 6.154 1.00 89.31 587 ALA A N 1
ATOM 4543 C CA . ALA A 1 587 ? -10.477 -9.419 6.161 1.00 89.31 587 ALA A CA 1
ATOM 4544 C C . ALA A 1 587 ? -11.101 -9.902 4.839 1.00 89.31 587 ALA A C 1
ATOM 4546 O O . ALA A 1 587 ? -10.731 -9.475 3.747 1.00 89.31 587 ALA A O 1
ATOM 4547 N N . LEU A 1 588 ? -12.143 -10.726 4.957 1.00 92.69 588 LEU A N 1
ATOM 4548 C CA . LEU A 1 588 ? -12.982 -11.193 3.854 1.00 92.69 588 LEU A CA 1
ATOM 4549 C C . LEU A 1 588 ? -14.419 -10.656 4.026 1.00 92.69 588 LEU A C 1
ATOM 4551 O O . LEU A 1 588 ? -15.124 -11.103 4.934 1.00 92.69 588 LEU A O 1
ATOM 4555 N N . PRO A 1 589 ? -14.888 -9.708 3.195 1.00 93.94 589 PRO A N 1
ATOM 4556 C CA . PRO A 1 589 ? -16.259 -9.214 3.244 1.00 93.94 589 PRO A CA 1
ATOM 4557 C C . PRO A 1 589 ? -17.307 -10.308 3.029 1.00 93.94 589 PRO A C 1
ATOM 4559 O O . PRO A 1 589 ? -17.311 -11.001 2.017 1.00 93.94 589 PRO A O 1
ATOM 4562 N N . LEU A 1 590 ? -18.254 -10.396 3.964 1.00 95.31 590 LEU A N 1
ATOM 4563 C CA . LEU A 1 590 ? -19.448 -11.248 3.872 1.00 95.31 590 LEU A CA 1
ATOM 4564 C C . LEU A 1 590 ? -20.666 -10.472 3.334 1.00 95.31 590 LEU A C 1
ATOM 4566 O O . LEU A 1 590 ? -21.735 -11.039 3.115 1.00 95.31 590 LEU A O 1
ATOM 4570 N N . THR A 1 591 ? -20.518 -9.157 3.138 1.00 93.75 591 THR A N 1
ATOM 4571 C CA . THR A 1 591 ? -21.633 -8.211 2.967 1.00 93.75 591 THR A CA 1
ATOM 4572 C C . THR A 1 591 ? -22.477 -8.490 1.719 1.00 93.75 591 THR A C 1
ATOM 4574 O O . THR A 1 591 ? -23.697 -8.540 1.843 1.00 93.75 591 THR A O 1
ATOM 4577 N N . SER A 1 592 ? -21.882 -8.742 0.544 1.00 91.88 592 SER A N 1
ATOM 4578 C CA . SER A 1 592 ? -22.652 -9.060 -0.678 1.00 91.88 592 SER A CA 1
ATOM 4579 C C . SER A 1 592 ? -23.404 -10.394 -0.579 1.00 91.88 592 SER A C 1
ATOM 4581 O O . SER A 1 592 ? -24.531 -10.507 -1.061 1.00 91.88 592 SER A O 1
ATOM 4583 N N . CYS A 1 593 ? -22.835 -11.385 0.117 1.00 92.00 593 CYS A N 1
ATOM 4584 C CA . CYS A 1 593 ? -23.519 -12.649 0.391 1.00 92.00 593 CYS A CA 1
ATOM 4585 C C . CYS A 1 593 ? -24.713 -12.441 1.338 1.00 92.00 593 CYS A C 1
ATOM 4587 O O . CYS A 1 593 ? -25.826 -12.869 1.037 1.00 92.00 593 CYS A O 1
ATOM 4589 N N . LEU A 1 594 ? -24.515 -11.728 2.454 1.00 94.44 594 LEU A N 1
ATOM 4590 C CA . LEU A 1 594 ? -25.578 -11.415 3.418 1.00 94.44 594 LEU A CA 1
ATOM 4591 C C . LEU A 1 594 ? -26.682 -10.540 2.802 1.00 94.44 594 LEU A C 1
ATOM 4593 O O . LEU A 1 594 ? -27.861 -10.771 3.059 1.00 94.44 594 LEU A O 1
ATOM 4597 N N . GLN A 1 595 ? -26.331 -9.598 1.920 1.00 92.94 595 GLN A N 1
ATOM 4598 C CA . GLN A 1 595 ? -27.292 -8.858 1.095 1.00 92.94 595 GLN A CA 1
ATOM 4599 C C . GLN A 1 595 ? -28.181 -9.811 0.279 1.00 92.94 595 GLN A C 1
ATOM 4601 O O . GLN A 1 595 ? -29.399 -9.630 0.253 1.00 92.94 595 GLN A O 1
ATOM 4606 N N . GLY A 1 596 ? -27.596 -10.844 -0.333 1.00 88.88 596 GLY A N 1
ATOM 4607 C CA . GLY A 1 596 ? -28.324 -11.914 -1.016 1.00 88.88 596 GLY A CA 1
ATOM 4608 C C . GLY A 1 596 ? -29.251 -12.719 -0.104 1.00 88.88 596 GLY A C 1
ATOM 4609 O O . GLY A 1 596 ? -30.386 -13.006 -0.477 1.00 88.88 596 GLY A O 1
ATOM 4610 N N . LYS A 1 597 ? -28.825 -13.004 1.132 1.00 90.69 597 LYS A N 1
ATOM 4611 C CA . LYS A 1 597 ? -29.665 -13.664 2.149 1.00 90.69 597 LYS A CA 1
ATOM 4612 C C . LYS A 1 597 ? -30.849 -12.801 2.599 1.00 90.69 597 LYS A C 1
ATOM 4614 O O . LYS A 1 597 ? -31.936 -13.332 2.822 1.00 90.69 597 LYS A O 1
ATOM 4619 N N . VAL A 1 598 ? -30.694 -11.475 2.633 1.00 91.44 598 VAL A N 1
ATOM 4620 C CA . VAL A 1 598 ? -31.825 -10.540 2.799 1.00 91.44 598 VAL A CA 1
ATOM 4621 C C . VAL A 1 598 ? -32.721 -10.515 1.552 1.00 91.44 598 VAL A C 1
ATOM 4623 O O . VAL A 1 598 ? -33.944 -10.445 1.671 1.00 91.44 598 VAL A O 1
ATOM 4626 N N . ALA A 1 599 ? -32.147 -10.625 0.348 1.00 87.19 599 ALA A N 1
ATOM 4627 C CA . ALA A 1 599 ? -32.907 -10.667 -0.903 1.00 87.19 599 ALA A CA 1
ATOM 4628 C C . ALA A 1 599 ? -33.789 -11.919 -1.016 1.00 87.19 599 ALA A C 1
ATOM 4630 O O . ALA A 1 599 ? -34.963 -11.793 -1.357 1.00 87.19 599 ALA A O 1
ATOM 4631 N N . SER A 1 600 ? -33.267 -13.107 -0.685 1.00 85.62 600 SER A N 1
ATOM 4632 C CA . SER A 1 600 ? -34.049 -14.352 -0.624 1.00 85.62 600 SER A CA 1
ATOM 4633 C C . SER A 1 600 ? -35.044 -14.349 0.549 1.00 85.62 600 SER A C 1
ATOM 4635 O O . SER A 1 600 ? -36.155 -14.882 0.445 1.00 85.62 600 SER A O 1
ATOM 4637 N N . GLY A 1 601 ? -34.696 -13.670 1.645 1.00 88.44 601 GLY A N 1
ATOM 4638 C CA . GLY A 1 601 ? -35.421 -13.709 2.914 1.00 88.44 601 GLY A CA 1
ATOM 4639 C C . GLY A 1 601 ? -35.030 -14.899 3.791 1.00 88.44 601 GLY A C 1
ATOM 4640 O O . GLY A 1 601 ? -35.849 -15.354 4.583 1.00 88.44 601 GLY A O 1
ATOM 4641 N N . GLU A 1 602 ? -33.809 -15.410 3.621 1.00 89.44 602 GLU A N 1
ATOM 4642 C CA . GLU A 1 602 ? -33.130 -16.275 4.595 1.00 89.44 602 GLU A CA 1
ATOM 4643 C C . GLU A 1 602 ? -32.640 -15.476 5.820 1.00 89.44 602 GLU A C 1
ATOM 4645 O O . GLU A 1 602 ? -32.487 -16.043 6.897 1.00 89.44 602 GLU A O 1
ATOM 4650 N N . LEU A 1 603 ? -32.425 -14.165 5.660 1.00 93.44 603 LEU A N 1
ATOM 4651 C CA . LEU A 1 603 ? -32.006 -13.209 6.689 1.00 93.44 603 LEU A CA 1
ATOM 4652 C C . LEU A 1 603 ? -32.960 -11.999 6.684 1.00 93.44 603 LEU A C 1
ATOM 4654 O O . LEU A 1 603 ? -33.427 -11.595 5.620 1.00 93.44 603 LEU A O 1
ATOM 4658 N N . GLU A 1 604 ? -33.261 -11.409 7.846 1.00 94.00 604 GLU A N 1
ATOM 4659 C CA . GLU A 1 604 ? -34.211 -10.284 7.932 1.00 94.00 604 GLU A CA 1
ATOM 4660 C C . GLU A 1 604 ? -33.582 -8.935 7.543 1.00 94.00 604 GLU A C 1
ATOM 4662 O O . GLU A 1 604 ? -34.141 -8.192 6.734 1.00 94.00 604 GLU A O 1
ATOM 4667 N N . SER A 1 605 ? -32.402 -8.613 8.078 1.00 95.19 605 SER A N 1
ATOM 4668 C CA . SER A 1 605 ? -31.692 -7.367 7.771 1.00 95.19 605 SER A CA 1
ATOM 4669 C C . SER A 1 605 ? -30.177 -7.507 7.957 1.00 95.19 605 SER A C 1
ATOM 4671 O O . SER A 1 605 ? -29.677 -8.550 8.375 1.00 95.19 605 SER A O 1
ATOM 4673 N N . LEU A 1 606 ? -29.440 -6.432 7.657 1.00 95.81 606 LEU A N 1
ATOM 4674 C CA . LEU A 1 606 ? -27.999 -6.331 7.900 1.00 95.81 606 LEU A CA 1
ATOM 4675 C C . LEU A 1 606 ? -27.666 -5.641 9.239 1.00 95.81 606 LEU A C 1
ATOM 4677 O O . LEU A 1 606 ? -26.732 -4.844 9.289 1.00 95.81 606 LEU A O 1
ATOM 4681 N N . THR A 1 607 ? -28.442 -5.884 10.301 1.00 95.88 607 THR A N 1
ATOM 4682 C CA . THR A 1 607 ? -28.090 -5.464 11.673 1.00 95.88 607 THR A CA 1
ATOM 4683 C C . THR A 1 607 ? -27.416 -6.612 12.440 1.00 95.88 607 THR A C 1
ATOM 4685 O O . THR A 1 607 ? -27.711 -7.778 12.156 1.00 95.88 607 THR A O 1
ATOM 4688 N N . PRO A 1 608 ? -26.538 -6.327 13.427 1.00 94.94 608 PRO A N 1
ATOM 4689 C CA . PRO A 1 6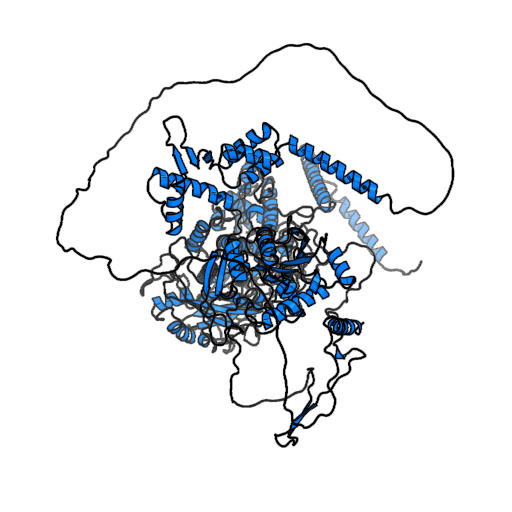08 ? -25.879 -7.357 14.243 1.00 94.94 608 PRO A CA 1
ATOM 4690 C C . PRO A 1 608 ? -26.863 -8.360 14.862 1.00 94.94 608 PRO A C 1
ATOM 4692 O O . PRO A 1 608 ? -26.626 -9.564 14.823 1.00 94.94 608 PRO A O 1
ATOM 4695 N N . GLU A 1 609 ? -28.012 -7.856 15.321 1.00 95.62 609 GLU A N 1
ATOM 4696 C CA . GLU A 1 609 ? -29.135 -8.595 15.921 1.00 95.62 609 GLU A CA 1
ATOM 4697 C C . GLU A 1 609 ? -29.641 -9.766 15.060 1.00 95.62 609 GLU A C 1
ATOM 4699 O O . GLU A 1 609 ? -30.084 -10.778 15.601 1.00 95.62 609 GLU A O 1
ATOM 4704 N N . HIS A 1 610 ? -29.554 -9.652 13.730 1.00 95.94 610 HIS A N 1
ATOM 4705 C CA . HIS A 1 610 ? -29.932 -10.711 12.790 1.00 95.94 610 HIS A CA 1
ATOM 4706 C C . HIS A 1 610 ? -28.717 -11.436 12.195 1.00 95.94 610 HIS A C 1
ATOM 4708 O O . HIS A 1 610 ? -28.786 -12.637 11.933 1.00 95.94 610 HIS A O 1
ATOM 4714 N N . ILE A 1 611 ? -27.596 -10.733 11.999 1.00 96.25 611 ILE A N 1
ATOM 4715 C CA . ILE A 1 611 ? -26.368 -11.297 11.422 1.00 96.25 611 ILE A CA 1
ATOM 4716 C C . ILE A 1 611 ? -25.706 -12.311 12.366 1.00 96.25 611 ILE A C 1
ATOM 4718 O O . ILE A 1 611 ? -25.310 -13.378 11.900 1.00 96.25 611 ILE A O 1
ATOM 4722 N N . GLU A 1 612 ? -25.582 -12.013 13.665 1.00 96.06 612 GLU A N 1
ATOM 4723 C CA . GLU A 1 612 ? -24.924 -12.910 14.628 1.00 96.06 612 GLU A CA 1
ATOM 4724 C C . GLU A 1 612 ? -25.622 -14.280 14.745 1.00 96.06 612 GLU A C 1
ATOM 4726 O O . GLU A 1 612 ? -24.946 -15.285 14.509 1.00 96.06 612 GLU A O 1
ATOM 4731 N N . PRO A 1 613 ? -26.942 -14.387 15.018 1.00 95.62 613 PRO A N 1
ATOM 4732 C CA . PRO A 1 613 ? -27.600 -15.692 15.080 1.00 95.62 613 PRO A CA 1
ATOM 4733 C C . PRO A 1 613 ? -27.595 -16.426 13.730 1.00 95.62 613 PRO A C 1
ATOM 4735 O O . PRO A 1 613 ? -27.394 -17.637 13.710 1.00 95.62 613 PRO A O 1
ATOM 4738 N N . TYR A 1 614 ? -27.747 -15.714 12.605 1.00 95.12 614 TYR A N 1
ATOM 4739 C CA . TYR A 1 614 ? -27.720 -16.328 11.273 1.00 95.12 614 TYR A CA 1
ATOM 4740 C C . TYR A 1 614 ? -26.341 -16.919 10.938 1.00 95.12 614 TYR A C 1
ATOM 4742 O O . TYR A 1 614 ? -26.238 -18.075 10.526 1.00 95.12 614 TYR A O 1
ATOM 4750 N N . LEU A 1 615 ? -25.257 -16.158 11.134 1.00 95.00 615 LEU A N 1
ATOM 4751 C CA . LEU A 1 615 ? -23.904 -16.659 10.880 1.00 95.00 615 LEU A CA 1
ATOM 4752 C C . LEU A 1 615 ? -23.506 -17.757 11.874 1.00 95.00 615 LEU A C 1
ATOM 4754 O O . LEU A 1 615 ? -22.779 -18.665 11.489 1.00 95.00 615 LEU A O 1
ATOM 4758 N N . LYS A 1 616 ? -24.016 -17.735 13.110 1.00 93.06 616 LYS A N 1
ATOM 4759 C CA . LYS A 1 616 ? -23.784 -18.799 14.098 1.00 93.06 616 LYS A CA 1
ATOM 4760 C C . LYS A 1 616 ? -24.369 -20.161 13.685 1.00 93.06 616 LYS A C 1
ATOM 4762 O O . LYS A 1 616 ? -23.871 -21.178 14.155 1.00 93.06 616 LYS A O 1
ATOM 4767 N N . GLU A 1 617 ? -25.380 -20.203 12.811 1.00 89.25 617 GLU A N 1
ATOM 4768 C CA . GLU A 1 617 ? -25.921 -21.455 12.244 1.00 89.25 617 GLU A CA 1
ATOM 4769 C C . GLU A 1 617 ? -25.378 -21.771 10.833 1.00 89.25 617 GLU A C 1
ATOM 4771 O O . GLU A 1 617 ? -25.368 -22.931 10.414 1.00 89.25 617 GLU A O 1
ATOM 4776 N N . HIS A 1 618 ? -24.948 -20.757 10.071 1.00 89.25 618 HIS A N 1
ATOM 4777 C CA . HIS A 1 618 ? -24.722 -20.889 8.623 1.00 89.25 618 HIS A CA 1
ATOM 4778 C C . HIS A 1 618 ? -23.338 -20.468 8.109 1.00 89.25 618 HIS A C 1
ATOM 4780 O O . HIS A 1 618 ? -23.093 -20.600 6.909 1.00 89.25 618 HIS A O 1
ATOM 4786 N N . LEU A 1 619 ? -22.432 -19.973 8.957 1.00 91.94 619 LEU A N 1
ATOM 4787 C CA . LEU A 1 619 ? -21.026 -19.777 8.595 1.00 91.94 619 LEU A CA 1
ATOM 4788 C C . LEU A 1 619 ? -20.270 -21.104 8.712 1.00 91.94 619 LEU A C 1
ATOM 4790 O O . LEU A 1 619 ? -20.246 -21.718 9.776 1.00 91.94 619 LEU A O 1
ATOM 4794 N N . THR A 1 620 ? -19.564 -21.495 7.654 1.00 86.38 620 THR A N 1
ATOM 4795 C CA . THR A 1 620 ? -18.536 -22.540 7.733 1.00 86.38 620 THR A CA 1
ATOM 4796 C C . THR A 1 620 ? -17.266 -22.081 7.023 1.00 86.38 620 THR A C 1
ATOM 4798 O O . THR A 1 620 ? -17.275 -21.153 6.207 1.00 86.38 620 THR A O 1
ATOM 4801 N N . TYR A 1 621 ? -16.136 -22.699 7.352 1.00 87.94 621 TYR A N 1
ATOM 4802 C CA . TYR A 1 621 ? -14.879 -22.460 6.654 1.00 87.94 621 TYR A CA 1
ATOM 4803 C C . TYR A 1 621 ? -13.987 -23.698 6.674 1.00 87.94 621 TYR A C 1
ATOM 4805 O O . TYR A 1 621 ? -14.082 -24.527 7.575 1.00 87.94 621 TYR A O 1
ATOM 4813 N N . LYS A 1 622 ? -13.112 -23.803 5.671 1.00 85.44 622 LYS A N 1
ATOM 4814 C CA . LYS A 1 622 ? -12.082 -24.842 5.558 1.00 85.44 622 LYS A CA 1
ATOM 4815 C C . LYS A 1 622 ? -10.717 -24.171 5.491 1.00 85.44 622 LYS A C 1
ATOM 4817 O O . LYS A 1 622 ? -10.540 -23.226 4.725 1.00 85.44 622 LYS A O 1
ATOM 4822 N N . VAL A 1 623 ? -9.764 -24.653 6.278 1.00 89.56 623 VAL A N 1
ATOM 4823 C CA . VAL A 1 623 ? -8.370 -24.191 6.249 1.00 89.56 623 VAL A CA 1
ATOM 4824 C C . VAL A 1 623 ? -7.564 -25.262 5.531 1.00 89.56 623 VAL A C 1
ATOM 4826 O O . VAL A 1 623 ? -7.593 -26.411 5.953 1.00 89.56 623 VAL A O 1
ATOM 4829 N N . VAL A 1 624 ? -6.903 -24.918 4.427 1.00 87.88 624 VAL A N 1
ATOM 4830 C CA . VAL A 1 624 ? -6.280 -25.892 3.520 1.00 87.88 624 VAL A CA 1
ATOM 4831 C C . VAL A 1 624 ? -4.842 -25.489 3.219 1.00 87.88 624 VAL A C 1
ATOM 4833 O O . VAL A 1 624 ? -4.572 -24.351 2.841 1.00 87.88 624 VAL A O 1
ATOM 4836 N N . GLY A 1 625 ? -3.918 -26.432 3.373 1.00 87.69 625 GLY A N 1
ATOM 4837 C CA . GLY A 1 625 ? -2.532 -26.316 2.924 1.00 87.69 625 GLY A CA 1
ATOM 4838 C C . GLY A 1 625 ? -2.154 -27.474 2.003 1.00 87.69 625 GLY A C 1
ATOM 4839 O O . GLY A 1 625 ? -2.983 -28.309 1.645 1.00 87.69 625 GLY A O 1
ATOM 4840 N N . ILE A 1 626 ? -0.868 -27.581 1.670 1.00 83.56 626 ILE A N 1
ATOM 4841 C CA . ILE A 1 626 ? -0.351 -28.527 0.662 1.00 83.56 626 ILE A CA 1
ATOM 4842 C C . ILE A 1 626 ? -0.530 -30.024 1.002 1.00 83.56 626 ILE A C 1
ATOM 4844 O O . ILE A 1 626 ? -0.297 -30.902 0.171 1.00 83.56 626 ILE A O 1
ATOM 4848 N N . LYS A 1 627 ? -0.939 -30.331 2.240 1.00 79.88 627 LYS A N 1
ATOM 4849 C CA . LYS A 1 627 ? -1.203 -31.689 2.749 1.00 79.88 627 LYS A CA 1
ATOM 4850 C C . LYS A 1 627 ? -2.712 -31.994 2.873 1.00 79.88 627 LYS A C 1
ATOM 4852 O O . LYS A 1 627 ? -3.070 -33.153 3.075 1.00 79.88 627 LYS A O 1
ATOM 4857 N N . GLY A 1 628 ? -3.587 -31.000 2.681 1.00 78.75 628 GLY A N 1
ATOM 4858 C CA . GLY A 1 628 ? -5.044 -31.103 2.821 1.00 78.75 628 GLY A CA 1
ATOM 4859 C C . GLY A 1 628 ? -5.626 -30.096 3.821 1.00 78.75 628 GLY A C 1
ATOM 4860 O O . GLY A 1 628 ? -5.066 -29.021 4.029 1.00 78.75 628 GLY A O 1
ATOM 4861 N N . GLU A 1 629 ? -6.771 -30.444 4.414 1.00 82.75 629 GLU A N 1
ATOM 4862 C CA . GLU A 1 629 ? -7.424 -29.675 5.486 1.00 82.75 629 GLU A CA 1
ATOM 4863 C C . GLU A 1 629 ? -6.569 -29.694 6.769 1.00 82.75 629 GLU A C 1
ATOM 4865 O O . GLU A 1 629 ? -6.072 -30.752 7.149 1.00 82.75 629 GLU A O 1
ATOM 4870 N N . LEU A 1 630 ? -6.391 -28.530 7.404 1.00 85.00 630 LEU A N 1
ATOM 4871 C CA . LEU A 1 630 ? -5.472 -28.291 8.527 1.00 8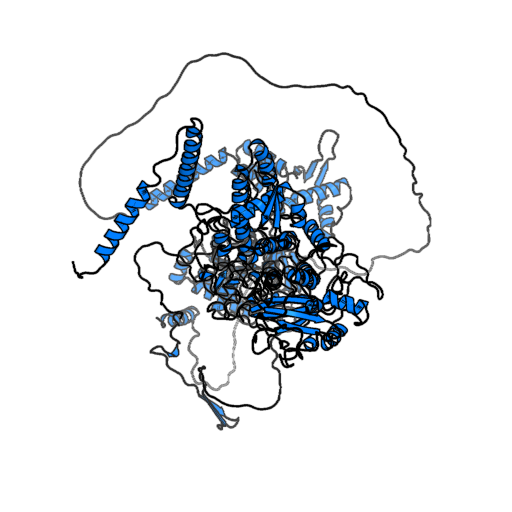5.00 630 LEU A CA 1
ATOM 4872 C C . LEU A 1 630 ? -6.211 -28.155 9.867 1.00 85.00 630 LEU A C 1
ATOM 4874 O O . LEU A 1 630 ? -7.268 -27.519 9.932 1.00 85.00 630 LEU A O 1
ATOM 4878 N N . THR A 1 631 ? -5.629 -28.675 10.953 1.00 86.06 631 THR A N 1
ATOM 4879 C CA . THR A 1 631 ? -6.218 -28.604 12.308 1.00 86.06 631 THR A CA 1
ATOM 4880 C C . THR A 1 631 ? -5.638 -27.464 13.177 1.00 86.06 631 THR A C 1
ATOM 4882 O O . THR A 1 631 ? -4.574 -26.915 12.866 1.00 86.06 631 THR A O 1
ATOM 4885 N N . PRO A 1 632 ? -6.299 -27.085 14.296 1.00 86.12 632 PRO A N 1
ATOM 4886 C CA . PRO A 1 632 ? -5.776 -26.114 15.271 1.00 86.12 632 PRO A CA 1
ATOM 4887 C C . PRO A 1 632 ? -4.410 -26.454 15.866 1.00 86.12 632 PRO A C 1
ATOM 4889 O O . PRO A 1 632 ? -3.724 -25.568 16.364 1.00 86.12 632 PRO A O 1
ATOM 4892 N N . GLU A 1 633 ? -4.027 -27.725 15.844 1.00 86.50 633 GLU A N 1
ATOM 4893 C CA . GLU A 1 633 ? -2.749 -28.213 16.350 1.00 86.50 633 GLU A CA 1
ATOM 4894 C C . GLU A 1 633 ? -1.614 -28.015 15.329 1.00 86.50 633 GLU A C 1
ATOM 4896 O O . GLU A 1 633 ? -0.458 -27.894 15.728 1.00 86.50 633 GLU A O 1
ATOM 4901 N N . GLU A 1 634 ? -1.932 -27.942 14.030 1.00 88.12 634 GLU A N 1
ATOM 4902 C CA . GLU A 1 634 ? -0.959 -27.726 12.948 1.00 88.12 634 GLU A CA 1
ATOM 4903 C C . GLU A 1 634 ? -0.650 -26.241 12.713 1.00 88.12 634 GLU A C 1
ATOM 4905 O O . GLU A 1 634 ? 0.492 -25.891 12.423 1.00 88.12 634 GLU A O 1
ATOM 4910 N N . VAL A 1 635 ? -1.646 -25.358 12.860 1.00 90.12 635 VAL A N 1
ATOM 4911 C CA . VAL A 1 635 ? -1.476 -23.895 12.749 1.00 90.12 635 VAL A CA 1
ATOM 4912 C C . VAL A 1 635 ? -2.059 -23.169 13.978 1.00 90.12 635 VAL A C 1
ATOM 4914 O O . VAL A 1 635 ? -3.060 -22.460 13.872 1.00 90.12 635 VAL A O 1
ATOM 4917 N N . PRO A 1 636 ? -1.439 -23.309 15.171 1.00 86.38 636 PRO A N 1
ATOM 4918 C CA . PRO A 1 636 ? -2.000 -22.836 16.446 1.00 86.38 636 PRO A CA 1
ATOM 4919 C C . PRO A 1 636 ? -2.122 -21.311 16.578 1.00 86.38 636 PRO A C 1
ATOM 4921 O O . PRO A 1 636 ? -2.871 -20.840 17.430 1.00 86.38 636 PRO A O 1
ATOM 4924 N N . ASN A 1 637 ? -1.424 -20.553 15.726 1.00 89.81 637 ASN A N 1
ATOM 4925 C CA . ASN A 1 637 ? -1.493 -19.090 15.644 1.00 89.81 637 ASN A CA 1
ATOM 4926 C C . ASN A 1 637 ? -2.548 -18.588 14.632 1.00 89.81 637 ASN A C 1
ATOM 4928 O O . ASN A 1 637 ? -2.568 -17.402 14.304 1.00 89.81 637 ASN A O 1
ATOM 4932 N N . LEU A 1 638 ? -3.398 -19.468 14.086 1.00 92.88 638 LEU A N 1
ATOM 4933 C CA . LEU A 1 638 ? -4.510 -19.084 13.215 1.00 92.88 638 LEU A CA 1
ATOM 4934 C C . LEU A 1 638 ? -5.766 -18.783 14.045 1.00 92.88 638 LEU A C 1
ATOM 4936 O O . LEU A 1 638 ? -6.274 -19.640 14.768 1.00 92.88 638 LEU A O 1
ATOM 4940 N N . HIS A 1 639 ? -6.297 -17.573 13.886 1.00 92.50 639 HIS A N 1
ATOM 4941 C CA . HIS A 1 639 ? -7.496 -17.096 14.569 1.00 92.50 639 HIS A CA 1
ATOM 4942 C C . HIS A 1 639 ? -8.508 -16.535 13.570 1.00 92.50 639 HIS A C 1
ATOM 4944 O O . HIS A 1 639 ? -8.172 -15.702 12.723 1.00 92.50 639 HIS A O 1
ATOM 4950 N N . ILE A 1 640 ? -9.760 -16.978 13.691 1.00 92.81 640 ILE A N 1
ATOM 4951 C CA . ILE A 1 640 ? -10.856 -16.629 12.783 1.00 92.81 640 ILE A CA 1
ATOM 4952 C C . ILE A 1 640 ? -12.039 -16.092 13.599 1.00 92.81 640 ILE A C 1
ATOM 4954 O O . ILE A 1 640 ? -12.536 -16.738 14.520 1.00 92.81 640 ILE A O 1
ATOM 4958 N N . GLY A 1 641 ? -12.513 -14.894 13.264 1.00 91.81 641 GLY A N 1
ATOM 4959 C CA . GLY A 1 641 ? -13.643 -14.251 13.940 1.00 91.81 641 GLY A CA 1
ATOM 4960 C C . GLY A 1 641 ? -14.502 -13.449 12.978 1.00 91.81 641 GLY A C 1
ATOM 4961 O O . GLY A 1 641 ? -14.052 -13.112 11.888 1.00 91.81 641 GLY A O 1
ATOM 4962 N N . VAL A 1 642 ? -15.726 -13.102 13.372 1.00 93.62 642 VAL A N 1
ATOM 4963 C CA . VAL A 1 642 ? -16.564 -12.171 12.602 1.00 93.62 642 VAL A CA 1
ATOM 4964 C C . VAL A 1 642 ? -16.602 -10.814 13.292 1.00 93.62 642 VAL A C 1
ATOM 4966 O O . VAL A 1 642 ? -16.714 -10.714 14.515 1.00 93.62 642 VAL A O 1
ATOM 4969 N N . LYS A 1 643 ? -16.492 -9.757 12.487 1.00 91.50 643 LYS A N 1
ATOM 4970 C CA . LYS A 1 643 ? -16.638 -8.371 12.927 1.00 91.50 643 LYS A CA 1
ATOM 4971 C C . LYS A 1 643 ? -17.613 -7.645 12.001 1.00 91.50 643 LYS A C 1
ATOM 4973 O O . LYS A 1 643 ? -17.684 -7.950 10.809 1.00 91.50 643 LYS A O 1
ATOM 4978 N N . CYS A 1 644 ? -18.323 -6.652 12.520 1.00 92.31 644 CYS A N 1
ATOM 4979 C CA . CYS A 1 644 ? -19.170 -5.775 11.715 1.00 92.31 644 CYS A CA 1
ATOM 4980 C C . CYS A 1 644 ? -19.081 -4.322 12.180 1.00 92.31 644 CYS A C 1
ATOM 4982 O O . CYS A 1 644 ? -18.868 -4.055 13.360 1.00 92.31 644 CYS A O 1
ATOM 4984 N N . ASN A 1 645 ? -19.274 -3.373 11.270 1.00 91.00 645 ASN A N 1
ATOM 4985 C CA . ASN A 1 645 ? -19.354 -1.953 11.592 1.00 91.00 645 ASN A CA 1
ATOM 4986 C C . ASN A 1 645 ? -20.495 -1.276 10.827 1.00 91.00 645 ASN A C 1
ATOM 4988 O O . ASN A 1 645 ? -20.850 -1.687 9.720 1.00 91.00 645 ASN A O 1
ATOM 4992 N N . LYS A 1 646 ? -21.092 -0.233 11.416 1.00 91.94 646 LYS A N 1
ATOM 4993 C CA . LYS A 1 646 ? -22.151 0.524 10.740 1.00 91.94 646 LYS A CA 1
ATOM 4994 C C . LYS A 1 646 ? -21.549 1.269 9.547 1.00 91.94 646 LYS A C 1
ATOM 4996 O O . LYS A 1 646 ? -20.670 2.107 9.728 1.00 91.94 646 LYS A O 1
ATOM 5001 N N . ALA A 1 647 ? -22.056 0.998 8.351 1.00 91.06 647 ALA A N 1
ATOM 5002 C CA . ALA A 1 647 ? -21.601 1.642 7.130 1.00 91.06 647 ALA A CA 1
ATOM 5003 C C . ALA A 1 647 ? -22.451 2.882 6.807 1.00 91.06 647 ALA A C 1
ATOM 5005 O O . ALA A 1 647 ? -23.633 2.958 7.156 1.00 91.06 647 ALA A O 1
ATOM 5006 N N . LYS A 1 648 ? -21.856 3.851 6.105 1.00 92.00 648 LYS A N 1
ATOM 5007 C CA . LYS A 1 648 ? -22.575 5.000 5.535 1.00 92.00 648 LYS A CA 1
ATOM 5008 C C . LYS A 1 648 ? -22.596 4.888 4.004 1.00 92.00 648 LYS A C 1
ATOM 5010 O O . LYS A 1 648 ? -21.539 4.639 3.423 1.00 92.00 648 LYS A O 1
ATOM 5015 N N . PRO A 1 649 ? -23.734 5.107 3.324 1.00 92.44 649 PRO A N 1
ATOM 5016 C CA . PRO A 1 649 ? -23.756 5.205 1.865 1.00 92.44 649 PRO A CA 1
ATOM 5017 C C . PRO A 1 649 ? -22.926 6.399 1.355 1.00 92.44 649 PRO A C 1
ATOM 5019 O O . PRO A 1 649 ? -22.786 7.413 2.046 1.00 92.44 649 PRO A O 1
ATOM 5022 N N . ALA A 1 650 ? -22.418 6.287 0.124 1.00 91.00 650 ALA A N 1
ATOM 5023 C CA . ALA A 1 650 ? -21.898 7.426 -0.638 1.00 91.00 650 ALA A CA 1
ATOM 5024 C C . ALA A 1 650 ? -23.027 8.440 -0.904 1.00 91.00 650 ALA A C 1
ATOM 5026 O O . ALA A 1 650 ? -24.181 8.037 -1.071 1.00 91.00 650 ALA A O 1
ATOM 5027 N N . ALA A 1 651 ? -22.727 9.743 -0.962 1.00 88.69 651 ALA A N 1
ATOM 5028 C CA . ALA A 1 651 ? -23.764 10.742 -1.247 1.00 88.69 651 ALA A CA 1
ATOM 5029 C C . ALA A 1 651 ? -24.120 10.848 -2.744 1.00 88.69 651 ALA A C 1
ATOM 5031 O O . ALA A 1 651 ? -25.172 11.391 -3.083 1.00 88.69 651 ALA A O 1
ATOM 5032 N N . ASN A 1 652 ? -23.235 10.382 -3.631 1.00 87.44 652 ASN A N 1
ATOM 5033 C CA . ASN A 1 652 ? -23.332 10.442 -5.093 1.00 87.44 652 ASN A CA 1
ATOM 5034 C C . ASN A 1 652 ? -22.252 9.536 -5.731 1.00 87.44 652 ASN A C 1
ATOM 5036 O O . ASN A 1 652 ? -21.391 9.012 -5.024 1.00 87.44 652 ASN A O 1
ATOM 5040 N N . ASP A 1 653 ? -22.276 9.383 -7.058 1.00 80.44 653 ASP A N 1
ATOM 5041 C CA . ASP A 1 653 ? -21.371 8.488 -7.805 1.00 80.44 653 ASP A CA 1
ATOM 5042 C C . ASP A 1 653 ? -19.893 8.949 -7.851 1.00 80.44 653 ASP A C 1
ATOM 5044 O O . ASP A 1 653 ? -19.020 8.167 -8.241 1.00 80.44 653 ASP A O 1
ATOM 5048 N N . ASP A 1 654 ? -19.591 10.187 -7.431 1.00 88.62 654 ASP A N 1
ATOM 5049 C CA . ASP A 1 654 ? -18.224 10.727 -7.317 1.00 88.62 654 ASP A CA 1
ATOM 5050 C C . ASP A 1 654 ? -17.605 10.490 -5.920 1.00 88.62 654 ASP A C 1
ATOM 5052 O O . ASP A 1 654 ? -16.473 10.909 -5.660 1.00 88.62 654 ASP A O 1
ATOM 5056 N N . GLU A 1 655 ? -18.326 9.806 -5.024 1.00 91.38 655 GLU A N 1
ATOM 5057 C CA . GLU A 1 655 ? -17.909 9.464 -3.661 1.00 91.38 655 GLU A CA 1
ATOM 5058 C C . GLU A 1 655 ? -17.844 7.942 -3.429 1.00 91.38 655 GLU A C 1
ATOM 5060 O O . GLU A 1 655 ? -18.460 7.143 -4.134 1.00 91.38 655 GLU A O 1
ATOM 5065 N N . LEU A 1 656 ? -17.110 7.541 -2.388 1.00 92.44 656 LEU A N 1
ATOM 5066 C CA . LEU A 1 656 ? -17.103 6.176 -1.849 1.00 92.44 656 LEU A CA 1
ATOM 5067 C C . LEU A 1 656 ? -17.965 6.104 -0.574 1.00 92.44 656 LEU A C 1
ATOM 5069 O O . LEU A 1 656 ? -18.079 7.110 0.136 1.00 92.44 656 LEU A O 1
ATOM 5073 N N . PRO A 1 657 ? -18.559 4.940 -0.242 1.00 92.19 657 PRO A N 1
ATOM 5074 C CA . PRO A 1 657 ? -19.211 4.746 1.050 1.00 92.19 657 PRO A CA 1
ATOM 5075 C C . PRO A 1 657 ? -18.198 4.839 2.201 1.00 92.19 657 PRO A C 1
ATOM 5077 O O . PRO A 1 657 ? -16.994 4.676 2.012 1.00 92.19 657 PRO A O 1
ATOM 5080 N N . ASP A 1 658 ? -18.691 5.097 3.411 1.00 90.56 658 ASP A N 1
ATOM 5081 C CA . ASP A 1 658 ? -17.854 5.205 4.607 1.00 90.56 658 ASP A CA 1
ATOM 5082 C C . ASP A 1 658 ? -17.856 3.891 5.387 1.00 90.56 658 ASP A C 1
ATOM 5084 O O . ASP A 1 658 ? -18.885 3.507 5.954 1.00 90.56 658 ASP A O 1
ATOM 5088 N N . LEU A 1 659 ? -16.704 3.218 5.425 1.00 89.50 659 LEU A N 1
ATOM 5089 C CA . LEU A 1 659 ? -16.469 2.018 6.232 1.00 89.50 659 LEU A CA 1
ATOM 5090 C C . LEU A 1 659 ? -15.485 2.273 7.389 1.00 89.50 659 LEU A C 1
ATOM 5092 O O . LEU A 1 659 ? -15.001 1.317 7.991 1.00 89.50 659 LEU A O 1
ATOM 5096 N N . SER A 1 660 ? -15.192 3.536 7.735 1.00 85.50 660 SER A N 1
ATOM 5097 C CA . SER A 1 660 ? -14.252 3.881 8.819 1.00 85.50 660 SER A CA 1
ATOM 5098 C C . SER A 1 660 ? -14.882 3.887 10.227 1.00 85.50 660 SER A C 1
ATOM 5100 O O . SER A 1 660 ? -14.334 4.490 11.153 1.00 85.50 660 SER A O 1
ATOM 5102 N N . ALA A 1 661 ? -16.065 3.292 10.402 1.00 86.12 661 ALA A N 1
ATOM 5103 C CA . ALA A 1 661 ? -16.704 3.173 11.710 1.00 86.12 661 ALA A CA 1
ATOM 5104 C C . ALA A 1 661 ? -16.018 2.080 12.560 1.00 86.12 661 ALA A C 1
ATOM 5106 O O . ALA A 1 661 ? -15.639 1.045 12.003 1.00 86.12 661 ALA A O 1
ATOM 5107 N N . PRO A 1 662 ? -15.902 2.247 13.893 1.00 83.19 662 PRO A N 1
ATOM 5108 C CA . PRO A 1 662 ? -15.381 1.204 14.774 1.00 83.19 662 PRO A CA 1
ATOM 5109 C C . PRO A 1 662 ? -16.149 -0.115 14.639 1.00 83.19 662 PRO A C 1
ATOM 5111 O O . PRO A 1 662 ? -17.367 -0.122 14.456 1.00 83.19 662 PRO A O 1
ATOM 5114 N N . TYR A 1 663 ? -15.425 -1.228 14.745 1.00 83.88 663 TYR A N 1
ATOM 5115 C CA . TYR A 1 663 ? -15.984 -2.567 14.587 1.00 83.88 663 TYR A CA 1
ATOM 5116 C C . TYR A 1 663 ? -16.455 -3.163 15.913 1.00 83.88 663 TYR A C 1
ATOM 5118 O O . TYR A 1 663 ? -15.730 -3.189 16.907 1.00 83.88 663 TYR A O 1
ATOM 5126 N N . GLU A 1 664 ? -17.653 -3.729 15.871 1.00 88.06 664 GLU A N 1
ATOM 5127 C CA . GLU A 1 664 ? -18.194 -4.660 16.847 1.00 88.06 664 GLU A CA 1
ATOM 5128 C C . GLU A 1 664 ? -17.700 -6.082 16.525 1.00 88.06 664 GLU A C 1
ATOM 5130 O O . GLU A 1 664 ? -17.538 -6.448 15.356 1.00 88.06 664 GLU A O 1
ATOM 5135 N N . ILE A 1 665 ? -17.414 -6.881 17.557 1.00 88.88 665 ILE A N 1
ATOM 5136 C CA . ILE A 1 665 ? -16.943 -8.267 17.414 1.00 88.88 665 ILE A CA 1
ATOM 5137 C C . ILE A 1 665 ? -18.110 -9.195 17.744 1.00 88.88 665 ILE A C 1
ATOM 5139 O O . ILE A 1 665 ? -18.553 -9.224 18.893 1.00 88.88 665 ILE A O 1
ATOM 5143 N N . LEU A 1 666 ? -18.552 -9.981 16.762 1.00 92.00 666 LEU A N 1
ATOM 5144 C CA . LEU A 1 666 ? -19.635 -10.955 16.913 1.00 92.00 666 LEU A CA 1
ATOM 5145 C C . LEU A 1 666 ? -19.054 -12.256 17.485 1.00 92.00 666 LEU A C 1
ATOM 5147 O O . LEU A 1 666 ? -18.697 -13.192 16.763 1.00 92.00 666 LEU A O 1
ATOM 5151 N N . LYS A 1 667 ? -18.827 -12.240 18.804 1.00 85.56 667 LYS A N 1
ATOM 5152 C CA . LYS A 1 667 ? -18.054 -13.258 19.540 1.00 85.56 667 LYS A CA 1
ATOM 5153 C C . LYS A 1 667 ? -18.701 -14.637 19.510 1.00 85.56 667 LYS A C 1
ATOM 5155 O O . LYS A 1 667 ? -17.991 -15.634 19.629 1.00 85.56 667 LYS A O 1
ATOM 5160 N N . ASP A 1 668 ? -20.019 -14.701 19.363 1.00 89.06 668 ASP A N 1
ATOM 5161 C CA . ASP A 1 668 ? -20.766 -15.951 19.439 1.00 89.06 668 ASP A CA 1
ATOM 5162 C C . ASP A 1 668 ? -20.827 -16.692 18.095 1.00 89.06 668 ASP A C 1
ATOM 5164 O O . ASP A 1 668 ? -21.178 -17.873 18.068 1.00 89.06 668 ASP A O 1
ATOM 5168 N N . VAL A 1 669 ? -20.437 -16.032 16.997 1.00 92.25 669 VAL A N 1
ATOM 5169 C CA . VAL A 1 669 ? -20.449 -16.602 15.641 1.00 92.25 669 VAL A CA 1
ATOM 5170 C C . VAL A 1 669 ? -19.422 -17.720 15.481 1.00 92.25 669 VAL A C 1
ATOM 5172 O O . VAL A 1 669 ? -19.790 -18.825 15.095 1.00 92.25 669 VAL A O 1
ATOM 5175 N N . THR A 1 670 ? -18.141 -17.465 15.775 1.00 91.25 670 THR A N 1
ATOM 5176 C CA . THR A 1 670 ? -17.067 -18.452 15.538 1.00 91.25 670 THR A CA 1
ATOM 5177 C C . THR A 1 670 ? -16.661 -19.243 16.776 1.00 91.25 670 THR A C 1
ATOM 5179 O O . THR A 1 670 ? -15.971 -20.240 16.625 1.00 91.25 670 THR A O 1
ATOM 5182 N N . SER A 1 671 ? -17.106 -18.892 17.987 1.00 88.75 671 SER A N 1
ATOM 5183 C CA . SER A 1 671 ? -16.634 -19.514 19.243 1.00 88.75 671 SER A CA 1
ATOM 5184 C C . SER A 1 671 ? -16.860 -21.030 19.367 1.00 88.75 671 SER A C 1
ATOM 5186 O O . SER A 1 671 ? -16.229 -21.677 20.204 1.00 88.75 671 SER A O 1
ATOM 5188 N N . HIS A 1 672 ? -17.734 -21.601 18.535 1.00 84.12 672 HIS A N 1
ATOM 5189 C CA . HIS A 1 672 ? -18.023 -23.034 18.448 1.00 84.12 672 HIS A CA 1
ATOM 5190 C C . HIS A 1 672 ? -17.323 -23.743 17.265 1.00 84.12 672 HIS A C 1
ATOM 5192 O O . HIS A 1 672 ? -17.406 -24.966 17.147 1.00 84.12 672 HIS A O 1
ATOM 5198 N N . LEU A 1 673 ? -16.641 -22.989 16.399 1.00 85.62 673 LEU A N 1
ATOM 5199 C CA . LEU A 1 673 ? -15.871 -23.463 15.250 1.00 85.62 673 LEU A CA 1
ATOM 5200 C C . LEU A 1 673 ? -14.367 -23.437 15.591 1.00 85.62 673 LEU A C 1
ATOM 5202 O O . LEU A 1 673 ? -13.897 -22.501 16.245 1.00 85.62 673 LEU A O 1
ATOM 5206 N N . PRO A 1 674 ? -13.558 -24.416 15.153 1.00 84.00 674 PRO A N 1
ATOM 5207 C CA . PRO A 1 674 ? -12.112 -24.359 15.368 1.00 84.00 674 PRO A CA 1
ATOM 5208 C C . PRO A 1 674 ? -11.437 -23.153 14.704 1.00 84.00 674 PRO A C 1
ATOM 5210 O O . PRO A 1 674 ? -11.996 -22.522 13.811 1.00 84.00 674 PRO A O 1
ATOM 5213 N N . PHE A 1 675 ? -10.277 -22.752 15.234 1.00 89.19 675 PHE A N 1
ATOM 5214 C CA . PHE A 1 675 ? -9.672 -21.415 15.051 1.00 89.19 675 PHE A CA 1
ATOM 5215 C C . PHE A 1 675 ? -10.526 -20.231 15.570 1.00 89.19 675 PHE A C 1
ATOM 5217 O O . PHE A 1 675 ? -10.027 -19.114 15.666 1.00 89.19 675 PHE A O 1
ATOM 5224 N N . GLY A 1 676 ? -11.769 -20.460 16.010 1.00 86.00 676 GLY A N 1
ATOM 5225 C CA . GLY A 1 676 ? -12.698 -19.460 16.550 1.00 86.00 676 GLY A CA 1
ATOM 5226 C C . GLY A 1 676 ? -12.375 -18.897 17.939 1.00 86.00 676 GLY A C 1
ATOM 5227 O O . GLY A 1 676 ? -13.215 -18.250 18.564 1.00 86.00 676 GLY A O 1
ATOM 5228 N N . LYS A 1 677 ? -11.170 -19.152 18.462 1.00 81.94 677 LYS A N 1
ATOM 5229 C CA . LYS A 1 677 ? -10.717 -18.598 19.744 1.00 81.94 677 LYS A CA 1
ATOM 5230 C C . LYS A 1 677 ? -10.405 -17.114 19.567 1.00 81.94 677 LYS A C 1
ATOM 5232 O O . LYS A 1 677 ? -9.587 -16.762 18.717 1.00 81.94 677 LYS A O 1
ATOM 5237 N N . VAL A 1 678 ? -11.003 -16.270 20.411 1.00 76.25 678 VAL A N 1
ATOM 5238 C CA . VAL A 1 678 ? -10.720 -14.827 20.461 1.00 76.25 678 VAL A CA 1
ATOM 5239 C C . VAL A 1 678 ? -9.211 -14.601 20.579 1.00 76.25 678 VAL A C 1
ATOM 5241 O O . VAL A 1 678 ? -8.584 -15.084 21.519 1.00 76.25 678 VAL A O 1
ATOM 5244 N N . PHE A 1 679 ? -8.649 -13.870 19.619 1.00 80.75 679 PHE A N 1
ATOM 5245 C CA . PHE A 1 679 ? -7.271 -13.399 19.660 1.00 80.75 679 PHE A CA 1
ATOM 5246 C C . PHE A 1 679 ? -7.210 -12.064 20.400 1.00 80.75 679 PHE A C 1
ATOM 5248 O O . PHE A 1 679 ? -7.935 -11.130 20.049 1.00 80.75 679 PHE A O 1
ATOM 5255 N N . GLU A 1 680 ? -6.336 -11.973 21.395 1.00 75.94 680 GLU A N 1
ATOM 5256 C CA . GLU A 1 680 ? -5.942 -10.717 22.027 1.00 75.94 680 GLU A CA 1
ATOM 5257 C C . GLU A 1 680 ? -4.541 -10.375 21.522 1.00 75.94 680 GLU A C 1
ATOM 5259 O O . GLU A 1 680 ? -3.602 -11.152 21.703 1.00 75.94 680 GLU A O 1
ATOM 5264 N N . TYR A 1 681 ? -4.412 -9.253 20.813 1.00 75.31 681 TYR A N 1
ATOM 5265 C CA . TYR A 1 681 ? -3.135 -8.860 20.234 1.00 75.31 681 TYR A CA 1
ATOM 5266 C C . TYR A 1 681 ? -2.266 -8.176 21.291 1.00 75.31 681 TYR A C 1
ATOM 5268 O O . TYR A 1 681 ? -2.646 -7.146 21.840 1.00 75.31 681 TYR A O 1
ATOM 5276 N N . ILE A 1 682 ? -1.086 -8.739 21.550 1.00 75.38 682 ILE A N 1
ATOM 5277 C CA . ILE A 1 682 ? -0.079 -8.161 22.441 1.00 75.38 682 ILE A CA 1
ATOM 5278 C C . ILE A 1 682 ? 1.116 -7.736 21.572 1.00 75.38 682 ILE A C 1
ATOM 5280 O O . ILE A 1 682 ? 1.856 -8.612 21.117 1.00 75.38 682 ILE A O 1
ATOM 5284 N N . PRO A 1 683 ? 1.311 -6.427 21.305 1.00 72.62 683 PRO A N 1
ATOM 5285 C CA . PRO A 1 683 ? 2.402 -5.949 20.462 1.00 72.62 683 PRO A CA 1
ATOM 5286 C C . PRO A 1 683 ? 3.777 -6.271 21.051 1.00 72.62 683 PRO A C 1
ATOM 5288 O O . PRO A 1 683 ? 4.083 -5.933 22.197 1.00 72.62 683 PRO A O 1
ATOM 5291 N N . SER A 1 684 ? 4.630 -6.879 20.235 1.00 74.06 684 SER A N 1
ATOM 5292 C CA . SER A 1 684 ? 6.023 -7.170 20.563 1.00 74.06 684 SER A CA 1
ATOM 5293 C C . SER A 1 684 ? 6.911 -5.916 20.469 1.00 74.06 684 SER A C 1
ATOM 5295 O O . SER A 1 684 ? 6.544 -4.911 19.862 1.00 74.06 684 SER A O 1
ATOM 5297 N N . LEU A 1 685 ? 8.131 -5.980 21.015 1.00 69.81 685 LEU A N 1
ATOM 5298 C CA . LEU A 1 685 ? 9.170 -4.968 20.766 1.00 69.81 685 LEU A CA 1
ATOM 5299 C C . LEU A 1 685 ? 9.544 -4.844 19.275 1.00 69.81 685 LEU A C 1
ATOM 5301 O O . LEU A 1 685 ? 9.999 -3.786 18.856 1.00 69.81 685 LEU A O 1
ATOM 5305 N N . LEU A 1 686 ? 9.328 -5.886 18.461 1.00 74.94 686 LEU A N 1
ATOM 5306 C CA . LEU A 1 686 ? 9.490 -5.807 17.003 1.00 74.94 686 LEU A CA 1
ATOM 5307 C C . LEU A 1 686 ? 8.343 -5.039 16.333 1.00 74.94 686 LEU A C 1
ATOM 5309 O O . LEU A 1 686 ? 8.574 -4.372 15.328 1.00 74.94 686 LEU A O 1
ATOM 5313 N N . ASP A 1 687 ? 7.136 -5.084 16.898 1.00 73.00 687 ASP A N 1
ATOM 5314 C CA . ASP A 1 687 ? 5.974 -4.342 16.397 1.00 73.00 687 ASP A CA 1
ATOM 5315 C C . ASP A 1 687 ? 6.024 -2.852 16.777 1.00 73.00 687 ASP A C 1
ATOM 5317 O O . ASP A 1 687 ? 5.460 -2.001 16.088 1.00 73.00 687 ASP A O 1
ATOM 5321 N N . GLN A 1 688 ? 6.731 -2.516 17.860 1.00 68.38 688 GLN A N 1
ATOM 5322 C CA . GLN A 1 688 ? 6.941 -1.141 18.308 1.00 68.38 688 GLN A CA 1
ATOM 5323 C C . GLN A 1 688 ? 7.971 -0.430 17.417 1.00 68.38 688 GLN A C 1
ATOM 5325 O O . GLN A 1 688 ? 9.181 -0.491 17.640 1.00 68.38 688 GLN A O 1
ATOM 5330 N N . ALA A 1 689 ? 7.481 0.256 16.382 1.00 61.22 689 ALA A N 1
ATOM 5331 C CA . ALA A 1 689 ? 8.300 1.109 15.525 1.00 61.22 689 ALA A CA 1
ATOM 5332 C C . ALA A 1 689 ? 9.045 2.175 16.352 1.00 61.22 689 ALA A C 1
ATOM 5334 O O . ALA A 1 689 ? 8.432 2.905 17.135 1.00 61.22 689 ALA A O 1
ATOM 5335 N N . LEU A 1 690 ? 10.361 2.284 16.156 1.00 54.22 690 LEU A N 1
ATOM 5336 C CA . LEU A 1 690 ? 11.174 3.293 16.840 1.00 54.22 690 LEU A CA 1
ATOM 5337 C C . LEU A 1 690 ? 10.782 4.730 16.411 1.00 54.22 690 LEU A C 1
ATOM 5339 O O . LEU A 1 690 ? 10.293 4.922 15.291 1.00 54.22 690 LEU A O 1
ATOM 5343 N N . PRO A 1 691 ? 10.996 5.749 17.274 1.00 47.91 691 PRO A N 1
ATOM 5344 C CA . PRO A 1 691 ? 10.726 7.151 16.943 1.00 47.91 691 PRO A CA 1
ATOM 5345 C C . PRO A 1 691 ? 11.481 7.643 15.700 1.00 47.91 691 PRO A C 1
ATOM 5347 O O . PRO A 1 691 ? 12.500 7.078 15.307 1.00 47.91 691 PRO A O 1
ATOM 5350 N N . GLU A 1 692 ? 11.003 8.734 15.094 1.00 40.16 692 GLU A N 1
ATOM 5351 C CA . GLU A 1 692 ? 11.641 9.330 13.914 1.00 40.16 692 GLU A CA 1
ATOM 5352 C C . GLU A 1 692 ? 13.051 9.857 14.221 1.00 40.16 692 GLU A C 1
ATOM 5354 O O . GLU A 1 692 ? 13.222 10.917 14.822 1.00 40.16 692 GLU A O 1
ATOM 5359 N N . GLY A 1 693 ? 14.065 9.131 13.747 1.00 40.28 693 GLY A N 1
ATOM 5360 C CA . GLY A 1 693 ? 15.400 9.677 13.527 1.00 40.28 693 GLY A CA 1
ATOM 5361 C C . GLY A 1 693 ? 15.448 10.459 12.205 1.00 40.28 693 GLY A C 1
ATOM 5362 O O . GLY A 1 693 ? 14.926 9.964 11.198 1.00 40.28 693 GLY A O 1
ATOM 5363 N N . PRO A 1 694 ? 16.049 11.663 12.168 1.00 35.84 694 PRO A N 1
ATOM 5364 C CA . PRO A 1 694 ? 16.384 12.317 10.912 1.00 35.84 694 PRO A CA 1
ATOM 5365 C C . PRO A 1 694 ? 17.532 11.554 10.240 1.00 35.84 694 PRO A C 1
ATOM 5367 O O . PRO A 1 694 ? 18.563 11.331 10.863 1.00 35.84 694 PRO A O 1
ATOM 5370 N N . GLU A 1 695 ? 17.339 11.210 8.964 1.00 39.03 695 GLU A N 1
ATOM 5371 C CA . GLU A 1 695 ? 18.264 10.423 8.129 1.00 39.03 695 GLU A CA 1
ATOM 5372 C C . GLU A 1 695 ? 18.423 8.944 8.567 1.00 39.03 695 GLU A C 1
ATOM 5374 O O . GLU A 1 695 ? 18.429 8.592 9.744 1.00 39.03 695 GLU A O 1
ATOM 5379 N N . TYR A 1 696 ? 18.501 8.033 7.588 1.00 39.19 696 TYR A N 1
ATOM 5380 C CA . TYR A 1 696 ? 18.864 6.629 7.821 1.00 39.19 696 TYR A CA 1
ATOM 5381 C C . TYR A 1 696 ? 20.371 6.505 7.596 1.00 39.19 696 TYR A C 1
ATOM 5383 O O . TYR A 1 696 ? 20.815 6.334 6.459 1.00 39.19 696 TYR A O 1
ATOM 5391 N N . GLU A 1 697 ? 21.158 6.622 8.666 1.00 33.56 697 GLU A N 1
ATOM 5392 C CA . GLU A 1 697 ? 22.563 6.217 8.624 1.00 33.56 697 GLU A CA 1
ATOM 5393 C C . GLU A 1 697 ? 22.635 4.699 8.403 1.00 33.56 697 GLU A C 1
ATOM 5395 O O . GLU A 1 697 ? 22.081 3.915 9.179 1.00 33.56 697 GLU A O 1
ATOM 5400 N N . GLU A 1 698 ? 23.316 4.261 7.341 1.00 35.22 698 GLU A N 1
ATOM 5401 C CA . GLU A 1 698 ? 23.599 2.836 7.175 1.00 35.22 698 GLU A CA 1
ATOM 5402 C C . GLU A 1 698 ? 24.599 2.369 8.245 1.00 35.22 698 GLU A C 1
ATOM 5404 O O . GLU A 1 698 ? 25.634 3.018 8.425 1.00 35.22 698 GLU A O 1
ATOM 5409 N N . PRO A 1 699 ? 24.384 1.205 8.887 1.00 31.41 699 PRO A N 1
ATOM 5410 C CA . PRO A 1 699 ? 25.431 0.524 9.642 1.00 31.41 699 PRO A CA 1
ATOM 5411 C C . PRO A 1 699 ? 26.638 0.258 8.726 1.00 31.41 699 PRO A C 1
ATOM 5413 O O . PRO A 1 699 ? 26.594 -0.594 7.837 1.00 31.41 699 PRO A O 1
ATOM 5416 N N . GLY A 1 700 ? 27.694 1.057 8.891 1.00 27.80 700 GLY A N 1
ATOM 5417 C CA . GLY A 1 700 ? 28.698 1.269 7.847 1.00 27.80 700 GLY A CA 1
ATOM 5418 C C . GLY A 1 700 ? 29.515 0.028 7.480 1.00 27.80 700 GLY A C 1
ATOM 5419 O O . GLY A 1 700 ? 30.427 -0.366 8.209 1.00 27.80 700 GLY A O 1
ATOM 5420 N N . HIS A 1 701 ? 29.272 -0.528 6.290 1.00 31.03 701 HIS A N 1
ATOM 5421 C CA . HIS A 1 701 ? 30.063 -1.623 5.720 1.00 31.03 701 HIS A CA 1
ATOM 5422 C C . HIS A 1 701 ? 31.430 -1.154 5.175 1.00 31.03 701 HIS A C 1
ATOM 5424 O O . HIS A 1 701 ? 31.684 -1.151 3.976 1.00 31.03 701 HIS A O 1
ATOM 5430 N N . GLY A 1 702 ? 32.336 -0.821 6.098 1.00 27.23 702 GLY A N 1
ATOM 5431 C CA . GLY A 1 702 ? 33.786 -0.972 5.935 1.00 27.23 702 GLY A CA 1
ATOM 5432 C C . GLY A 1 702 ? 34.512 -0.032 4.961 1.00 27.23 702 GLY A C 1
ATOM 5433 O O . GLY A 1 702 ? 34.744 -0.376 3.807 1.00 27.23 702 GLY A O 1
ATOM 5434 N N . SER A 1 703 ? 35.068 1.062 5.492 1.00 25.30 703 SER A N 1
ATOM 5435 C CA . SER A 1 703 ? 36.307 1.640 4.946 1.00 25.30 703 SER A CA 1
ATOM 5436 C C . SER A 1 703 ? 37.508 1.069 5.705 1.00 25.30 703 SER A C 1
ATOM 5438 O O . SER A 1 703 ? 37.507 1.012 6.936 1.00 25.30 703 SER A O 1
ATOM 5440 N N . SER A 1 704 ? 38.529 0.603 4.988 1.00 33.97 704 SER A N 1
ATOM 5441 C CA . SER A 1 704 ? 39.642 -0.144 5.575 1.00 33.97 704 SER A CA 1
ATOM 5442 C C . SER A 1 704 ? 40.689 0.759 6.238 1.00 33.97 704 SER A C 1
ATOM 5444 O O . SER A 1 704 ? 41.500 1.372 5.544 1.00 33.97 704 SER A O 1
ATOM 5446 N N . ASN A 1 705 ? 40.758 0.755 7.572 1.00 27.64 705 ASN A N 1
ATOM 5447 C CA . ASN A 1 705 ? 42.009 0.948 8.315 1.00 27.64 705 ASN A CA 1
ATOM 5448 C C . ASN A 1 705 ? 41.937 0.292 9.705 1.00 27.64 705 ASN A C 1
ATOM 5450 O O . ASN A 1 705 ? 40.863 0.130 10.275 1.00 27.64 705 ASN A O 1
ATOM 5454 N N . GLY A 1 706 ? 43.083 -0.171 10.211 1.00 29.17 706 GLY A N 1
ATOM 5455 C CA . GLY A 1 706 ? 43.137 -1.175 11.280 1.00 29.17 706 GLY A CA 1
ATOM 5456 C C . GLY A 1 706 ? 42.687 -0.703 12.669 1.00 29.17 706 GLY A C 1
ATOM 5457 O O . GLY A 1 706 ? 43.338 0.138 13.282 1.00 29.17 706 GLY A O 1
ATOM 5458 N N . GLY A 1 707 ? 41.647 -1.348 13.201 1.00 23.78 707 GLY A N 1
ATOM 5459 C CA . GLY A 1 707 ? 41.192 -1.248 14.592 1.00 23.78 707 GLY A CA 1
ATOM 5460 C C . GLY A 1 707 ? 40.209 -2.383 14.885 1.00 23.78 707 GLY A C 1
ATOM 5461 O O . GLY A 1 707 ? 39.029 -2.276 14.575 1.00 23.78 707 GLY A O 1
ATOM 5462 N N . GLY A 1 708 ? 40.709 -3.520 15.374 1.00 25.72 708 GLY A N 1
ATOM 5463 C CA . GLY A 1 708 ? 39.941 -4.768 15.399 1.00 25.72 708 GLY A CA 1
ATOM 5464 C C . GLY A 1 708 ? 38.853 -4.818 16.474 1.00 25.72 708 GLY A C 1
ATOM 5465 O O . GLY A 1 708 ? 39.166 -4.872 17.659 1.00 25.72 708 GLY A O 1
ATOM 5466 N N . LEU A 1 709 ? 37.593 -4.921 16.045 1.00 22.61 709 LEU A N 1
ATOM 5467 C CA . LEU A 1 709 ? 36.486 -5.442 16.849 1.00 22.61 709 LEU A CA 1
ATOM 5468 C C . LEU A 1 709 ? 36.025 -6.772 16.244 1.00 22.61 709 LEU A C 1
ATOM 5470 O O . LEU A 1 709 ? 35.594 -6.833 15.094 1.00 22.61 709 LEU A O 1
ATOM 5474 N N . THR A 1 710 ? 36.143 -7.852 17.012 1.00 24.36 710 THR A N 1
ATOM 5475 C CA . THR A 1 710 ? 35.671 -9.181 16.609 1.00 24.36 710 THR A CA 1
ATOM 5476 C C . THR A 1 710 ? 34.157 -9.264 16.754 1.00 24.36 710 THR A C 1
ATOM 5478 O O . THR A 1 710 ? 33.646 -9.200 17.871 1.00 24.36 710 THR A O 1
ATOM 5481 N N . SER A 1 711 ? 33.442 -9.463 15.645 1.00 25.17 711 SER A N 1
ATOM 5482 C CA . SER A 1 711 ? 32.034 -9.868 15.695 1.00 25.17 711 SER A CA 1
ATOM 5483 C C . SER A 1 711 ? 31.914 -11.227 16.410 1.00 25.17 711 SER A C 1
ATOM 5485 O O . SER A 1 711 ? 32.665 -12.147 16.061 1.00 25.17 711 SER A O 1
ATOM 5487 N N . PRO A 1 712 ? 31.027 -11.385 17.411 1.00 24.58 712 PRO A N 1
ATOM 5488 C CA . PRO A 1 712 ? 30.821 -12.668 18.070 1.00 24.58 712 PRO A CA 1
ATOM 5489 C C . PRO A 1 712 ? 30.094 -13.625 17.119 1.00 24.58 712 PRO A C 1
ATOM 5491 O O . PRO A 1 712 ? 28.914 -13.464 16.816 1.00 24.58 712 PRO A O 1
ATOM 5494 N N . SER A 1 713 ? 30.802 -14.649 16.645 1.00 28.33 713 SER A N 1
ATOM 5495 C CA . SER A 1 713 ? 30.261 -15.675 15.751 1.00 28.33 713 SER A CA 1
ATOM 5496 C C . SER A 1 713 ? 29.376 -16.680 16.503 1.00 28.33 713 SER A C 1
ATOM 5498 O O . SER A 1 713 ? 29.795 -17.810 16.742 1.00 28.33 713 SER A O 1
ATOM 5500 N N . ASN A 1 714 ? 28.187 -16.235 16.919 1.00 28.12 714 ASN A N 1
ATOM 5501 C CA . ASN A 1 714 ? 26.987 -17.007 17.277 1.00 28.12 714 ASN A CA 1
ATOM 5502 C C . ASN A 1 714 ? 25.861 -16.010 17.614 1.00 28.12 714 ASN A C 1
ATOM 5504 O O . ASN A 1 714 ? 26.141 -14.924 18.112 1.00 28.12 714 ASN A O 1
ATOM 5508 N N . GLY A 1 715 ? 24.595 -16.368 17.369 1.00 29.52 715 GLY A N 1
ATOM 5509 C CA . GLY A 1 715 ? 23.420 -15.483 17.505 1.00 29.52 715 GLY A CA 1
ATOM 5510 C C . GLY A 1 715 ? 22.996 -15.139 18.941 1.00 29.52 715 GLY A C 1
ATOM 5511 O O . GLY A 1 715 ? 21.813 -15.194 19.258 1.00 29.52 715 GLY A O 1
ATOM 5512 N N . VAL A 1 716 ? 23.951 -14.817 19.811 1.00 25.50 716 VAL A N 1
ATOM 5513 C CA . VAL A 1 716 ? 23.740 -14.390 21.196 1.00 25.50 716 VAL A CA 1
ATOM 5514 C C . VAL A 1 716 ? 24.223 -12.948 21.304 1.00 25.50 716 VAL A C 1
ATOM 5516 O O . VAL A 1 716 ? 25.420 -12.681 21.197 1.00 25.50 716 VAL A O 1
ATOM 5519 N N . PHE A 1 717 ? 23.294 -12.010 21.508 1.00 26.66 717 PHE A N 1
ATOM 5520 C CA . PHE A 1 717 ? 23.650 -10.652 21.926 1.00 26.66 717 PHE A CA 1
ATOM 5521 C C . PHE A 1 717 ? 24.497 -10.726 23.206 1.00 26.66 717 PHE A C 1
ATOM 5523 O O . PHE A 1 717 ? 24.195 -11.557 24.068 1.00 26.66 717 PHE A O 1
ATOM 5530 N N . PRO A 1 718 ? 25.512 -9.861 23.386 1.00 28.28 718 PRO A N 1
ATOM 5531 C CA . PRO A 1 718 ? 26.155 -9.715 24.682 1.00 28.28 718 PRO A CA 1
ATOM 5532 C C . PRO A 1 718 ? 25.114 -9.187 25.674 1.00 28.28 718 PRO A C 1
ATOM 5534 O O . PRO A 1 718 ? 24.809 -7.995 25.703 1.00 28.28 718 PRO A O 1
ATOM 5537 N N . MET A 1 719 ? 24.542 -10.098 26.460 1.00 30.36 719 MET A N 1
ATOM 5538 C CA . MET A 1 719 ? 23.743 -9.748 27.627 1.00 30.36 719 MET A CA 1
ATOM 5539 C C . MET A 1 719 ? 24.614 -8.864 28.531 1.00 30.36 719 MET A C 1
ATOM 5541 O O . MET A 1 719 ? 25.771 -9.225 28.775 1.00 30.36 719 MET A O 1
ATOM 5545 N N . PRO A 1 720 ? 24.098 -7.739 29.052 1.00 34.75 720 PRO A N 1
ATOM 5546 C CA . PRO A 1 720 ? 24.675 -7.142 30.247 1.00 34.75 720 PRO A CA 1
ATOM 5547 C C . PRO A 1 720 ? 24.746 -8.209 31.345 1.00 34.75 720 PRO A C 1
ATOM 5549 O O . PRO A 1 720 ? 23.879 -9.088 31.399 1.00 34.75 720 PRO A O 1
ATOM 5552 N N . SER A 1 721 ? 25.739 -8.121 32.229 1.00 34.62 721 SER A N 1
ATOM 5553 C CA . SER A 1 721 ? 25.698 -8.832 33.508 1.00 34.62 721 SER A CA 1
ATOM 5554 C C . SER A 1 721 ? 24.345 -8.563 34.164 1.00 34.62 721 SER A C 1
ATOM 5556 O O . SER A 1 721 ? 23.930 -7.407 34.293 1.00 34.62 721 SER A O 1
ATOM 5558 N N . MET A 1 722 ? 23.622 -9.616 34.555 1.00 36.28 722 MET A N 1
ATOM 5559 C CA . MET A 1 722 ? 22.439 -9.390 35.376 1.00 36.28 722 MET A CA 1
ATOM 5560 C C . MET A 1 722 ? 22.917 -8.816 36.719 1.00 36.28 722 MET A C 1
ATOM 5562 O O . MET A 1 722 ? 23.910 -9.316 37.246 1.00 36.28 722 MET A O 1
ATOM 5566 N N . PRO A 1 723 ? 22.262 -7.794 37.309 1.00 35.69 723 PRO A N 1
ATOM 5567 C CA . PRO A 1 723 ? 22.859 -7.037 38.418 1.00 35.69 723 PRO A CA 1
ATOM 5568 C C . PRO A 1 723 ? 23.281 -7.874 39.636 1.00 35.69 723 PRO A C 1
ATOM 5570 O O . PRO A 1 723 ? 24.191 -7.491 40.362 1.00 35.69 723 PRO A O 1
ATOM 5573 N N . TRP A 1 724 ? 22.651 -9.033 39.850 1.00 41.22 724 TRP A N 1
ATOM 5574 C CA . TRP A 1 724 ? 22.974 -9.976 40.927 1.00 41.22 724 TRP A CA 1
ATOM 5575 C C . TRP A 1 724 ? 24.226 -10.843 40.680 1.00 41.22 724 TRP A C 1
ATOM 5577 O O . TRP A 1 724 ? 24.591 -11.628 41.553 1.00 41.22 724 TRP A O 1
ATOM 5587 N N . GLU A 1 725 ? 24.864 -10.738 39.512 1.00 39.47 725 GLU A N 1
ATOM 5588 C CA . GLU A 1 725 ? 26.040 -11.527 39.103 1.00 39.47 725 GLU A CA 1
ATOM 5589 C C . GLU A 1 725 ? 27.362 -10.749 39.261 1.00 39.47 725 GLU A C 1
ATOM 5591 O O . GLU A 1 725 ? 28.436 -11.283 38.987 1.00 39.47 725 GLU A O 1
ATOM 5596 N N . GLU A 1 726 ? 27.301 -9.497 39.725 1.00 36.84 726 GLU A N 1
ATOM 5597 C CA . GLU A 1 726 ? 28.461 -8.616 39.905 1.00 36.84 726 GLU A CA 1
ATOM 5598 C C . GLU A 1 726 ? 29.045 -8.711 41.331 1.00 36.84 726 GLU A C 1
ATOM 5600 O O . GLU A 1 726 ? 28.315 -8.668 42.330 1.00 36.84 726 GLU A O 1
ATOM 5605 N N . GLU A 1 727 ? 30.378 -8.815 41.451 1.00 33.62 727 GLU A N 1
ATOM 5606 C CA . GLU A 1 727 ? 31.069 -8.866 42.751 1.00 33.62 727 GLU A CA 1
ATOM 5607 C C . GLU A 1 727 ? 30.879 -7.556 43.534 1.00 33.62 727 GLU A C 1
ATOM 5609 O O . GLU A 1 727 ? 31.571 -6.560 43.326 1.00 33.62 727 GLU A O 1
ATOM 5614 N N . GLY A 1 728 ? 29.924 -7.576 44.466 1.00 41.50 728 GLY A N 1
ATOM 5615 C CA . GLY A 1 728 ? 29.524 -6.423 45.274 1.00 41.50 728 GLY A CA 1
ATOM 5616 C C . GLY A 1 728 ? 28.019 -6.355 45.546 1.00 41.50 728 GLY A C 1
ATOM 5617 O O . GLY A 1 728 ? 27.603 -5.640 46.460 1.00 41.50 728 GLY A O 1
ATOM 5618 N N . TYR A 1 729 ? 27.195 -7.114 44.811 1.00 31.58 729 TYR A N 1
ATOM 5619 C CA . TYR A 1 729 ? 25.739 -7.078 44.963 1.00 31.58 729 TYR A CA 1
ATOM 5620 C C . TYR A 1 729 ? 25.267 -7.688 46.298 1.00 31.58 729 TYR A C 1
ATOM 5622 O O . TYR A 1 729 ? 25.196 -8.905 46.481 1.00 31.58 729 TYR A O 1
ATOM 5630 N N . CYS A 1 730 ? 24.942 -6.829 47.267 1.00 33.53 730 CYS A N 1
ATOM 5631 C CA . CYS A 1 730 ? 24.575 -7.243 48.620 1.00 33.53 730 CYS A CA 1
ATOM 5632 C C . CYS A 1 730 ? 23.058 -7.475 48.747 1.00 33.53 730 CYS A C 1
ATOM 5634 O O . CYS A 1 730 ? 22.277 -6.528 48.823 1.00 33.53 730 CYS A O 1
ATOM 5636 N N . VAL A 1 731 ? 22.634 -8.744 48.780 1.00 33.41 731 VAL A N 1
ATOM 5637 C CA . VAL A 1 731 ? 21.210 -9.130 48.817 1.00 33.41 731 VAL A CA 1
ATOM 5638 C C . VAL A 1 731 ? 20.585 -8.861 50.194 1.00 33.41 731 VAL A C 1
ATOM 5640 O O . VAL A 1 731 ? 20.651 -9.689 51.107 1.00 33.41 731 VAL A O 1
ATOM 5643 N N . SER A 1 732 ? 19.912 -7.719 50.334 1.00 38.78 732 SER A N 1
ATOM 5644 C CA . SER A 1 732 ? 19.089 -7.377 51.497 1.00 38.78 732 SER A CA 1
ATOM 5645 C C . SER A 1 732 ? 17.777 -8.171 51.509 1.00 38.78 732 SER A C 1
ATOM 5647 O O . SER A 1 732 ? 16.768 -7.773 50.930 1.00 38.78 732 SER A O 1
ATOM 5649 N N . LYS A 1 733 ? 17.761 -9.302 52.223 1.00 38.88 733 LYS A N 1
ATOM 5650 C CA . LYS A 1 733 ? 16.522 -10.050 52.486 1.00 38.88 733 LYS A CA 1
ATOM 5651 C C . LYS A 1 733 ? 15.640 -9.284 53.473 1.00 38.88 733 LYS A C 1
ATOM 5653 O O . LYS A 1 733 ? 15.962 -9.221 54.657 1.00 38.88 733 LYS A O 1
ATOM 5658 N N . GLN A 1 734 ? 14.520 -8.746 52.997 1.00 38.31 734 GLN A N 1
ATOM 5659 C CA . GLN A 1 734 ? 13.426 -8.315 53.864 1.00 38.31 734 GLN A CA 1
ATOM 5660 C C . GLN A 1 734 ? 12.422 -9.457 54.033 1.00 38.31 734 GLN A C 1
ATOM 5662 O O . GLN A 1 734 ? 11.815 -9.925 53.069 1.00 38.31 734 GLN A O 1
ATOM 5667 N N . THR A 1 735 ? 12.253 -9.879 55.282 1.00 38.91 735 THR A N 1
ATOM 5668 C CA . THR A 1 735 ? 11.119 -10.689 55.723 1.00 38.91 735 THR A CA 1
ATOM 5669 C C . THR A 1 735 ? 10.069 -9.734 56.279 1.00 38.91 735 THR A C 1
ATOM 5671 O O . THR A 1 735 ? 10.394 -8.919 57.143 1.00 38.91 735 THR A O 1
ATOM 5674 N N . ILE A 1 736 ? 8.829 -9.819 55.803 1.00 49.03 736 ILE A N 1
ATOM 5675 C CA . ILE A 1 736 ? 7.702 -9.078 56.376 1.00 49.03 736 ILE A CA 1
ATOM 5676 C C . ILE A 1 736 ? 6.989 -10.015 57.348 1.00 49.03 736 ILE A C 1
ATOM 5678 O O . ILE A 1 736 ? 6.506 -11.077 56.959 1.00 49.03 736 ILE A O 1
ATOM 5682 N N . GLU A 1 737 ? 6.958 -9.640 58.624 1.00 45.50 737 GLU A N 1
ATOM 5683 C CA . GLU A 1 737 ? 6.257 -10.387 59.668 1.00 45.50 737 GLU A CA 1
ATOM 5684 C C . GLU A 1 737 ? 4.867 -9.784 59.882 1.00 45.50 737 GLU A C 1
ATOM 5686 O O . GLU A 1 737 ? 4.730 -8.630 60.290 1.00 45.50 737 GLU A O 1
ATOM 5691 N N . TYR A 1 738 ? 3.826 -10.565 59.598 1.00 48.50 738 TYR A N 1
ATOM 5692 C CA . TYR A 1 738 ? 2.444 -10.139 59.769 1.00 48.50 738 TYR A CA 1
ATOM 5693 C C . TYR A 1 738 ? 1.981 -10.478 61.184 1.00 48.50 738 TYR A C 1
ATOM 5695 O O . TYR A 1 738 ? 1.932 -11.648 61.573 1.00 48.50 738 TYR A O 1
ATOM 5703 N N . VAL A 1 739 ? 1.630 -9.446 61.948 1.00 60.66 739 VAL A N 1
ATOM 5704 C CA . VAL A 1 739 ? 1.046 -9.549 63.291 1.00 60.66 739 VAL A CA 1
ATOM 5705 C C . VAL A 1 739 ? -0.430 -9.158 63.275 1.00 60.66 739 VAL A C 1
ATOM 5707 O O . VAL A 1 739 ? -0.855 -8.368 62.432 1.00 60.66 739 VAL A O 1
ATOM 5710 N N . ASP A 1 740 ? -1.213 -9.698 64.207 1.00 59.25 740 ASP A N 1
ATOM 5711 C CA . ASP A 1 740 ? -2.566 -9.202 64.479 1.00 59.25 740 ASP A CA 1
ATOM 5712 C C . ASP A 1 740 ? -2.558 -7.863 65.245 1.00 59.25 740 ASP A C 1
ATOM 5714 O O . ASP A 1 740 ? -1.516 -7.368 65.679 1.00 59.25 740 ASP A O 1
ATOM 5718 N N . GLU A 1 741 ? -3.741 -7.275 65.448 1.00 48.06 741 GLU A N 1
ATOM 5719 C CA . GLU A 1 741 ? -3.928 -6.015 66.189 1.00 48.06 741 GLU A CA 1
ATOM 5720 C C . GLU A 1 741 ? -3.484 -6.088 67.668 1.00 48.06 741 GLU A C 1
ATOM 5722 O O . GLU A 1 741 ? -3.367 -5.055 68.325 1.00 48.06 741 GLU A O 1
ATOM 5727 N N . SER A 1 742 ? -3.204 -7.288 68.200 1.00 47.59 742 SER A N 1
ATOM 5728 C CA . SER A 1 742 ? -2.621 -7.494 69.535 1.00 47.59 742 SER A CA 1
ATOM 5729 C C . SER A 1 742 ? -1.092 -7.660 69.521 1.00 47.59 742 SER A C 1
ATOM 5731 O O . SER A 1 742 ? -0.482 -7.850 70.574 1.00 47.59 742 SER A O 1
ATOM 5733 N N . GLY A 1 743 ? -0.461 -7.563 68.345 1.00 48.22 743 GLY A N 1
ATOM 5734 C CA . GLY A 1 743 ? 0.985 -7.689 68.152 1.00 48.22 743 GLY A CA 1
ATOM 5735 C C . GLY A 1 743 ? 1.489 -9.133 68.072 1.00 48.22 743 GLY A C 1
ATOM 5736 O O . GLY A 1 743 ? 2.690 -9.366 68.209 1.00 48.22 743 GLY A O 1
ATOM 5737 N N . LYS A 1 744 ? 0.605 -10.119 67.872 1.00 49.31 744 LYS A N 1
ATOM 5738 C CA . LYS A 1 744 ? 0.982 -11.537 67.822 1.00 49.31 744 LYS A CA 1
ATOM 5739 C C . LYS A 1 744 ? 1.204 -12.003 66.381 1.00 49.31 744 LYS A C 1
ATOM 5741 O O . LYS A 1 744 ? 0.354 -11.783 65.525 1.00 49.31 744 LYS A O 1
ATOM 5746 N N . LEU A 1 745 ? 2.327 -12.685 66.129 1.00 43.53 745 LEU A N 1
ATOM 5747 C CA . LEU A 1 745 ? 2.676 -13.217 64.803 1.00 43.53 745 LEU A CA 1
ATOM 5748 C C . LEU A 1 745 ? 1.600 -14.175 64.264 1.00 43.53 745 LEU A C 1
ATOM 5750 O O . LEU A 1 745 ? 1.207 -15.128 64.943 1.00 43.53 745 LEU A O 1
ATOM 5754 N N . LEU A 1 746 ? 1.190 -13.938 63.018 1.00 49.06 746 LEU A N 1
ATOM 5755 C CA . LEU A 1 746 ? 0.281 -14.775 62.238 1.00 49.06 746 LEU A CA 1
ATOM 5756 C C . LEU A 1 746 ? 1.072 -15.671 61.276 1.00 49.06 746 LEU A C 1
ATOM 5758 O O . LEU A 1 746 ? 0.927 -16.890 61.310 1.00 49.06 746 LEU A O 1
ATOM 5762 N N . TYR A 1 747 ? 1.932 -15.064 60.454 1.00 43.12 747 TYR A N 1
ATOM 5763 C CA . TYR A 1 747 ? 2.964 -15.709 59.634 1.00 43.12 747 TYR A CA 1
ATOM 5764 C C . TYR A 1 747 ? 3.960 -14.648 59.135 1.00 43.12 747 TYR A C 1
ATOM 5766 O O . TYR A 1 747 ? 3.804 -13.459 59.418 1.00 43.12 747 TYR A O 1
ATOM 5774 N N . SER A 1 748 ? 4.984 -15.062 58.392 1.00 42.19 748 SER A N 1
ATOM 5775 C CA . SER A 1 748 ? 5.912 -14.148 57.728 1.00 42.19 748 SER A CA 1
ATOM 5776 C C . SER A 1 748 ? 6.178 -14.557 56.280 1.00 42.19 748 SER A C 1
ATOM 5778 O O . SER A 1 748 ? 6.108 -15.736 55.931 1.00 42.19 748 SER A O 1
ATOM 5780 N N . GLU A 1 749 ? 6.451 -13.567 55.433 1.00 39.69 749 GLU A N 1
ATOM 5781 C CA . GLU A 1 749 ? 6.702 -13.730 53.999 1.00 39.69 749 GLU A CA 1
ATOM 5782 C C . GLU A 1 749 ? 8.082 -13.165 53.636 1.00 39.69 749 GLU A C 1
ATOM 5784 O O . GLU A 1 749 ? 8.523 -12.161 54.198 1.00 39.69 749 GLU A O 1
ATOM 5789 N N . MET A 1 750 ? 8.789 -13.818 52.710 1.00 37.62 750 MET A N 1
ATOM 5790 C CA . MET A 1 750 ? 10.136 -13.428 52.284 1.00 37.62 750 MET A CA 1
ATOM 5791 C C . MET A 1 750 ? 10.137 -13.158 50.778 1.00 37.62 750 MET A C 1
ATOM 5793 O O . MET A 1 750 ? 10.034 -14.086 49.976 1.00 37.62 750 MET A O 1
ATOM 5797 N N . LEU A 1 751 ? 10.273 -11.887 50.400 1.00 38.41 751 LEU A N 1
ATOM 5798 C CA . LEU A 1 751 ? 10.252 -11.467 49.000 1.00 38.41 751 LEU A CA 1
ATOM 5799 C C . LEU A 1 751 ? 11.564 -11.822 48.284 1.00 38.41 751 LEU A C 1
ATOM 5801 O O . LEU A 1 751 ? 12.660 -11.593 48.798 1.00 38.41 751 LEU A O 1
ATOM 5805 N N . ALA A 1 752 ? 11.440 -12.341 47.062 1.00 33.56 752 ALA A N 1
ATOM 5806 C CA . ALA A 1 752 ? 12.542 -12.572 46.136 1.00 33.56 752 ALA A CA 1
ATOM 5807 C C . ALA A 1 752 ? 12.103 -12.195 44.714 1.00 33.56 752 ALA A C 1
ATOM 5809 O O . ALA A 1 752 ? 11.032 -12.602 44.264 1.00 33.56 752 ALA A O 1
ATOM 5810 N N . VAL A 1 753 ? 12.927 -11.421 44.004 1.00 34.66 753 VAL A N 1
ATOM 5811 C CA . VAL A 1 753 ? 12.677 -11.058 42.599 1.00 34.66 753 VAL A CA 1
ATOM 5812 C C . VAL A 1 753 ? 12.967 -12.278 41.710 1.00 34.66 753 VAL A C 1
ATOM 5814 O O . VAL A 1 753 ? 13.896 -13.038 41.977 1.00 34.66 753 VAL A O 1
ATOM 5817 N N . HIS A 1 754 ? 12.112 -12.529 40.716 1.00 34.22 754 HIS A N 1
ATOM 5818 C CA . HIS A 1 754 ? 11.892 -13.881 40.191 1.00 34.22 754 HIS A CA 1
ATOM 5819 C C . HIS A 1 754 ? 12.976 -14.467 39.268 1.00 34.22 754 HIS A C 1
ATOM 5821 O O . HIS A 1 754 ? 13.381 -13.860 38.280 1.00 34.22 754 HIS A O 1
ATOM 5827 N N . GLY A 1 755 ? 13.261 -15.754 39.501 1.00 26.97 755 GLY A N 1
ATOM 5828 C CA . GLY A 1 755 ? 13.759 -16.732 38.529 1.00 26.97 755 GLY A CA 1
ATOM 5829 C C . GLY A 1 755 ? 13.142 -18.112 38.826 1.00 26.97 755 GLY A C 1
ATOM 5830 O O . GLY A 1 755 ? 12.971 -18.472 39.989 1.00 26.97 755 GLY A O 1
ATOM 5831 N N . ALA A 1 756 ? 12.733 -18.856 37.795 1.00 29.70 756 ALA A N 1
ATOM 5832 C CA . ALA A 1 756 ? 12.038 -20.156 37.895 1.00 29.70 756 ALA A CA 1
ATOM 5833 C C . ALA A 1 756 ? 13.038 -21.348 38.004 1.00 29.70 756 ALA A C 1
ATOM 5835 O O . ALA A 1 756 ? 14.229 -21.103 37.805 1.00 29.70 756 ALA A O 1
ATOM 5836 N N . PRO A 1 757 ? 12.631 -22.631 38.235 1.00 41.97 757 PRO A N 1
ATOM 5837 C CA . PRO A 1 757 ? 11.262 -23.185 38.274 1.00 41.97 757 PRO A CA 1
ATOM 5838 C C . PRO A 1 757 ? 10.946 -24.208 39.405 1.00 41.97 757 PRO A C 1
ATOM 5840 O O . PRO A 1 757 ? 11.835 -24.745 40.059 1.00 41.97 757 PRO A O 1
ATOM 5843 N N . SER A 1 758 ? 9.666 -24.587 39.555 1.00 24.62 758 SER A N 1
ATOM 5844 C CA . SER A 1 758 ? 9.233 -25.922 40.039 1.00 24.62 758 SER A CA 1
ATOM 5845 C C . SER A 1 758 ? 7.761 -26.216 39.653 1.00 24.62 758 SER A C 1
ATOM 5847 O O . SER A 1 758 ? 7.166 -25.452 38.896 1.00 24.62 758 SER A O 1
ATOM 5849 N N . PHE A 1 759 ? 7.213 -27.375 40.046 1.00 24.41 759 PHE A N 1
ATOM 5850 C CA . PHE A 1 759 ? 6.099 -28.076 39.372 1.00 24.41 759 PHE A CA 1
ATOM 5851 C C . PHE A 1 759 ? 4.764 -28.107 40.167 1.00 24.41 759 PHE A C 1
ATOM 5853 O O . PHE A 1 759 ? 4.766 -27.969 41.383 1.00 24.41 759 PHE A O 1
ATOM 5860 N N . GLN A 1 760 ? 3.681 -28.483 39.459 1.00 23.34 760 GLN A N 1
ATOM 5861 C CA . GLN A 1 760 ? 2.407 -29.100 39.920 1.00 23.34 760 GLN A CA 1
ATOM 5862 C C . GLN A 1 760 ? 1.163 -28.262 40.346 1.00 23.34 760 GLN A C 1
ATOM 5864 O O . GLN A 1 760 ? 1.104 -27.672 41.414 1.00 23.34 760 GLN A O 1
ATOM 5869 N N . LEU A 1 761 ? 0.091 -28.503 39.560 1.00 21.92 761 LEU A N 1
ATOM 5870 C CA . LEU A 1 761 ? -1.325 -28.763 39.925 1.00 21.92 761 LEU A CA 1
ATOM 5871 C C . LEU A 1 761 ? -2.344 -27.618 40.184 1.00 21.92 761 LEU A C 1
ATOM 5873 O O . LEU A 1 761 ? -2.113 -26.645 40.887 1.00 21.92 761 LEU A O 1
ATOM 5877 N N . GLN A 1 762 ? -3.537 -27.831 39.601 1.00 22.19 762 GLN A N 1
ATOM 5878 C CA . GLN A 1 762 ? -4.840 -27.170 39.841 1.00 22.19 762 GLN A CA 1
ATOM 5879 C C . GLN A 1 762 ? -5.575 -27.845 41.045 1.00 22.19 762 GLN A C 1
ATOM 5881 O O . GLN A 1 762 ? -5.024 -28.833 41.541 1.00 22.19 762 GLN A O 1
ATOM 5886 N N . PRO A 1 763 ? -6.820 -27.475 41.477 1.00 31.36 763 PRO A N 1
ATOM 5887 C CA . PRO A 1 763 ? -7.771 -26.460 40.960 1.00 31.36 763 PRO A CA 1
ATOM 5888 C C . PRO A 1 763 ? -8.522 -25.594 42.021 1.00 31.36 763 PRO A C 1
ATOM 5890 O O . PRO A 1 763 ? -8.498 -25.894 43.210 1.00 31.36 763 PRO A O 1
ATOM 5893 N N . GLY A 1 764 ? -9.352 -24.631 41.571 1.00 23.06 764 GLY A N 1
ATOM 5894 C CA . GLY A 1 764 ? -10.686 -24.420 42.185 1.00 23.06 764 GLY A CA 1
ATOM 5895 C C . GLY A 1 764 ? -11.164 -22.999 42.567 1.00 23.06 764 GLY A C 1
ATOM 5896 O O . GLY A 1 764 ? -10.619 -22.371 43.460 1.00 23.06 764 GLY A O 1
ATOM 5897 N N . ASN A 1 765 ? -12.302 -22.601 41.975 1.00 24.05 765 ASN A N 1
ATOM 5898 C CA . ASN A 1 765 ? -13.380 -21.711 42.468 1.00 24.05 765 ASN A CA 1
ATOM 5899 C C . ASN A 1 765 ? -13.147 -20.264 42.981 1.00 24.05 765 ASN A C 1
ATOM 5901 O O . ASN A 1 765 ? -12.661 -20.013 44.074 1.00 24.05 765 ASN A O 1
ATOM 5905 N N . HIS A 1 766 ? -13.783 -19.340 42.246 1.00 28.81 766 HIS A N 1
ATOM 5906 C CA . HIS A 1 766 ? -14.649 -18.236 42.706 1.00 28.81 766 HIS A CA 1
ATOM 5907 C C . HIS A 1 766 ? -14.450 -17.591 44.100 1.00 28.81 766 HIS A C 1
ATOM 5909 O O . HIS A 1 766 ? -14.960 -18.075 45.107 1.00 28.81 766 HIS A O 1
ATOM 5915 N N . SER A 1 767 ? -14.061 -16.315 44.096 1.00 22.95 767 SER A N 1
ATOM 5916 C CA . SER A 1 767 ? -15.016 -15.205 44.319 1.00 22.95 767 SER A CA 1
ATOM 5917 C C . SER A 1 767 ? -14.439 -13.914 43.714 1.00 22.95 767 SER A C 1
ATOM 5919 O O . SER A 1 767 ? -13.292 -13.922 43.272 1.00 22.95 767 SER A O 1
ATOM 5921 N N . GLY A 1 768 ? -15.223 -12.837 43.579 1.00 29.53 768 GLY A N 1
ATOM 5922 C CA . GLY A 1 768 ? -14.797 -11.670 42.796 1.00 29.53 768 GLY A CA 1
ATOM 5923 C C . GLY A 1 768 ? -15.123 -10.313 43.413 1.00 29.53 768 GLY A C 1
ATOM 5924 O O . GLY A 1 768 ? -16.257 -10.056 43.807 1.00 29.53 768 GLY A O 1
ATOM 5925 N N . THR A 1 769 ? -14.144 -9.411 43.363 1.00 24.83 769 THR A N 1
ATOM 5926 C CA . THR A 1 769 ? -14.300 -7.956 43.493 1.00 24.83 769 THR A CA 1
ATOM 5927 C C . THR A 1 769 ? -13.360 -7.269 42.500 1.00 24.83 769 THR A C 1
ATOM 5929 O O . THR A 1 769 ? -12.175 -7.578 42.435 1.00 24.83 769 THR A O 1
ATOM 5932 N N . ARG A 1 770 ? -13.884 -6.339 41.691 1.00 29.17 770 ARG A N 1
ATOM 5933 C CA . ARG A 1 770 ? -13.081 -5.521 40.765 1.00 29.17 770 ARG A CA 1
ATOM 5934 C C . ARG A 1 770 ? -12.504 -4.297 41.491 1.00 29.17 770 ARG A C 1
ATOM 5936 O O . ARG A 1 770 ? -13.303 -3.470 41.938 1.00 29.17 770 ARG A O 1
ATOM 5943 N N . PRO A 1 771 ? -11.183 -4.060 41.473 1.00 25.48 771 PRO A N 1
ATOM 5944 C CA . PRO A 1 771 ? -10.654 -2.705 41.379 1.00 25.48 771 PRO A CA 1
ATOM 5945 C C . PRO A 1 771 ? -11.010 -2.128 39.997 1.00 25.48 771 PRO A C 1
ATOM 5947 O O . PRO A 1 771 ? -11.110 -2.865 39.013 1.00 25.48 771 PRO A O 1
ATOM 5950 N N . ARG A 1 772 ? -11.210 -0.811 39.894 1.00 29.69 772 ARG A N 1
ATOM 5951 C CA . ARG A 1 772 ? -11.366 -0.149 38.589 1.00 29.69 772 ARG A CA 1
ATOM 5952 C C . ARG A 1 772 ? -9.983 0.116 37.994 1.00 29.69 772 ARG A C 1
ATOM 5954 O O . ARG A 1 772 ? -9.197 0.818 38.620 1.00 29.69 772 ARG A O 1
ATOM 5961 N N . LEU A 1 773 ? -9.725 -0.369 36.781 1.00 27.50 773 LEU A N 1
ATOM 5962 C CA . LEU A 1 773 ? -8.695 0.228 35.924 1.00 27.50 773 LEU A CA 1
ATOM 5963 C C . LEU A 1 773 ? -9.209 1.577 35.374 1.00 27.50 773 LEU A C 1
ATOM 5965 O O . LEU A 1 773 ? -10.430 1.765 35.288 1.00 27.50 773 LEU A O 1
ATOM 5969 N N . PRO A 1 774 ? -8.318 2.546 35.094 1.00 28.05 774 PRO A N 1
ATOM 5970 C CA . PRO A 1 774 ? -8.710 3.938 34.903 1.00 28.05 774 PRO A CA 1
ATOM 5971 C C . PRO A 1 774 ? -9.486 4.167 33.601 1.00 28.05 774 PRO A C 1
ATOM 5973 O O . PRO A 1 774 ? -9.180 3.597 32.557 1.00 28.05 774 PRO A O 1
ATOM 5976 N N . ALA A 1 775 ? -10.474 5.061 33.659 1.00 24.75 775 ALA A N 1
ATOM 5977 C CA . ALA A 1 775 ? -11.049 5.657 32.458 1.00 24.75 775 ALA A CA 1
ATOM 5978 C C . ALA A 1 775 ? -10.036 6.632 31.838 1.00 24.75 775 ALA A C 1
ATOM 5980 O O . ALA A 1 775 ? -9.313 7.299 32.578 1.00 24.75 775 ALA A O 1
ATOM 5981 N N . MET A 1 776 ? -10.010 6.755 30.506 1.00 25.61 776 MET A N 1
ATOM 5982 C CA . MET A 1 776 ? -9.155 7.740 29.834 1.00 25.61 776 MET A CA 1
ATOM 5983 C C . MET A 1 776 ? -9.505 9.162 30.309 1.00 25.61 776 MET A C 1
ATOM 5985 O O . MET A 1 776 ? -10.647 9.592 30.105 1.00 25.61 776 MET A O 1
ATOM 5989 N N . PRO A 1 777 ? -8.569 9.916 30.912 1.00 25.58 777 PRO A N 1
ATOM 5990 C CA . PRO A 1 777 ? -8.807 11.311 31.232 1.00 25.58 777 PRO A CA 1
ATOM 5991 C C . PRO A 1 777 ? -8.706 12.144 29.951 1.00 25.58 777 PRO A C 1
ATOM 5993 O O . PRO A 1 777 ? -7.704 12.103 29.240 1.00 25.58 777 PRO A O 1
ATOM 5996 N N . ALA A 1 778 ? -9.720 12.963 29.675 1.00 28.78 778 ALA A N 1
ATOM 5997 C CA . ALA A 1 778 ? -9.623 14.026 28.676 1.00 28.78 778 ALA A CA 1
ATOM 5998 C C . ALA A 1 778 ? -8.803 15.203 29.247 1.00 28.78 778 ALA A C 1
ATOM 6000 O O . ALA A 1 778 ? -9.341 16.277 29.519 1.00 28.78 778 ALA A O 1
ATOM 6001 N N . MET A 1 779 ? -7.510 14.973 29.497 1.00 31.39 779 MET A N 1
ATOM 6002 C CA . MET A 1 779 ? -6.577 15.954 30.059 1.00 31.39 779 MET A CA 1
ATOM 6003 C C . MET A 1 779 ? -5.742 16.617 28.959 1.00 31.39 779 MET A C 1
ATOM 6005 O O . MET A 1 779 ? -5.205 15.951 28.081 1.00 31.39 779 MET A O 1
ATOM 6009 N N . LEU A 1 780 ? -5.647 17.948 29.016 1.00 51.78 780 LEU A N 1
ATOM 6010 C CA . LEU A 1 780 ? -4.993 18.788 27.999 1.00 51.78 780 LEU A CA 1
ATOM 6011 C C . LEU A 1 780 ? -3.519 19.116 28.298 1.00 51.78 780 LEU A C 1
ATOM 6013 O O . LEU A 1 780 ? -2.868 19.748 27.474 1.00 51.78 780 LEU A O 1
ATOM 6017 N N . ASP A 1 781 ? -3.006 18.703 29.457 1.00 58.94 781 ASP A N 1
ATOM 6018 C CA . ASP A 1 781 ? -1.588 18.767 29.825 1.00 58.94 781 ASP A CA 1
ATOM 6019 C C . ASP A 1 781 ? -1.328 17.742 30.946 1.00 58.94 781 ASP A C 1
ATOM 6021 O O . ASP A 1 781 ? -1.568 18.016 32.121 1.00 58.94 781 ASP A O 1
ATOM 6025 N N . ASP A 1 782 ? -0.876 16.542 30.574 1.00 66.19 782 ASP A N 1
ATOM 6026 C CA . ASP A 1 782 ? -0.318 15.545 31.496 1.00 66.19 782 ASP A CA 1
ATOM 6027 C C . ASP A 1 782 ? 1.219 15.598 31.396 1.00 66.19 782 ASP A C 1
ATOM 6029 O O . ASP A 1 782 ? 1.765 15.267 30.341 1.00 66.19 782 ASP A O 1
ATOM 6033 N N . PRO A 1 783 ? 1.944 16.021 32.448 1.00 64.50 783 PRO A N 1
ATOM 6034 C CA . PRO A 1 783 ? 3.406 16.098 32.420 1.00 64.50 783 PRO A CA 1
ATOM 6035 C C . PRO A 1 783 ? 4.138 14.751 32.380 1.00 64.50 783 PRO A C 1
ATOM 6037 O O . PRO A 1 783 ? 5.350 14.745 32.175 1.00 64.50 783 PRO A O 1
ATOM 6040 N N . SER A 1 784 ? 3.432 13.635 32.593 1.00 64.38 784 SER A N 1
ATOM 6041 C CA . SER A 1 784 ? 3.960 12.273 32.443 1.00 64.38 784 SER A CA 1
ATOM 6042 C C . SER A 1 784 ? 3.703 11.673 31.053 1.00 64.38 784 SER A C 1
ATOM 6044 O O . SER A 1 784 ? 4.297 10.651 30.705 1.00 64.38 784 SER A O 1
ATOM 6046 N N . ALA A 1 785 ? 2.855 12.306 30.234 1.00 64.75 785 ALA A N 1
ATOM 6047 C CA . ALA A 1 785 ? 2.590 11.851 28.875 1.00 64.75 785 ALA A CA 1
ATOM 6048 C C . ALA A 1 785 ? 3.785 12.118 27.932 1.00 64.75 785 ALA A C 1
ATOM 6050 O O . ALA A 1 785 ? 4.524 13.090 28.120 1.00 64.75 785 ALA A O 1
ATOM 6051 N N . PRO A 1 786 ? 3.970 11.298 26.875 1.00 65.50 786 PRO A N 1
ATOM 6052 C CA . PRO A 1 786 ? 5.031 11.502 25.893 1.00 65.50 786 PRO A CA 1
ATOM 6053 C C . PRO A 1 786 ? 4.997 12.893 25.250 1.00 65.50 786 PRO A C 1
ATOM 6055 O O . PRO A 1 786 ? 3.935 13.423 24.916 1.00 65.50 786 PRO A O 1
ATOM 6058 N N . VAL A 1 787 ? 6.182 13.465 25.025 1.00 69.25 787 VAL A N 1
ATOM 6059 C CA . VAL A 1 787 ? 6.337 14.786 24.403 1.00 69.25 787 VAL A CA 1
ATOM 6060 C C . VAL A 1 787 ? 5.736 14.777 22.992 1.00 69.25 787 VAL A C 1
ATOM 6062 O O . VAL A 1 787 ? 6.168 14.027 22.119 1.00 69.25 787 VAL A O 1
ATOM 6065 N N . VAL A 1 788 ? 4.730 15.624 22.760 1.00 75.56 788 VAL A N 1
ATOM 6066 C CA . VAL A 1 788 ? 4.063 15.750 21.457 1.00 75.56 788 VAL A CA 1
ATOM 6067 C C . VAL A 1 788 ? 4.903 16.622 20.523 1.00 75.56 788 VAL A C 1
ATOM 6069 O O . VAL A 1 788 ? 5.212 17.766 20.850 1.00 75.56 788 VAL A O 1
ATOM 6072 N N . PHE A 1 789 ? 5.223 16.107 19.335 1.00 78.62 789 PHE A N 1
ATOM 6073 C CA . PHE A 1 789 ? 6.014 16.810 18.319 1.00 78.62 789 PHE A CA 1
ATOM 6074 C C . PHE A 1 789 ? 5.172 17.308 17.137 1.00 78.62 789 PHE A C 1
ATOM 6076 O O . PHE A 1 789 ? 4.083 16.799 16.845 1.00 78.62 789 PHE A O 1
ATOM 6083 N N . ARG A 1 790 ? 5.674 18.345 16.451 1.00 73.25 790 ARG A N 1
ATOM 6084 C CA . ARG A 1 790 ? 4.991 18.936 15.297 1.00 73.25 790 ARG A CA 1
ATOM 6085 C C . ARG A 1 790 ? 5.098 18.019 14.078 1.00 73.25 790 ARG A C 1
ATOM 6087 O O . ARG A 1 790 ? 6.178 17.585 13.706 1.00 73.25 790 ARG A O 1
ATOM 6094 N N . THR A 1 791 ? 3.953 17.766 13.454 1.00 68.56 791 THR A N 1
ATOM 6095 C CA . THR A 1 791 ? 3.749 16.781 12.378 1.00 68.56 791 THR A CA 1
ATOM 6096 C C . THR A 1 791 ? 2.847 17.321 11.251 1.00 68.56 791 THR A C 1
ATOM 6098 O O . THR A 1 791 ? 2.355 16.552 10.430 1.00 68.56 791 THR A O 1
ATOM 6101 N N . SER A 1 792 ? 2.604 18.642 11.181 1.00 58.03 792 SER A N 1
ATOM 6102 C CA . SER A 1 792 ? 1.757 19.266 10.142 1.00 58.03 792 SER A CA 1
ATOM 6103 C C . SER A 1 792 ? 2.175 20.698 9.747 1.00 58.03 792 SER A C 1
ATOM 6105 O O . SER A 1 792 ? 2.532 21.513 10.604 1.00 58.03 792 SER A O 1
ATOM 6107 N N . GLY A 1 793 ? 2.084 21.005 8.445 1.00 57.09 793 GLY A N 1
ATOM 6108 C CA . GLY A 1 793 ? 2.464 22.276 7.801 1.00 57.09 793 GLY A CA 1
ATOM 6109 C C . GLY A 1 793 ? 3.791 22.203 7.027 1.00 57.09 793 GLY A C 1
ATOM 6110 O O . GLY A 1 793 ? 4.246 21.112 6.691 1.00 57.09 793 GLY A O 1
ATOM 6111 N N . ASP A 1 794 ? 4.400 23.356 6.733 1.00 48.81 794 ASP A N 1
ATOM 6112 C CA . ASP A 1 794 ? 5.598 23.427 5.882 1.00 48.81 794 ASP A CA 1
ATOM 6113 C C . ASP A 1 794 ? 6.918 23.143 6.619 1.00 48.81 794 ASP A C 1
ATOM 6115 O O . ASP A 1 794 ? 7.165 23.629 7.727 1.00 48.81 794 ASP A O 1
ATOM 6119 N N . VAL A 1 795 ? 7.768 22.356 5.957 1.00 51.47 795 VAL A N 1
ATOM 6120 C CA . VAL A 1 795 ? 9.100 21.895 6.388 1.00 51.47 795 VAL A CA 1
ATOM 6121 C C . VAL A 1 795 ? 10.154 22.975 6.061 1.00 51.47 795 VAL A C 1
ATOM 6123 O O . VAL A 1 795 ? 10.057 23.583 4.995 1.00 51.47 795 VAL A O 1
ATOM 6126 N N . PRO A 1 796 ? 11.191 23.209 6.897 1.00 45.47 796 PRO A N 1
ATOM 6127 C CA . PRO A 1 796 ? 11.596 22.427 8.065 1.00 45.47 796 PRO A CA 1
ATOM 6128 C C . PRO A 1 796 ? 11.028 22.923 9.400 1.00 45.47 796 PRO A C 1
ATOM 6130 O O . PRO A 1 796 ? 11.089 24.105 9.733 1.00 45.47 796 PRO A O 1
ATOM 6133 N N . TYR A 1 797 ? 10.589 21.973 10.226 1.00 60.59 797 TYR A N 1
ATOM 6134 C CA . TYR A 1 797 ? 10.523 22.165 11.675 1.00 60.59 797 TYR A CA 1
ATOM 6135 C C . TYR A 1 797 ? 11.916 21.849 12.253 1.00 60.59 797 TYR A C 1
ATOM 6137 O O . TYR A 1 797 ? 12.587 20.962 11.716 1.00 60.59 797 TYR A O 1
ATOM 6145 N N . PRO A 1 798 ? 12.369 22.496 13.341 1.00 58.81 798 PRO A N 1
ATOM 6146 C CA . PRO A 1 798 ? 13.555 22.022 14.044 1.00 58.81 798 PRO A CA 1
ATOM 6147 C C . PRO A 1 798 ? 13.265 20.642 14.666 1.00 58.81 798 PRO A C 1
ATOM 6149 O O . PRO A 1 798 ? 12.285 20.520 15.407 1.00 58.81 798 PRO A O 1
ATOM 6152 N N . PRO A 1 799 ? 14.074 19.602 14.388 1.00 58.44 799 PRO A N 1
ATOM 6153 C CA . PRO A 1 799 ? 13.920 18.316 15.058 1.00 58.44 799 PRO A CA 1
ATOM 6154 C C . PRO A 1 799 ? 14.308 18.441 16.546 1.00 58.44 799 PRO A C 1
ATOM 6156 O O . PRO A 1 799 ? 15.081 19.340 16.898 1.00 58.44 799 PRO A O 1
ATOM 6159 N N . PRO A 1 800 ? 13.810 17.561 17.435 1.00 59.81 800 PRO A N 1
ATOM 6160 C CA . PRO A 1 800 ? 14.106 17.628 18.869 1.00 59.81 800 PRO A CA 1
ATOM 6161 C C . PRO A 1 800 ? 15.617 17.558 19.136 1.00 59.81 800 PRO A C 1
ATOM 6163 O O . PRO A 1 800 ? 16.309 16.694 18.605 1.00 59.81 800 PRO A O 1
ATOM 6166 N N . GLY A 1 801 ? 16.149 18.502 19.917 1.00 64.38 801 GLY A N 1
ATOM 6167 C CA . GLY A 1 801 ? 17.592 18.666 20.148 1.00 64.38 801 GLY A CA 1
ATOM 6168 C C . GLY A 1 801 ? 18.419 19.163 18.955 1.00 64.38 801 GLY A C 1
ATOM 6169 O O . GLY A 1 801 ? 19.617 19.396 19.114 1.00 64.38 801 GLY A O 1
ATOM 6170 N N . GLY A 1 802 ? 17.804 19.367 17.788 1.00 65.56 802 GLY A N 1
ATOM 6171 C CA . GLY A 1 802 ? 18.457 19.846 16.573 1.00 65.56 802 GLY A CA 1
ATOM 6172 C C . GLY A 1 802 ? 18.806 21.341 16.582 1.00 65.56 802 GLY A C 1
ATOM 6173 O O . GLY A 1 802 ? 18.483 22.066 17.533 1.00 65.56 802 GLY A O 1
ATOM 6174 N N . PRO A 1 803 ? 19.464 21.832 15.514 1.00 74.69 803 PRO A N 1
ATOM 6175 C CA . PRO A 1 803 ? 19.785 23.246 15.359 1.00 74.69 803 PRO A CA 1
ATOM 6176 C C . PRO A 1 803 ? 18.513 24.097 15.223 1.00 74.69 803 PRO A C 1
ATOM 6178 O O . PRO A 1 803 ? 17.540 23.703 14.580 1.00 74.69 803 PRO A O 1
ATOM 6181 N N . LEU A 1 804 ? 18.533 25.289 15.822 1.00 80.69 804 LEU A N 1
ATOM 6182 C CA . LEU A 1 804 ? 17.400 26.212 15.792 1.00 80.69 804 LEU A CA 1
ATOM 6183 C C . LEU A 1 804 ? 17.244 26.898 14.417 1.00 80.69 804 LEU A C 1
ATOM 6185 O O . LEU A 1 804 ? 18.252 27.154 13.750 1.00 80.69 804 LEU A O 1
ATOM 6189 N N . PRO A 1 805 ? 16.010 27.245 13.992 1.00 78.50 805 PRO A N 1
ATOM 6190 C CA . PRO A 1 805 ? 15.763 27.914 12.716 1.00 78.50 805 PRO A CA 1
ATOM 6191 C C . PRO A 1 805 ? 16.458 29.276 12.594 1.00 78.50 805 PRO A C 1
ATOM 6193 O O . PRO A 1 805 ? 16.596 30.024 13.566 1.00 78.50 805 PRO A O 1
ATOM 6196 N N . VAL A 1 806 ? 16.839 29.635 11.365 1.00 69.56 806 VAL A N 1
ATOM 6197 C CA . VAL A 1 806 ? 17.503 30.911 11.057 1.00 69.56 806 VAL A CA 1
ATOM 6198 C C . VAL A 1 806 ? 16.623 32.086 11.499 1.00 69.56 806 VAL A C 1
ATOM 6200 O O . VAL A 1 806 ? 15.525 32.287 10.987 1.00 69.56 806 VAL A O 1
ATOM 6203 N N . GLY A 1 807 ? 17.122 32.882 12.448 1.00 75.06 807 GLY A N 1
ATOM 6204 C CA . GLY A 1 807 ? 16.383 34.003 13.040 1.00 75.06 807 GLY A CA 1
ATOM 6205 C C . GLY A 1 807 ? 15.788 33.733 14.428 1.00 75.06 807 GLY A C 1
ATOM 6206 O O . GLY A 1 807 ? 15.147 34.638 14.971 1.00 75.06 807 GLY A O 1
ATOM 6207 N N . ILE A 1 808 ? 16.025 32.550 15.011 1.00 87.12 808 ILE A N 1
ATOM 6208 C CA . ILE A 1 808 ? 15.921 32.285 16.454 1.00 87.12 808 ILE A CA 1
ATOM 6209 C C . ILE A 1 808 ? 17.345 32.181 17.023 1.00 87.12 808 ILE A C 1
ATOM 6211 O O . ILE A 1 808 ? 18.12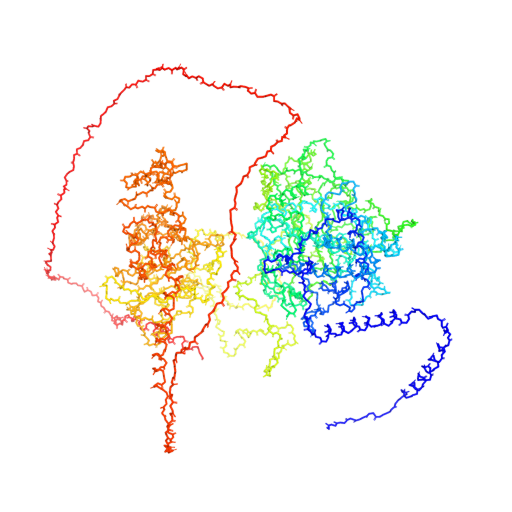8 31.325 16.622 1.00 87.12 808 ILE A O 1
ATOM 6215 N N . ALA A 1 809 ? 17.694 33.083 17.939 1.00 86.19 809 ALA A N 1
ATOM 6216 C CA . ALA A 1 809 ? 19.012 33.197 18.570 1.00 86.19 809 ALA A CA 1
ATOM 6217 C C . ALA A 1 809 ? 18.868 33.940 19.916 1.00 86.19 809 ALA A C 1
ATOM 6219 O O . ALA A 1 809 ? 17.826 34.568 20.123 1.00 86.19 809 ALA A O 1
ATOM 6220 N N . PRO A 1 810 ? 19.872 33.918 20.819 1.00 90.25 810 PRO A N 1
ATOM 6221 C CA . PRO A 1 810 ? 19.833 34.698 22.055 1.00 90.25 810 PRO A CA 1
ATOM 6222 C C . PRO A 1 810 ? 19.525 36.177 21.782 1.00 90.25 810 PRO A C 1
ATOM 6224 O O . PRO A 1 810 ? 20.260 36.841 21.049 1.00 90.25 810 PRO A O 1
ATOM 6227 N N . CYS A 1 811 ? 18.428 36.695 22.341 1.00 88.12 811 CYS A N 1
ATOM 6228 C CA . CYS A 1 811 ? 17.996 38.071 22.101 1.00 88.12 811 CYS A CA 1
ATOM 6229 C C . CYS A 1 811 ? 18.099 38.924 23.370 1.00 88.12 811 CYS A C 1
ATOM 6231 O O . CYS A 1 811 ? 17.486 38.624 24.399 1.00 88.12 811 CYS A O 1
ATOM 6233 N N . GLN A 1 812 ? 18.861 40.015 23.279 1.00 89.50 812 GLN A N 1
ATOM 6234 C CA . GLN A 1 812 ? 18.924 41.037 24.318 1.00 89.50 812 GLN A CA 1
ATOM 6235 C C . GLN A 1 812 ? 17.625 41.855 24.332 1.00 89.50 812 GLN A C 1
ATOM 6237 O O . GLN A 1 812 ? 17.149 42.315 23.292 1.00 89.50 812 GLN A O 1
ATOM 6242 N N . VAL A 1 813 ? 17.071 42.063 25.522 1.00 89.31 813 VAL A N 1
ATOM 6243 C CA . VAL A 1 813 ? 15.886 42.882 25.787 1.00 89.31 813 VAL A CA 1
ATOM 6244 C C . VAL A 1 813 ? 16.160 43.807 26.972 1.00 89.31 813 VAL A C 1
ATOM 6246 O O . VAL A 1 813 ? 16.914 43.470 27.883 1.00 89.31 813 VAL A O 1
ATOM 6249 N N . ILE A 1 814 ? 15.541 44.986 26.977 1.00 89.44 814 ILE A N 1
ATOM 6250 C CA . ILE A 1 814 ? 15.687 45.960 28.065 1.00 89.44 814 ILE A CA 1
ATOM 6251 C C . ILE A 1 814 ? 14.419 45.917 28.921 1.00 89.44 814 ILE A C 1
ATOM 6253 O O . ILE A 1 814 ? 13.305 45.974 28.394 1.00 89.44 814 ILE A O 1
ATOM 6257 N N . LEU A 1 815 ? 14.579 45.811 30.241 1.00 87.44 815 LEU A N 1
ATOM 6258 C CA . LEU A 1 815 ? 13.461 45.770 31.184 1.00 87.44 815 LEU A CA 1
ATOM 6259 C C . LEU A 1 815 ? 12.691 47.102 31.237 1.00 87.44 815 LEU A C 1
ATOM 6261 O O . LEU A 1 815 ? 13.089 48.124 30.678 1.00 87.44 815 LEU A O 1
ATOM 6265 N N . ARG A 1 816 ? 11.553 47.107 31.945 1.00 79.81 816 ARG A N 1
ATOM 6266 C CA . ARG A 1 816 ? 10.638 48.263 32.026 1.00 79.81 816 ARG A CA 1
ATOM 6267 C C . ARG A 1 816 ? 11.283 49.546 32.580 1.00 79.81 816 ARG A C 1
ATOM 6269 O O . ARG A 1 816 ? 10.769 50.631 32.316 1.00 79.81 816 ARG A O 1
ATOM 6276 N N . ASP A 1 817 ? 12.385 49.425 33.316 1.00 81.38 817 ASP A N 1
ATOM 6277 C CA . ASP A 1 817 ? 13.208 50.544 33.800 1.00 81.38 817 ASP A CA 1
ATOM 6278 C C . ASP A 1 817 ? 14.001 51.274 32.690 1.00 81.38 817 ASP A C 1
ATOM 6280 O O . ASP A 1 817 ? 14.468 52.387 32.919 1.00 81.38 817 ASP A O 1
ATOM 6284 N N . ARG A 1 818 ? 14.085 50.697 31.478 1.00 79.12 818 ARG A N 1
ATOM 6285 C CA . ARG A 1 818 ? 14.838 51.188 30.306 1.00 79.12 818 ARG A CA 1
ATOM 6286 C C . ARG A 1 818 ? 16.361 51.264 30.487 1.00 79.12 818 ARG A C 1
ATOM 6288 O O . ARG A 1 818 ? 17.021 51.926 29.689 1.00 79.12 818 ARG A O 1
ATOM 6295 N N . VAL A 1 819 ? 16.912 50.596 31.500 1.00 81.06 819 VAL A N 1
ATOM 6296 C CA . VAL A 1 819 ? 18.352 50.618 31.826 1.00 81.06 819 VAL A CA 1
ATOM 6297 C C . VAL A 1 819 ? 18.915 49.208 32.008 1.00 81.06 819 VAL A C 1
ATOM 6299 O O . VAL A 1 819 ? 20.057 48.955 31.639 1.00 81.06 819 VAL A O 1
ATOM 6302 N N . THR A 1 820 ? 18.129 48.280 32.551 1.00 87.06 820 THR A N 1
ATOM 6303 C CA . THR A 1 820 ? 18.577 46.918 32.844 1.00 87.06 820 THR A CA 1
ATOM 6304 C C . THR A 1 820 ? 18.453 46.027 31.609 1.00 87.06 820 THR A C 1
ATOM 6306 O O . THR A 1 820 ? 17.338 45.688 31.199 1.00 87.06 820 THR A O 1
ATOM 6309 N N . THR A 1 821 ? 19.587 45.609 31.045 1.00 89.81 821 THR A N 1
ATOM 6310 C CA . THR A 1 821 ? 19.640 44.579 29.996 1.00 89.81 821 THR A CA 1
ATOM 6311 C C . THR A 1 821 ? 19.414 43.183 30.580 1.00 89.81 821 THR A C 1
ATOM 6313 O O . THR A 1 821 ? 19.868 42.861 31.681 1.00 89.81 821 THR A O 1
ATOM 6316 N N . ALA A 1 822 ? 18.715 42.349 29.820 1.00 92.75 822 ALA A N 1
ATOM 6317 C CA . ALA A 1 822 ? 18.500 40.931 30.059 1.00 92.75 822 ALA A CA 1
ATOM 6318 C C . ALA A 1 822 ? 18.581 40.181 28.718 1.00 92.75 822 ALA A C 1
ATOM 6320 O O . ALA A 1 822 ? 18.346 40.770 27.664 1.00 92.75 822 ALA A O 1
ATOM 6321 N N . THR A 1 823 ? 18.877 38.885 28.741 1.00 93.88 823 THR A N 1
ATOM 6322 C CA . THR A 1 823 ? 18.991 38.044 27.541 1.00 93.88 823 THR A CA 1
ATOM 6323 C C . THR A 1 823 ? 18.007 36.881 27.619 1.00 93.88 823 THR A C 1
ATOM 6325 O O . THR A 1 823 ? 17.966 36.171 28.622 1.00 93.88 823 THR A O 1
ATOM 6328 N N . ILE A 1 824 ? 17.222 36.661 26.562 1.00 94.81 824 ILE A N 1
ATOM 6329 C CA . ILE A 1 824 ? 16.384 35.463 26.411 1.00 94.81 824 ILE A CA 1
ATOM 6330 C C . ILE A 1 824 ? 17.149 34.460 25.547 1.00 94.81 824 ILE A C 1
ATOM 6332 O O . ILE A 1 824 ? 17.459 34.748 24.392 1.00 94.81 824 ILE A O 1
ATOM 6336 N N . ILE A 1 825 ? 17.459 33.293 26.112 1.00 93.25 825 ILE A N 1
ATOM 6337 C CA . ILE A 1 825 ? 18.241 32.227 25.477 1.00 93.25 825 ILE A CA 1
ATOM 6338 C C . ILE A 1 825 ? 17.294 31.077 25.088 1.00 93.25 825 ILE A C 1
ATOM 6340 O O . ILE A 1 825 ? 16.571 30.591 25.962 1.00 93.25 825 ILE A O 1
ATOM 6344 N N . PRO A 1 826 ? 17.267 30.648 23.811 1.00 93.38 826 PRO A N 1
ATOM 6345 C CA . PRO A 1 826 ? 16.470 29.513 23.343 1.00 93.38 826 PRO A CA 1
ATOM 6346 C C . PRO A 1 826 ? 17.216 28.169 23.458 1.00 93.38 826 PRO A C 1
ATOM 6348 O O . PRO A 1 826 ? 18.434 28.115 23.297 1.00 93.38 826 PRO A O 1
ATOM 6351 N N . PHE A 1 827 ? 16.464 27.084 23.661 1.00 91.38 827 PHE A N 1
ATOM 6352 C CA . PHE A 1 827 ? 16.942 25.703 23.789 1.00 91.38 827 PHE A CA 1
ATOM 6353 C C . PHE A 1 827 ? 16.012 24.739 23.030 1.00 91.38 827 PHE A C 1
ATOM 6355 O O . PHE A 1 827 ? 14.788 24.875 23.098 1.00 91.38 827 PHE A O 1
ATOM 6362 N N . SER A 1 828 ? 16.583 23.746 22.341 1.00 87.56 828 SER A N 1
ATOM 6363 C CA . SER A 1 828 ? 15.855 22.691 21.609 1.00 87.56 828 SER A CA 1
ATOM 6364 C C . SER A 1 828 ? 15.851 21.323 22.307 1.00 87.56 828 SER A C 1
ATOM 6366 O O . SER A 1 828 ? 15.197 20.404 21.820 1.00 87.56 828 SER A O 1
ATOM 6368 N N . ALA A 1 829 ? 16.561 21.164 23.432 1.00 85.38 829 ALA A N 1
ATOM 6369 C CA . ALA A 1 829 ? 16.487 19.968 24.280 1.00 85.38 829 ALA A CA 1
ATOM 6370 C C . ALA A 1 829 ? 16.857 20.255 25.752 1.00 85.38 829 ALA A C 1
ATOM 6372 O O . ALA A 1 829 ? 17.620 21.189 26.021 1.00 85.38 829 ALA A O 1
ATOM 6373 N N . PRO A 1 830 ? 16.406 19.425 26.721 1.00 85.62 830 PRO A N 1
ATOM 6374 C CA . PRO A 1 830 ? 16.655 19.655 28.150 1.00 85.62 830 PRO A CA 1
ATOM 6375 C C . PRO A 1 830 ? 18.135 19.570 28.547 1.00 85.62 830 PRO A C 1
ATOM 6377 O O . PRO A 1 830 ? 18.574 20.268 29.456 1.00 85.62 830 PRO A O 1
ATOM 6380 N N . ASN A 1 831 ? 18.922 18.747 27.846 1.00 85.81 831 ASN A N 1
ATOM 6381 C CA . ASN A 1 831 ? 20.358 18.563 28.092 1.00 85.81 831 ASN A CA 1
ATOM 6382 C C . ASN A 1 831 ? 21.221 19.789 27.723 1.00 85.81 831 ASN A C 1
ATOM 6384 O O . ASN A 1 831 ? 22.401 19.824 28.063 1.00 85.81 831 ASN A O 1
ATOM 6388 N N . GLN A 1 832 ? 20.645 20.790 27.051 1.00 87.75 832 GLN A N 1
ATOM 6389 C CA . GLN A 1 832 ? 21.300 22.063 26.738 1.00 87.75 832 GLN A CA 1
ATOM 6390 C C . GLN A 1 832 ? 21.209 23.075 27.899 1.00 87.75 832 GLN A C 1
ATOM 6392 O O . GLN A 1 832 ? 21.880 24.108 27.865 1.00 87.75 832 GLN A O 1
ATOM 6397 N N . VAL A 1 833 ? 20.388 22.801 28.922 1.00 90.38 833 VAL A N 1
ATOM 6398 C CA . VAL A 1 833 ? 20.219 23.651 30.110 1.00 90.38 833 VAL A CA 1
ATOM 6399 C C . VAL A 1 833 ? 21.126 23.139 31.239 1.00 90.38 833 VAL A C 1
ATOM 6401 O O . VAL A 1 833 ? 21.062 21.955 31.574 1.00 90.38 833 VAL A O 1
ATOM 6404 N N . PRO A 1 834 ? 21.945 23.989 31.894 1.00 91.25 834 PRO A N 1
ATOM 6405 C CA . PRO A 1 834 ? 22.749 23.549 33.031 1.00 91.25 834 PRO A CA 1
ATOM 6406 C C . PRO A 1 834 ? 21.881 23.002 34.172 1.00 91.25 834 PRO A C 1
ATOM 6408 O O . PRO A 1 834 ? 20.937 23.660 34.610 1.00 91.25 834 PRO A O 1
ATOM 6411 N N . LEU A 1 835 ? 22.239 21.832 34.710 1.00 88.38 835 LEU A N 1
ATOM 6412 C CA . LEU A 1 835 ? 21.424 21.105 35.695 1.00 88.38 835 LEU A CA 1
ATOM 6413 C C . LEU A 1 835 ? 21.055 21.932 36.943 1.00 88.38 835 LEU A C 1
ATOM 6415 O O . LEU A 1 835 ? 19.966 21.766 37.483 1.00 88.38 835 LEU A O 1
ATOM 6419 N N . THR A 1 836 ? 21.916 22.853 37.392 1.00 91.31 836 THR A N 1
ATOM 6420 C CA . THR A 1 836 ? 21.615 23.735 38.536 1.00 91.31 836 THR A CA 1
ATOM 6421 C C . THR A 1 836 ? 20.551 24.791 38.217 1.00 91.31 836 THR A C 1
ATOM 6423 O O . THR A 1 836 ? 19.764 25.131 39.097 1.00 91.31 836 THR A O 1
ATOM 6426 N N . LEU A 1 837 ? 20.485 25.272 36.970 1.00 92.69 837 LEU A N 1
ATOM 6427 C CA . LEU A 1 837 ? 19.445 26.190 36.490 1.00 92.69 837 LEU A CA 1
ATOM 6428 C C . LEU A 1 837 ? 18.132 25.441 36.228 1.00 92.69 837 LEU A C 1
ATOM 6430 O O . LEU A 1 837 ? 17.062 25.931 36.580 1.00 92.69 837 LEU A O 1
ATOM 6434 N N . LEU A 1 838 ? 18.216 24.223 35.681 1.00 92.31 838 LEU A N 1
ATOM 6435 C CA . LEU A 1 838 ? 17.059 23.344 35.504 1.00 92.31 838 LEU A CA 1
ATOM 6436 C C . LEU A 1 838 ? 16.413 22.993 36.856 1.00 92.31 838 LEU A C 1
ATOM 6438 O O . LEU A 1 838 ? 15.197 23.090 37.001 1.00 92.31 838 LEU A O 1
ATOM 6442 N N . ALA A 1 839 ? 17.227 22.667 37.867 1.00 90.00 839 ALA A N 1
ATOM 6443 C CA . ALA A 1 839 ? 16.769 22.415 39.232 1.00 90.00 839 ALA A CA 1
ATOM 6444 C C . ALA A 1 839 ? 16.127 23.649 39.888 1.00 90.00 839 ALA A C 1
ATOM 6446 O O . ALA A 1 839 ? 15.113 23.512 40.569 1.00 90.00 839 ALA A O 1
ATOM 6447 N N . TYR A 1 840 ? 16.673 24.848 39.654 1.00 93.12 840 TYR A N 1
ATOM 6448 C CA . TYR A 1 840 ? 16.074 26.095 40.135 1.00 93.12 840 TYR A CA 1
ATOM 6449 C C . TYR A 1 840 ? 14.706 26.365 39.484 1.00 93.12 840 TYR A C 1
ATOM 6451 O O . TYR A 1 840 ? 13.735 26.635 40.185 1.00 93.12 840 TYR A O 1
ATOM 6459 N N . LEU A 1 841 ? 14.584 26.226 38.159 1.00 93.00 841 LEU A N 1
ATOM 6460 C CA . LEU A 1 841 ? 13.299 26.405 37.467 1.00 93.00 841 LEU A CA 1
ATOM 6461 C C . LEU A 1 841 ? 12.249 25.358 37.884 1.00 93.00 841 LEU A C 1
ATOM 6463 O O . LEU A 1 841 ? 11.070 25.694 37.992 1.00 93.00 841 LEU A O 1
ATOM 6467 N N . CYS A 1 842 ? 12.676 24.127 38.180 1.00 92.25 842 CYS A N 1
ATOM 6468 C CA . CYS A 1 842 ? 11.820 23.072 38.725 1.00 92.25 842 CYS A CA 1
ATOM 6469 C C . CYS A 1 842 ? 11.240 23.449 40.102 1.00 92.25 842 CYS A C 1
ATOM 6471 O O . CYS A 1 842 ? 10.038 23.312 40.319 1.00 92.25 842 CYS A O 1
ATOM 6473 N N . ASP A 1 843 ? 12.073 23.970 41.013 1.00 91.50 843 ASP A N 1
ATOM 6474 C CA . ASP A 1 843 ? 11.642 24.505 42.316 1.00 91.50 843 ASP A CA 1
ATOM 6475 C C . ASP A 1 843 ? 10.661 25.679 42.151 1.00 91.50 843 ASP A C 1
ATOM 6477 O O . ASP A 1 843 ? 9.607 25.697 42.786 1.00 91.50 843 ASP A O 1
ATOM 6481 N N . GLN A 1 844 ? 10.954 26.625 41.254 1.00 92.12 844 GLN A N 1
ATOM 6482 C CA . GLN A 1 844 ? 10.084 27.781 41.022 1.00 92.12 844 GLN A CA 1
ATOM 6483 C C . GLN A 1 844 ? 8.713 27.387 40.447 1.00 92.12 844 GLN A C 1
ATOM 6485 O O . GLN A 1 844 ? 7.705 27.970 40.849 1.00 92.12 844 GLN A O 1
ATOM 6490 N N . LEU A 1 845 ? 8.643 26.387 39.556 1.00 89.56 845 LEU A N 1
ATOM 6491 C CA . LEU A 1 845 ? 7.359 25.840 39.103 1.00 89.56 845 LEU A CA 1
ATOM 6492 C C . LEU A 1 845 ? 6.643 25.091 40.236 1.00 89.56 845 LEU A C 1
ATOM 6494 O O . LEU A 1 845 ? 5.445 25.289 40.423 1.00 89.56 845 LEU A O 1
ATOM 6498 N N . GLY A 1 846 ? 7.369 24.278 41.013 1.00 88.50 846 GLY A N 1
ATOM 6499 C CA . GLY A 1 846 ? 6.824 23.541 42.155 1.00 88.50 846 GLY A CA 1
ATOM 6500 C C . GLY A 1 846 ? 6.133 24.456 43.166 1.00 88.50 846 GLY A C 1
ATOM 6501 O O . GLY A 1 846 ? 4.971 24.233 43.493 1.00 88.50 846 GLY A O 1
ATOM 6502 N N . ARG A 1 847 ? 6.782 25.560 43.556 1.00 89.38 847 ARG A N 1
ATOM 6503 C CA . ARG A 1 847 ? 6.191 26.577 44.447 1.00 89.38 847 ARG A CA 1
ATOM 6504 C C . ARG A 1 847 ? 4.951 27.251 43.854 1.00 89.38 847 ARG A C 1
ATOM 6506 O O . ARG A 1 847 ? 4.047 27.628 44.593 1.00 89.38 847 ARG A O 1
ATOM 6513 N N . GLU A 1 848 ? 4.889 27.447 42.537 1.00 88.19 848 GLU A N 1
ATOM 6514 C CA . GLU A 1 848 ? 3.723 28.058 41.881 1.00 88.19 848 GLU A CA 1
ATOM 6515 C C . GLU A 1 848 ? 2.539 27.072 41.777 1.00 88.19 848 GLU A C 1
ATOM 6517 O O . GLU A 1 848 ? 1.387 27.476 41.947 1.00 88.19 848 GLU A O 1
ATOM 6522 N N . ILE A 1 849 ? 2.820 25.775 41.604 1.00 88.44 849 ILE A N 1
ATOM 6523 C CA . ILE A 1 849 ? 1.848 24.676 41.741 1.00 88.44 849 ILE A CA 1
ATOM 6524 C C . ILE A 1 849 ? 1.352 24.577 43.195 1.00 88.44 849 ILE A C 1
ATOM 6526 O O . ILE A 1 849 ? 0.149 24.511 43.441 1.00 88.44 849 ILE A O 1
ATOM 6530 N N . GLU A 1 850 ? 2.250 24.657 44.181 1.00 89.81 850 GLU A N 1
ATOM 6531 C CA . GLU A 1 850 ? 1.900 24.628 45.607 1.00 89.81 850 GLU A CA 1
ATOM 6532 C C . GLU A 1 850 ? 1.013 25.804 46.033 1.00 89.81 850 GLU A C 1
ATOM 6534 O O . GLU A 1 850 ? 0.111 25.600 46.851 1.00 89.81 850 GLU A O 1
ATOM 6539 N N . LYS A 1 851 ? 1.194 27.001 45.451 1.00 87.88 851 LYS A N 1
ATOM 6540 C CA . LYS A 1 851 ? 0.269 28.138 45.632 1.00 87.88 851 LYS A CA 1
ATOM 6541 C C . LYS A 1 851 ? -1.137 27.825 45.101 1.00 87.88 851 LYS A C 1
ATOM 6543 O O . LYS A 1 851 ? -2.106 28.250 45.714 1.00 87.88 851 LYS A O 1
ATOM 6548 N N . GLY A 1 852 ? -1.261 27.046 44.023 1.00 85.19 852 GLY A N 1
ATOM 6549 C CA . GLY A 1 852 ? -2.533 26.454 43.581 1.00 85.19 852 GLY A CA 1
ATOM 6550 C C . GLY A 1 852 ? -3.560 27.426 42.984 1.00 85.19 852 GLY A C 1
ATOM 6551 O O . GLY A 1 852 ? -4.756 27.152 43.059 1.00 85.19 852 GLY A O 1
ATOM 6552 N N . ASP A 1 853 ? -3.106 28.547 42.411 1.00 84.44 853 ASP A N 1
ATOM 6553 C CA . ASP A 1 853 ? -3.968 29.600 41.839 1.00 84.44 853 ASP A CA 1
ATOM 6554 C C . ASP A 1 853 ? -3.763 29.844 40.327 1.00 84.44 853 ASP A C 1
ATOM 6556 O O . ASP A 1 853 ? -4.497 30.626 39.717 1.00 84.44 853 ASP A O 1
ATOM 6560 N N . THR A 1 854 ? -2.752 29.226 39.701 1.00 83.94 854 THR A N 1
ATOM 6561 C CA . THR A 1 854 ? -2.334 29.556 38.320 1.00 83.94 854 THR A CA 1
ATOM 6562 C C . THR A 1 854 ? -2.117 28.354 37.399 1.00 83.94 854 THR A C 1
ATOM 6564 O O . THR A 1 854 ? -2.410 28.476 36.211 1.00 83.94 854 THR A O 1
ATOM 6567 N N . TYR A 1 855 ? -1.661 27.210 37.918 1.00 86.31 855 TYR A N 1
ATOM 6568 C CA . TYR A 1 855 ? -1.538 25.943 37.184 1.00 86.31 855 TYR A CA 1
ATOM 6569 C C . TYR A 1 855 ? -2.585 24.923 37.678 1.00 86.31 855 TYR A C 1
ATOM 6571 O O . TYR A 1 855 ? -2.936 24.955 38.855 1.00 86.31 855 TYR A O 1
ATOM 6579 N N . PRO A 1 856 ? -3.076 24.006 36.818 1.00 86.88 856 PRO A N 1
ATOM 6580 C CA . PRO A 1 856 ? -4.105 23.017 37.175 1.00 86.88 856 PRO A CA 1
ATOM 6581 C C . PRO A 1 856 ? -3.564 21.794 37.942 1.00 86.88 856 PRO A C 1
ATOM 6583 O O . PRO A 1 856 ? -4.320 20.881 38.264 1.00 86.88 856 PRO A O 1
ATOM 6586 N N . MET A 1 857 ? -2.251 21.733 38.171 1.00 86.75 857 MET A N 1
ATOM 6587 C CA . MET A 1 857 ? -1.567 20.611 38.818 1.00 86.75 857 MET A CA 1
ATOM 6588 C C . MET A 1 857 ? -1.731 20.697 40.340 1.00 86.75 857 MET A C 1
ATOM 6590 O O . MET A 1 857 ? -1.803 21.790 40.896 1.00 86.75 857 MET A O 1
ATOM 6594 N N . VAL A 1 858 ? -1.776 19.546 41.014 1.00 84.06 858 VAL A N 1
ATOM 6595 C CA . VAL A 1 858 ? -1.878 19.467 42.486 1.00 84.06 858 VAL A CA 1
ATOM 6596 C C . VAL A 1 858 ? -0.517 19.198 43.133 1.00 84.06 858 VAL A C 1
ATOM 6598 O O . VAL A 1 858 ? -0.235 19.721 44.210 1.00 84.06 858 VAL A O 1
ATOM 6601 N N . GLU A 1 859 ? 0.330 18.414 42.465 1.00 85.94 859 GLU A N 1
ATOM 6602 C CA . GLU A 1 859 ? 1.631 17.959 42.960 1.00 85.94 859 GLU A CA 1
ATOM 6603 C C . GLU A 1 859 ? 2.779 18.586 42.141 1.00 85.94 859 GLU A C 1
ATOM 6605 O O . GLU A 1 859 ? 2.678 18.658 40.910 1.00 85.94 859 GLU A O 1
ATOM 6610 N N . PRO A 1 860 ? 3.870 19.053 42.782 1.00 85.94 860 PRO A N 1
ATOM 6611 C CA . PRO A 1 860 ? 5.077 19.507 42.092 1.00 85.94 860 PRO A CA 1
ATOM 6612 C C . PRO A 1 860 ? 5.715 18.423 41.219 1.00 85.94 860 PRO A C 1
ATOM 6614 O O . PRO A 1 860 ? 5.774 17.254 41.598 1.00 85.94 860 PRO A O 1
ATOM 6617 N N . LEU A 1 861 ? 6.272 18.821 40.074 1.00 85.56 861 LEU A N 1
ATOM 6618 C CA . LEU A 1 861 ? 6.948 17.885 39.177 1.00 85.56 861 LEU A CA 1
ATOM 6619 C C . LEU A 1 861 ? 8.331 17.470 39.708 1.00 85.56 861 LEU A C 1
ATOM 6621 O O . LEU A 1 861 ? 9.129 18.341 40.064 1.00 85.56 861 LEU A O 1
ATOM 6625 N N . PRO A 1 862 ? 8.668 16.165 39.692 1.00 87.25 862 PRO A N 1
ATOM 6626 C CA . PRO A 1 862 ? 10.038 15.694 39.865 1.00 87.25 862 PRO A CA 1
ATOM 6627 C C . PRO A 1 862 ? 10.989 16.298 38.821 1.00 87.25 862 PRO A C 1
ATOM 6629 O O . PRO A 1 862 ? 10.616 16.483 37.661 1.00 87.25 862 PRO A O 1
ATOM 6632 N N . LEU A 1 863 ? 12.245 16.549 39.206 1.00 83.00 863 LEU A N 1
ATOM 6633 C CA . LEU A 1 863 ? 13.259 17.166 38.332 1.00 83.00 863 LEU A CA 1
ATOM 6634 C C . LEU A 1 863 ? 13.515 16.365 37.042 1.00 83.00 863 LEU A C 1
ATOM 6636 O O . LEU A 1 863 ? 13.714 16.945 35.976 1.00 83.00 863 LEU A O 1
ATOM 6640 N N . GLU A 1 864 ? 13.464 15.039 37.149 1.00 82.00 864 GLU A N 1
ATOM 6641 C CA . GLU A 1 864 ? 13.538 14.083 36.039 1.00 82.00 864 GLU A CA 1
ATOM 6642 C C . GLU A 1 864 ? 12.427 14.276 34.992 1.00 82.00 864 GLU A C 1
ATOM 6644 O O . GLU A 1 864 ? 12.697 14.148 33.801 1.00 82.00 864 GLU A O 1
ATOM 6649 N N . ASN A 1 865 ? 11.224 14.688 35.411 1.00 84.69 865 ASN A N 1
ATOM 6650 C CA . ASN A 1 865 ? 10.078 14.930 34.528 1.00 84.69 865 ASN A CA 1
ATOM 6651 C C . ASN A 1 865 ? 9.998 16.395 34.066 1.00 84.69 865 ASN A C 1
ATOM 6653 O O . ASN A 1 865 ? 9.583 16.671 32.941 1.00 84.69 865 ASN A O 1
ATOM 6657 N N . PHE A 1 866 ? 10.442 17.349 34.896 1.00 88.19 866 PHE A N 1
ATOM 6658 C CA . PHE A 1 866 ? 10.433 18.777 34.561 1.00 88.19 866 PHE A CA 1
ATOM 6659 C C . PHE A 1 866 ? 11.260 19.101 33.307 1.00 88.19 866 PHE A C 1
ATOM 6661 O O . PHE A 1 866 ? 10.814 19.880 32.464 1.00 88.19 866 PHE A O 1
ATOM 6668 N N . GLY A 1 867 ? 12.437 18.480 33.152 1.00 87.44 867 GLY A N 1
ATOM 6669 C CA . GLY A 1 867 ? 13.284 18.650 31.967 1.00 87.44 867 GLY A CA 1
ATOM 6670 C C . GLY A 1 867 ? 12.555 18.300 30.661 1.00 87.44 867 GLY A C 1
ATOM 6671 O O . GLY A 1 867 ? 12.347 19.196 29.840 1.00 87.44 867 GLY A O 1
ATOM 6672 N N . PRO A 1 868 ? 12.132 17.036 30.465 1.00 85.50 868 PRO A N 1
ATOM 6673 C CA . PRO A 1 868 ? 11.336 16.611 29.314 1.00 85.50 868 PRO A CA 1
ATOM 6674 C C . PRO A 1 868 ? 10.053 17.428 29.106 1.00 85.50 868 PRO A C 1
ATOM 6676 O O . PRO A 1 868 ? 9.778 17.839 27.981 1.00 85.50 868 PRO A O 1
ATOM 6679 N N . TYR A 1 869 ? 9.300 17.729 30.171 1.00 86.06 869 TYR A N 1
ATOM 6680 C CA . TYR A 1 869 ? 8.040 18.475 30.069 1.00 86.06 869 TYR A CA 1
ATOM 6681 C C . TYR A 1 869 ? 8.224 19.927 29.588 1.00 86.06 869 TYR A C 1
ATOM 6683 O O . TYR A 1 869 ? 7.444 20.404 28.760 1.00 86.06 869 TYR A O 1
ATOM 6691 N N . TRP A 1 870 ? 9.241 20.637 30.092 1.00 90.19 870 TRP A N 1
ATOM 6692 C CA . TRP A 1 870 ? 9.416 22.077 29.853 1.00 90.19 870 TRP A CA 1
ATOM 6693 C C . TRP A 1 870 ? 10.383 22.408 28.703 1.00 90.19 870 TRP A C 1
ATOM 6695 O O . TRP A 1 870 ? 10.262 23.461 28.079 1.00 90.19 870 TRP A O 1
ATOM 6705 N N . PHE A 1 871 ? 11.327 21.513 28.389 1.00 90.75 871 PHE A N 1
ATOM 6706 C CA . PHE A 1 871 ? 12.363 21.722 27.364 1.00 90.75 871 PHE A CA 1
ATOM 6707 C C . PHE A 1 871 ? 12.394 20.632 26.275 1.00 90.75 871 PHE A C 1
ATOM 6709 O O . PHE A 1 871 ? 13.306 20.626 25.452 1.00 90.75 871 PHE A O 1
ATOM 6716 N N . GLY A 1 872 ? 11.421 19.712 26.245 1.00 82.00 872 GLY A N 1
ATOM 6717 C CA . GLY A 1 872 ? 11.404 18.576 25.312 1.00 82.00 872 GLY A CA 1
ATOM 6718 C C . GLY A 1 872 ? 11.147 18.909 23.836 1.00 82.00 872 GLY A C 1
ATOM 6719 O O . GLY A 1 872 ? 11.525 18.115 22.983 1.00 82.00 872 GLY A O 1
ATOM 6720 N N . VAL A 1 873 ? 10.532 20.060 23.522 1.00 83.88 873 VAL A N 1
ATOM 6721 C CA . VAL A 1 873 ? 10.325 20.540 22.134 1.00 83.88 873 VAL A CA 1
ATOM 6722 C C . VAL A 1 873 ? 11.107 21.827 21.889 1.00 83.88 873 VAL A C 1
ATOM 6724 O O . VAL A 1 873 ? 12.014 21.876 21.064 1.00 83.88 873 VAL A O 1
ATOM 6727 N N . PHE A 1 874 ? 10.741 22.883 22.614 1.00 91.94 874 PHE A N 1
ATOM 6728 C CA . PHE A 1 874 ? 11.412 24.173 22.594 1.00 91.94 874 PHE A CA 1
ATOM 6729 C C . PHE A 1 874 ? 11.132 24.894 23.911 1.00 91.94 874 PHE A C 1
ATOM 6731 O O . PHE A 1 874 ? 9.970 25.087 24.282 1.00 91.94 874 PHE A O 1
ATOM 6738 N N . GLY A 1 875 ? 12.191 25.322 24.592 1.00 92.56 875 GLY A N 1
ATOM 6739 C CA . GLY A 1 875 ? 12.113 26.115 25.815 1.00 92.56 875 GLY A CA 1
ATOM 6740 C C . GLY A 1 875 ? 13.041 27.320 25.742 1.00 92.56 875 GLY A C 1
ATOM 6741 O O . GLY A 1 875 ? 14.053 27.302 25.047 1.00 92.56 875 GLY A O 1
ATOM 6742 N N . ALA A 1 876 ? 12.707 28.383 26.461 1.00 94.31 876 ALA A N 1
ATOM 6743 C CA . ALA A 1 876 ? 13.494 29.605 26.518 1.00 94.31 876 ALA A CA 1
ATOM 6744 C C . ALA A 1 876 ? 13.633 30.083 27.965 1.00 94.31 876 ALA A C 1
ATOM 6746 O O . ALA A 1 876 ? 12.684 29.994 28.747 1.00 94.31 876 ALA A O 1
ATOM 6747 N N . ILE A 1 877 ? 14.807 30.597 28.330 1.00 95.38 877 ILE A N 1
ATOM 6748 C CA . ILE A 1 877 ? 15.088 31.126 29.673 1.00 95.38 877 ILE A CA 1
ATOM 6749 C C . ILE A 1 877 ? 15.526 32.581 29.541 1.00 95.38 877 ILE A C 1
ATOM 6751 O O . ILE A 1 877 ? 16.401 32.903 28.738 1.00 95.38 877 ILE A O 1
ATOM 6755 N N . MET A 1 878 ? 14.917 33.459 30.334 1.00 94.75 878 MET A N 1
ATOM 6756 C CA . MET A 1 878 ? 15.269 34.868 30.423 1.00 94.75 878 MET A CA 1
ATOM 6757 C C . MET A 1 878 ? 16.180 35.096 31.629 1.00 94.75 878 MET A C 1
ATOM 6759 O O . MET A 1 878 ? 15.776 34.876 32.773 1.00 94.75 878 MET A O 1
ATOM 6763 N N . LEU A 1 879 ? 17.400 35.551 31.363 1.00 93.56 879 LEU A N 1
ATOM 6764 C CA . LEU A 1 879 ? 18.446 35.796 32.353 1.00 93.56 879 LEU A CA 1
ATOM 6765 C C . LEU A 1 879 ? 18.842 37.275 32.377 1.00 93.56 879 LEU A C 1
ATOM 6767 O O . LEU A 1 879 ? 18.656 37.999 31.399 1.00 93.56 879 LEU A O 1
ATOM 6771 N N . LEU A 1 880 ? 19.376 37.731 33.502 1.00 90.56 880 LEU A N 1
ATOM 6772 C CA . LEU A 1 880 ? 19.883 39.086 33.686 1.00 90.56 880 LEU A CA 1
ATOM 6773 C C . LEU A 1 880 ? 21.224 39.284 32.947 1.00 90.56 880 LEU A C 1
ATOM 6775 O O . LEU A 1 880 ? 22.017 38.355 32.811 1.00 90.56 880 LEU A O 1
ATOM 6779 N N . GLY A 1 881 ? 21.478 40.504 32.466 1.00 87.50 881 GLY A N 1
ATOM 6780 C CA . GLY A 1 881 ? 22.723 40.861 31.783 1.00 87.50 881 GLY A CA 1
ATOM 6781 C C . GLY A 1 881 ? 22.776 40.500 30.294 1.00 87.50 881 GLY A C 1
ATOM 6782 O O . GLY A 1 881 ? 21.777 40.148 29.660 1.00 87.50 881 GLY A O 1
ATOM 6783 N N . GLU A 1 882 ? 23.973 40.645 29.727 1.00 84.94 882 GLU A N 1
ATOM 6784 C CA . GLU A 1 882 ? 24.289 40.375 28.323 1.00 84.94 882 GLU A CA 1
ATOM 6785 C C . GLU A 1 882 ? 25.039 39.046 28.209 1.00 84.94 882 GLU A C 1
ATOM 6787 O O . GLU A 1 882 ? 26.206 38.974 28.582 1.00 84.94 882 GLU A O 1
ATOM 6792 N N . ILE A 1 883 ? 24.370 38.009 27.699 1.00 85.81 883 ILE A N 1
ATOM 6793 C CA . ILE A 1 883 ? 24.948 36.671 27.505 1.00 85.81 883 ILE A CA 1
ATOM 6794 C C . ILE A 1 883 ? 25.006 36.389 26.002 1.00 85.81 883 ILE A C 1
ATOM 6796 O O . ILE A 1 883 ? 24.006 36.551 25.302 1.00 85.81 883 ILE A O 1
ATOM 6800 N N . GLN A 1 884 ? 26.168 35.991 25.486 1.00 71.44 884 GLN A N 1
ATOM 6801 C CA . GLN A 1 884 ? 26.380 35.856 24.039 1.00 71.44 884 GLN A CA 1
ATOM 6802 C C . GLN A 1 884 ? 25.967 34.482 23.500 1.00 71.44 884 GLN A C 1
ATOM 6804 O O . GLN A 1 884 ? 25.415 34.397 22.403 1.00 71.44 884 GLN A O 1
ATOM 6809 N N . ASP A 1 885 ? 26.216 33.405 24.252 1.00 71.31 885 ASP A N 1
ATOM 6810 C CA . ASP A 1 885 ? 25.842 32.045 23.858 1.00 71.31 885 ASP A CA 1
ATOM 6811 C C . ASP A 1 885 ? 25.650 31.082 25.050 1.00 71.31 885 ASP A C 1
ATOM 6813 O O . ASP A 1 885 ? 25.859 31.416 26.218 1.00 71.31 885 ASP A O 1
ATOM 6817 N N . GLY A 1 886 ? 25.253 29.841 24.748 1.00 70.56 886 GLY A N 1
ATOM 6818 C CA . GLY A 1 886 ? 25.056 28.793 25.753 1.00 70.56 886 GLY A CA 1
ATOM 6819 C C . GLY A 1 886 ? 26.336 28.293 26.443 1.00 70.56 886 GLY A C 1
ATOM 6820 O O . GLY A 1 886 ? 26.236 27.614 27.464 1.00 70.56 886 GLY A O 1
ATOM 6821 N N . ARG A 1 887 ? 27.540 28.607 25.943 1.00 79.00 887 ARG A N 1
ATOM 6822 C CA . ARG A 1 887 ? 28.818 28.239 26.586 1.00 79.00 887 ARG A CA 1
ATOM 6823 C C . ARG A 1 887 ? 29.110 29.173 27.754 1.00 79.00 887 ARG A C 1
ATOM 6825 O O . ARG A 1 887 ? 29.485 28.693 28.822 1.00 79.00 887 ARG A O 1
ATOM 6832 N N . GLU A 1 888 ? 28.860 30.470 27.580 1.00 82.06 888 GLU A N 1
ATOM 6833 C CA . GLU A 1 888 ? 28.927 31.464 28.658 1.00 82.06 888 GLU A CA 1
ATOM 6834 C C . GLU A 1 888 ? 27.961 31.109 29.801 1.00 82.06 888 GLU A C 1
ATOM 6836 O O . GLU A 1 888 ? 28.361 31.088 30.966 1.00 82.06 888 GLU A O 1
ATOM 6841 N N . LEU A 1 889 ? 26.739 30.675 29.470 1.00 85.50 889 LEU A N 1
ATOM 6842 C CA . LEU A 1 889 ? 25.776 30.161 30.449 1.00 85.50 889 LEU A CA 1
ATOM 6843 C C . LEU A 1 889 ? 26.299 28.935 31.230 1.00 85.50 889 LEU A C 1
ATOM 6845 O O . LEU A 1 889 ? 26.141 28.849 32.451 1.00 85.50 889 LEU A O 1
ATOM 6849 N N . HIS A 1 890 ? 26.962 27.992 30.555 1.00 84.69 890 HIS A N 1
ATOM 6850 C CA . HIS A 1 890 ? 27.600 26.855 31.227 1.00 84.69 890 HIS A CA 1
ATOM 6851 C C . HIS A 1 890 ? 28.795 27.276 32.095 1.00 84.69 890 HIS A C 1
ATOM 6853 O O . HIS A 1 890 ? 29.059 26.641 33.116 1.00 84.69 890 HIS A O 1
ATOM 6859 N N . GLU A 1 891 ? 29.510 28.348 31.749 1.00 84.38 891 GLU A N 1
ATOM 6860 C CA . GLU A 1 891 ? 30.538 28.911 32.626 1.00 84.38 891 GLU A CA 1
ATOM 6861 C C . GLU A 1 891 ? 29.950 29.608 33.854 1.00 84.38 891 GLU A C 1
ATOM 6863 O O . GLU A 1 891 ? 30.472 29.400 34.948 1.00 84.38 891 GLU A O 1
ATOM 6868 N N . MET A 1 892 ? 28.844 30.348 33.723 1.00 83.69 892 MET A N 1
ATOM 6869 C CA . MET A 1 892 ? 28.098 30.877 34.874 1.00 83.69 892 MET A CA 1
ATOM 6870 C C . MET A 1 892 ? 27.698 29.738 35.826 1.00 83.69 892 MET A C 1
ATOM 6872 O O . MET A 1 892 ? 27.971 29.810 37.025 1.00 83.69 892 MET A O 1
ATOM 6876 N N . ALA A 1 893 ? 27.165 28.636 35.288 1.00 85.81 893 ALA A N 1
ATOM 6877 C CA . ALA A 1 893 ? 26.822 27.451 36.073 1.00 85.81 893 ALA A CA 1
ATOM 6878 C C . ALA A 1 893 ? 28.035 26.843 36.808 1.00 85.81 893 ALA A C 1
ATOM 6880 O O . ALA A 1 893 ? 27.960 26.596 38.011 1.00 85.81 893 ALA A O 1
ATOM 6881 N N . ARG A 1 894 ? 29.175 26.652 36.120 1.00 83.19 894 ARG A N 1
ATOM 6882 C CA . ARG A 1 894 ? 30.420 26.130 36.730 1.00 83.19 894 ARG A CA 1
ATOM 6883 C C . ARG A 1 894 ? 31.009 27.056 37.797 1.00 83.19 894 ARG A C 1
ATOM 6885 O O . ARG A 1 894 ? 31.658 26.572 38.718 1.00 83.19 894 ARG A O 1
ATOM 6892 N N . ARG A 1 895 ? 30.807 28.372 37.674 1.00 82.69 895 ARG A N 1
ATOM 6893 C CA . ARG A 1 895 ? 31.272 29.386 38.638 1.00 82.69 895 ARG A CA 1
ATOM 6894 C C . ARG A 1 895 ? 30.372 29.497 39.880 1.00 82.69 895 ARG A C 1
ATOM 6896 O O . ARG A 1 895 ? 30.700 30.272 40.771 1.00 82.69 895 ARG A O 1
ATOM 6903 N N . GLY A 1 896 ? 29.273 28.738 39.956 1.00 79.50 896 GLY A N 1
ATOM 6904 C CA . GLY A 1 896 ? 28.330 28.790 41.079 1.00 79.50 896 GLY A CA 1
ATOM 6905 C C . GLY A 1 896 ? 27.420 30.020 41.047 1.00 79.50 896 GLY A C 1
ATOM 6906 O O . GLY A 1 896 ? 27.209 30.647 42.081 1.00 79.50 896 GLY A O 1
ATOM 6907 N N . CYS A 1 897 ? 26.931 30.394 39.860 1.00 82.88 897 CYS A N 1
ATOM 6908 C CA . CYS A 1 897 ? 26.002 31.510 39.670 1.00 82.88 897 CYS A CA 1
ATOM 6909 C C . CYS A 1 897 ? 24.729 31.384 40.531 1.00 82.88 897 CYS A C 1
ATOM 6911 O O . CYS A 1 897 ? 24.137 30.310 40.644 1.00 82.88 897 CYS A O 1
ATOM 6913 N N . ASP A 1 898 ? 24.313 32.510 41.112 1.00 87.50 898 ASP A N 1
ATOM 6914 C CA . ASP A 1 898 ? 23.108 32.649 41.928 1.00 87.50 898 ASP A CA 1
ATOM 6915 C C . ASP A 1 898 ? 21.864 32.826 41.040 1.00 87.50 898 ASP A C 1
ATOM 6917 O O . ASP A 1 898 ? 21.473 33.938 40.671 1.00 87.50 898 ASP A O 1
ATOM 6921 N N . TRP A 1 899 ? 21.237 31.706 40.676 1.00 91.12 899 TRP A N 1
ATOM 6922 C CA . TRP A 1 899 ? 20.050 31.711 39.820 1.00 91.12 899 TRP A CA 1
ATOM 6923 C C . TRP A 1 899 ? 18.844 32.440 40.430 1.00 91.12 899 TRP A C 1
ATOM 6925 O O . TRP A 1 899 ? 17.999 32.895 39.664 1.00 91.12 899 TRP A O 1
ATOM 6935 N N . GLU A 1 900 ? 18.768 32.628 41.755 1.00 86.12 900 GLU A N 1
ATOM 6936 C CA . GLU A 1 900 ? 17.667 33.377 42.383 1.00 86.12 900 GLU A CA 1
ATOM 6937 C C . GLU A 1 900 ? 17.712 34.874 42.034 1.00 86.12 900 GLU A C 1
ATOM 6939 O O . GLU A 1 900 ? 16.684 35.554 42.017 1.00 86.12 900 GLU A O 1
ATOM 6944 N N . ARG A 1 901 ? 18.902 35.381 41.688 1.00 85.69 901 ARG A N 1
ATOM 6945 C CA . ARG A 1 901 ? 19.122 36.770 41.266 1.00 85.69 901 ARG A CA 1
ATOM 6946 C C . ARG A 1 901 ? 19.217 36.934 39.756 1.00 85.69 901 ARG A C 1
ATOM 6948 O O . ARG A 1 901 ? 18.718 37.926 39.222 1.00 85.69 901 ARG A O 1
ATOM 6955 N N . GLU A 1 902 ? 19.855 35.981 39.081 1.00 89.25 902 GLU A N 1
ATOM 6956 C CA . GLU A 1 902 ? 20.146 36.084 37.649 1.00 89.25 902 GLU A CA 1
ATOM 6957 C C . GLU A 1 902 ? 19.038 35.490 36.754 1.00 89.25 902 GLU A C 1
ATOM 6959 O O . GLU A 1 902 ? 18.964 35.845 35.579 1.00 89.25 902 GLU A O 1
ATOM 6964 N N . CYS A 1 903 ? 18.146 34.626 37.265 1.00 93.75 903 CYS A N 1
ATOM 6965 C CA . CYS A 1 903 ? 17.032 34.072 36.485 1.00 93.75 903 CYS A CA 1
ATOM 6966 C C . CYS A 1 903 ? 15.741 34.892 36.644 1.00 93.75 903 CYS A C 1
ATOM 6968 O O . CYS A 1 903 ? 15.192 35.045 37.737 1.00 93.75 903 CYS A O 1
ATOM 6970 N N . LEU A 1 904 ? 15.220 35.403 35.525 1.00 92.81 904 LEU A N 1
ATOM 6971 C CA . LEU A 1 904 ? 14.043 36.273 35.501 1.00 92.81 904 LEU A CA 1
ATOM 6972 C C . LEU A 1 904 ? 12.748 35.515 35.163 1.00 92.81 904 LEU A C 1
ATOM 6974 O O . LEU A 1 904 ? 11.663 35.884 35.621 1.00 92.81 904 LEU A O 1
ATOM 6978 N N . GLY A 1 905 ? 12.848 34.450 34.368 1.00 93.00 905 GLY A N 1
ATOM 6979 C CA . GLY A 1 905 ? 11.714 33.615 33.982 1.00 93.00 905 GLY A CA 1
ATOM 6980 C C . GLY A 1 905 ? 12.043 32.620 32.871 1.00 93.00 905 GLY A C 1
ATOM 6981 O O . GLY A 1 905 ? 13.165 32.570 32.369 1.00 93.00 905 GLY A O 1
ATOM 6982 N N . SER A 1 906 ? 11.049 31.832 32.475 1.00 95.44 906 SER A N 1
ATOM 6983 C CA . SER A 1 906 ? 11.133 30.879 31.369 1.00 95.44 906 SER A CA 1
ATOM 6984 C C . SER A 1 906 ? 9.767 30.694 30.701 1.00 95.44 906 SER A C 1
ATOM 6986 O O . SER A 1 906 ? 8.726 30.909 31.325 1.00 95.44 906 SER A O 1
ATOM 6988 N N . PHE A 1 907 ? 9.764 30.283 29.435 1.00 95.56 907 PHE A N 1
ATOM 6989 C CA . PHE A 1 907 ? 8.568 29.833 28.726 1.00 95.56 907 PHE A CA 1
ATOM 6990 C C . PHE A 1 907 ? 8.891 28.680 27.772 1.00 95.56 907 PHE A C 1
ATOM 6992 O O . PHE A 1 907 ? 10.052 28.493 27.405 1.00 95.56 907 PHE A O 1
ATOM 6999 N N . TYR A 1 908 ? 7.872 27.934 27.347 1.00 93.88 908 TYR A N 1
ATOM 7000 C CA . TYR A 1 908 ? 8.003 26.894 26.321 1.00 93.88 908 TYR A CA 1
ATOM 7001 C C . TYR A 1 908 ? 7.098 27.151 25.111 1.00 93.88 908 TYR A C 1
ATOM 7003 O O . TYR A 1 908 ? 6.116 27.892 25.201 1.00 93.88 908 TYR A O 1
ATOM 7011 N N . ILE A 1 909 ? 7.411 26.515 23.978 1.00 93.00 909 ILE A N 1
ATOM 7012 C CA . ILE A 1 909 ? 6.534 26.454 22.799 1.00 93.00 909 ILE A CA 1
ATOM 7013 C C . ILE A 1 909 ? 6.443 24.996 22.340 1.00 93.00 909 ILE A C 1
ATOM 7015 O O . ILE A 1 909 ? 7.429 24.421 21.881 1.00 93.00 909 ILE A O 1
ATOM 7019 N N . LYS A 1 910 ? 5.257 24.393 22.445 1.00 90.31 910 LYS A N 1
ATOM 7020 C CA . LYS A 1 910 ? 5.001 23.004 22.022 1.00 90.31 910 LYS A CA 1
ATOM 7021 C C . LYS A 1 910 ? 3.675 22.899 21.257 1.00 90.31 910 LYS A C 1
ATOM 7023 O O . LYS A 1 910 ? 2.840 23.793 21.415 1.00 90.31 910 LYS A O 1
ATOM 7028 N N . PRO A 1 911 ? 3.439 21.848 20.455 1.00 89.31 911 PRO A N 1
ATOM 7029 C CA . PRO A 1 911 ? 2.131 21.593 19.859 1.00 89.31 911 PRO A CA 1
ATOM 7030 C C . PRO A 1 911 ? 1.065 21.446 20.947 1.00 89.31 911 PRO A C 1
ATOM 7032 O O . PRO A 1 911 ? 1.291 20.779 21.954 1.00 89.31 911 PRO A O 1
ATOM 7035 N N . ASN A 1 912 ? -0.107 22.043 20.740 1.00 89.25 912 ASN A N 1
ATOM 7036 C CA . ASN A 1 912 ? -1.243 21.884 21.648 1.00 89.25 912 ASN A CA 1
ATOM 7037 C C . ASN A 1 912 ? -1.991 20.559 21.426 1.00 89.25 912 ASN A C 1
ATOM 7039 O O . ASN A 1 912 ? -2.706 20.081 22.301 1.00 89.25 912 ASN A O 1
ATOM 7043 N N . TYR A 1 913 ? -1.843 19.986 20.231 1.00 85.75 913 TYR A N 1
ATOM 7044 C CA . TYR A 1 913 ? -2.538 18.786 19.780 1.00 85.75 913 TYR A CA 1
ATOM 7045 C C . TYR A 1 913 ? -1.593 17.920 18.930 1.00 85.75 913 TYR A C 1
ATOM 7047 O O . TYR A 1 913 ? -0.743 18.467 18.223 1.00 85.75 913 TYR A O 1
ATOM 7055 N N . PRO A 1 914 ? -1.735 16.584 18.938 1.00 78.56 914 PRO A N 1
ATOM 7056 C CA . PRO A 1 914 ? -0.958 15.703 18.071 1.00 78.56 914 PRO A CA 1
ATOM 7057 C C . PRO A 1 914 ? -1.428 15.751 16.605 1.00 78.56 914 PRO A C 1
ATOM 7059 O O . PRO A 1 914 ? -2.527 16.209 16.279 1.00 78.56 914 PRO A O 1
ATOM 7062 N N . GLY A 1 915 ? -0.597 15.223 15.702 1.00 73.62 915 GLY A N 1
ATOM 7063 C CA . GLY A 1 915 ? -0.974 14.930 14.317 1.00 73.62 915 GLY A CA 1
ATOM 7064 C C . GLY A 1 915 ? -1.468 16.150 13.535 1.00 73.62 915 GLY A C 1
ATOM 7065 O O . GLY A 1 915 ? -0.774 17.161 13.424 1.00 73.62 915 GLY A O 1
ATOM 7066 N N . ARG A 1 916 ? -2.686 16.059 12.984 1.00 74.69 916 ARG A N 1
ATOM 7067 C CA . ARG A 1 916 ? -3.252 17.039 12.034 1.00 74.69 916 ARG A CA 1
ATOM 7068 C C . ARG A 1 916 ? -3.424 18.455 12.597 1.00 74.69 916 ARG A C 1
ATOM 7070 O O . ARG A 1 916 ? -3.495 19.392 11.811 1.00 74.69 916 ARG A O 1
ATOM 7077 N N . SER A 1 917 ? -3.468 18.619 13.920 1.00 82.06 917 SER A N 1
ATOM 7078 C CA . SER A 1 917 ? -3.627 19.921 14.593 1.00 82.06 917 SER A CA 1
ATOM 7079 C C . SER A 1 917 ? -2.342 20.418 15.270 1.00 82.06 917 SER A C 1
ATOM 7081 O O . SER A 1 917 ? -2.370 21.405 15.998 1.00 82.06 917 SER A O 1
ATOM 7083 N N . SER A 1 918 ? -1.200 19.772 15.014 1.00 85.19 918 SER A N 1
ATOM 7084 C CA . SER A 1 918 ? 0.090 20.094 15.646 1.00 85.19 918 SER A CA 1
ATOM 7085 C C . SER A 1 918 ? 0.767 21.381 15.153 1.00 85.19 918 SER A C 1
ATOM 7087 O O . SER A 1 918 ? 1.752 21.823 15.739 1.00 85.19 918 SER A O 1
ATOM 7089 N N . HIS A 1 919 ? 0.230 22.010 14.105 1.00 86.06 919 HIS A N 1
ATOM 7090 C CA . HIS A 1 919 ? 0.555 23.383 13.705 1.00 86.06 919 HIS A CA 1
ATOM 7091 C C . HIS A 1 919 ? -0.020 24.442 14.668 1.00 86.06 919 HIS A C 1
ATOM 7093 O O . HIS A 1 919 ? 0.388 25.602 14.606 1.00 86.06 919 HIS A O 1
ATOM 7099 N N . VAL A 1 920 ? -0.940 24.052 15.561 1.00 91.25 920 VAL A N 1
ATOM 7100 C CA . VAL A 1 920 ? -1.425 24.879 16.671 1.00 91.25 920 VAL A CA 1
ATOM 7101 C C . VAL A 1 920 ? -0.513 24.668 17.880 1.00 91.25 920 VAL A C 1
ATOM 7103 O O . VAL A 1 920 ? -0.437 23.552 18.395 1.00 91.25 920 VAL A O 1
ATOM 7106 N N . CYS A 1 921 ? 0.157 25.714 18.366 1.00 92.19 921 CYS A N 1
ATOM 7107 C CA . CYS A 1 921 ? 0.986 25.647 19.574 1.00 92.19 921 CYS A CA 1
ATOM 7108 C C . CYS A 1 921 ? 0.260 26.087 20.853 1.00 92.19 921 CYS A C 1
ATOM 7110 O O . CYS A 1 921 ? -0.729 26.813 20.818 1.00 92.19 921 CYS A O 1
ATOM 7112 N N . ASN A 1 922 ? 0.821 25.688 21.989 1.00 91.69 922 ASN A N 1
ATOM 7113 C CA . ASN A 1 922 ? 0.536 26.163 23.343 1.00 91.69 922 ASN A CA 1
ATOM 7114 C C . ASN A 1 922 ? 1.874 26.582 23.995 1.00 91.69 922 ASN A C 1
ATOM 7116 O O . ASN A 1 922 ? 2.950 26.363 23.425 1.00 91.69 922 ASN A O 1
ATOM 7120 N N . GLY A 1 923 ? 1.832 27.232 25.156 1.00 90.50 923 GLY A N 1
ATOM 7121 C CA . GLY A 1 923 ? 3.021 27.676 25.880 1.00 90.50 923 GLY A CA 1
ATOM 7122 C C . GLY A 1 923 ? 2.758 27.927 27.361 1.00 90.50 923 GLY A C 1
ATOM 7123 O O . GLY A 1 923 ? 1.880 28.712 27.715 1.00 90.50 923 GLY A O 1
ATOM 7124 N N . GLY A 1 924 ? 3.548 27.289 28.222 1.00 90.56 924 GLY A N 1
ATOM 7125 C CA . GLY A 1 924 ? 3.631 27.608 29.646 1.00 90.56 924 GLY A CA 1
ATOM 7126 C C . GLY A 1 924 ? 4.591 28.771 29.884 1.00 90.56 924 GLY A C 1
ATOM 7127 O O . GLY A 1 924 ? 5.564 28.936 29.147 1.00 90.56 924 GLY A O 1
ATOM 7128 N N . PHE A 1 925 ? 4.321 29.576 30.912 1.00 92.75 925 PHE A N 1
ATOM 7129 C CA . PHE A 1 925 ? 5.122 30.746 31.284 1.00 92.75 925 PHE A CA 1
ATOM 7130 C C . PHE A 1 925 ? 5.358 30.769 32.796 1.00 92.75 925 PHE A C 1
ATOM 7132 O O . PHE A 1 925 ? 4.429 30.594 33.587 1.00 92.75 925 PHE A O 1
ATOM 7139 N N . LEU A 1 926 ? 6.599 31.036 33.195 1.00 91.12 926 LEU A N 1
ATOM 7140 C CA . LEU A 1 926 ? 7.043 31.138 34.581 1.00 91.12 926 LEU A CA 1
ATOM 7141 C C . LEU A 1 926 ? 7.862 32.423 34.745 1.00 91.12 926 LEU A C 1
ATOM 7143 O O . LEU A 1 926 ? 8.779 32.682 33.971 1.00 91.12 926 LEU A O 1
ATOM 7147 N N . VAL A 1 927 ? 7.538 33.244 35.742 1.00 90.06 927 VAL A N 1
ATOM 7148 C CA . VAL A 1 927 ? 8.282 34.468 36.087 1.00 90.06 927 VAL A CA 1
ATOM 7149 C C . VAL A 1 927 ? 8.683 34.348 37.547 1.00 90.06 927 VAL A C 1
ATOM 7151 O O . VAL A 1 927 ? 7.814 34.104 38.383 1.00 90.06 927 VAL A O 1
ATOM 7154 N N . THR A 1 928 ? 9.971 34.511 37.854 1.00 87.38 928 THR A N 1
ATOM 7155 C CA . THR A 1 928 ? 10.467 34.373 39.233 1.00 87.38 928 THR A CA 1
ATOM 7156 C C . THR A 1 928 ? 9.855 35.449 40.132 1.00 87.38 928 THR A C 1
ATOM 7158 O O . THR A 1 928 ? 9.520 36.547 39.672 1.00 87.38 928 THR A O 1
ATOM 7161 N N . ASP A 1 929 ? 9.673 35.158 41.424 1.00 78.50 929 ASP A N 1
ATOM 7162 C CA . ASP A 1 929 ? 8.928 36.060 42.318 1.00 78.50 929 ASP A CA 1
ATOM 7163 C C . ASP A 1 929 ? 9.604 37.442 42.456 1.00 78.50 929 ASP A C 1
ATOM 7165 O O . ASP A 1 929 ? 8.915 38.466 42.460 1.00 78.50 929 ASP A O 1
ATOM 7169 N N . ALA A 1 930 ? 10.941 37.496 42.395 1.00 76.06 930 ALA A N 1
ATOM 7170 C CA . ALA A 1 930 ? 11.737 38.730 42.328 1.00 76.06 930 ALA A CA 1
ATOM 7171 C C . ALA A 1 930 ? 11.585 39.533 41.008 1.00 76.06 930 ALA A C 1
ATOM 7173 O O . ALA A 1 930 ? 12.012 40.689 40.914 1.00 76.06 930 ALA A O 1
ATOM 7174 N N . SER A 1 931 ? 10.973 38.938 39.981 1.00 84.62 931 SER A N 1
ATOM 7175 C CA . SER A 1 931 ? 10.870 39.474 38.614 1.00 84.62 931 SER A CA 1
ATOM 7176 C C . SER A 1 931 ? 9.459 39.913 38.215 1.00 84.62 931 SER A C 1
ATOM 7178 O O . SER A 1 931 ? 9.275 40.546 37.164 1.00 84.62 931 SER A O 1
ATOM 7180 N N . ARG A 1 932 ? 8.447 39.640 39.054 1.00 81.06 932 ARG A N 1
ATOM 7181 C CA . ARG A 1 932 ? 7.069 40.116 38.846 1.00 81.06 932 ARG A CA 1
ATOM 7182 C C . ARG A 1 932 ? 7.037 41.656 38.749 1.00 81.06 932 ARG A C 1
ATOM 7184 O O . ARG A 1 932 ? 7.893 42.364 39.268 1.00 81.06 932 ARG A O 1
ATOM 7191 N N . ASN A 1 933 ? 6.057 42.204 38.024 1.00 78.44 933 ASN A N 1
ATOM 7192 C CA . ASN A 1 933 ? 5.876 43.646 37.734 1.00 78.44 933 ASN A CA 1
ATOM 7193 C C . ASN A 1 933 ? 6.981 44.373 36.917 1.00 78.44 933 ASN A C 1
ATOM 7195 O O . ASN A 1 933 ? 6.692 45.433 36.345 1.00 78.44 933 ASN A O 1
ATOM 7199 N N . ARG A 1 934 ? 8.191 43.808 36.757 1.00 83.44 934 ARG A N 1
ATOM 7200 C CA . ARG A 1 934 ? 9.320 44.400 35.991 1.00 83.44 934 ARG A CA 1
ATOM 7201 C C . ARG A 1 934 ? 9.162 44.360 34.459 1.00 83.44 934 ARG A C 1
ATOM 7203 O O . ARG A 1 934 ? 10.023 44.855 33.737 1.00 83.44 934 ARG A O 1
ATOM 7210 N N . GLY A 1 935 ? 8.061 43.797 33.954 1.00 82.62 935 GLY A N 1
ATOM 7211 C CA . GLY A 1 935 ? 7.749 43.673 32.520 1.00 82.62 935 GLY A CA 1
ATOM 7212 C C . GLY A 1 935 ? 8.161 42.342 31.874 1.00 82.62 935 GLY A C 1
ATOM 7213 O O . GLY A 1 935 ? 7.748 42.077 30.751 1.00 82.62 935 GLY A O 1
ATOM 7214 N N . VAL A 1 936 ? 8.891 41.487 32.598 1.00 88.56 936 VAL A N 1
ATOM 7215 C CA . VAL A 1 936 ? 9.464 40.208 32.129 1.00 88.56 936 VAL A CA 1
ATOM 7216 C C . VAL A 1 936 ? 8.453 39.324 31.386 1.00 88.56 936 VAL A C 1
ATOM 7218 O O . VAL A 1 936 ? 8.677 38.992 30.228 1.00 88.56 936 VAL A O 1
ATOM 7221 N N . GLY A 1 937 ? 7.295 39.024 31.987 1.00 86.12 937 GLY A N 1
ATOM 7222 C CA . GLY A 1 937 ? 6.263 38.193 31.343 1.00 86.12 937 GLY A CA 1
ATOM 7223 C C . GLY A 1 937 ? 5.685 38.775 30.043 1.00 86.12 937 GLY A C 1
ATOM 7224 O O . GLY A 1 937 ? 5.274 38.020 29.169 1.00 86.12 937 GLY A O 1
ATOM 7225 N N . ARG A 1 938 ? 5.703 40.107 29.871 1.00 87.62 938 ARG A N 1
ATOM 7226 C CA . ARG A 1 938 ? 5.319 40.743 28.601 1.00 87.62 938 ARG A CA 1
ATOM 7227 C C . ARG A 1 938 ? 6.424 40.595 27.556 1.00 87.62 938 ARG A C 1
ATOM 7229 O O . ARG A 1 938 ? 6.105 40.233 26.435 1.00 87.62 938 ARG A O 1
ATOM 7236 N N . LEU A 1 939 ? 7.686 40.837 27.920 1.00 90.81 939 LEU A N 1
ATOM 7237 C CA . LEU A 1 939 ? 8.824 40.689 27.002 1.00 90.81 939 LEU A CA 1
ATOM 7238 C C . LEU A 1 939 ? 8.933 39.247 26.487 1.00 90.81 939 LEU A C 1
ATOM 7240 O O . LEU A 1 939 ? 9.020 39.036 25.284 1.00 90.81 939 LEU A O 1
ATOM 7244 N N . MET A 1 940 ? 8.807 38.254 27.373 1.00 93.69 940 MET A N 1
ATOM 7245 C CA . MET A 1 940 ? 8.752 36.842 26.973 1.00 93.69 940 MET A CA 1
ATOM 7246 C C . MET A 1 940 ? 7.549 36.531 26.068 1.00 93.69 940 MET A C 1
ATOM 7248 O O . MET A 1 940 ? 7.686 35.759 25.127 1.00 93.69 940 MET A O 1
ATOM 7252 N N . GLY A 1 941 ? 6.387 37.155 26.300 1.00 89.62 941 GLY A N 1
ATOM 7253 C CA . GLY A 1 941 ? 5.222 37.036 25.415 1.00 89.62 941 GLY A CA 1
ATOM 7254 C C . GLY A 1 941 ? 5.397 37.718 24.048 1.00 89.62 941 GLY A C 1
ATOM 7255 O O . GLY A 1 941 ? 4.870 37.230 23.054 1.00 89.62 941 GLY A O 1
ATOM 7256 N N . GLU A 1 942 ? 6.163 38.809 23.967 1.00 91.94 942 GLU A N 1
ATOM 7257 C CA . GLU A 1 942 ? 6.539 39.456 22.701 1.00 91.94 942 GLU A CA 1
ATOM 7258 C C . GLU A 1 942 ? 7.541 38.583 21.921 1.00 91.94 942 GLU A C 1
ATOM 7260 O O . GLU A 1 942 ? 7.358 38.371 20.724 1.00 91.94 942 GLU A O 1
ATOM 7265 N N . THR A 1 943 ? 8.519 37.970 22.599 1.00 92.50 943 THR A N 1
ATOM 7266 C CA . THR A 1 943 ? 9.452 36.996 22.001 1.00 92.50 943 THR A CA 1
ATOM 7267 C C . THR A 1 943 ? 8.763 35.692 21.577 1.00 92.50 943 THR A C 1
ATOM 7269 O O . THR A 1 943 ? 9.050 35.185 20.496 1.00 92.50 943 THR A O 1
ATOM 7272 N N . TYR A 1 944 ? 7.804 35.172 22.355 1.00 94.12 944 TYR A N 1
ATOM 7273 C CA . TYR A 1 944 ? 6.978 34.014 21.974 1.00 94.12 944 TYR A CA 1
ATOM 7274 C C . TYR A 1 944 ? 6.300 34.225 20.612 1.00 94.12 944 TYR A C 1
ATOM 7276 O O . TYR A 1 944 ? 6.260 33.314 19.789 1.00 94.12 944 TYR A O 1
ATOM 7284 N N . LEU A 1 945 ? 5.807 35.440 20.352 1.00 91.56 945 LEU A N 1
ATOM 7285 C CA . LEU A 1 945 ? 5.120 35.795 19.108 1.00 91.56 945 LEU A CA 1
ATOM 7286 C C . LEU A 1 945 ? 6.061 36.013 17.915 1.00 91.56 945 LEU A C 1
ATOM 7288 O O . LEU A 1 945 ? 5.625 35.850 16.780 1.00 91.56 945 LEU A O 1
ATOM 7292 N N . ASP A 1 946 ? 7.329 36.352 18.152 1.00 90.62 946 ASP A N 1
ATOM 7293 C CA . ASP A 1 946 ? 8.372 36.379 17.116 1.00 90.62 946 ASP A CA 1
ATOM 7294 C C . ASP A 1 946 ? 8.909 34.968 16.807 1.00 90.62 946 ASP A C 1
ATOM 7296 O O . ASP A 1 946 ? 9.286 34.682 15.672 1.00 90.62 946 ASP A O 1
ATOM 7300 N N . TRP A 1 947 ? 8.934 34.063 17.795 1.00 92.38 947 TRP A N 1
ATOM 7301 C CA . TRP A 1 947 ? 9.530 32.728 17.654 1.00 92.38 947 TRP A CA 1
ATOM 7302 C C . TRP A 1 947 ? 8.540 31.631 17.254 1.00 92.38 947 TRP A C 1
ATOM 7304 O O . TRP A 1 947 ? 8.911 30.779 16.450 1.00 92.38 947 TRP A O 1
ATOM 7314 N N . ALA A 1 948 ? 7.283 31.647 17.709 1.00 90.94 948 ALA A N 1
ATOM 7315 C CA . ALA A 1 948 ? 6.298 30.632 17.316 1.00 90.94 948 ALA A CA 1
ATOM 7316 C C . ALA A 1 948 ? 6.088 30.530 15.781 1.00 90.94 948 ALA A C 1
ATOM 7318 O O . ALA A 1 948 ? 6.131 29.406 15.273 1.00 90.94 948 ALA A O 1
ATOM 7319 N N . PRO A 1 949 ? 5.995 31.636 15.006 1.00 88.50 949 PRO A N 1
ATOM 7320 C CA . PRO A 1 949 ? 5.936 31.566 13.541 1.00 88.50 949 PRO A CA 1
ATOM 7321 C C . PRO A 1 949 ? 7.247 31.081 12.900 1.00 88.50 949 PRO A C 1
ATOM 7323 O O . PRO A 1 949 ? 7.221 30.487 11.829 1.00 88.50 949 PRO A O 1
ATOM 7326 N N . LYS A 1 950 ? 8.405 31.290 13.545 1.00 86.69 950 LYS A N 1
ATOM 7327 C CA . LYS A 1 950 ? 9.724 30.816 13.066 1.00 86.69 950 LYS A CA 1
ATOM 7328 C C . LYS A 1 950 ? 9.980 29.336 13.368 1.00 86.69 950 LYS A C 1
ATOM 7330 O O . LYS A 1 950 ? 10.743 28.692 12.659 1.00 86.69 950 LYS A O 1
ATOM 7335 N N . LEU A 1 951 ? 9.305 28.789 14.379 1.00 83.44 951 LEU A N 1
ATOM 7336 C CA . LEU A 1 951 ? 9.100 27.346 14.574 1.00 83.44 951 LEU A CA 1
ATOM 7337 C C . LEU A 1 951 ? 7.987 26.798 13.638 1.00 83.44 951 LEU A C 1
ATOM 7339 O O . LEU A 1 951 ? 7.689 25.600 13.635 1.00 83.44 951 LEU A O 1
ATOM 7343 N N . GLY A 1 952 ? 7.380 27.681 12.834 1.00 81.88 952 GLY A N 1
ATOM 7344 C CA . GLY A 1 952 ? 6.381 27.408 11.802 1.00 81.88 952 GLY A CA 1
ATOM 7345 C C . GLY A 1 952 ? 4.966 27.119 12.311 1.00 81.88 952 GLY A C 1
ATOM 7346 O O . GLY A 1 952 ? 4.143 26.625 11.542 1.00 81.88 952 GLY A O 1
ATOM 7347 N N . TYR A 1 953 ? 4.662 27.397 13.582 1.00 88.88 953 TYR A N 1
ATOM 7348 C CA . TYR A 1 953 ? 3.292 27.297 14.086 1.00 88.88 953 TYR A CA 1
ATOM 7349 C C . TYR A 1 953 ? 2.426 28.406 13.479 1.00 88.88 953 TYR A C 1
ATOM 7351 O O . TYR A 1 953 ? 2.801 29.578 13.512 1.00 88.88 953 TYR A O 1
ATOM 7359 N N . THR A 1 954 ? 1.259 28.041 12.947 1.00 89.19 954 THR A N 1
ATOM 7360 C CA . THR A 1 954 ? 0.334 28.968 12.266 1.00 89.19 954 THR A CA 1
ATOM 7361 C C . THR A 1 954 ? -0.775 29.485 13.180 1.00 89.19 954 THR A C 1
ATOM 7363 O O . THR A 1 954 ? -1.428 30.473 12.861 1.00 89.19 954 THR A O 1
ATOM 7366 N N . TYR A 1 955 ? -0.963 28.879 14.355 1.00 92.62 955 TYR A N 1
ATOM 7367 C CA . TYR A 1 955 ? -1.922 29.338 15.358 1.00 92.62 955 TYR A CA 1
ATOM 7368 C C . TYR A 1 955 ? -1.414 29.032 16.773 1.00 92.62 955 TYR A C 1
ATOM 7370 O O . TYR A 1 955 ? -0.646 28.094 16.973 1.00 92.62 955 TYR A O 1
ATOM 7378 N N . SER A 1 956 ? -1.861 29.794 17.769 1.00 94.75 956 SER A N 1
ATOM 7379 C CA . SER A 1 956 ? -1.554 29.592 19.189 1.00 94.75 956 SER A CA 1
ATOM 7380 C C . SER A 1 956 ? -2.837 29.546 20.021 1.00 94.75 956 SER A C 1
ATOM 7382 O O . SER A 1 956 ? -3.734 30.371 19.829 1.00 94.75 956 SER A O 1
ATOM 7384 N N . VAL A 1 957 ? -2.922 28.587 20.946 1.00 94.62 957 VAL A N 1
ATOM 7385 C CA . VAL A 1 957 ? -4.012 28.418 21.915 1.00 94.62 957 VAL A CA 1
ATOM 7386 C C . VAL A 1 957 ? -3.437 28.247 23.321 1.00 94.62 957 VAL A C 1
ATOM 7388 O O . VAL A 1 957 ? -2.565 27.410 23.531 1.00 94.62 957 VAL A O 1
ATOM 7391 N N . PHE A 1 958 ? -3.980 28.982 24.295 1.00 92.19 958 PHE A N 1
ATOM 7392 C CA . PHE A 1 958 ? -3.780 28.699 25.721 1.00 92.19 958 PHE A CA 1
ATOM 7393 C C . PHE A 1 958 ? -5.062 28.080 26.289 1.00 92.19 958 PHE A C 1
ATOM 7395 O O . PHE A 1 958 ? -6.120 28.713 26.259 1.00 92.19 958 PHE A O 1
ATOM 7402 N N . ASN A 1 959 ? -4.960 26.846 26.792 1.00 88.44 959 ASN A N 1
ATOM 7403 C CA . ASN A 1 959 ? -6.115 26.001 27.126 1.00 88.44 959 ASN A CA 1
ATOM 7404 C C . ASN A 1 959 ? -6.898 26.464 28.362 1.00 88.44 959 ASN A C 1
ATOM 7406 O O . ASN A 1 959 ? -8.126 26.460 28.346 1.00 88.44 959 ASN A O 1
ATOM 7410 N N . LEU A 1 960 ? -6.197 26.822 29.441 1.00 88.25 960 LEU A N 1
ATOM 7411 C CA . LEU A 1 960 ? -6.792 27.124 30.744 1.00 88.25 960 LEU A CA 1
ATOM 7412 C C . LEU A 1 960 ? -6.096 28.336 31.374 1.00 88.25 960 LEU A C 1
ATOM 7414 O O . LEU A 1 960 ? -5.109 28.196 32.091 1.00 88.25 960 LEU A O 1
ATOM 7418 N N . VAL A 1 961 ? -6.615 29.539 31.118 1.00 89.81 961 VAL A N 1
ATOM 7419 C CA . VAL A 1 961 ? -6.198 30.759 31.826 1.00 89.81 961 VAL A CA 1
ATOM 7420 C C . VAL A 1 961 ? -7.314 31.165 32.787 1.00 89.81 961 VAL A C 1
ATOM 7422 O O . VAL A 1 961 ? -8.311 31.742 32.358 1.00 89.81 961 VAL A O 1
ATOM 7425 N N . TYR A 1 962 ? -7.178 30.842 34.077 1.00 92.06 962 TYR A N 1
ATOM 7426 C CA . TYR A 1 962 ? -8.177 31.183 35.101 1.00 92.06 962 TYR A CA 1
ATOM 7427 C C . TYR A 1 962 ? -8.467 32.692 35.134 1.00 92.06 962 TYR A C 1
ATOM 7429 O O . TYR A 1 962 ? -7.539 33.502 35.093 1.00 92.06 962 TYR A O 1
ATOM 7437 N N . GLU A 1 963 ? -9.742 33.089 35.236 1.00 90.06 963 GLU A N 1
ATOM 7438 C CA . GLU A 1 963 ? -10.137 34.512 35.195 1.00 90.06 963 GLU A CA 1
ATOM 7439 C C . GLU A 1 963 ? -9.580 35.331 36.373 1.00 90.06 963 GLU A C 1
ATOM 7441 O O . GLU A 1 963 ? -9.385 36.544 36.263 1.00 90.06 963 GLU A O 1
ATOM 7446 N N . THR A 1 964 ? -9.270 34.657 37.481 1.00 89.69 964 THR A N 1
ATOM 7447 C CA . THR A 1 964 ? -8.585 35.198 38.664 1.00 89.69 964 THR A CA 1
ATOM 7448 C C . THR A 1 964 ? -7.121 35.558 38.388 1.00 89.69 964 THR A C 1
ATOM 7450 O O . THR A 1 964 ? -6.585 36.469 39.024 1.00 89.69 964 THR A O 1
ATOM 7453 N N . ASN A 1 965 ? -6.478 34.947 37.384 1.00 88.81 965 ASN A N 1
ATOM 7454 C CA . ASN A 1 965 ? -5.148 35.335 36.912 1.00 88.81 965 ASN A CA 1
ATOM 7455 C C . ASN A 1 965 ? -5.233 36.580 36.004 1.00 88.81 965 ASN A C 1
ATOM 7457 O O . ASN A 1 965 ? -4.973 36.565 34.795 1.00 88.81 965 ASN A O 1
ATOM 7461 N N . VAL A 1 966 ? -5.585 37.702 36.636 1.00 84.94 966 VAL A N 1
ATOM 7462 C CA . VAL A 1 966 ? -5.724 39.028 36.018 1.00 84.94 966 VAL A CA 1
ATOM 7463 C C . VAL A 1 966 ? -4.421 39.489 35.348 1.00 84.94 9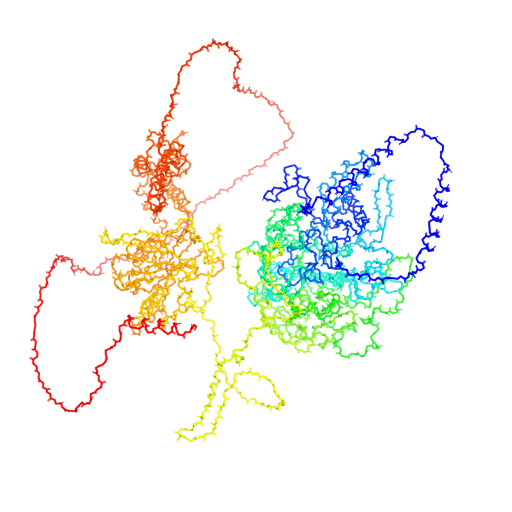66 VAL A C 1
ATOM 7465 O O . VAL A 1 966 ? -4.465 40.265 34.392 1.00 84.94 966 VAL A O 1
ATOM 7468 N N . ALA A 1 967 ? -3.259 39.015 35.813 1.00 82.12 967 ALA A N 1
ATOM 7469 C CA . ALA A 1 967 ? -1.965 39.329 35.213 1.00 82.12 967 ALA A CA 1
ATOM 7470 C C . ALA A 1 967 ? -1.818 38.697 33.819 1.00 82.12 967 ALA A C 1
ATOM 7472 O O . ALA A 1 967 ? -1.600 39.429 32.851 1.00 82.12 967 ALA A O 1
ATOM 7473 N N . SER A 1 968 ? -2.003 37.378 33.696 1.00 85.94 968 SER A N 1
ATOM 7474 C CA . SER A 1 968 ? -1.923 36.686 32.403 1.00 85.94 968 SER A CA 1
ATOM 7475 C C . SER A 1 968 ? -3.030 37.127 31.448 1.00 85.94 968 SER A C 1
ATOM 7477 O O . SER A 1 968 ? -2.735 37.418 30.291 1.00 85.94 968 SER A O 1
ATOM 7479 N N . CYS A 1 969 ? -4.270 37.297 31.928 1.00 86.50 969 CYS A N 1
ATOM 7480 C CA . CYS A 1 969 ? -5.368 37.808 31.099 1.00 86.50 969 CYS A CA 1
ATOM 7481 C C . CYS A 1 969 ? -5.014 39.162 30.454 1.00 86.50 969 CYS A C 1
ATOM 7483 O O . CYS A 1 969 ? -5.140 39.327 29.242 1.00 86.50 969 CYS A O 1
ATOM 7485 N N . ARG A 1 970 ? -4.485 40.115 31.241 1.00 86.44 970 ARG A N 1
ATOM 7486 C CA . ARG A 1 970 ? -4.046 41.427 30.730 1.00 86.44 970 ARG A CA 1
ATOM 7487 C C . ARG A 1 970 ? -2.894 41.329 29.731 1.00 86.44 970 ARG A C 1
ATOM 7489 O O . ARG A 1 970 ? -2.832 42.163 28.834 1.00 86.44 970 ARG A O 1
ATOM 7496 N N . ILE A 1 971 ? -1.981 40.367 29.882 1.00 88.25 971 ILE A N 1
ATOM 7497 C CA . ILE A 1 971 ? -0.874 40.163 28.935 1.00 88.25 971 ILE A CA 1
ATOM 7498 C C . ILE A 1 971 ? -1.419 39.627 27.605 1.00 88.25 971 ILE A C 1
ATOM 7500 O O . ILE A 1 971 ? -1.141 40.220 26.566 1.00 88.25 971 ILE A O 1
ATOM 7504 N N . TRP A 1 972 ? -2.251 38.582 27.620 1.00 91.31 972 TRP A N 1
ATOM 7505 C CA . TRP A 1 972 ? -2.803 37.996 26.393 1.00 91.31 972 TRP A CA 1
ATOM 7506 C C . TRP A 1 972 ? -3.759 38.948 25.663 1.00 91.31 972 TRP A C 1
ATOM 7508 O O . TRP A 1 972 ? -3.611 39.132 24.451 1.00 91.31 972 TRP A O 1
ATOM 7518 N N . ASP A 1 973 ? -4.644 39.640 26.393 1.00 87.56 973 ASP A N 1
ATOM 7519 C CA . ASP A 1 973 ? -5.499 40.699 25.838 1.00 87.56 973 ASP A CA 1
ATOM 7520 C C . ASP A 1 973 ? -4.651 41.811 25.174 1.00 87.56 973 ASP A C 1
ATOM 7522 O O . ASP A 1 973 ? -4.939 42.232 24.053 1.00 87.56 973 ASP A O 1
ATOM 7526 N N . ALA A 1 974 ? -3.584 42.285 25.839 1.00 83.69 974 ALA A N 1
ATOM 7527 C CA . ALA A 1 974 ? -2.757 43.397 25.353 1.00 83.69 974 ALA A CA 1
ATOM 7528 C C . ALA A 1 974 ? -1.786 43.019 24.223 1.00 83.69 974 ALA A C 1
ATOM 7530 O O . ALA A 1 974 ? -1.396 43.892 23.446 1.00 83.69 974 ALA A O 1
ATOM 7531 N N . LEU A 1 975 ? -1.390 41.747 24.124 1.00 85.38 975 LEU A N 1
ATOM 7532 C CA . LEU A 1 975 ? -0.598 41.239 23.003 1.00 85.38 975 LEU A CA 1
ATOM 7533 C C . LEU A 1 975 ? -1.452 40.986 21.753 1.00 85.38 975 LEU A C 1
ATOM 7535 O O . LEU A 1 975 ? -0.900 40.931 20.655 1.00 85.38 975 LEU A O 1
ATOM 7539 N N . GLY A 1 976 ? -2.777 40.865 21.894 1.00 86.44 976 GLY A N 1
ATOM 7540 C CA . GLY A 1 976 ? -3.718 40.683 20.783 1.00 86.44 976 GLY A CA 1
ATOM 7541 C C . GLY A 1 976 ? -4.240 39.254 20.605 1.00 86.44 976 GLY A C 1
ATOM 7542 O O . GLY A 1 976 ? -4.714 38.914 19.520 1.00 86.44 976 GLY A O 1
ATOM 7543 N N . PHE A 1 977 ? -4.171 38.412 21.640 1.00 90.56 977 PHE A N 1
ATOM 7544 C CA . PHE A 1 977 ? -4.921 37.156 21.656 1.00 90.56 977 PHE A CA 1
ATOM 7545 C C . PHE A 1 977 ? -6.418 37.435 21.828 1.00 90.56 977 PHE A C 1
ATOM 7547 O O . PHE A 1 977 ? -6.827 38.364 22.526 1.00 90.56 977 PHE A O 1
ATOM 7554 N N . LYS A 1 978 ? -7.256 36.606 21.205 1.00 91.12 978 LYS A N 1
ATOM 7555 C CA . LYS A 1 978 ? -8.715 36.670 21.334 1.00 91.12 978 LYS A CA 1
ATOM 7556 C C . LYS A 1 978 ? -9.159 35.673 22.400 1.00 91.12 978 LYS A C 1
ATOM 7558 O O . LYS A 1 978 ? -8.653 34.556 22.450 1.00 91.12 978 LYS A O 1
ATOM 7563 N N . ARG A 1 979 ? -10.141 36.045 23.220 1.00 93.38 979 ARG A N 1
ATOM 7564 C CA . ARG A 1 979 ? -10.842 35.105 24.107 1.00 93.38 979 ARG A CA 1
ATOM 7565 C C . ARG A 1 979 ? -11.802 34.284 23.238 1.00 93.38 979 ARG A C 1
ATOM 7567 O O . ARG A 1 979 ? -12.830 34.812 22.819 1.00 93.38 979 ARG A O 1
ATOM 7574 N N . ILE A 1 980 ? -11.423 33.054 22.887 1.00 92.31 980 ILE A N 1
ATOM 7575 C CA . ILE A 1 980 ? -12.166 32.196 21.941 1.00 92.31 980 ILE A CA 1
ATOM 7576 C C . ILE A 1 980 ? -13.142 31.238 22.633 1.00 92.31 980 ILE A C 1
ATOM 7578 O O . ILE A 1 980 ? -14.081 30.763 22.002 1.00 92.31 980 ILE A O 1
ATOM 7582 N N . GLY A 1 981 ? -12.957 30.985 23.930 1.00 91.00 981 GLY A N 1
ATOM 7583 C CA . GLY A 1 981 ? -13.837 30.138 24.729 1.00 91.00 981 GLY A CA 1
ATOM 7584 C C . GLY A 1 981 ? -13.751 30.456 26.219 1.00 91.00 981 GLY A C 1
ATOM 7585 O O . GLY A 1 981 ? -12.867 31.189 26.665 1.00 91.00 981 GLY A O 1
ATOM 7586 N N . ARG A 1 982 ? -14.685 29.897 26.991 1.00 91.19 982 ARG A N 1
ATOM 7587 C CA . ARG A 1 982 ? -14.746 29.999 28.454 1.00 91.19 982 ARG A CA 1
ATOM 7588 C C . ARG A 1 982 ? -15.218 28.660 29.011 1.00 91.19 982 ARG A C 1
ATOM 7590 O O . ARG A 1 982 ? -16.309 28.211 28.667 1.00 91.19 982 ARG A O 1
ATOM 7597 N N . VAL A 1 983 ? -14.403 28.037 29.853 1.00 89.75 983 VAL A N 1
ATOM 7598 C CA . VAL A 1 983 ? -14.737 26.806 30.572 1.00 89.75 983 VAL A CA 1
ATOM 7599 C C . VAL A 1 983 ? -15.253 27.213 31.949 1.00 89.75 983 VAL A C 1
ATOM 7601 O O . VAL A 1 983 ? -14.548 27.878 32.709 1.00 89.75 983 VAL A O 1
ATOM 7604 N N . LYS A 1 984 ? -16.511 26.880 32.248 1.00 92.25 984 LYS A N 1
ATOM 7605 C CA . LYS A 1 984 ? -17.174 27.302 33.487 1.00 92.25 984 LYS A CA 1
ATOM 7606 C C . LYS A 1 984 ? -16.831 26.362 34.646 1.00 92.25 984 LYS A C 1
ATOM 7608 O O . LYS A 1 984 ? -17.000 25.155 34.503 1.00 92.25 984 LYS A O 1
ATOM 7613 N N . GLY A 1 985 ? -16.422 26.916 35.787 1.00 88.56 985 GLY A N 1
ATOM 7614 C CA . GLY A 1 985 ? -16.227 26.197 37.048 1.00 88.56 985 GLY A CA 1
ATOM 7615 C C . GLY A 1 985 ? -15.165 25.093 37.018 1.00 88.56 985 GLY A C 1
ATOM 7616 O O . GLY A 1 985 ? -15.334 24.076 37.684 1.00 88.56 985 GLY A O 1
ATOM 7617 N N . CYS A 1 986 ? -14.100 25.249 36.228 1.00 87.06 986 CYS A N 1
ATOM 7618 C CA . CYS A 1 986 ? -13.052 24.233 36.067 1.00 87.06 986 CYS A CA 1
ATOM 7619 C C . CYS A 1 986 ? -11.833 24.412 36.989 1.00 87.06 986 CYS A C 1
ATOM 7621 O O . CYS A 1 986 ? -10.996 23.517 37.064 1.00 87.06 986 CYS A O 1
ATOM 7623 N N . GLY A 1 987 ? -11.687 25.562 37.652 1.00 86.50 987 GLY A N 1
ATOM 7624 C CA . GLY A 1 987 ? -10.618 25.830 38.614 1.00 86.50 987 GLY A CA 1
ATOM 7625 C C . GLY A 1 987 ? -11.092 25.648 40.051 1.00 86.50 987 GLY A C 1
ATOM 7626 O O . GLY A 1 987 ? -11.911 26.428 40.525 1.00 86.50 987 GLY A O 1
ATOM 7627 N N . ASN A 1 988 ? -10.548 24.660 40.758 1.00 90.50 988 ASN A N 1
ATOM 7628 C CA . ASN A 1 988 ? -10.667 24.546 42.213 1.00 90.50 988 ASN A CA 1
ATOM 7629 C C . ASN A 1 988 ? -9.390 25.129 42.839 1.00 90.50 988 ASN A C 1
ATOM 7631 O O . ASN A 1 988 ? -8.419 24.403 43.048 1.00 90.50 988 ASN A O 1
ATOM 7635 N N . LEU A 1 989 ? -9.353 26.454 43.011 1.00 89.25 989 LEU A N 1
ATOM 7636 C CA . LEU A 1 989 ? -8.134 27.198 43.357 1.00 89.25 989 LEU A CA 1
ATOM 7637 C C . LEU A 1 989 ? -7.983 27.373 44.872 1.00 89.25 989 LEU A C 1
ATOM 7639 O O . LEU A 1 989 ? -8.971 27.594 45.575 1.00 89.25 989 LEU A O 1
ATOM 7643 N N . LYS A 1 990 ? -6.747 27.335 45.386 1.00 88.31 990 LYS A N 1
ATOM 7644 C CA . LYS A 1 990 ? -6.500 27.391 46.841 1.00 88.31 990 LYS A CA 1
ATOM 7645 C C . LYS A 1 990 ? -6.913 28.724 47.473 1.00 88.31 990 LYS A C 1
ATOM 7647 O O . LYS A 1 990 ? -7.388 28.711 48.607 1.00 88.31 990 LYS A O 1
ATOM 7652 N N . SER A 1 991 ? -6.815 29.844 46.751 1.00 87.25 991 SER A N 1
ATOM 7653 C CA . SER A 1 991 ? -7.312 31.148 47.224 1.00 87.25 991 SER A CA 1
ATOM 7654 C C . SER A 1 991 ? -8.837 31.329 47.111 1.00 87.25 991 SER A C 1
ATOM 7656 O O . SER A 1 991 ? -9.351 32.357 47.548 1.00 87.25 991 SER A O 1
ATOM 7658 N N . TYR A 1 992 ? -9.572 30.353 46.558 1.00 86.12 992 TYR A N 1
ATOM 7659 C CA . TYR A 1 992 ? -11.032 30.396 46.367 1.00 86.12 992 TYR A CA 1
ATOM 7660 C C . TYR A 1 992 ? -11.728 29.139 46.944 1.00 86.12 992 TYR A C 1
ATOM 7662 O O . TYR A 1 992 ? -12.442 28.431 46.231 1.00 86.12 992 TYR A O 1
ATOM 7670 N N . PRO A 1 993 ? -11.524 28.810 48.236 1.00 80.62 993 PRO A N 1
ATOM 7671 C CA . PRO A 1 993 ? -11.987 27.551 48.817 1.00 80.62 993 PRO A CA 1
ATOM 7672 C C . PRO A 1 993 ? -13.519 27.441 48.812 1.00 80.62 993 PRO A C 1
ATOM 7674 O O . PRO A 1 993 ? -14.215 28.193 49.491 1.00 80.62 993 PRO A O 1
ATOM 7677 N N . GLY A 1 994 ? -14.038 26.457 48.075 1.00 79.38 994 GLY A N 1
ATOM 7678 C CA . GLY A 1 994 ? -15.476 26.199 47.939 1.00 79.38 994 GLY A CA 1
ATOM 7679 C C . GLY A 1 994 ? -16.156 26.916 46.765 1.00 79.38 994 GLY A C 1
ATOM 7680 O O . GLY A 1 994 ? -17.321 26.629 46.494 1.00 79.38 994 GLY A O 1
ATOM 7681 N N . GLU A 1 995 ? -15.446 27.779 46.031 1.00 87.56 995 GLU A N 1
ATOM 7682 C CA . GLU A 1 995 ? -15.942 28.421 44.810 1.00 87.56 995 GLU A CA 1
ATOM 7683 C C . GLU A 1 995 ? -15.194 27.895 43.576 1.00 87.56 995 GLU A C 1
ATOM 7685 O O . GLU A 1 995 ? -13.966 27.893 43.518 1.00 87.56 995 GLU A O 1
ATOM 7690 N N . LEU A 1 996 ? -15.937 27.450 42.559 1.00 91.94 996 LEU A N 1
ATOM 7691 C CA . LEU A 1 996 ? -15.349 26.964 41.309 1.00 91.94 996 LEU A CA 1
ATOM 7692 C C . LEU A 1 996 ? -15.144 28.120 40.324 1.00 91.94 996 LEU A C 1
ATOM 7694 O O . LEU A 1 996 ? -16.099 28.765 39.891 1.00 91.94 996 LEU A O 1
ATOM 7698 N N . VAL A 1 997 ? -13.887 28.343 39.949 1.00 91.50 997 VAL A N 1
ATOM 7699 C CA . VAL A 1 997 ? -13.422 29.453 39.112 1.00 91.50 997 VAL A CA 1
ATOM 7700 C C . VAL A 1 997 ? -13.463 29.083 37.625 1.00 91.50 997 VAL A C 1
ATOM 7702 O O . VAL A 1 997 ? -13.130 27.966 37.225 1.00 91.50 997 VAL A O 1
ATOM 7705 N N . ASP A 1 998 ? -13.850 30.038 36.782 1.00 92.50 998 ASP A N 1
ATOM 7706 C CA . ASP A 1 998 ? -13.868 29.884 35.324 1.00 92.50 998 ASP A CA 1
ATOM 7707 C C . ASP A 1 998 ? -12.468 30.082 34.711 1.00 92.50 998 ASP A C 1
ATOM 7709 O O . ASP A 1 998 ? -11.657 30.871 35.205 1.00 92.50 998 ASP A O 1
ATOM 7713 N N . ALA A 1 999 ? -12.199 29.418 33.583 1.00 92.12 999 ALA A N 1
ATOM 7714 C CA . ALA A 1 999 ? -11.011 29.653 32.761 1.00 92.12 999 ALA A CA 1
ATOM 7715 C C . ALA A 1 999 ? -11.375 30.146 31.357 1.00 92.12 999 ALA A C 1
ATOM 7717 O O . ALA A 1 999 ? -12.371 29.731 30.763 1.00 92.12 999 ALA A O 1
ATOM 7718 N N . ILE A 1 1000 ? -10.538 31.018 30.803 1.00 91.56 1000 ILE A N 1
ATOM 7719 C CA . ILE A 1 1000 ? -10.618 31.503 29.426 1.00 91.56 1000 ILE A CA 1
ATOM 7720 C C . ILE A 1 1000 ? -9.704 30.652 28.547 1.00 91.56 1000 ILE A C 1
ATOM 7722 O O . ILE A 1 1000 ? -8.540 30.426 28.883 1.00 91.56 1000 ILE A O 1
ATOM 7726 N N . ILE A 1 1001 ? -10.226 30.262 27.384 1.00 93.62 1001 ILE A N 1
ATOM 7727 C CA . ILE A 1 1001 ? -9.429 29.746 26.272 1.00 93.62 1001 ILE A CA 1
ATOM 7728 C C . ILE A 1 1001 ? -9.029 30.946 25.411 1.00 93.62 1001 ILE A C 1
ATOM 7730 O O . ILE A 1 1001 ? -9.892 31.642 24.859 1.00 93.62 1001 ILE A O 1
ATOM 7734 N N . TYR A 1 1002 ? -7.729 31.201 25.299 1.00 93.38 1002 TYR A N 1
ATOM 7735 C CA . TYR A 1 1002 ? -7.185 32.234 24.415 1.00 93.38 1002 TYR A CA 1
ATOM 7736 C C . TYR A 1 1002 ? -6.743 31.615 23.090 1.00 93.38 1002 TYR A C 1
ATOM 7738 O O . TYR A 1 1002 ? -6.191 30.521 23.083 1.00 93.38 1002 TYR A O 1
ATOM 7746 N N . GLY A 1 1003 ? -6.963 32.321 21.980 1.00 92.56 1003 GLY A N 1
ATOM 7747 C CA . GLY A 1 1003 ? -6.598 31.886 20.632 1.00 92.56 1003 GLY A CA 1
ATOM 7748 C C . GLY A 1 1003 ? -6.068 33.034 19.777 1.00 92.56 1003 GLY A C 1
ATOM 7749 O O . GLY A 1 1003 ? -6.553 34.169 19.870 1.00 92.56 1003 GLY A O 1
ATOM 7750 N N . ARG A 1 1004 ? -5.062 32.755 18.947 1.00 91.56 1004 ARG A N 1
ATOM 7751 C CA . ARG A 1 1004 ? -4.426 33.738 18.069 1.00 91.56 1004 ARG A CA 1
ATOM 7752 C C . ARG A 1 1004 ? -3.855 33.107 16.803 1.00 91.56 1004 ARG A C 1
ATOM 7754 O O . ARG A 1 1004 ? -3.172 32.097 16.866 1.00 91.56 1004 ARG A O 1
ATOM 7761 N N . ASP A 1 1005 ? -4.042 33.812 15.695 1.00 88.25 1005 ASP A N 1
ATOM 7762 C CA . ASP A 1 1005 ? -3.392 33.533 14.418 1.00 88.25 1005 ASP A CA 1
ATOM 7763 C C . ASP A 1 1005 ? -1.922 33.996 14.394 1.00 88.25 1005 ASP A C 1
ATOM 7765 O O . ASP A 1 1005 ? -1.588 35.054 14.950 1.00 88.25 1005 ASP A O 1
ATOM 7769 N N . LEU A 1 1006 ? -1.061 33.195 13.765 1.00 84.31 1006 LEU A N 1
ATOM 7770 C CA . LEU A 1 1006 ? 0.385 33.400 13.636 1.00 84.31 1006 LEU A CA 1
ATOM 7771 C C . LEU A 1 1006 ? 0.867 33.408 12.169 1.00 84.31 1006 LEU A C 1
ATOM 7773 O O . LEU A 1 1006 ? 2.069 33.562 11.941 1.00 84.31 1006 LEU A O 1
ATOM 7777 N N . GLY A 1 1007 ? -0.028 33.226 11.190 1.00 62.59 1007 GLY A N 1
ATOM 7778 C CA . GLY A 1 1007 ? 0.320 33.157 9.767 1.00 62.59 1007 GLY A CA 1
ATOM 7779 C C . GLY A 1 1007 ? 0.915 34.451 9.190 1.00 62.59 1007 GLY A C 1
ATOM 7780 O O . GLY A 1 1007 ? 0.814 35.534 9.772 1.00 62.59 1007 GLY A O 1
ATOM 7781 N N . GLN A 1 1008 ? 1.520 34.351 8.000 1.00 48.00 1008 GLN A N 1
ATOM 7782 C CA . GLN A 1 1008 ? 2.000 35.519 7.240 1.00 48.00 1008 GLN A CA 1
ATOM 7783 C C . GLN A 1 1008 ? 0.885 36.202 6.414 1.00 48.00 1008 GLN A C 1
ATOM 7785 O O . GLN A 1 1008 ? 1.144 37.200 5.747 1.00 48.00 1008 GLN A O 1
ATOM 7790 N N . ASP A 1 1009 ? -0.368 35.743 6.531 1.00 40.03 1009 ASP A N 1
ATOM 7791 C CA . ASP A 1 1009 ? -1.550 36.192 5.768 1.00 40.03 1009 ASP A CA 1
ATOM 7792 C C . ASP A 1 1009 ? -1.983 37.655 5.991 1.00 40.03 1009 ASP A C 1
ATOM 7794 O O . ASP A 1 1009 ? -2.971 38.117 5.425 1.00 40.03 1009 ASP A O 1
ATOM 7798 N N . ASP A 1 1010 ? -1.225 38.432 6.761 1.00 40.31 1010 ASP A N 1
ATOM 7799 C CA . ASP A 1 1010 ? -1.364 39.889 6.866 1.00 40.31 1010 ASP A CA 1
ATOM 7800 C C . ASP A 1 1010 ? -1.146 40.596 5.502 1.00 40.31 1010 ASP A C 1
ATOM 7802 O O . ASP A 1 1010 ? -1.577 41.737 5.318 1.00 40.31 1010 ASP A O 1
ATOM 7806 N N . GLU A 1 1011 ? -0.512 39.912 4.537 1.00 37.94 1011 GLU A N 1
ATOM 7807 C CA . GLU A 1 1011 ? -0.437 40.317 3.127 1.00 37.94 1011 GLU A CA 1
ATOM 7808 C C . GLU A 1 1011 ? -1.813 40.152 2.436 1.00 37.94 1011 GLU A C 1
ATOM 7810 O O . GLU A 1 1011 ? -2.376 41.132 1.942 1.00 37.94 1011 GLU A O 1
ATOM 7815 N N . PHE A 1 1012 ? -2.438 38.969 2.527 1.00 36.59 1012 PHE A N 1
ATOM 7816 C CA . PHE A 1 1012 ? -3.752 38.665 1.924 1.00 36.59 1012 PHE A CA 1
ATOM 7817 C C . PHE A 1 1012 ? -4.943 39.372 2.603 1.00 36.59 1012 PHE A C 1
ATOM 7819 O O . PHE A 1 1012 ? -5.921 39.743 1.952 1.00 36.59 1012 PHE A O 1
ATOM 7826 N N . VAL A 1 1013 ? -4.860 39.630 3.913 1.00 43.81 1013 VAL A N 1
ATOM 7827 C CA . VAL A 1 1013 ? -5.869 40.394 4.675 1.00 43.81 1013 VAL A CA 1
ATOM 7828 C C . VAL A 1 1013 ? -5.902 41.879 4.264 1.00 43.81 1013 VAL A C 1
ATOM 7830 O O . VAL A 1 1013 ? -6.864 42.588 4.580 1.00 43.81 1013 VAL A O 1
ATOM 7833 N N . SER A 1 1014 ? -4.881 42.379 3.556 1.00 52.31 1014 SER A N 1
ATOM 7834 C CA . SER A 1 1014 ? -4.796 43.789 3.163 1.00 52.31 1014 SER A CA 1
ATOM 7835 C C . SER A 1 1014 ? -5.708 44.145 1.976 1.00 52.31 1014 SER A C 1
ATOM 7837 O O . SER A 1 1014 ? -6.516 45.072 2.103 1.00 52.31 1014 SER A O 1
ATOM 7839 N N . GLU A 1 1015 ? -5.655 43.390 0.873 1.00 55.09 1015 GLU A N 1
ATOM 7840 C CA . GLU A 1 1015 ? -6.463 43.633 -0.333 1.00 55.09 1015 GLU A CA 1
ATOM 7841 C C . GLU A 1 1015 ? -7.957 43.448 -0.059 1.00 55.09 1015 GLU A C 1
ATOM 7843 O O . GLU A 1 1015 ? -8.745 44.385 -0.224 1.00 55.09 1015 GLU A O 1
ATOM 7848 N N . GLU A 1 1016 ? -8.346 42.276 0.460 1.00 61.62 1016 GLU A N 1
ATOM 7849 C CA . GLU A 1 1016 ? -9.754 41.927 0.685 1.00 61.62 1016 GLU A CA 1
ATOM 7850 C C . GLU A 1 1016 ? -10.439 42.934 1.628 1.00 61.62 1016 GLU A C 1
ATOM 7852 O O . GLU A 1 1016 ? -11.609 43.284 1.455 1.00 61.62 1016 GLU A O 1
ATOM 7857 N N . ARG A 1 1017 ? -9.694 43.497 2.589 1.00 70.31 1017 ARG A N 1
ATOM 7858 C CA . ARG A 1 1017 ? -10.171 44.578 3.458 1.00 70.31 1017 ARG A CA 1
ATOM 7859 C C . ARG A 1 1017 ? -10.453 45.868 2.688 1.00 70.31 1017 ARG A C 1
ATOM 7861 O O . ARG A 1 1017 ? -11.487 46.494 2.942 1.00 70.31 1017 ARG A O 1
ATOM 7868 N N . PHE A 1 1018 ? -9.548 46.312 1.815 1.00 79.00 1018 PHE A N 1
ATOM 7869 C CA . PHE A 1 1018 ? -9.757 47.542 1.047 1.00 79.00 1018 PHE A CA 1
ATOM 7870 C C . PHE A 1 1018 ? -10.868 47.373 0.008 1.00 79.00 1018 PHE A C 1
ATOM 7872 O O . PHE A 1 1018 ? -11.673 48.292 -0.152 1.00 79.00 1018 PHE A O 1
ATOM 7879 N N . ASP A 1 1019 ? -11.010 46.193 -0.594 1.00 76.88 1019 ASP A N 1
ATOM 7880 C CA . ASP A 1 1019 ? -12.087 45.912 -1.546 1.00 76.88 1019 ASP A CA 1
ATOM 7881 C C . ASP A 1 1019 ? -13.451 45.723 -0.876 1.00 76.88 1019 ASP A C 1
ATOM 7883 O O . ASP A 1 1019 ? -14.446 46.263 -1.363 1.00 76.88 1019 ASP A O 1
ATOM 7887 N N . LYS A 1 1020 ? -13.522 45.116 0.316 1.00 79.50 1020 LYS A N 1
ATOM 7888 C CA . LYS A 1 1020 ? -14.741 45.140 1.147 1.00 79.50 1020 LYS A CA 1
ATOM 7889 C C . LYS A 1 1020 ? -15.146 46.572 1.538 1.00 79.50 1020 LYS A C 1
ATOM 7891 O O . LYS A 1 1020 ? -16.342 46.870 1.598 1.00 79.50 1020 LYS A O 1
ATOM 7896 N N . ILE A 1 1021 ? -14.183 47.475 1.768 1.00 82.06 1021 ILE A N 1
ATOM 7897 C CA . ILE A 1 1021 ? -14.442 48.907 2.020 1.00 82.06 1021 ILE A CA 1
ATOM 7898 C C . ILE A 1 1021 ? -14.911 49.622 0.741 1.00 82.06 1021 ILE A C 1
ATOM 7900 O O . ILE A 1 1021 ? -15.920 50.327 0.796 1.00 82.06 1021 ILE A O 1
ATOM 7904 N N . ARG A 1 1022 ? -14.246 49.415 -0.407 1.00 81.12 1022 ARG A N 1
ATOM 7905 C CA . ARG A 1 1022 ? -14.655 49.944 -1.725 1.00 81.12 1022 ARG A CA 1
ATOM 7906 C C . ARG A 1 1022 ? -16.074 49.496 -2.075 1.00 81.12 1022 ARG A C 1
ATOM 7908 O O . ARG A 1 1022 ? -16.914 50.339 -2.371 1.00 81.12 1022 ARG A O 1
ATOM 7915 N N . PHE A 1 1023 ? -16.376 48.203 -1.947 1.00 80.69 1023 PHE A N 1
ATOM 7916 C CA . PHE A 1 1023 ? -17.704 47.630 -2.181 1.00 80.69 1023 PHE A CA 1
ATOM 7917 C C . PHE A 1 1023 ? -18.774 48.274 -1.292 1.00 80.69 1023 PHE A C 1
ATOM 7919 O O . PHE A 1 1023 ? -19.833 48.660 -1.788 1.00 80.69 1023 PHE A O 1
ATOM 7926 N N . TYR A 1 1024 ? -18.503 48.428 0.009 1.00 84.25 1024 TYR A N 1
ATOM 7927 C CA . TYR A 1 1024 ? -19.447 49.046 0.942 1.00 84.25 1024 TYR A CA 1
ATOM 7928 C C . TYR A 1 1024 ? -19.693 50.532 0.625 1.00 84.25 1024 TYR A C 1
ATOM 7930 O O . TYR A 1 1024 ? -20.843 50.974 0.635 1.00 84.25 1024 TYR A O 1
ATOM 7938 N N . LEU A 1 1025 ? -18.639 51.288 0.289 1.00 83.31 1025 LEU A N 1
ATOM 7939 C CA . LEU A 1 1025 ? -18.733 52.699 -0.110 1.00 83.31 1025 LEU A CA 1
ATOM 7940 C C . LEU A 1 1025 ? -19.445 52.896 -1.459 1.00 83.31 1025 LEU A C 1
ATOM 7942 O O . LEU A 1 1025 ? -20.204 53.849 -1.602 1.00 83.31 1025 LEU A O 1
ATOM 7946 N N . LYS A 1 1026 ? -19.219 52.002 -2.430 1.00 81.94 1026 LYS A N 1
ATOM 7947 C CA . LYS A 1 1026 ? -19.780 52.075 -3.789 1.00 81.94 1026 LYS A CA 1
ATOM 7948 C C . LYS A 1 1026 ? -21.241 51.625 -3.857 1.00 81.94 1026 LYS A C 1
ATOM 7950 O O . LYS A 1 1026 ? -22.054 52.271 -4.507 1.00 81.94 1026 LYS A O 1
ATOM 7955 N N . ASN A 1 1027 ? -21.582 50.530 -3.173 1.00 80.38 1027 ASN A N 1
ATOM 7956 C CA . ASN A 1 1027 ? -22.885 49.865 -3.311 1.00 80.38 1027 ASN A CA 1
ATOM 7957 C C . ASN A 1 1027 ? -23.854 50.126 -2.144 1.00 80.38 1027 ASN A C 1
ATOM 7959 O O . ASN A 1 1027 ? -25.003 49.685 -2.203 1.00 80.38 1027 ASN A O 1
ATOM 7963 N N . GLY A 1 1028 ? -23.402 50.755 -1.049 1.00 78.94 1028 GLY A N 1
ATOM 7964 C CA . GLY A 1 1028 ? -24.206 50.994 0.161 1.00 78.94 1028 GLY A CA 1
ATOM 7965 C C . GLY A 1 1028 ? -24.669 49.722 0.892 1.00 78.94 1028 GLY A C 1
ATOM 7966 O O . GLY A 1 1028 ? -25.500 49.787 1.797 1.00 78.94 1028 GLY A O 1
ATOM 7967 N N . LYS A 1 1029 ? -24.156 48.553 0.492 1.00 81.50 1029 LYS A N 1
ATOM 7968 C CA . LYS A 1 1029 ? -24.544 47.222 0.974 1.00 81.50 1029 LYS A CA 1
ATOM 7969 C C . LYS A 1 1029 ? -23.331 46.507 1.556 1.00 81.50 1029 LYS A C 1
ATOM 7971 O O . LYS A 1 1029 ? -22.212 46.660 1.074 1.00 81.50 1029 LYS A O 1
ATOM 7976 N N . TYR A 1 1030 ? -23.556 45.699 2.587 1.00 80.06 1030 TYR A N 1
ATOM 7977 C CA . TYR A 1 1030 ? -22.515 44.825 3.127 1.00 80.06 1030 TYR A CA 1
ATOM 7978 C C . TYR A 1 1030 ? -22.210 43.684 2.140 1.00 80.06 1030 TYR A C 1
ATOM 7980 O O . TYR A 1 1030 ? -23.151 43.184 1.519 1.00 80.06 1030 TYR A O 1
ATOM 7988 N N . PRO A 1 1031 ? -20.946 43.241 2.020 1.00 78.94 1031 PRO A N 1
ATOM 7989 C CA . PRO A 1 1031 ? -20.594 42.028 1.287 1.00 78.94 1031 PRO A CA 1
ATOM 7990 C C . PRO A 1 1031 ? -21.369 40.798 1.785 1.00 78.94 1031 PRO A C 1
ATOM 7992 O O . PRO A 1 1031 ? -21.718 40.701 2.970 1.00 78.94 1031 PRO A O 1
ATOM 7995 N N . ASN A 1 1032 ? -21.614 39.844 0.885 1.00 62.28 1032 ASN A N 1
ATOM 7996 C CA . ASN A 1 1032 ? -22.238 38.567 1.233 1.00 62.28 1032 ASN A CA 1
ATOM 7997 C C . ASN A 1 1032 ? -21.385 37.828 2.282 1.00 62.28 1032 ASN A C 1
ATOM 7999 O O . ASN A 1 1032 ? -20.161 37.867 2.234 1.00 62.28 1032 ASN A O 1
ATOM 8003 N N . GLY A 1 1033 ? -22.035 37.190 3.260 1.00 61.62 1033 GLY A N 1
ATOM 8004 C CA . GLY A 1 1033 ? -21.366 36.481 4.362 1.00 61.62 1033 GLY A CA 1
ATOM 8005 C C . GLY A 1 1033 ? -20.894 37.344 5.546 1.00 61.62 1033 GLY A C 1
ATOM 8006 O O . GLY A 1 1033 ? -20.713 36.797 6.629 1.00 61.62 1033 GLY A O 1
ATOM 8007 N N . ALA A 1 1034 ? -20.767 38.672 5.407 1.00 71.94 1034 ALA A N 1
ATOM 8008 C CA . ALA A 1 1034 ? -20.162 39.529 6.440 1.00 71.94 1034 ALA A CA 1
ATOM 8009 C C . ALA A 1 1034 ? -20.842 39.418 7.827 1.00 71.94 1034 ALA A C 1
ATOM 8011 O O . ALA A 1 1034 ? -22.063 39.589 7.951 1.00 71.94 1034 ALA A O 1
ATOM 8012 N N . ASP A 1 1035 ? -20.058 39.188 8.886 1.00 61.59 1035 ASP A N 1
ATOM 8013 C CA . ASP A 1 1035 ? -20.571 38.940 10.243 1.00 61.59 1035 ASP A CA 1
ATOM 8014 C C . ASP A 1 1035 ? -21.012 40.226 10.992 1.00 61.59 1035 ASP A C 1
ATOM 8016 O O . ASP A 1 1035 ? -20.941 41.349 10.478 1.00 61.59 1035 ASP A O 1
ATOM 8020 N N . ARG A 1 1036 ? -21.500 40.092 12.236 1.00 62.28 1036 ARG A N 1
ATOM 8021 C CA . ARG A 1 1036 ? -21.953 41.238 13.057 1.00 62.28 1036 ARG A CA 1
ATOM 8022 C C . ARG A 1 1036 ? -20.823 42.227 13.392 1.00 62.28 1036 ARG A C 1
ATOM 8024 O O . ARG A 1 1036 ? -21.086 43.429 13.490 1.00 62.28 1036 ARG A O 1
ATOM 8031 N N . ALA A 1 1037 ? -19.595 41.746 13.571 1.00 60.19 1037 ALA A N 1
ATOM 8032 C CA . ALA A 1 1037 ? -18.426 42.558 13.889 1.00 60.19 1037 ALA A CA 1
ATOM 8033 C C . ALA A 1 1037 ? -17.849 43.235 12.634 1.00 60.19 1037 ALA A C 1
ATOM 8035 O O . ALA A 1 1037 ? -17.537 44.423 12.675 1.00 60.19 1037 ALA A O 1
ATOM 8036 N N . GLU A 1 1038 ? -17.781 42.535 11.504 1.00 69.69 1038 GLU A N 1
ATOM 8037 C CA . GLU A 1 1038 ? -17.325 43.020 10.202 1.00 69.69 1038 GLU A CA 1
ATOM 8038 C C . GLU A 1 1038 ? -18.257 44.091 9.640 1.00 69.69 1038 GLU A C 1
ATOM 8040 O O . GLU A 1 1038 ? -17.798 45.166 9.257 1.00 69.69 1038 GLU A O 1
ATOM 8045 N N . LYS A 1 1039 ? -19.577 43.883 9.740 1.00 77.62 1039 LYS A N 1
ATOM 8046 C CA . LYS A 1 1039 ? -20.580 44.927 9.474 1.00 77.62 1039 LYS A CA 1
ATOM 8047 C C . LYS A 1 1039 ? -20.349 46.180 10.333 1.00 77.62 1039 LYS A C 1
ATOM 8049 O O . LYS A 1 1039 ? -20.631 47.288 9.885 1.00 77.62 1039 LYS A O 1
ATOM 8054 N N . SER A 1 1040 ? -19.802 46.038 11.545 1.00 69.56 1040 SER A N 1
ATOM 8055 C CA . SER A 1 1040 ? -19.395 47.177 12.383 1.00 69.56 1040 SER A CA 1
ATOM 8056 C C . SER A 1 1040 ? -18.067 47.806 11.947 1.00 69.56 1040 SER A C 1
ATOM 8058 O O . SER A 1 1040 ? -17.975 49.032 11.881 1.00 69.56 1040 SER A O 1
ATOM 8060 N N . ARG A 1 1041 ? -17.063 46.994 11.582 1.00 75.25 1041 ARG A N 1
ATOM 8061 C CA . ARG A 1 1041 ? -15.777 47.463 11.032 1.00 75.25 1041 ARG A CA 1
ATOM 8062 C C . ARG A 1 1041 ? -15.985 48.284 9.754 1.00 75.25 1041 ARG A C 1
ATOM 8064 O O . ARG A 1 1041 ? -15.419 49.365 9.645 1.00 75.25 1041 ARG A O 1
ATOM 8071 N N . LEU A 1 1042 ? -16.850 47.830 8.844 1.00 81.88 1042 LEU A N 1
ATOM 8072 C CA . LEU A 1 1042 ? -17.177 48.521 7.590 1.00 81.88 1042 LEU A CA 1
ATOM 8073 C C . LEU A 1 1042 ? -17.866 49.876 7.817 1.00 81.88 1042 LEU A C 1
ATOM 8075 O O . LEU A 1 1042 ? -17.431 50.880 7.253 1.00 81.88 1042 LEU A O 1
ATOM 8079 N N . ARG A 1 1043 ? -18.863 49.950 8.715 1.00 78.25 1043 ARG A N 1
ATOM 8080 C CA . ARG A 1 1043 ? -19.470 51.236 9.119 1.00 78.25 1043 ARG A CA 1
ATOM 8081 C C . ARG A 1 1043 ? -18.445 52.209 9.709 1.00 78.25 1043 ARG A C 1
ATOM 8083 O O . ARG A 1 1043 ? -18.499 53.395 9.408 1.00 78.25 1043 ARG A O 1
ATOM 8090 N N . SER A 1 1044 ? -17.515 51.707 10.523 1.00 78.94 1044 SER A N 1
ATOM 8091 C CA . SER A 1 1044 ? -16.453 52.510 11.149 1.00 78.94 1044 SER A CA 1
ATOM 8092 C C . SER A 1 1044 ? -15.338 52.919 10.170 1.00 78.94 1044 SER A C 1
ATOM 8094 O O . SER A 1 1044 ? -14.663 53.920 10.377 1.00 78.94 1044 SER A O 1
ATOM 8096 N N . ALA A 1 1045 ? -15.149 52.183 9.070 1.00 78.25 1045 ALA A N 1
ATOM 8097 C CA . ALA A 1 1045 ? -14.246 52.581 7.992 1.00 78.25 1045 ALA A CA 1
ATOM 8098 C C . ALA A 1 1045 ? -14.857 53.691 7.115 1.00 78.25 1045 ALA A C 1
ATOM 8100 O O . ALA A 1 1045 ? -14.168 54.644 6.750 1.00 78.25 1045 ALA A O 1
ATOM 8101 N N . ALA A 1 1046 ? -16.157 53.612 6.817 1.00 79.56 1046 ALA A N 1
ATOM 8102 C CA . ALA A 1 1046 ? -16.846 54.546 5.921 1.00 79.56 1046 ALA A CA 1
ATOM 8103 C C . ALA A 1 1046 ? -16.899 56.011 6.412 1.00 79.56 1046 ALA A C 1
ATOM 8105 O O . ALA A 1 1046 ? -17.220 56.906 5.638 1.00 79.56 1046 ALA A O 1
ATOM 8106 N N . THR A 1 1047 ? -16.555 56.287 7.674 1.00 79.44 1047 THR A N 1
ATOM 8107 C CA . THR A 1 1047 ? -16.404 57.651 8.220 1.00 79.44 1047 THR A CA 1
ATOM 8108 C C . THR A 1 1047 ? -15.040 58.289 7.917 1.00 79.44 1047 THR A C 1
ATOM 8110 O O . THR A 1 1047 ? -14.841 59.479 8.180 1.00 79.44 1047 THR A O 1
ATOM 8113 N N . HIS A 1 1048 ? -14.070 57.515 7.416 1.00 74.94 1048 HIS A N 1
ATOM 8114 C CA . HIS A 1 1048 ? -12.668 57.932 7.274 1.00 74.94 1048 HIS A CA 1
ATOM 8115 C C . HIS A 1 1048 ? -12.067 57.652 5.892 1.00 74.94 1048 HIS A C 1
ATOM 8117 O O . HIS A 1 1048 ? -11.168 58.387 5.472 1.00 74.94 1048 HIS A O 1
ATOM 8123 N N . TYR A 1 1049 ? -12.562 56.629 5.195 1.00 84.56 1049 TYR A N 1
ATOM 8124 C CA . TYR A 1 1049 ? -12.229 56.351 3.800 1.00 84.56 1049 TYR A CA 1
ATOM 8125 C C . TYR A 1 1049 ? -13.207 57.066 2.858 1.00 84.56 1049 TYR A C 1
ATOM 8127 O O . TYR A 1 1049 ? -14.400 57.150 3.145 1.00 84.56 1049 TYR A O 1
ATOM 8135 N N . LYS A 1 1050 ? -12.709 57.558 1.721 1.00 84.00 1050 LYS A N 1
ATOM 8136 C CA . LYS A 1 1050 ? -13.511 58.117 0.621 1.00 84.00 1050 LYS A CA 1
ATOM 8137 C C . LYS A 1 1050 ? -13.164 57.404 -0.681 1.00 84.00 1050 LYS A C 1
ATOM 8139 O O . LYS A 1 1050 ? -11.997 57.105 -0.909 1.00 84.00 1050 LYS A O 1
ATOM 8144 N N . LEU A 1 1051 ? -14.158 57.168 -1.530 1.00 85.12 1051 LEU A N 1
ATOM 8145 C CA . LEU A 1 1051 ? -13.972 56.622 -2.873 1.00 85.12 1051 LEU A CA 1
ATOM 8146 C C . LEU A 1 1051 ? -14.215 57.731 -3.901 1.00 85.12 1051 LEU A C 1
ATOM 8148 O O . LEU A 1 1051 ? -15.244 58.405 -3.836 1.00 85.12 1051 LEU A O 1
ATOM 8152 N N . THR A 1 1052 ? -13.286 57.905 -4.836 1.00 81.69 1052 THR A N 1
ATOM 8153 C CA . THR A 1 1052 ? -13.483 58.718 -6.039 1.00 81.69 1052 THR A CA 1
ATOM 8154 C C . THR A 1 1052 ? -13.900 57.782 -7.168 1.00 81.69 1052 THR A C 1
ATOM 8156 O O . THR A 1 1052 ? -13.159 56.859 -7.507 1.00 81.69 1052 THR A O 1
ATOM 8159 N N . LEU A 1 1053 ? -15.102 57.997 -7.706 1.00 69.19 1053 LEU A N 1
ATOM 8160 C CA . LEU A 1 1053 ? -15.637 57.235 -8.835 1.00 69.19 1053 LEU A CA 1
ATOM 8161 C C . LEU A 1 1053 ? -14.907 57.617 -10.131 1.00 69.19 1053 LEU A C 1
ATOM 8163 O O . LEU A 1 1053 ? -14.488 58.764 -10.290 1.00 69.19 1053 LEU A O 1
ATOM 8167 N N . SER A 1 1054 ? -14.775 56.657 -11.043 1.00 60.94 1054 SER A N 1
ATOM 8168 C CA . SER A 1 1054 ? -14.162 56.845 -12.359 1.00 60.94 1054 SER A CA 1
ATOM 8169 C C . SER A 1 1054 ? -15.050 57.677 -13.288 1.00 60.94 1054 SER A C 1
ATOM 8171 O O . SER A 1 1054 ? -16.233 57.369 -13.443 1.00 60.94 1054 SER A O 1
ATOM 8173 N N . ASN A 1 1055 ? -14.445 58.649 -13.970 1.00 54.53 1055 ASN A N 1
ATOM 8174 C CA . ASN A 1 1055 ? -14.898 59.121 -15.282 1.00 54.53 1055 ASN A CA 1
ATOM 8175 C C . ASN A 1 1055 ? -13.990 58.477 -16.351 1.00 54.53 1055 ASN A C 1
ATOM 8177 O O . ASN A 1 1055 ? -12.905 58.009 -16.009 1.00 54.53 1055 ASN A O 1
ATOM 8181 N N . ASP A 1 1056 ? -14.418 58.467 -17.615 1.00 53.31 1056 ASP A N 1
ATOM 8182 C CA . ASP A 1 1056 ? -14.085 57.444 -18.633 1.00 53.31 1056 ASP A CA 1
ATOM 8183 C C . ASP A 1 1056 ? -12.602 57.203 -19.037 1.00 53.31 1056 ASP A C 1
ATOM 8185 O O . ASP A 1 1056 ? -12.359 56.327 -19.861 1.00 53.31 1056 ASP A O 1
ATOM 8189 N N . ASP A 1 1057 ? -11.615 57.885 -18.440 1.00 56.41 1057 ASP A N 1
ATOM 8190 C CA . ASP A 1 1057 ? -10.168 57.684 -18.682 1.00 56.41 1057 ASP A CA 1
ATOM 8191 C C . ASP A 1 1057 ? -9.324 57.401 -17.405 1.00 56.41 1057 ASP A C 1
ATOM 8193 O O . ASP A 1 1057 ? -8.116 57.191 -17.505 1.00 56.41 1057 ASP A O 1
ATOM 8197 N N . GLU A 1 1058 ? -9.904 57.376 -16.192 1.00 56.91 1058 GLU A N 1
ATOM 8198 C CA . GLU A 1 1058 ? -9.149 57.228 -14.923 1.00 56.91 1058 GLU A CA 1
ATOM 8199 C C . GLU A 1 1058 ? -9.753 56.170 -13.962 1.00 56.91 1058 GLU A C 1
ATOM 8201 O O . GLU A 1 1058 ? -10.969 56.159 -13.745 1.00 56.91 1058 GLU A O 1
ATOM 8206 N N . PRO A 1 1059 ? -8.937 55.294 -13.331 1.00 65.69 1059 PRO A N 1
ATOM 8207 C CA . PRO A 1 1059 ? -9.418 54.217 -12.456 1.00 65.69 1059 PRO A CA 1
ATOM 8208 C C . PRO A 1 1059 ? -9.941 54.704 -11.089 1.00 65.69 1059 PRO A C 1
ATOM 8210 O O . PRO A 1 1059 ? -9.582 55.774 -10.599 1.00 65.69 1059 PRO A O 1
ATOM 8213 N N . GLU A 1 1060 ? -10.767 53.883 -10.427 1.00 77.00 1060 GLU A N 1
ATOM 8214 C CA . GLU A 1 1060 ? -11.382 54.218 -9.131 1.00 77.00 1060 GLU A CA 1
ATOM 8215 C C . GLU A 1 1060 ? -10.362 54.289 -7.980 1.00 77.00 1060 GLU A C 1
ATOM 8217 O O . GLU A 1 1060 ? -9.752 53.288 -7.591 1.00 77.00 1060 GLU A O 1
ATOM 8222 N N . LYS A 1 1061 ? -10.220 55.474 -7.374 1.00 85.00 1061 LYS A N 1
ATOM 8223 C CA . LYS A 1 1061 ? -9.194 55.756 -6.356 1.00 85.00 1061 LYS A CA 1
ATOM 8224 C C . LYS A 1 1061 ? -9.789 55.843 -4.952 1.00 85.00 1061 LYS A C 1
ATOM 8226 O O . LYS A 1 1061 ? -10.737 56.590 -4.700 1.00 85.00 1061 LYS A O 1
ATOM 8231 N N . LEU A 1 1062 ? -9.221 55.073 -4.023 1.00 87.38 1062 LEU A N 1
ATOM 8232 C CA . LEU A 1 1062 ? -9.608 55.042 -2.610 1.00 87.38 1062 LEU A CA 1
ATOM 8233 C C . LEU A 1 1062 ? -8.669 55.949 -1.802 1.00 87.38 1062 LEU A C 1
ATOM 8235 O O . LEU A 1 1062 ? -7.458 55.908 -1.984 1.00 87.38 1062 LEU A O 1
ATOM 8239 N N . TRP A 1 1063 ? -9.220 56.740 -0.885 1.00 85.44 1063 TRP A N 1
ATOM 8240 C CA . TRP A 1 1063 ? -8.490 57.758 -0.128 1.00 85.44 1063 TRP A CA 1
ATOM 8241 C C . TRP A 1 1063 ? -8.698 57.601 1.376 1.00 85.44 1063 TRP A C 1
ATOM 8243 O O . TRP A 1 1063 ? -9.834 57.470 1.835 1.00 85.44 1063 TRP A O 1
ATOM 8253 N N . LEU A 1 1064 ? -7.622 57.708 2.160 1.00 85.88 1064 LEU A N 1
ATOM 8254 C CA . LEU A 1 1064 ? -7.662 57.767 3.622 1.00 85.88 1064 LEU A CA 1
ATOM 8255 C C . LEU A 1 1064 ? -7.029 59.073 4.106 1.00 85.88 1064 LEU A C 1
ATOM 8257 O O . LEU A 1 1064 ? -5.830 59.286 3.951 1.00 85.88 1064 LEU A O 1
ATOM 8261 N N . LYS A 1 1065 ? -7.828 59.946 4.735 1.00 82.19 1065 LYS A N 1
ATOM 8262 C CA . LYS A 1 1065 ? -7.358 61.211 5.347 1.00 82.19 1065 LYS A CA 1
ATOM 8263 C C . LYS A 1 1065 ? -6.476 62.084 4.422 1.00 82.19 1065 LYS A C 1
ATOM 8265 O O . LYS A 1 1065 ? -5.584 62.775 4.902 1.00 82.19 1065 LYS A O 1
ATOM 8270 N N . GLY A 1 1066 ? -6.741 62.060 3.112 1.00 76.56 1066 GLY A N 1
ATOM 8271 C CA . GLY A 1 1066 ? -6.006 62.832 2.098 1.00 76.56 1066 GLY A CA 1
ATOM 8272 C C . GLY A 1 1066 ? -4.840 62.102 1.420 1.00 76.56 1066 GLY A C 1
ATOM 8273 O O . GLY A 1 1066 ? -4.181 62.710 0.588 1.00 76.56 1066 GLY A O 1
ATOM 8274 N N . LYS A 1 1067 ? -4.600 60.823 1.741 1.00 87.19 1067 LYS A N 1
ATOM 8275 C CA . LYS A 1 1067 ? -3.578 59.970 1.108 1.00 87.19 1067 LYS A CA 1
ATOM 8276 C C . LYS A 1 1067 ? -4.231 58.905 0.241 1.00 87.19 1067 LYS A C 1
ATOM 8278 O O . LYS A 1 1067 ? -5.295 58.397 0.611 1.00 87.19 1067 LYS A O 1
ATOM 8283 N N . GLU A 1 1068 ? -3.608 58.574 -0.882 1.00 88.75 1068 GLU A N 1
ATOM 8284 C CA . GLU A 1 1068 ? -4.111 57.553 -1.805 1.00 88.75 1068 GLU A CA 1
ATOM 8285 C C . GLU A 1 1068 ? -3.821 56.147 -1.258 1.00 88.75 1068 GLU A C 1
ATOM 8287 O O . GLU A 1 1068 ? -2.740 55.884 -0.724 1.00 88.75 1068 GLU A O 1
ATOM 8292 N N . VAL A 1 1069 ? -4.809 55.255 -1.336 1.00 89.00 1069 VAL A N 1
ATOM 8293 C CA . VAL A 1 1069 ? -4.750 53.905 -0.767 1.00 89.00 1069 VAL A CA 1
ATOM 8294 C C . VAL A 1 1069 ? -4.445 52.896 -1.868 1.00 89.00 1069 VAL A C 1
ATOM 8296 O O . VAL A 1 1069 ? -5.318 52.552 -2.668 1.00 89.00 1069 VAL A O 1
ATOM 8299 N N . ILE A 1 1070 ? -3.199 52.425 -1.888 1.00 87.62 1070 ILE A N 1
ATOM 8300 C CA . ILE A 1 1070 ? -2.678 51.500 -2.898 1.00 87.62 1070 ILE A CA 1
ATOM 8301 C C . ILE A 1 1070 ? -2.932 50.065 -2.429 1.00 87.62 1070 ILE A C 1
ATOM 8303 O O . ILE A 1 1070 ? -2.340 49.617 -1.449 1.00 87.62 1070 ILE A O 1
ATOM 8307 N N . ALA A 1 1071 ? -3.834 49.357 -3.110 1.00 78.25 1071 ALA A N 1
ATOM 8308 C CA . ALA A 1 1071 ? -4.157 47.965 -2.791 1.00 78.25 1071 ALA A CA 1
ATOM 8309 C C . ALA A 1 1071 ? -3.146 46.987 -3.414 1.00 78.25 1071 ALA A C 1
ATOM 8311 O O . ALA A 1 1071 ? -2.565 46.201 -2.679 1.00 78.25 1071 ALA A O 1
ATOM 8312 N N . ASP A 1 1072 ? -2.885 47.111 -4.720 1.00 78.81 1072 ASP A N 1
ATOM 8313 C CA . ASP A 1 1072 ? -2.019 46.209 -5.495 1.00 78.81 1072 ASP A CA 1
ATOM 8314 C C . ASP A 1 1072 ? -0.566 46.169 -4.960 1.00 78.81 1072 ASP A C 1
ATOM 8316 O O . ASP A 1 1072 ? 0.132 47.191 -5.025 1.00 78.81 1072 ASP A O 1
ATOM 8320 N N . PRO A 1 1073 ? -0.065 45.007 -4.492 1.00 77.81 1073 PRO A N 1
ATOM 8321 C CA . PRO A 1 1073 ? 1.318 44.833 -4.046 1.00 77.81 1073 PRO A CA 1
ATOM 8322 C C . PRO A 1 1073 ? 2.374 45.178 -5.107 1.00 77.81 1073 PRO A C 1
ATOM 8324 O O . PRO A 1 1073 ? 3.462 45.647 -4.759 1.00 77.81 1073 PRO A O 1
ATOM 8327 N N . LYS A 1 1074 ? 2.076 45.001 -6.402 1.00 80.12 1074 LYS A N 1
ATOM 8328 C CA . LYS A 1 1074 ? 2.996 45.358 -7.492 1.00 80.12 1074 LYS A CA 1
ATOM 8329 C C . LYS A 1 1074 ? 3.151 46.875 -7.587 1.00 80.12 1074 LYS A C 1
ATOM 8331 O O . LYS A 1 1074 ? 4.278 47.369 -7.539 1.00 80.12 1074 LYS A O 1
ATOM 8336 N N . GLN A 1 1075 ? 2.045 47.621 -7.614 1.00 83.69 1075 GLN A N 1
ATOM 8337 C CA . GLN A 1 1075 ? 2.058 49.085 -7.553 1.00 83.69 1075 GLN A CA 1
ATOM 8338 C C . GLN A 1 1075 ? 2.716 49.613 -6.261 1.00 83.69 1075 GLN A C 1
ATOM 8340 O O . GLN A 1 1075 ? 3.477 50.580 -6.318 1.00 83.69 1075 GLN A O 1
ATOM 8345 N N . GLN A 1 1076 ? 2.500 48.968 -5.104 1.00 89.00 1076 GLN A N 1
ATOM 8346 C CA . GLN A 1 1076 ? 3.204 49.309 -3.854 1.00 89.00 1076 GLN A CA 1
ATOM 8347 C C . GLN A 1 1076 ? 4.731 49.171 -3.998 1.00 89.00 1076 GLN A C 1
ATOM 8349 O O . GLN A 1 1076 ? 5.477 50.058 -3.571 1.00 89.00 1076 GLN A O 1
ATOM 8354 N N . TYR A 1 1077 ? 5.203 48.074 -4.604 1.00 86.94 1077 TYR A N 1
ATOM 8355 C CA . TYR A 1 1077 ? 6.629 47.829 -4.830 1.00 86.94 1077 TYR A CA 1
ATOM 8356 C C . TYR A 1 1077 ? 7.227 48.825 -5.831 1.00 86.94 1077 TYR A C 1
ATOM 8358 O O . TYR A 1 1077 ? 8.284 49.390 -5.560 1.00 86.94 1077 TYR A O 1
ATOM 8366 N N . GLU A 1 1078 ? 6.539 49.109 -6.941 1.00 87.44 1078 GLU A N 1
ATOM 8367 C CA . GLU A 1 1078 ? 6.972 50.082 -7.955 1.00 87.44 1078 GLU A CA 1
ATOM 8368 C C . GLU A 1 1078 ? 7.089 51.505 -7.373 1.00 87.44 1078 GLU A C 1
ATOM 8370 O O . GLU A 1 1078 ? 8.126 52.154 -7.538 1.00 87.44 1078 GLU A O 1
ATOM 8375 N N . ILE A 1 1079 ? 6.096 51.965 -6.598 1.00 89.88 1079 ILE A N 1
ATOM 8376 C CA . ILE A 1 1079 ? 6.137 53.262 -5.893 1.00 89.88 1079 ILE A CA 1
ATOM 8377 C C . ILE A 1 1079 ? 7.289 53.302 -4.876 1.00 89.88 1079 ILE A C 1
ATOM 8379 O O . ILE A 1 1079 ? 8.027 54.292 -4.797 1.00 89.88 1079 ILE A O 1
ATOM 8383 N N . ALA A 1 1080 ? 7.480 52.230 -4.101 1.00 90.25 1080 ALA A N 1
ATOM 8384 C CA . ALA A 1 1080 ? 8.576 52.144 -3.139 1.00 90.25 1080 ALA A CA 1
ATOM 8385 C C . ALA A 1 1080 ? 9.955 52.123 -3.825 1.00 90.25 1080 ALA A C 1
ATOM 8387 O O . ALA A 1 1080 ? 10.902 52.734 -3.320 1.00 90.25 1080 ALA A O 1
ATOM 8388 N N . GLN A 1 1081 ? 10.062 51.475 -4.988 1.00 90.81 1081 GLN A N 1
ATOM 8389 C CA . GLN A 1 1081 ? 11.264 51.437 -5.813 1.00 90.81 1081 GLN A CA 1
ATOM 8390 C C . GLN A 1 1081 ? 11.599 52.819 -6.375 1.00 90.81 1081 GLN A C 1
ATOM 8392 O O . GLN A 1 1081 ? 12.735 53.272 -6.213 1.00 90.81 1081 GLN A O 1
ATOM 8397 N N . GLU A 1 1082 ? 10.631 53.516 -6.968 1.00 89.38 1082 GLU A N 1
ATOM 8398 C CA . GLU A 1 1082 ? 10.832 54.842 -7.561 1.00 89.38 1082 GLU A CA 1
ATOM 8399 C C . GLU A 1 1082 ? 11.244 55.886 -6.503 1.00 89.38 1082 GLU A C 1
ATOM 8401 O O . GLU A 1 1082 ? 12.200 56.642 -6.695 1.00 89.38 1082 GLU A O 1
ATOM 8406 N N . ILE A 1 1083 ? 10.585 55.888 -5.336 1.00 88.50 1083 ILE A N 1
ATOM 8407 C CA . ILE A 1 1083 ? 10.899 56.812 -4.232 1.00 88.50 1083 ILE A CA 1
ATOM 8408 C C . ILE A 1 1083 ? 12.229 56.452 -3.545 1.00 88.50 1083 ILE A C 1
ATOM 8410 O O . ILE A 1 1083 ? 12.922 57.347 -3.054 1.00 88.50 1083 ILE A O 1
ATOM 8414 N N . HIS A 1 1084 ? 12.647 55.179 -3.546 1.00 90.88 1084 HIS A N 1
ATOM 8415 C CA . HIS A 1 1084 ? 13.996 54.811 -3.111 1.00 90.88 1084 HIS A CA 1
ATOM 8416 C C . HIS A 1 1084 ? 15.073 55.334 -4.076 1.00 90.88 1084 HIS A C 1
ATOM 8418 O O . HIS A 1 1084 ? 15.959 56.065 -3.633 1.00 90.88 1084 HIS A O 1
ATOM 8424 N N . HIS A 1 1085 ? 14.981 55.028 -5.376 1.00 87.44 1085 HIS A N 1
ATOM 8425 C CA . HIS A 1 1085 ? 16.028 55.358 -6.359 1.00 87.44 1085 HIS A CA 1
ATOM 8426 C C . HIS A 1 1085 ? 16.260 56.871 -6.521 1.00 87.44 1085 HIS A C 1
ATOM 8428 O O . HIS A 1 1085 ? 17.366 57.303 -6.825 1.00 87.44 1085 HIS A O 1
ATOM 8434 N N . LYS A 1 1086 ? 15.260 57.712 -6.223 1.00 86.00 1086 LYS A N 1
ATOM 8435 C CA . LYS A 1 1086 ? 15.413 59.180 -6.230 1.00 86.00 1086 LYS A CA 1
ATOM 8436 C C . LYS A 1 1086 ? 16.442 59.722 -5.224 1.00 86.00 1086 LYS A C 1
ATOM 8438 O O . LYS A 1 1086 ? 16.904 60.845 -5.409 1.00 86.00 1086 LYS A O 1
ATOM 8443 N N . GLN A 1 1087 ? 16.761 59.002 -4.138 1.00 80.56 1087 GLN A N 1
ATOM 8444 C CA . GLN A 1 1087 ? 17.683 59.484 -3.083 1.00 80.56 1087 GLN A CA 1
ATOM 8445 C C . GLN A 1 1087 ? 18.505 58.386 -2.368 1.00 80.56 1087 GLN A C 1
ATOM 8447 O O . GLN A 1 1087 ? 19.172 58.694 -1.378 1.00 80.56 1087 GLN A O 1
ATOM 8452 N N . HIS A 1 1088 ? 18.381 57.117 -2.774 1.00 86.19 1088 HIS A N 1
ATOM 8453 C CA . HIS A 1 1088 ? 18.884 55.913 -2.089 1.00 86.19 1088 HIS A CA 1
ATOM 8454 C C . HIS A 1 1088 ? 18.745 55.949 -0.555 1.00 86.19 1088 HIS A C 1
ATOM 8456 O O . HIS A 1 1088 ? 19.633 55.583 0.216 1.00 86.19 1088 HIS A O 1
ATOM 8462 N N . GLY A 1 1089 ? 17.580 56.421 -0.098 1.00 76.19 1089 GLY A N 1
ATOM 8463 C CA . GLY A 1 1089 ? 17.271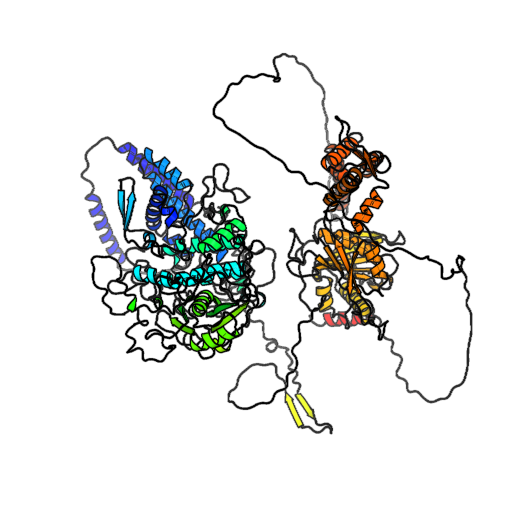 56.570 1.319 1.00 76.19 1089 GLY A CA 1
ATOM 8464 C C . GLY A 1 1089 ? 17.226 55.227 2.048 1.00 76.19 1089 GLY A C 1
ATOM 8465 O O . GLY A 1 1089 ? 16.624 54.268 1.570 1.00 76.19 1089 GLY A O 1
ATOM 8466 N N . GLY A 1 1090 ? 17.820 55.174 3.244 1.00 80.19 1090 GLY A N 1
ATOM 8467 C CA . GLY A 1 1090 ? 17.652 54.039 4.152 1.00 80.19 1090 GLY A CA 1
ATOM 8468 C C . GLY A 1 1090 ? 16.195 53.880 4.604 1.00 80.19 1090 GLY A C 1
ATOM 8469 O O . GLY A 1 1090 ? 15.441 54.855 4.638 1.00 80.19 1090 GLY A O 1
ATOM 8470 N N . ILE A 1 1091 ? 15.823 52.656 4.998 1.00 82.50 1091 ILE A N 1
ATOM 8471 C CA . ILE A 1 1091 ? 14.440 52.179 5.208 1.00 82.50 1091 ILE A CA 1
ATOM 8472 C C . ILE A 1 1091 ? 13.508 53.227 5.838 1.00 82.50 1091 ILE A C 1
ATOM 8474 O O . ILE A 1 1091 ? 12.457 53.533 5.278 1.00 82.50 1091 ILE A O 1
ATOM 8478 N N . ASN A 1 1092 ? 13.888 53.818 6.975 1.00 84.44 1092 ASN A N 1
ATOM 8479 C CA . ASN A 1 1092 ? 13.037 54.773 7.694 1.00 84.44 1092 ASN A CA 1
ATOM 8480 C C . ASN A 1 1092 ? 12.780 56.077 6.905 1.00 84.44 1092 ASN A C 1
ATOM 8482 O O . ASN A 1 1092 ? 11.680 56.618 6.986 1.00 84.44 1092 ASN A O 1
ATOM 8486 N N . LYS A 1 1093 ? 13.755 56.570 6.123 1.00 88.00 1093 LYS A N 1
ATOM 8487 C CA . LYS A 1 1093 ? 13.631 57.804 5.323 1.00 88.00 1093 LYS A CA 1
ATOM 8488 C C . LYS A 1 1093 ? 12.713 57.590 4.117 1.00 88.00 1093 LYS A C 1
ATOM 8490 O O . LYS A 1 1093 ? 11.817 58.394 3.885 1.00 88.00 1093 LYS A O 1
ATOM 8495 N N . THR A 1 1094 ? 12.896 56.489 3.388 1.00 87.44 1094 THR A N 1
ATOM 8496 C CA . THR A 1 1094 ? 12.027 56.135 2.252 1.00 87.44 1094 THR A CA 1
ATOM 8497 C C . THR A 1 1094 ? 10.608 55.795 2.721 1.00 87.44 1094 THR A C 1
ATOM 8499 O O . THR A 1 1094 ? 9.649 56.264 2.117 1.00 87.44 1094 THR A O 1
ATOM 8502 N N . THR A 1 1095 ? 10.456 55.091 3.851 1.00 90.31 1095 THR A N 1
ATOM 8503 C CA . THR A 1 1095 ? 9.135 54.834 4.462 1.00 90.31 1095 THR A CA 1
ATOM 8504 C C . THR A 1 1095 ? 8.413 56.137 4.818 1.00 90.31 1095 THR A C 1
ATOM 8506 O O . THR A 1 1095 ? 7.223 56.254 4.548 1.00 90.31 1095 THR A O 1
ATOM 8509 N N . ALA A 1 1096 ? 9.116 57.127 5.387 1.00 87.69 1096 ALA A N 1
ATOM 8510 C CA . ALA A 1 1096 ? 8.537 58.435 5.696 1.00 87.69 1096 ALA A CA 1
ATOM 8511 C C . ALA A 1 1096 ? 8.053 59.174 4.435 1.00 87.69 1096 ALA A C 1
ATOM 8513 O O . ALA A 1 1096 ? 6.901 59.594 4.402 1.00 87.69 1096 ALA A O 1
ATOM 8514 N N . ALA A 1 1097 ? 8.883 59.258 3.388 1.00 87.75 1097 ALA A N 1
ATOM 8515 C CA . ALA A 1 1097 ? 8.526 59.937 2.137 1.00 87.75 1097 ALA A CA 1
ATOM 8516 C C . ALA A 1 1097 ? 7.313 59.299 1.430 1.00 87.75 1097 ALA A C 1
ATOM 8518 O O . ALA A 1 1097 ? 6.424 60.006 0.963 1.00 87.75 1097 ALA A O 1
ATOM 8519 N N . ILE A 1 1098 ? 7.228 57.963 1.398 1.00 89.56 1098 ILE A N 1
ATOM 8520 C CA . ILE A 1 1098 ? 6.045 57.254 0.876 1.00 89.56 1098 ILE A CA 1
ATOM 8521 C C . ILE A 1 1098 ? 4.812 57.577 1.726 1.00 89.56 1098 ILE A C 1
ATOM 8523 O O . ILE A 1 1098 ? 3.753 57.909 1.193 1.00 89.56 1098 ILE A O 1
ATOM 8527 N N . ALA A 1 1099 ? 4.957 57.509 3.052 1.00 87.50 1099 ALA A N 1
ATOM 8528 C CA . ALA A 1 1099 ? 3.868 57.708 3.997 1.00 87.50 1099 ALA A CA 1
ATOM 8529 C C . ALA A 1 1099 ? 3.358 59.158 4.076 1.00 87.50 1099 ALA A C 1
ATOM 8531 O O . ALA A 1 1099 ? 2.381 59.395 4.786 1.00 87.50 1099 ALA A O 1
ATOM 8532 N N . GLU A 1 1100 ? 3.963 60.131 3.388 1.00 87.75 1100 GLU A N 1
ATOM 8533 C CA . GLU A 1 1100 ? 3.395 61.476 3.215 1.00 87.75 1100 GLU A CA 1
ATOM 8534 C C . GLU A 1 1100 ? 2.256 61.489 2.185 1.00 87.75 1100 GLU A C 1
ATOM 8536 O O . GLU A 1 1100 ? 1.228 62.117 2.443 1.00 87.75 1100 GLU A O 1
ATOM 8541 N N . LEU A 1 1101 ? 2.400 60.748 1.081 1.00 85.31 1101 LEU A N 1
ATOM 8542 C CA . LEU A 1 1101 ? 1.492 60.770 -0.076 1.00 85.31 1101 LEU A CA 1
ATOM 8543 C C . LEU A 1 1101 ? 0.535 59.568 -0.123 1.00 85.31 1101 LEU A C 1
ATOM 8545 O O . LEU A 1 1101 ? -0.643 59.720 -0.450 1.00 85.31 1101 LEU A O 1
ATOM 8549 N N . TYR A 1 1102 ? 1.030 58.384 0.241 1.00 90.56 1102 TYR A N 1
ATOM 8550 C CA . TYR A 1 1102 ? 0.338 57.107 0.065 1.00 90.56 1102 TYR A CA 1
ATOM 8551 C C . TYR A 1 1102 ? 0.033 56.415 1.397 1.00 90.56 1102 TYR A C 1
ATOM 8553 O O . TYR A 1 1102 ? 0.610 56.718 2.447 1.00 90.56 1102 TYR A O 1
ATOM 8561 N N . HIS A 1 1103 ? -0.881 55.447 1.354 1.00 85.75 1103 HIS A N 1
ATOM 8562 C CA . HIS A 1 1103 ? -1.187 54.569 2.473 1.00 85.75 1103 HIS A CA 1
ATOM 8563 C C . HIS A 1 1103 ? -1.423 53.126 2.018 1.00 85.75 1103 HIS A C 1
ATOM 8565 O O . HIS A 1 1103 ? -2.357 52.845 1.275 1.00 85.75 1103 HIS A O 1
ATOM 8571 N N . TRP A 1 1104 ? -0.633 52.202 2.555 1.00 88.56 1104 TRP A N 1
ATOM 8572 C CA . TRP A 1 1104 ? -0.934 50.773 2.556 1.00 88.56 1104 TRP A CA 1
ATOM 8573 C C . TRP A 1 1104 ? -0.484 50.143 3.882 1.00 88.56 1104 TRP A C 1
ATOM 8575 O O . TRP A 1 1104 ? 0.089 50.814 4.750 1.00 88.56 1104 TRP A O 1
ATOM 8585 N N . VAL A 1 1105 ? -0.803 48.866 4.083 1.00 78.88 1105 VAL A N 1
ATOM 8586 C CA . VAL A 1 1105 ? -0.376 48.100 5.264 1.00 78.88 1105 VAL A CA 1
ATOM 8587 C C . VAL A 1 1105 ? 1.110 47.745 5.108 1.00 78.88 1105 VAL A C 1
ATOM 8589 O O . VAL A 1 1105 ? 1.557 47.469 4.008 1.00 78.88 1105 VAL A O 1
ATOM 8592 N N . ARG A 1 1106 ? 1.905 47.769 6.188 1.00 78.75 1106 ARG A N 1
ATOM 8593 C CA . ARG A 1 1106 ? 3.313 47.298 6.185 1.00 78.75 1106 ARG A CA 1
ATOM 8594 C C . ARG A 1 1106 ? 4.294 47.981 5.198 1.00 78.75 1106 ARG A C 1
ATOM 8596 O O . ARG A 1 1106 ? 5.340 47.412 4.921 1.00 78.75 1106 ARG A O 1
ATOM 8603 N N . ILE A 1 1107 ? 4.079 49.244 4.788 1.00 83.69 1107 ILE A N 1
ATOM 8604 C CA . ILE A 1 1107 ? 4.983 50.052 3.909 1.00 83.69 1107 ILE A CA 1
ATOM 8605 C C . ILE A 1 1107 ? 6.493 49.811 4.141 1.00 83.69 1107 ILE A C 1
ATOM 8607 O O . ILE A 1 1107 ? 7.278 49.693 3.199 1.00 83.69 1107 ILE A O 1
ATOM 8611 N N . LYS A 1 1108 ? 6.917 49.732 5.410 1.00 84.38 1108 LYS A N 1
ATOM 8612 C CA . LYS A 1 1108 ? 8.319 49.530 5.802 1.00 84.38 1108 LYS A CA 1
ATOM 8613 C C . LYS A 1 1108 ? 8.915 48.209 5.289 1.00 84.38 1108 LYS A C 1
ATOM 8615 O O . LYS A 1 1108 ? 10.117 48.153 5.033 1.00 84.38 1108 LYS A O 1
ATOM 8620 N N . GLU A 1 1109 ? 8.112 47.161 5.146 1.00 84.00 1109 GLU A N 1
ATOM 8621 C CA . GLU A 1 1109 ? 8.530 45.839 4.668 1.00 84.00 1109 GLU A CA 1
ATOM 8622 C C . GLU A 1 1109 ? 8.756 45.859 3.154 1.00 84.00 1109 GLU A C 1
ATOM 8624 O O . GLU A 1 1109 ? 9.854 45.500 2.721 1.00 84.00 1109 GLU A O 1
ATOM 8629 N N . THR A 1 1110 ? 7.819 46.429 2.381 1.00 85.25 1110 THR A N 1
ATOM 8630 C CA . THR A 1 1110 ? 7.974 46.698 0.936 1.00 85.25 1110 THR A CA 1
ATOM 8631 C C . THR A 1 1110 ? 9.269 47.475 0.662 1.00 85.25 1110 THR A C 1
ATOM 8633 O O . THR A 1 1110 ? 10.111 47.064 -0.136 1.00 85.25 1110 THR A O 1
ATOM 8636 N N . VAL A 1 1111 ? 9.501 48.559 1.414 1.00 87.25 1111 VAL A N 1
ATOM 8637 C CA . VAL A 1 1111 ? 10.734 49.364 1.341 1.00 87.25 1111 VAL A CA 1
ATOM 8638 C C . VAL A 1 1111 ? 11.980 48.551 1.711 1.00 87.25 1111 VAL A C 1
ATOM 8640 O O . VAL A 1 1111 ? 13.025 48.685 1.076 1.00 87.25 1111 VAL A O 1
ATOM 8643 N N . SER A 1 1112 ? 11.894 47.681 2.719 1.00 84.81 1112 SER A N 1
ATOM 8644 C CA . SER A 1 1112 ? 13.016 46.827 3.138 1.00 84.81 1112 SER A CA 1
ATOM 8645 C C . SER A 1 1112 ? 13.333 45.719 2.127 1.00 84.81 1112 SER A C 1
ATOM 8647 O O . SER A 1 1112 ? 14.448 45.200 2.122 1.00 84.81 1112 SER A O 1
ATOM 8649 N N . GLN A 1 1113 ? 12.381 45.328 1.278 1.00 83.62 1113 GLN A N 1
ATOM 8650 C CA . GLN A 1 1113 ? 12.589 44.408 0.157 1.00 83.62 1113 GLN A CA 1
ATOM 8651 C C . GLN A 1 1113 ? 13.241 45.137 -1.028 1.00 83.62 1113 GLN A C 1
ATOM 8653 O O . GLN A 1 1113 ? 14.311 44.726 -1.472 1.00 83.62 1113 GLN A O 1
ATOM 8658 N N . VAL A 1 1114 ? 12.684 46.285 -1.436 1.00 88.12 1114 VAL A N 1
ATOM 8659 C CA . VAL A 1 1114 ? 13.255 47.186 -2.458 1.00 88.12 1114 VAL A CA 1
ATOM 8660 C C . VAL A 1 1114 ? 14.729 47.507 -2.182 1.00 88.12 1114 VAL A C 1
ATOM 8662 O O . VAL A 1 1114 ? 15.562 47.389 -3.075 1.00 88.12 1114 VAL A O 1
ATOM 8665 N N . ILE A 1 1115 ? 15.075 47.867 -0.940 1.00 88.12 1115 ILE A N 1
ATOM 8666 C CA . ILE A 1 1115 ? 16.448 48.252 -0.569 1.00 88.12 1115 ILE A CA 1
ATOM 8667 C C . ILE A 1 1115 ? 17.415 47.057 -0.593 1.00 88.12 1115 ILE A C 1
ATOM 8669 O O . ILE A 1 1115 ? 18.575 47.229 -0.961 1.00 88.12 1115 ILE A O 1
ATOM 8673 N N . ARG A 1 1116 ? 16.957 45.843 -0.250 1.00 82.69 1116 ARG A N 1
ATOM 8674 C CA . ARG A 1 1116 ? 17.768 44.614 -0.377 1.00 82.69 1116 ARG A CA 1
ATOM 8675 C C . ARG A 1 1116 ? 18.019 44.239 -1.839 1.00 82.69 1116 ARG A C 1
ATOM 8677 O O . ARG A 1 1116 ? 19.097 43.751 -2.159 1.00 82.69 1116 ARG A O 1
ATOM 8684 N N . ASN A 1 1117 ? 17.047 44.510 -2.707 1.00 82.12 1117 ASN A N 1
ATOM 8685 C CA . ASN A 1 1117 ? 17.108 44.220 -4.138 1.00 82.12 1117 ASN A CA 1
ATOM 8686 C C . ASN A 1 1117 ? 17.807 45.330 -4.954 1.00 82.12 1117 ASN A C 1
ATOM 8688 O O . ASN A 1 1117 ? 17.988 45.183 -6.160 1.00 82.12 1117 ASN A O 1
ATOM 8692 N N . CYS A 1 1118 ? 18.207 46.438 -4.319 1.00 83.31 1118 CYS A N 1
ATOM 8693 C CA . CYS A 1 1118 ? 18.881 47.564 -4.960 1.00 83.31 1118 CYS A CA 1
ATOM 8694 C C . CYS A 1 1118 ? 20.393 47.292 -5.131 1.00 83.31 1118 CYS A C 1
ATOM 8696 O O . CYS A 1 1118 ? 21.097 47.193 -4.119 1.00 83.31 1118 CYS A O 1
ATOM 8698 N N . PRO A 1 1119 ? 20.945 47.252 -6.365 1.00 76.62 1119 PRO A N 1
ATOM 8699 C CA . PRO A 1 1119 ? 22.360 46.933 -6.589 1.00 76.62 1119 PRO A CA 1
ATOM 8700 C C . PRO A 1 1119 ? 23.329 47.889 -5.876 1.00 76.62 1119 PRO A C 1
ATOM 8702 O O . PRO A 1 1119 ? 24.252 47.440 -5.198 1.00 76.62 1119 PRO A O 1
ATOM 8705 N N . GLU A 1 1120 ? 23.078 49.201 -5.949 1.00 78.25 1120 GLU A N 1
ATOM 8706 C CA . GLU A 1 1120 ? 23.948 50.225 -5.348 1.00 78.25 1120 GLU A CA 1
ATOM 8707 C C . GLU A 1 1120 ? 24.014 50.116 -3.815 1.00 78.25 1120 GLU A C 1
ATOM 8709 O O . GLU A 1 1120 ? 25.089 50.171 -3.213 1.00 78.25 1120 GLU A O 1
ATOM 8714 N N . CYS A 1 1121 ? 22.870 49.880 -3.163 1.00 79.31 1121 CYS A N 1
ATOM 8715 C CA . CYS A 1 1121 ? 22.817 49.659 -1.719 1.00 79.31 1121 CYS A CA 1
ATOM 8716 C C . CYS A 1 1121 ? 23.396 48.296 -1.301 1.00 79.31 1121 CYS A C 1
ATOM 8718 O O . CYS A 1 1121 ? 23.860 48.165 -0.167 1.00 79.31 1121 CYS A O 1
ATOM 8720 N N . SER A 1 1122 ? 23.407 47.296 -2.186 1.00 68.12 1122 SER A N 1
ATOM 8721 C CA . SER A 1 1122 ? 24.001 45.981 -1.918 1.00 68.12 1122 SER A CA 1
ATOM 8722 C C . SER A 1 1122 ? 25.532 46.053 -1.854 1.00 68.12 1122 SER A C 1
ATOM 8724 O O . SER A 1 1122 ? 26.127 45.672 -0.841 1.00 68.12 1122 SER A O 1
ATOM 8726 N N . GLU A 1 1123 ? 26.185 46.635 -2.867 1.00 60.66 1123 GLU A N 1
ATOM 8727 C CA . GLU A 1 1123 ? 27.653 46.769 -2.892 1.00 60.66 1123 GLU A CA 1
ATOM 8728 C C . GLU A 1 1123 ? 28.185 47.646 -1.748 1.00 60.66 1123 GLU A C 1
ATOM 8730 O O . GLU A 1 1123 ? 29.167 47.290 -1.089 1.00 60.66 1123 GLU A O 1
ATOM 8735 N N . MET A 1 1124 ? 27.495 48.747 -1.426 1.00 60.00 1124 MET A N 1
ATOM 8736 C CA . MET A 1 1124 ? 27.906 49.639 -0.335 1.00 60.00 1124 MET A CA 1
ATOM 8737 C C . MET A 1 1124 ? 27.881 48.952 1.048 1.00 60.00 1124 MET A C 1
ATOM 8739 O O . MET A 1 1124 ? 28.682 49.292 1.922 1.00 60.00 1124 MET A O 1
ATOM 8743 N N . ASN A 1 1125 ? 27.034 47.932 1.246 1.00 55.25 1125 ASN A N 1
ATOM 8744 C CA . ASN A 1 1125 ? 27.036 47.116 2.466 1.00 55.25 1125 ASN A CA 1
ATOM 8745 C C . ASN A 1 1125 ? 28.172 46.074 2.501 1.00 55.25 1125 ASN A C 1
ATOM 8747 O O . ASN A 1 1125 ? 28.692 45.779 3.581 1.00 55.25 1125 ASN A O 1
ATOM 8751 N N . LYS A 1 1126 ? 28.616 45.543 1.350 1.00 56.72 1126 LYS A N 1
ATOM 8752 C CA . LYS A 1 1126 ? 29.747 44.593 1.294 1.00 56.72 1126 LYS A CA 1
ATOM 8753 C C . LYS A 1 1126 ? 31.051 45.234 1.780 1.00 56.72 1126 LYS A C 1
ATOM 8755 O O . LYS A 1 1126 ? 31.765 44.626 2.579 1.00 56.72 1126 LYS A O 1
ATOM 8760 N N . GLY A 1 1127 ? 31.321 46.479 1.376 1.00 50.28 1127 GLY A N 1
ATOM 8761 C CA . GLY A 1 1127 ? 32.508 47.227 1.816 1.00 50.28 1127 GLY A CA 1
ATOM 8762 C C . GLY A 1 1127 ? 32.577 47.421 3.339 1.00 50.28 1127 GLY A C 1
ATOM 8763 O O . GLY A 1 1127 ? 33.629 47.222 3.948 1.00 50.28 1127 GLY A O 1
ATOM 8764 N N . LEU A 1 1128 ? 31.439 47.721 3.977 1.00 52.34 1128 LEU A N 1
ATOM 8765 C CA . LEU A 1 1128 ? 31.342 47.874 5.435 1.00 52.34 1128 LEU A CA 1
ATOM 8766 C C . LEU A 1 1128 ? 31.583 46.558 6.195 1.00 52.34 1128 LEU A C 1
ATOM 8768 O O . LEU A 1 1128 ? 32.204 46.574 7.262 1.00 52.34 1128 LEU A O 1
ATOM 8772 N N . SER A 1 1129 ? 31.149 45.420 5.647 1.00 49.78 1129 SER A N 1
ATOM 8773 C CA . SER A 1 1129 ? 31.427 44.096 6.224 1.00 49.78 1129 SER A CA 1
ATOM 8774 C C . SER A 1 1129 ? 32.907 43.713 6.125 1.00 49.78 1129 SER A C 1
ATOM 8776 O O . SER A 1 1129 ? 33.478 43.236 7.109 1.00 49.78 1129 SER A O 1
ATOM 8778 N N . ALA A 1 1130 ? 33.559 43.989 4.989 1.00 48.00 1130 ALA A N 1
ATOM 8779 C CA . ALA A 1 1130 ? 34.984 43.705 4.795 1.00 48.00 1130 ALA A CA 1
ATOM 8780 C C . ALA A 1 1130 ? 35.876 44.459 5.804 1.00 48.00 1130 ALA A C 1
ATOM 8782 O O . ALA A 1 1130 ? 36.760 43.864 6.424 1.00 48.00 1130 ALA A O 1
ATOM 8783 N N . MET A 1 1131 ? 35.597 45.747 6.055 1.00 44.81 1131 MET A N 1
ATOM 8784 C CA . MET A 1 1131 ? 36.347 46.535 7.047 1.00 44.81 1131 MET A CA 1
ATOM 8785 C C . MET A 1 1131 ? 36.219 45.988 8.480 1.00 44.81 1131 MET A C 1
ATOM 8787 O O . MET A 1 1131 ? 37.177 46.064 9.251 1.00 44.81 1131 MET A O 1
ATOM 8791 N N . ARG A 1 1132 ? 35.065 45.407 8.846 1.00 48.53 1132 ARG A N 1
ATOM 8792 C CA . ARG A 1 1132 ? 34.857 44.811 10.179 1.00 48.53 1132 ARG A CA 1
ATOM 8793 C C . ARG A 1 1132 ? 35.615 43.497 10.375 1.00 48.53 1132 ARG A C 1
ATOM 8795 O O . ARG A 1 1132 ? 36.063 43.229 11.486 1.00 48.53 1132 ARG A O 1
ATOM 8802 N N . GLN A 1 1133 ? 35.796 42.696 9.323 1.00 49.62 1133 GLN A N 1
ATOM 8803 C CA . GLN A 1 1133 ? 36.574 41.455 9.416 1.00 49.62 1133 GLN A CA 1
ATOM 8804 C C . GLN A 1 1133 ? 38.068 41.739 9.643 1.00 49.62 1133 GLN A C 1
ATOM 8806 O O . GLN A 1 1133 ? 38.659 41.168 10.562 1.00 49.62 1133 GLN A O 1
ATOM 8811 N N . GLY A 1 1134 ? 38.650 42.700 8.912 1.00 41.50 1134 GLY A N 1
ATOM 8812 C CA . GLY A 1 1134 ? 40.065 43.072 9.068 1.00 41.50 1134 GLY A CA 1
ATOM 8813 C C . GLY A 1 1134 ? 40.439 43.555 10.479 1.00 41.50 1134 GLY A C 1
ATOM 8814 O O . GLY A 1 1134 ? 41.499 43.200 10.993 1.00 41.50 1134 GLY A O 1
ATOM 8815 N N . GLN A 1 1135 ? 39.552 44.300 11.154 1.00 46.59 1135 GLN A N 1
ATOM 8816 C CA . GLN A 1 1135 ? 39.791 44.760 12.532 1.00 46.59 1135 GLN A CA 1
ATOM 8817 C C . GLN A 1 1135 ? 39.780 43.629 13.574 1.00 46.59 1135 GLN A C 1
ATOM 8819 O O . GLN A 1 1135 ? 40.478 43.729 14.584 1.00 46.59 1135 GLN A O 1
ATOM 8824 N N . ASN A 1 1136 ? 39.027 42.550 13.342 1.00 44.56 1136 ASN A N 1
ATOM 8825 C CA . ASN A 1 1136 ? 39.016 41.397 14.244 1.00 44.56 1136 ASN A CA 1
ATOM 8826 C C . ASN A 1 1136 ? 40.250 40.504 14.048 1.00 44.56 1136 ASN A C 1
ATOM 8828 O O . ASN A 1 1136 ? 40.800 40.003 15.027 1.00 44.56 1136 ASN A O 1
ATOM 8832 N N . GLN A 1 1137 ? 40.727 40.357 12.809 1.00 45.97 1137 GLN A N 1
ATOM 8833 C CA . GLN A 1 1137 ? 41.899 39.539 12.487 1.00 45.97 1137 GLN A CA 1
ATOM 8834 C C . GLN A 1 1137 ? 43.181 40.126 13.110 1.00 45.97 1137 GLN A C 1
ATOM 8836 O O . GLN A 1 1137 ? 43.865 39.443 13.873 1.00 45.97 1137 GLN A O 1
ATOM 8841 N N . ALA A 1 1138 ? 43.402 41.438 12.950 1.00 40.06 1138 ALA A N 1
ATOM 8842 C CA . ALA A 1 1138 ? 44.516 42.169 13.569 1.00 40.06 1138 ALA A CA 1
ATOM 8843 C C . ALA A 1 1138 ? 44.505 42.174 15.118 1.00 40.06 1138 ALA A C 1
ATOM 8845 O O . ALA A 1 1138 ? 45.492 42.551 15.749 1.00 40.06 1138 ALA A O 1
ATOM 8846 N N . ARG A 1 1139 ? 43.396 41.764 15.753 1.00 41.84 1139 ARG A N 1
ATOM 8847 C CA . ARG A 1 1139 ? 43.263 41.654 17.216 1.00 41.84 1139 ARG A CA 1
ATOM 8848 C C . ARG A 1 1139 ? 43.507 40.231 17.740 1.00 41.84 1139 ARG A C 1
ATOM 8850 O O . ARG A 1 1139 ? 43.764 40.075 18.933 1.00 41.84 1139 ARG A O 1
ATOM 8857 N N . ALA A 1 1140 ? 43.453 39.217 16.874 1.00 40.97 1140 ALA A N 1
ATOM 8858 C CA . ALA A 1 1140 ? 43.711 37.819 17.224 1.00 40.97 1140 ALA A CA 1
ATOM 8859 C C . ALA A 1 1140 ? 45.216 37.493 17.261 1.00 40.97 1140 ALA A C 1
ATOM 8861 O O . ALA A 1 1140 ? 45.686 36.821 18.177 1.00 40.97 1140 ALA A O 1
ATOM 8862 N N . GLU A 1 1141 ? 45.985 38.029 16.310 1.00 37.56 1141 GLU A N 1
ATOM 8863 C CA . GLU A 1 1141 ? 47.423 37.749 16.148 1.00 37.56 1141 GLU A CA 1
ATOM 8864 C C . GLU A 1 1141 ? 48.290 38.312 17.296 1.00 37.56 1141 GLU A C 1
ATOM 8866 O O . GLU A 1 1141 ? 49.406 37.858 17.532 1.00 37.56 1141 GLU A O 1
ATOM 8871 N N . ALA A 1 1142 ? 47.758 39.251 18.084 1.00 35.69 1142 ALA A N 1
ATOM 8872 C CA . ALA A 1 1142 ? 48.473 39.951 19.153 1.00 35.69 1142 ALA A CA 1
ATOM 8873 C C . ALA A 1 1142 ? 48.551 39.203 20.508 1.00 35.69 1142 ALA A C 1
ATOM 8875 O O . ALA A 1 1142 ? 48.900 39.822 21.516 1.00 35.69 1142 ALA A O 1
ATOM 8876 N N . ARG A 1 1143 ? 48.174 37.912 20.588 1.00 37.94 1143 ARG A N 1
ATOM 8877 C CA . ARG A 1 1143 ? 48.030 37.199 21.882 1.00 37.94 1143 ARG A CA 1
ATOM 8878 C C . ARG A 1 1143 ? 48.614 35.787 22.009 1.00 37.94 1143 ARG A C 1
ATOM 8880 O O . ARG A 1 1143 ? 48.472 35.207 23.082 1.00 37.94 1143 ARG A O 1
ATOM 8887 N N . SER A 1 1144 ? 49.310 35.249 21.007 1.00 35.41 1144 SER A N 1
ATOM 8888 C CA . SER A 1 1144 ? 50.006 33.959 21.156 1.00 35.41 1144 SER A CA 1
ATOM 8889 C C . SER A 1 1144 ? 51.352 33.947 20.429 1.00 35.41 1144 SER A C 1
ATOM 8891 O O . SER A 1 1144 ? 51.425 33.643 19.243 1.00 35.41 1144 SER A O 1
ATOM 8893 N N . GLY A 1 1145 ? 52.426 34.292 21.148 1.00 28.55 1145 GLY A N 1
ATOM 8894 C CA . GLY A 1 1145 ? 53.783 34.336 20.596 1.00 28.55 1145 GLY A CA 1
ATOM 8895 C C . GLY A 1 1145 ? 54.820 34.891 21.574 1.00 28.55 1145 GLY A C 1
ATOM 8896 O O . GLY A 1 1145 ? 55.120 36.082 21.553 1.00 28.55 1145 GLY A O 1
ATOM 8897 N N . SER A 1 1146 ? 55.396 34.034 22.423 1.00 31.34 1146 SER A N 1
ATOM 8898 C CA . SER A 1 1146 ? 56.520 34.400 23.300 1.00 31.34 1146 SER A CA 1
ATOM 8899 C C . SER A 1 1146 ? 57.465 33.215 23.537 1.00 31.34 1146 SER A C 1
ATOM 8901 O O . SER A 1 1146 ? 57.113 32.271 24.241 1.00 31.34 1146 SER A O 1
ATOM 8903 N N . GLY A 1 1147 ? 58.666 33.293 22.956 1.00 27.64 1147 GLY A N 1
ATOM 8904 C CA . GLY A 1 1147 ? 59.725 32.273 22.992 1.00 27.64 1147 GLY A CA 1
ATOM 8905 C C . GLY A 1 1147 ? 60.533 32.323 21.685 1.00 27.64 1147 GLY A C 1
ATOM 8906 O O . GLY A 1 1147 ? 60.087 31.782 20.685 1.00 27.64 1147 GLY A O 1
ATOM 8907 N N . PHE A 1 1148 ? 61.536 33.204 21.564 1.00 29.09 1148 PHE A N 1
ATOM 8908 C CA . PHE A 1 1148 ? 62.967 32.928 21.838 1.00 29.09 1148 PHE A CA 1
ATOM 8909 C C . PHE A 1 1148 ? 63.573 31.931 20.809 1.00 29.09 1148 PHE A C 1
ATOM 8911 O O . PHE A 1 1148 ? 63.093 30.811 20.725 1.00 29.09 1148 PHE A O 1
ATOM 8918 N N . LEU A 1 1149 ? 64.615 32.241 20.008 1.00 28.97 1149 LEU A N 1
ATOM 8919 C CA . LEU A 1 1149 ? 65.659 33.290 20.106 1.00 28.97 1149 LEU A CA 1
ATOM 8920 C C . LEU A 1 1149 ? 66.330 33.685 18.751 1.00 28.97 1149 LEU A C 1
ATOM 8922 O O . LEU A 1 1149 ? 66.497 32.846 17.879 1.00 28.97 1149 LEU A O 1
ATOM 8926 N N . GLN A 1 1150 ? 66.830 34.936 18.697 1.00 28.62 1150 GLN A N 1
ATOM 8927 C CA . GLN A 1 1150 ? 68.072 35.447 18.044 1.00 28.62 1150 GLN A CA 1
ATOM 8928 C C . GLN A 1 1150 ? 68.341 35.480 16.507 1.00 28.62 1150 GLN A C 1
ATOM 8930 O O . GLN A 1 1150 ? 68.395 34.459 15.842 1.00 28.62 1150 GLN A O 1
ATOM 8935 N N . SER A 1 1151 ? 68.799 36.678 16.066 1.00 25.30 1151 SER A N 1
ATOM 8936 C CA . SER A 1 1151 ? 69.889 36.973 15.084 1.00 25.30 1151 SER A CA 1
ATOM 8937 C C . SER A 1 1151 ? 69.691 36.645 13.577 1.00 25.30 1151 SER A C 1
ATOM 8939 O O . SER A 1 1151 ? 69.319 35.535 13.241 1.00 25.30 1151 SER A O 1
ATOM 8941 N N . THR A 1 1152 ? 69.997 37.504 12.579 1.00 25.45 1152 THR A N 1
ATOM 8942 C CA . THR A 1 1152 ? 70.568 38.882 12.543 1.00 25.45 1152 THR A CA 1
ATOM 8943 C C . THR A 1 1152 ? 70.279 39.598 11.192 1.00 25.45 1152 THR A C 1
ATOM 8945 O O . THR A 1 1152 ? 70.078 38.928 10.190 1.00 25.45 1152 THR A O 1
ATOM 8948 N N . SER A 1 1153 ? 70.365 40.944 11.166 1.00 25.52 1153 SER A N 1
ATOM 8949 C CA . SER A 1 1153 ? 70.679 41.847 10.012 1.00 25.52 1153 SER A CA 1
ATOM 8950 C C . SER A 1 1153 ? 69.872 41.826 8.679 1.00 25.52 1153 SER A C 1
ATOM 8952 O O . SER A 1 1153 ? 70.052 40.928 7.871 1.00 25.52 1153 SER A O 1
ATOM 8954 N N . GLN A 1 1154 ? 69.109 42.916 8.430 1.00 22.91 1154 GLN A N 1
ATOM 8955 C CA . GLN A 1 1154 ? 69.132 43.881 7.279 1.00 22.91 1154 GLN A CA 1
ATOM 8956 C C . GLN A 1 1154 ? 69.498 43.455 5.813 1.00 22.91 1154 GLN A C 1
ATOM 8958 O O . GLN A 1 1154 ? 70.373 42.611 5.652 1.00 22.91 1154 GLN A O 1
ATOM 8963 N N . PRO A 1 1155 ? 69.101 44.216 4.741 1.00 42.84 1155 PRO A N 1
ATOM 8964 C CA . PRO A 1 1155 ? 67.930 45.122 4.553 1.00 42.84 1155 PRO A CA 1
ATOM 8965 C C . PRO A 1 1155 ? 67.293 45.215 3.103 1.00 42.84 1155 PRO A C 1
ATOM 8967 O O . PRO A 1 1155 ? 67.875 44.773 2.119 1.00 42.84 1155 PRO A O 1
ATOM 8970 N N . THR A 1 1156 ? 66.204 46.012 2.961 1.00 27.36 1156 THR A N 1
ATOM 8971 C CA . THR A 1 1156 ? 65.827 46.944 1.826 1.00 27.36 1156 THR A CA 1
ATOM 8972 C C . THR A 1 1156 ? 65.083 46.562 0.499 1.00 27.36 1156 THR A C 1
ATOM 8974 O O . THR A 1 1156 ? 65.426 45.595 -0.161 1.00 27.36 1156 THR A O 1
ATOM 8977 N N . LEU A 1 1157 ? 64.205 47.514 0.059 1.00 26.53 1157 LEU A N 1
ATOM 8978 C CA . LEU A 1 1157 ? 63.629 47.851 -1.296 1.00 26.53 1157 LEU A CA 1
ATOM 8979 C C . LEU A 1 1157 ? 62.496 46.927 -1.877 1.00 26.53 1157 LEU A C 1
ATOM 8981 O O . LEU A 1 1157 ? 62.637 45.720 -1.765 1.00 26.53 1157 LEU A O 1
ATOM 8985 N N . THR A 1 1158 ? 61.303 47.304 -2.427 1.00 25.52 1158 THR A N 1
ATOM 8986 C CA . THR A 1 1158 ? 60.640 48.473 -3.138 1.00 25.52 1158 THR A CA 1
ATOM 8987 C C . THR A 1 1158 ? 60.779 48.495 -4.689 1.00 25.52 1158 THR A C 1
ATOM 8989 O O . THR A 1 1158 ? 61.789 47.945 -5.121 1.00 25.52 1158 THR A O 1
ATOM 8992 N N . PRO A 1 1159 ? 59.962 49.206 -5.541 1.00 48.69 1159 PRO A N 1
ATOM 8993 C CA . PRO A 1 1159 ? 58.642 49.905 -5.423 1.00 48.69 1159 PRO A CA 1
ATOM 8994 C C . PRO A 1 1159 ? 57.649 49.717 -6.648 1.00 48.69 1159 PRO A C 1
ATOM 8996 O O . PRO A 1 1159 ? 57.829 48.835 -7.479 1.00 48.69 1159 PRO A O 1
ATOM 8999 N N . THR A 1 1160 ? 56.605 50.569 -6.758 1.00 32.56 1160 THR A N 1
ATOM 9000 C CA . THR A 1 1160 ? 55.576 50.780 -7.844 1.00 32.56 1160 THR A CA 1
ATOM 9001 C C . THR A 1 1160 ? 55.912 52.043 -8.727 1.00 32.56 1160 THR A C 1
ATOM 9003 O O . THR A 1 1160 ? 57.074 52.440 -8.602 1.00 32.56 1160 THR A O 1
ATOM 9006 N N . PRO A 1 1161 ? 55.071 52.756 -9.572 1.00 49.19 1161 PRO A N 1
ATOM 9007 C CA . PRO A 1 1161 ? 53.609 52.708 -9.898 1.00 49.19 1161 PRO A CA 1
ATOM 9008 C C . PRO A 1 1161 ? 53.059 52.670 -11.396 1.00 49.19 1161 PRO A C 1
ATOM 9010 O O . PRO A 1 1161 ? 52.877 51.542 -11.843 1.00 49.19 1161 PRO A O 1
ATOM 9013 N N . PRO A 1 1162 ? 52.617 53.738 -12.150 1.00 60.91 1162 PRO A N 1
ATOM 9014 C CA . PRO A 1 1162 ? 51.310 53.729 -12.888 1.00 60.91 1162 PRO A CA 1
ATOM 9015 C C . PRO A 1 1162 ? 51.298 54.224 -14.382 1.00 60.91 1162 PRO A C 1
ATOM 9017 O O . PRO A 1 1162 ? 52.357 54.482 -14.950 1.00 60.91 1162 PRO A O 1
ATOM 9020 N N . THR A 1 1163 ? 50.123 54.427 -15.040 1.00 31.75 1163 THR A N 1
ATOM 9021 C CA . THR A 1 1163 ? 49.975 55.194 -16.332 1.00 31.75 1163 THR A CA 1
ATOM 9022 C C . THR A 1 1163 ? 48.529 55.652 -16.713 1.00 31.75 1163 THR A C 1
ATOM 9024 O O . THR A 1 1163 ? 47.591 55.378 -15.969 1.00 31.75 1163 THR A O 1
ATOM 9027 N N . LEU A 1 1164 ? 48.353 56.391 -17.839 1.00 32.12 1164 LEU A N 1
ATOM 9028 C CA . LEU A 1 1164 ? 47.123 57.098 -18.303 1.00 32.12 1164 LEU A CA 1
ATOM 9029 C C . LEU A 1 1164 ? 47.041 57.299 -19.858 1.00 32.12 1164 LEU A C 1
ATOM 9031 O O . LEU A 1 1164 ? 48.078 57.337 -20.512 1.00 32.12 1164 LEU A O 1
ATOM 9035 N N . PHE A 1 1165 ? 45.830 57.594 -20.386 1.00 29.83 1165 PHE A N 1
ATOM 9036 C CA . PHE A 1 1165 ? 45.466 58.222 -21.700 1.00 29.83 1165 PHE A CA 1
ATOM 9037 C C . PHE A 1 1165 ? 45.473 57.430 -23.056 1.00 29.83 1165 PHE A C 1
ATOM 9039 O O . PHE A 1 1165 ? 45.799 56.252 -23.114 1.00 29.83 1165 PHE A O 1
ATOM 9046 N N . SER A 1 1166 ? 44.942 58.081 -24.119 1.00 33.94 1166 SER A N 1
ATOM 9047 C CA . SER A 1 1166 ? 44.380 57.578 -25.420 1.00 33.94 1166 SER A CA 1
ATOM 9048 C C . SER A 1 1166 ? 45.109 58.208 -26.659 1.00 33.94 1166 SER A C 1
ATOM 9050 O O . SER A 1 1166 ? 46.028 58.974 -26.355 1.00 33.94 1166 SER A O 1
ATOM 9052 N N . PRO A 1 1167 ? 44.803 58.011 -27.995 1.00 49.91 1167 PRO A N 1
ATOM 9053 C CA . PRO A 1 1167 ? 43.463 58.106 -28.661 1.00 49.91 1167 PRO A CA 1
ATOM 9054 C C . PRO A 1 1167 ? 43.233 57.401 -30.063 1.00 49.91 1167 PRO A C 1
ATOM 9056 O O . PRO A 1 1167 ? 44.082 56.669 -30.565 1.00 49.91 1167 PRO A O 1
ATOM 9059 N N . SER A 1 1168 ? 42.128 57.778 -30.754 1.00 25.53 1168 SER A N 1
ATOM 9060 C CA . SER A 1 1168 ? 41.845 57.805 -32.232 1.00 25.53 1168 SER A CA 1
ATOM 9061 C C . SER A 1 1168 ? 40.862 56.776 -32.869 1.00 25.53 1168 SER A C 1
ATOM 9063 O O . SER A 1 1168 ? 40.514 55.771 -32.261 1.00 25.53 1168 SER A O 1
ATOM 9065 N N . GLN A 1 1169 ? 40.290 57.129 -34.040 1.00 32.06 1169 GLN A N 1
ATOM 9066 C CA . GLN A 1 1169 ? 39.037 56.608 -34.666 1.00 32.06 1169 GLN A CA 1
ATOM 9067 C C . GLN A 1 1169 ? 39.054 56.893 -36.220 1.00 32.06 1169 GLN A C 1
ATOM 9069 O O . GLN A 1 1169 ? 40.154 57.259 -36.647 1.00 32.06 1169 GLN A O 1
ATOM 9074 N N . PRO A 1 1170 ? 37.997 56.815 -37.108 1.00 44.22 1170 PRO A N 1
ATOM 9075 C CA . PRO A 1 1170 ? 36.544 57.063 -36.925 1.00 44.22 1170 PRO A CA 1
ATOM 9076 C C . PRO A 1 1170 ? 35.522 55.999 -37.507 1.00 44.22 1170 PRO A C 1
ATOM 9078 O O . PRO A 1 1170 ? 35.342 55.026 -36.779 1.00 44.22 1170 PRO A O 1
ATOM 9081 N N . PRO A 1 1171 ? 34.770 56.113 -38.654 1.00 52.50 1171 PRO A N 1
ATOM 9082 C CA . PRO A 1 1171 ? 33.414 55.500 -38.833 1.00 52.50 1171 PRO A CA 1
ATOM 9083 C C . PRO A 1 1171 ? 33.270 54.701 -40.191 1.00 52.50 1171 PRO A C 1
ATOM 9085 O O . PRO A 1 1171 ? 34.322 54.281 -40.676 1.00 52.50 1171 PRO A O 1
ATOM 9088 N N . PRO A 1 1172 ? 32.111 54.509 -40.907 1.00 48.59 1172 PRO A N 1
ATOM 9089 C CA . PRO A 1 1172 ? 30.682 54.790 -40.642 1.00 48.59 1172 PRO A CA 1
ATOM 9090 C C . PRO A 1 1172 ? 29.673 53.574 -40.723 1.00 48.59 1172 PRO A C 1
ATOM 9092 O O . PRO A 1 1172 ? 29.647 52.874 -39.715 1.00 48.59 1172 PRO A O 1
ATOM 9095 N N . PRO A 1 1173 ? 28.743 53.340 -41.708 1.00 41.38 1173 PRO A N 1
ATOM 9096 C CA . PRO A 1 1173 ? 27.316 53.225 -41.315 1.00 41.38 1173 PRO A CA 1
ATOM 9097 C C . PRO A 1 1173 ? 26.433 52.082 -41.913 1.00 41.38 1173 PRO A C 1
ATOM 9099 O O . PRO A 1 1173 ? 26.860 51.316 -42.774 1.00 41.38 1173 PRO A O 1
ATOM 9102 N N . SER A 1 1174 ? 25.139 52.130 -41.535 1.00 26.78 1174 SER A N 1
ATOM 9103 C CA . SER A 1 1174 ? 23.915 51.466 -42.067 1.00 26.78 1174 SER A CA 1
ATOM 9104 C C . SER A 1 1174 ? 23.628 50.003 -41.655 1.00 26.78 1174 SER A C 1
ATOM 9106 O O . SER A 1 1174 ? 24.531 49.175 -41.657 1.00 26.78 1174 SER A O 1
ATOM 9108 N N . ASP A 1 1175 ? 22.394 49.603 -41.295 1.00 27.06 1175 ASP A N 1
ATOM 9109 C CA . ASP A 1 1175 ? 21.182 50.395 -40.967 1.00 27.06 1175 ASP A CA 1
ATOM 9110 C C . ASP A 1 1175 ? 20.187 49.628 -40.054 1.00 27.06 1175 ASP A C 1
ATOM 9112 O O . ASP A 1 1175 ? 20.337 48.436 -39.793 1.00 27.06 1175 ASP A O 1
ATOM 9116 N N . SER A 1 1176 ? 19.169 50.329 -39.541 1.00 27.19 1176 SER A N 1
ATOM 9117 C CA . SER A 1 1176 ? 18.027 49.821 -38.734 1.00 27.19 1176 SER A CA 1
ATOM 9118 C C . SER A 1 1176 ? 16.697 50.341 -39.340 1.00 27.19 1176 SER A C 1
ATOM 9120 O O . SER A 1 1176 ? 16.767 51.014 -40.367 1.00 27.19 1176 SER A O 1
ATOM 9122 N N . PRO A 1 1177 ? 15.492 50.195 -38.733 1.00 42.34 1177 PRO A N 1
ATOM 9123 C CA . PRO A 1 1177 ? 14.970 49.250 -37.733 1.00 42.34 1177 PRO A CA 1
ATOM 9124 C C . PRO A 1 1177 ? 13.679 48.531 -38.238 1.00 42.34 1177 PRO A C 1
ATOM 9126 O O . PRO A 1 1177 ? 13.343 48.576 -39.417 1.00 42.34 1177 PRO A O 1
ATOM 9129 N N . SER A 1 1178 ? 12.903 47.901 -37.345 1.00 32.84 1178 SER A N 1
ATOM 9130 C CA . SER A 1 1178 ? 11.521 47.441 -37.608 1.00 32.84 1178 SER A CA 1
ATOM 9131 C C . SER A 1 1178 ? 10.485 48.326 -36.903 1.00 32.84 1178 SER A C 1
ATOM 9133 O O . SER A 1 1178 ? 10.708 48.646 -35.737 1.00 32.84 1178 SER A O 1
ATOM 9135 N N . ASN A 1 1179 ? 9.358 48.665 -37.559 1.00 31.72 1179 ASN A N 1
ATOM 9136 C CA . ASN A 1 1179 ? 7.974 48.591 -37.023 1.00 31.72 1179 ASN A CA 1
ATOM 9137 C C . ASN A 1 1179 ? 6.921 49.340 -37.872 1.00 31.72 1179 ASN A C 1
ATOM 9139 O O . ASN A 1 1179 ? 7.270 50.172 -38.703 1.00 31.72 1179 ASN A O 1
ATOM 9143 N N . GLN A 1 1180 ? 5.643 49.080 -37.536 1.00 26.98 1180 GLN A N 1
ATOM 9144 C CA . GLN A 1 1180 ? 4.379 49.620 -38.082 1.00 26.98 1180 GLN A CA 1
ATOM 9145 C C . GLN A 1 1180 ? 3.887 48.961 -39.388 1.00 26.98 1180 GLN A C 1
ATOM 9147 O O . GLN A 1 1180 ? 4.696 48.632 -40.245 1.00 26.98 1180 GLN A O 1
ATOM 9152 N N . LEU A 1 1181 ? 2.587 48.825 -39.684 1.00 26.56 1181 LEU A N 1
ATOM 9153 C CA . LEU A 1 1181 ? 1.312 48.603 -38.955 1.00 26.56 1181 LEU A CA 1
ATOM 9154 C C . LEU A 1 1181 ? 0.170 48.851 -39.979 1.00 26.56 1181 LEU A C 1
ATOM 9156 O O . LEU A 1 1181 ? 0.343 49.660 -40.885 1.00 26.56 1181 LEU A O 1
ATOM 9160 N N . LEU A 1 1182 ? -1.010 48.270 -39.711 1.00 25.86 1182 LEU A N 1
ATOM 9161 C CA . LEU A 1 1182 ? -2.360 48.732 -40.119 1.00 25.86 1182 LEU A CA 1
ATOM 9162 C C . LEU A 1 1182 ? -3.003 48.239 -41.453 1.00 25.86 1182 LEU A C 1
ATOM 9164 O O . LEU A 1 1182 ? -2.630 48.681 -42.529 1.00 25.86 1182 LEU A O 1
ATOM 9168 N N . GLU A 1 1183 ? -4.071 47.426 -41.297 1.00 26.02 1183 GLU A N 1
ATOM 9169 C CA . GLU A 1 1183 ? -5.369 47.411 -42.041 1.00 26.02 1183 GLU A CA 1
ATOM 9170 C C . GLU A 1 1183 ? -5.425 47.185 -43.588 1.00 26.02 1183 GLU A C 1
ATOM 9172 O O . GLU A 1 1183 ? -4.435 47.325 -44.288 1.00 26.02 1183 GLU A O 1
ATOM 9177 N N . THR A 1 1184 ? -6.543 46.776 -44.231 1.00 25.31 1184 THR A N 1
ATOM 9178 C CA . THR A 1 1184 ? -7.911 46.384 -43.785 1.00 25.31 1184 THR A CA 1
ATOM 9179 C C . THR A 1 1184 ? -8.551 45.305 -44.701 1.00 25.31 1184 THR A C 1
ATOM 9181 O O . THR A 1 1184 ? -8.243 45.229 -45.882 1.00 25.31 1184 THR A O 1
ATOM 9184 N N . ALA A 1 1185 ? -9.516 44.550 -44.146 1.00 25.56 1185 ALA A N 1
ATOM 9185 C CA . ALA A 1 1185 ? -10.755 43.985 -44.740 1.00 25.56 1185 ALA A CA 1
ATOM 9186 C C . ALA A 1 1185 ? -10.824 43.380 -46.174 1.00 25.56 1185 ALA A C 1
ATOM 9188 O O . ALA A 1 1185 ? -10.619 44.073 -47.164 1.00 25.56 1185 ALA A O 1
ATOM 9189 N N . GLN A 1 1186 ? -11.424 42.176 -46.286 1.00 26.59 1186 GLN A N 1
ATOM 9190 C CA . GLN A 1 1186 ? -12.779 41.968 -46.869 1.00 26.59 1186 GLN A CA 1
ATOM 9191 C C . GLN A 1 1186 ? -13.295 40.510 -46.705 1.00 26.59 1186 GLN A C 1
ATOM 9193 O O . GLN A 1 1186 ? -12.515 39.562 -46.712 1.00 26.59 1186 GLN A O 1
ATOM 9198 N N . HIS A 1 1187 ? -14.618 40.331 -46.562 1.00 25.33 1187 HIS A N 1
ATOM 9199 C CA . HIS A 1 1187 ? -15.331 39.031 -46.586 1.00 25.33 1187 HIS A CA 1
ATOM 9200 C C . HIS A 1 1187 ? -16.032 38.821 -47.952 1.00 25.33 1187 HIS A C 1
ATOM 9202 O O . HIS A 1 1187 ? -16.245 39.809 -48.659 1.00 25.33 1187 HIS A O 1
ATOM 9208 N N . PRO A 1 1188 ? -16.444 37.585 -48.324 1.00 30.84 1188 PRO A N 1
ATOM 9209 C CA . PRO A 1 1188 ? -17.825 37.171 -48.004 1.00 30.84 1188 PRO A CA 1
ATOM 9210 C C . PRO A 1 1188 ? -18.054 35.670 -47.673 1.00 30.84 1188 PRO A C 1
ATOM 9212 O O . PRO A 1 1188 ? -17.498 34.772 -48.295 1.00 30.84 1188 PRO A O 1
ATOM 9215 N N . ASN A 1 1189 ? -18.983 35.430 -46.740 1.00 28.97 1189 ASN A N 1
ATOM 9216 C CA . ASN A 1 1189 ? -19.865 34.240 -46.627 1.00 28.97 1189 ASN A CA 1
ATOM 9217 C C . ASN A 1 1189 ? -21.251 34.622 -47.260 1.00 28.97 1189 ASN A C 1
ATOM 9219 O O . ASN A 1 1189 ? -21.328 35.780 -47.688 1.00 28.97 1189 ASN A O 1
ATOM 9223 N N . PRO A 1 1190 ? -22.360 33.818 -47.326 1.00 47.47 1190 PRO A N 1
ATOM 9224 C CA . PRO A 1 1190 ? -22.766 32.690 -46.449 1.00 47.47 1190 PRO A CA 1
ATOM 9225 C C . PRO A 1 1190 ? -23.636 31.557 -47.100 1.00 47.47 1190 PRO A C 1
ATOM 9227 O O . PRO A 1 1190 ? -23.803 31.519 -48.315 1.00 47.47 1190 PRO A O 1
ATOM 9230 N N . MET A 1 1191 ? -24.250 30.700 -46.251 1.00 24.02 1191 MET A N 1
ATOM 9231 C CA . MET A 1 1191 ? -25.571 29.986 -46.323 1.00 24.02 1191 MET A CA 1
ATOM 9232 C C . MET A 1 1191 ? -25.436 28.546 -45.777 1.00 24.02 1191 MET A C 1
ATOM 9234 O O . MET A 1 1191 ? -24.441 27.897 -46.075 1.00 24.02 1191 MET A O 1
ATOM 9238 N N . TYR A 1 1192 ? -26.342 27.946 -44.988 1.00 23.88 1192 TYR A N 1
ATOM 9239 C CA . TYR A 1 1192 ? -27.718 28.251 -44.509 1.00 23.88 1192 TYR A CA 1
ATOM 9240 C C . TYR A 1 1192 ? -27.697 28.665 -43.000 1.00 23.88 1192 TYR A C 1
ATOM 9242 O O . TYR A 1 1192 ? -26.716 28.361 -42.331 1.00 23.88 1192 TYR A O 1
ATOM 9250 N N . THR A 1 1193 ? -28.561 29.504 -42.386 1.00 25.11 1193 THR A N 1
ATOM 9251 C CA . THR A 1 1193 ? -30.033 29.472 -42.095 1.00 25.11 1193 THR A CA 1
ATOM 9252 C C . THR A 1 1193 ? -30.509 28.272 -41.234 1.00 25.11 1193 THR A C 1
ATOM 9254 O O . THR A 1 1193 ? -30.047 27.162 -41.455 1.00 25.11 1193 THR A O 1
ATOM 9257 N N . GLN A 1 1194 ? -31.391 28.403 -40.214 1.00 23.42 1194 GLN A N 1
ATOM 9258 C CA . GLN A 1 1194 ? -32.374 29.470 -39.879 1.00 23.42 1194 GLN A CA 1
ATOM 9259 C C . GLN A 1 1194 ? -32.728 29.580 -38.349 1.00 23.42 1194 GLN A C 1
ATOM 9261 O O . GLN A 1 1194 ? -32.455 28.661 -37.586 1.00 23.42 1194 GLN A O 1
ATOM 9266 N N . PHE A 1 1195 ? -33.343 30.703 -37.920 1.00 23.77 1195 PHE A N 1
ATOM 9267 C CA . PHE A 1 1195 ? -33.862 31.072 -36.557 1.00 23.77 1195 PHE A CA 1
ATOM 9268 C C . PHE A 1 1195 ? -35.430 31.012 -36.510 1.00 23.77 1195 PHE A C 1
ATOM 9270 O O . PHE A 1 1195 ? -35.949 30.646 -37.570 1.00 23.77 1195 PHE A O 1
ATOM 9277 N N . PRO A 1 1196 ? -36.240 31.354 -35.445 1.00 33.66 1196 PRO A N 1
ATOM 9278 C CA . PRO A 1 1196 ? -36.071 32.147 -34.178 1.00 33.66 1196 PRO A CA 1
ATOM 9279 C C . PRO A 1 1196 ? -36.519 31.407 -32.868 1.00 33.66 1196 PRO A C 1
ATOM 9281 O O . PRO A 1 1196 ? -36.804 30.220 -32.944 1.00 33.66 1196 PRO A O 1
ATOM 9284 N N . GLN A 1 1197 ? -36.550 31.903 -31.607 1.00 23.88 1197 GLN A N 1
ATOM 9285 C CA . GLN A 1 1197 ? -36.514 33.205 -30.870 1.00 23.88 1197 GLN A CA 1
ATOM 9286 C C . GLN A 1 1197 ? -37.881 33.796 -30.382 1.00 23.88 1197 GLN A C 1
ATOM 9288 O O . GLN A 1 1197 ? -38.811 33.905 -31.172 1.00 23.88 1197 GLN A O 1
ATOM 9293 N N . GLN A 1 1198 ? -37.914 34.294 -29.119 1.00 25.17 1198 GLN A N 1
ATOM 9294 C CA . GLN A 1 1198 ? -38.974 35.072 -28.391 1.00 25.17 1198 GLN A CA 1
ATOM 9295 C C . GLN A 1 1198 ? -40.122 34.236 -27.739 1.00 25.17 1198 GLN A C 1
ATOM 9297 O O . GLN A 1 1198 ? -40.345 33.111 -28.167 1.00 25.17 1198 GLN A O 1
ATOM 9302 N N . THR A 1 1199 ? -40.819 34.636 -26.646 1.00 25.25 1199 THR A N 1
ATOM 9303 C CA . THR A 1 1199 ? -41.025 35.972 -26.001 1.00 25.25 1199 THR A CA 1
ATOM 9304 C C . THR A 1 1199 ? -41.226 35.921 -24.451 1.00 25.25 1199 THR A C 1
ATOM 9306 O O . THR A 1 1199 ? -41.322 34.852 -23.860 1.00 25.25 1199 THR A O 1
ATOM 9309 N N . ARG A 1 1200 ? -41.298 37.109 -23.813 1.00 22.89 1200 ARG A N 1
ATOM 9310 C CA . ARG A 1 1200 ? -41.478 37.456 -22.372 1.00 22.89 1200 ARG A CA 1
ATOM 9311 C C . ARG A 1 1200 ? -42.759 36.956 -21.667 1.00 22.89 1200 ARG A C 1
ATOM 9313 O O . ARG A 1 1200 ? -43.788 36.859 -22.321 1.00 22.89 1200 ARG A O 1
ATOM 9320 N N . PHE A 1 1201 ? -42.704 36.895 -20.326 1.00 25.08 1201 PHE A N 1
ATOM 9321 C CA . PHE A 1 1201 ? -43.537 37.635 -19.332 1.00 25.08 1201 PHE A CA 1
ATOM 9322 C C . PHE A 1 1201 ? -42.691 37.712 -18.030 1.00 25.08 1201 PHE A C 1
ATOM 9324 O O . PHE A 1 1201 ? -42.093 36.703 -17.671 1.00 25.08 1201 PHE A O 1
ATOM 9331 N N . ASP A 1 1202 ? -42.380 38.833 -17.366 1.00 25.09 1202 ASP A N 1
ATOM 9332 C CA . ASP A 1 1202 ? -43.143 39.993 -16.849 1.00 25.09 1202 ASP A CA 1
ATOM 9333 C C . ASP A 1 1202 ? -44.149 39.658 -15.724 1.00 25.09 1202 ASP A C 1
ATOM 9335 O O . ASP A 1 1202 ? -45.142 38.966 -15.936 1.00 25.09 1202 ASP A O 1
ATOM 9339 N N . LEU A 1 1203 ? -43.873 40.184 -14.518 1.00 26.09 1203 LEU A N 1
ATOM 9340 C CA . LEU A 1 1203 ? -44.638 40.014 -13.271 1.00 26.09 1203 LEU A CA 1
ATOM 9341 C C . LEU A 1 1203 ? -45.341 41.333 -12.874 1.00 26.09 1203 LEU A C 1
ATOM 9343 O O . LEU A 1 1203 ? -44.652 42.344 -12.723 1.00 26.09 1203 LEU A O 1
ATOM 9347 N N . PRO A 1 1204 ? -46.672 41.348 -12.658 1.00 31.61 1204 PRO A N 1
ATOM 9348 C CA . PRO A 1 1204 ? -47.390 42.482 -12.069 1.00 31.61 1204 PRO A CA 1
ATOM 9349 C C . PRO A 1 1204 ? -47.308 42.496 -10.526 1.00 31.61 1204 PRO A C 1
ATOM 9351 O O . PRO A 1 1204 ? -46.798 41.563 -9.907 1.00 31.61 1204 PRO A O 1
ATOM 9354 N N . VAL A 1 1205 ? -47.798 43.577 -9.904 1.00 26.72 1205 VAL A N 1
ATOM 9355 C CA . VAL A 1 1205 ? -47.502 43.964 -8.510 1.00 26.72 1205 VAL A CA 1
ATOM 9356 C C . VAL A 1 1205 ? -48.777 44.296 -7.714 1.00 26.72 1205 VAL A C 1
ATOM 9358 O O . VAL A 1 1205 ? -49.529 45.167 -8.142 1.00 26.72 1205 VAL A O 1
ATOM 9361 N N . ASP A 1 1206 ? -48.923 43.680 -6.526 1.00 26.48 1206 ASP A N 1
ATOM 9362 C CA . ASP A 1 1206 ? -49.853 44.041 -5.419 1.00 26.48 1206 ASP A CA 1
ATOM 9363 C C . ASP A 1 1206 ? -51.379 43.994 -5.761 1.00 26.48 1206 ASP A C 1
ATOM 9365 O O . ASP A 1 1206 ? -51.729 43.672 -6.900 1.00 26.48 1206 ASP A O 1
ATOM 9369 N N . PRO A 1 1207 ? -52.339 44.282 -4.840 1.00 37.00 1207 PRO A N 1
ATOM 9370 C CA . PRO A 1 1207 ? -52.233 44.495 -3.388 1.00 37.00 1207 PRO A CA 1
ATOM 9371 C C . PRO A 1 1207 ? -53.243 43.723 -2.500 1.00 37.00 1207 PRO A C 1
ATOM 9373 O O . PRO A 1 1207 ? -54.343 43.365 -2.922 1.00 37.00 1207 PRO A O 1
ATOM 9376 N N . ALA A 1 1208 ? -52.929 43.610 -1.202 1.00 26.09 1208 ALA A N 1
ATOM 9377 C CA . ALA A 1 1208 ? -53.911 43.447 -0.116 1.00 26.09 1208 ALA A CA 1
ATOM 9378 C C . ALA A 1 1208 ? -53.373 44.076 1.190 1.00 26.09 1208 ALA A C 1
ATOM 9380 O O . ALA A 1 1208 ? -52.219 43.856 1.551 1.00 26.09 1208 ALA A O 1
ATOM 9381 N N . LEU A 1 1209 ? -54.183 44.884 1.887 1.00 24.53 1209 LEU A N 1
ATOM 9382 C CA . LEU A 1 1209 ? -53.732 45.809 2.945 1.00 24.53 1209 LEU A CA 1
ATOM 9383 C C . LEU A 1 1209 ? -54.749 45.904 4.104 1.00 24.53 1209 LEU A C 1
ATOM 9385 O O . LEU A 1 1209 ? -55.945 45.819 3.844 1.00 24.53 1209 LEU A O 1
ATOM 9389 N N . MET A 1 1210 ? -54.264 46.222 5.321 1.00 23.72 1210 MET A N 1
ATOM 9390 C CA . MET A 1 1210 ? -55.023 46.513 6.571 1.00 23.72 1210 MET A CA 1
ATOM 9391 C C . MET A 1 1210 ? -55.730 45.283 7.194 1.00 23.72 1210 MET A C 1
ATOM 9393 O O . MET A 1 1210 ? -56.281 44.464 6.478 1.00 23.72 1210 MET A O 1
ATOM 9397 N N . GLU A 1 1211 ? -55.740 45.031 8.510 1.00 27.64 1211 GLU A N 1
ATOM 9398 C CA . GLU A 1 1211 ? -55.775 45.910 9.698 1.00 27.64 1211 GLU A CA 1
ATOM 9399 C C . GLU A 1 1211 ? -54.813 45.401 10.806 1.00 27.64 1211 GLU A C 1
ATOM 9401 O O . GLU A 1 1211 ? -54.599 44.202 10.935 1.00 27.64 1211 GLU A O 1
ATOM 9406 N N . GLY A 1 1212 ? -54.108 46.260 11.558 1.00 25.94 1212 GLY A N 1
ATOM 9407 C CA . GLY A 1 1212 ? -54.513 46.708 12.911 1.00 25.94 1212 GLY A CA 1
ATOM 9408 C C . GLY A 1 1212 ? -53.616 46.052 13.994 1.00 25.94 1212 GLY A C 1
ATOM 9409 O O . GLY A 1 1212 ? -53.192 44.921 13.809 1.00 25.94 1212 GLY A O 1
ATOM 9410 N N . ILE A 1 1213 ? -53.205 46.653 15.121 1.00 25.14 1213 ILE A N 1
ATOM 9411 C CA . ILE A 1 1213 ? -53.508 47.932 15.799 1.00 25.14 1213 ILE A CA 1
ATOM 9412 C C . ILE A 1 1213 ? -52.211 48.467 16.485 1.00 25.14 1213 ILE A C 1
ATOM 9414 O O . ILE A 1 1213 ? -51.329 47.690 16.842 1.00 25.14 1213 ILE A O 1
ATOM 9418 N N . GLN A 1 1214 ? -52.089 49.789 16.686 1.00 25.12 1214 GLN A N 1
ATOM 9419 C CA . GLN A 1 1214 ? -51.041 50.466 17.496 1.00 25.12 1214 GLN A CA 1
ATOM 9420 C C . GLN A 1 1214 ? -51.589 50.742 18.931 1.00 25.12 1214 GLN A C 1
ATOM 9422 O O . GLN A 1 1214 ? -52.800 50.768 19.092 1.00 25.12 1214 GLN A O 1
ATOM 9427 N N . THR A 1 1215 ? -50.860 50.948 20.040 1.00 27.05 1215 THR A N 1
ATOM 9428 C CA . THR A 1 1215 ? -49.787 51.928 20.348 1.00 27.05 1215 THR A CA 1
ATOM 9429 C C . THR A 1 1215 ? -49.266 51.743 21.796 1.00 27.05 1215 THR A C 1
ATOM 9431 O O . THR A 1 1215 ? -50.058 51.400 22.668 1.00 27.05 1215 THR A O 1
ATOM 9434 N N . GLY A 1 1216 ? -48.043 52.216 22.095 1.00 26.77 1216 GLY A N 1
ATOM 9435 C CA . GLY A 1 1216 ? -47.711 52.879 23.381 1.00 26.77 1216 GLY A CA 1
ATOM 9436 C C . GLY A 1 1216 ? -47.191 52.012 24.554 1.00 26.77 1216 GLY A C 1
ATOM 9437 O O . GLY A 1 1216 ? -47.458 50.823 24.616 1.00 26.77 1216 GLY A O 1
ATOM 9438 N N . THR A 1 1217 ? -46.431 52.554 25.525 1.00 26.14 1217 THR A N 1
ATOM 9439 C CA . THR A 1 1217 ? -45.867 53.924 25.613 1.00 26.14 1217 THR A CA 1
ATOM 9440 C C . THR A 1 1217 ? -44.653 54.030 26.558 1.00 26.14 1217 THR A C 1
ATOM 9442 O O . THR A 1 1217 ? -44.640 53.414 27.610 1.00 26.14 1217 THR A O 1
ATOM 9445 N N . LYS A 1 1218 ? -43.709 54.917 26.197 1.00 25.16 1218 LYS A N 1
ATOM 9446 C CA . LYS A 1 1218 ? -42.789 55.726 27.039 1.00 25.16 1218 LYS A CA 1
ATOM 9447 C C . LYS A 1 1218 ? -42.001 55.108 28.217 1.00 25.16 1218 LYS A C 1
ATOM 9449 O O . LYS A 1 1218 ? -42.517 54.816 29.285 1.00 25.16 1218 LYS A O 1
ATOM 9454 N N . LEU A 1 1219 ? -40.682 55.229 28.062 1.00 30.19 1219 LEU A N 1
ATOM 9455 C CA . LEU A 1 1219 ? -39.674 55.502 29.094 1.00 30.19 1219 LEU A CA 1
ATOM 9456 C C . LEU A 1 1219 ? -40.091 56.658 30.049 1.00 30.19 1219 LEU A C 1
ATOM 9458 O O . LEU A 1 1219 ? -40.253 57.777 29.556 1.00 30.19 1219 LEU A O 1
ATOM 9462 N N . ALA A 1 1220 ? -40.226 56.424 31.369 1.00 29.27 1220 ALA A N 1
ATOM 9463 C CA . ALA A 1 1220 ? -40.395 57.494 32.385 1.00 29.27 1220 ALA A CA 1
ATOM 9464 C C . ALA A 1 1220 ? -40.145 57.122 33.882 1.00 29.27 1220 ALA A C 1
ATOM 9466 O O . ALA A 1 1220 ? -40.441 57.943 34.746 1.00 29.27 1220 ALA A O 1
ATOM 9467 N N . GLU A 1 1221 ? -39.599 55.949 34.227 1.00 29.50 1221 GLU A N 1
ATOM 9468 C CA . GLU A 1 1221 ? -39.363 55.512 35.626 1.00 29.50 1221 GLU A CA 1
ATOM 9469 C C . GLU A 1 1221 ? -38.012 54.762 35.740 1.00 29.50 1221 GLU A C 1
ATOM 9471 O O . GLU A 1 1221 ? -37.744 53.923 34.883 1.00 29.50 1221 GLU A O 1
ATOM 9476 N N . LEU A 1 1222 ? -37.096 54.964 36.710 1.00 29.08 1222 LEU A N 1
ATOM 9477 C CA . LEU A 1 1222 ? -36.913 56.010 37.748 1.00 29.08 1222 LEU A CA 1
ATOM 9478 C C . LEU A 1 1222 ? -35.415 56.520 37.752 1.00 29.08 1222 LEU A C 1
ATOM 9480 O O . LEU A 1 1222 ? -34.947 56.820 36.655 1.00 29.08 1222 LEU A O 1
ATOM 9484 N N . PRO A 1 1223 ? -34.648 56.765 38.853 1.00 35.09 1223 PRO A N 1
ATOM 9485 C CA . PRO A 1 1223 ? -33.945 58.051 39.055 1.00 35.09 1223 PRO A CA 1
ATOM 9486 C C . PRO A 1 1223 ? -32.385 58.005 38.983 1.00 35.09 1223 PRO A C 1
ATOM 9488 O O . PRO A 1 1223 ? -31.805 56.928 38.847 1.00 35.09 1223 PRO A O 1
ATOM 9491 N N . PRO A 1 1224 ? -31.675 59.160 39.050 1.00 33.16 1224 PRO A N 1
ATOM 9492 C CA . PRO A 1 1224 ? -30.247 59.262 38.703 1.00 33.16 1224 PRO A CA 1
ATOM 9493 C C . PRO A 1 1224 ? -29.244 59.038 39.855 1.00 33.16 1224 PRO A C 1
ATOM 9495 O O . PRO A 1 1224 ? -29.581 59.091 41.034 1.00 33.16 1224 PRO A O 1
ATOM 9498 N N . SER A 1 1225 ? -27.972 58.861 39.475 1.00 31.88 1225 SER A N 1
ATOM 9499 C CA . SER A 1 1225 ? -26.816 58.626 40.357 1.00 31.88 1225 SER A CA 1
ATOM 9500 C C . SER A 1 1225 ? -26.019 59.900 40.703 1.00 31.88 1225 SER A C 1
ATOM 9502 O O . SER A 1 1225 ? -25.687 60.679 39.805 1.00 31.88 1225 SER A O 1
ATOM 9504 N N . PRO A 1 1226 ? -25.622 60.058 41.977 1.00 30.89 1226 PRO A N 1
ATOM 9505 C CA . PRO A 1 1226 ? -24.403 60.741 42.409 1.00 30.89 1226 PRO A CA 1
ATOM 9506 C C . PRO A 1 1226 ? -23.407 59.711 43.017 1.00 30.89 1226 PRO A C 1
ATOM 9508 O O . PRO A 1 1226 ? -23.818 58.759 43.670 1.00 30.89 1226 PRO A O 1
ATOM 9511 N N . PHE A 1 1227 ? -22.082 59.803 42.876 1.00 24.39 1227 PHE A N 1
ATOM 9512 C CA . PHE A 1 1227 ? -21.223 60.964 42.633 1.00 24.39 1227 PHE A CA 1
ATOM 9513 C C . PHE A 1 1227 ? -20.133 60.703 41.580 1.00 24.39 1227 PHE A C 1
ATOM 9515 O O . PHE A 1 1227 ? -19.655 59.584 41.404 1.00 24.39 1227 PHE A O 1
ATOM 9522 N N . LEU A 1 1228 ? -19.650 61.795 40.983 1.00 26.67 1228 LEU A N 1
ATOM 9523 C CA . LEU A 1 1228 ? -18.319 61.894 40.381 1.00 26.67 1228 LEU A CA 1
ATOM 9524 C C . LEU A 1 1228 ? -17.429 62.803 41.253 1.00 26.67 1228 LEU A C 1
ATOM 9526 O O . LEU A 1 1228 ? -17.946 63.616 42.015 1.00 26.67 1228 LEU A O 1
ATOM 9530 N N . ALA A 1 1229 ? -16.112 62.707 41.033 1.00 25.47 1229 ALA A N 1
ATOM 9531 C CA . ALA A 1 1229 ? -15.024 63.540 41.570 1.00 25.47 1229 ALA A CA 1
ATOM 9532 C C . ALA A 1 1229 ? -14.528 63.273 43.011 1.00 25.47 1229 ALA A C 1
ATOM 9534 O O . ALA A 1 1229 ? -15.087 63.762 43.986 1.00 25.47 1229 ALA A O 1
ATOM 9535 N N . ALA A 1 1230 ? -13.336 62.667 43.105 1.00 24.92 1230 ALA A N 1
ATOM 9536 C CA . ALA A 1 1230 ? -12.130 63.396 43.525 1.00 24.92 1230 ALA A CA 1
ATOM 9537 C C . ALA A 1 1230 ? -10.844 62.659 43.088 1.00 24.92 1230 ALA A C 1
ATOM 9539 O O . ALA A 1 1230 ? -10.730 61.446 43.240 1.00 24.92 1230 ALA A O 1
ATOM 9540 N N . GLN A 1 1231 ? -9.852 63.399 42.583 1.00 25.12 1231 GLN A N 1
ATOM 9541 C CA . GLN A 1 1231 ? -8.446 62.975 42.553 1.00 25.12 1231 GLN A CA 1
ATOM 9542 C C . GLN A 1 1231 ? -7.717 63.726 43.676 1.00 25.12 1231 GLN A C 1
ATOM 9544 O O . GLN A 1 1231 ? -7.819 64.950 43.687 1.00 25.12 1231 GLN A O 1
ATOM 9549 N N . ALA A 1 1232 ? -6.941 63.059 44.543 1.00 23.53 1232 ALA A N 1
ATOM 9550 C CA . ALA A 1 1232 ? -5.798 63.681 45.239 1.00 23.53 1232 ALA A CA 1
ATOM 9551 C C . ALA A 1 1232 ? -4.905 62.677 46.005 1.00 23.53 1232 ALA A C 1
ATOM 9553 O O . ALA A 1 1232 ? -5.381 61.903 46.823 1.00 23.53 1232 ALA A O 1
ATOM 9554 N N . ALA A 1 1233 ? -3.603 62.762 45.720 1.00 25.22 1233 ALA A N 1
ATOM 9555 C CA . ALA A 1 1233 ? -2.430 62.712 46.609 1.00 25.22 1233 ALA A CA 1
ATOM 9556 C C . ALA A 1 1233 ? -2.435 61.997 47.994 1.00 25.22 1233 ALA A C 1
ATOM 9558 O O . ALA A 1 1233 ? -3.173 62.358 48.899 1.00 25.22 1233 ALA A O 1
ATOM 9559 N N . ASN A 1 1234 ? -1.398 61.159 48.170 1.00 25.12 1234 ASN A N 1
ATOM 9560 C CA . ASN A 1 1234 ? -0.379 61.152 49.248 1.00 25.12 1234 ASN A CA 1
ATOM 9561 C C . ASN A 1 1234 ? -0.769 61.210 50.749 1.00 25.12 1234 ASN A C 1
ATOM 9563 O O . ASN A 1 1234 ? -1.342 62.193 51.203 1.00 25.12 1234 ASN A O 1
ATOM 9567 N N . GLY A 1 1235 ? -0.185 60.311 51.566 1.00 24.25 1235 GLY A N 1
ATOM 9568 C CA . GLY A 1 1235 ? 0.112 60.613 52.984 1.00 24.25 1235 GLY A CA 1
ATOM 9569 C C . GLY A 1 1235 ? 0.276 59.423 53.948 1.00 24.25 1235 GLY A C 1
ATOM 9570 O O . GLY A 1 1235 ? -0.708 58.840 54.379 1.00 24.25 1235 GLY A O 1
ATOM 9571 N N . MET A 1 1236 ? 1.516 59.121 54.356 1.00 26.62 1236 MET A N 1
ATOM 9572 C CA . MET A 1 1236 ? 1.856 58.419 55.622 1.00 26.62 1236 MET A CA 1
ATOM 9573 C C . MET A 1 1236 ? 1.802 59.426 56.809 1.00 26.62 1236 MET A C 1
ATOM 9575 O O . MET A 1 1236 ? 1.879 60.617 56.490 1.00 26.62 1236 MET A O 1
ATOM 9579 N N . PRO A 1 1237 ? 1.711 59.053 58.126 1.00 40.34 1237 PRO A N 1
ATOM 9580 C CA . PRO A 1 1237 ? 2.607 58.069 58.788 1.00 40.34 1237 PRO A CA 1
ATOM 9581 C C . PRO A 1 1237 ? 2.149 57.272 60.061 1.00 40.34 1237 PRO A C 1
ATOM 9583 O O . PRO A 1 1237 ? 1.399 57.751 60.898 1.00 40.34 1237 PRO A O 1
ATOM 9586 N N . HIS A 1 1238 ? 2.723 56.066 60.223 1.00 26.73 1238 HIS A N 1
ATOM 9587 C CA . HIS A 1 1238 ? 3.620 55.577 61.313 1.00 26.73 1238 HIS A CA 1
ATOM 9588 C C . HIS A 1 1238 ? 3.395 55.848 62.843 1.00 26.73 1238 HIS A C 1
ATOM 9590 O O . HIS A 1 1238 ? 3.170 56.979 63.251 1.00 26.73 1238 HIS A O 1
ATOM 9596 N N . VAL A 1 1239 ? 3.750 54.830 63.676 1.00 25.88 1239 VAL A N 1
ATOM 9597 C CA . VAL A 1 1239 ? 3.924 54.797 65.176 1.00 25.88 1239 VAL A CA 1
ATOM 9598 C C . VAL A 1 1239 ? 2.600 54.805 65.989 1.00 25.88 1239 VAL A C 1
ATOM 9600 O O . VAL A 1 1239 ? 1.726 55.591 65.664 1.00 25.88 1239 VAL A O 1
ATOM 9603 N N . GLY A 1 1240 ? 2.324 54.017 67.053 1.00 24.59 1240 GLY A N 1
ATOM 9604 C CA . GLY A 1 1240 ? 3.006 52.976 67.878 1.00 24.59 1240 GLY A CA 1
ATOM 9605 C C . GLY A 1 1240 ? 2.037 52.517 69.027 1.00 24.59 1240 GLY A C 1
ATOM 9606 O O . GLY A 1 1240 ? 0.858 52.832 68.910 1.00 24.59 1240 GLY A O 1
ATOM 9607 N N . HIS A 1 1241 ? 2.356 51.848 70.159 1.00 26.62 1241 HIS A N 1
ATOM 9608 C CA . HIS A 1 1241 ? 3.549 51.151 70.703 1.00 26.62 1241 HIS A CA 1
ATOM 9609 C C . HIS A 1 1241 ? 3.191 50.410 72.049 1.00 26.62 1241 HIS A C 1
ATOM 9611 O O . HIS A 1 1241 ? 2.527 51.031 72.866 1.00 26.62 1241 HIS A O 1
ATOM 9617 N N . LEU A 1 1242 ? 3.669 49.163 72.281 1.00 25.39 1242 LEU A N 1
ATOM 9618 C CA . LEU A 1 1242 ? 3.792 48.371 73.556 1.00 25.39 1242 LEU A CA 1
ATOM 9619 C C . LEU A 1 1242 ? 2.579 48.081 74.508 1.00 25.39 1242 LEU A C 1
ATOM 9621 O O . LEU A 1 1242 ? 1.988 49.003 75.056 1.00 25.39 1242 LEU A O 1
ATOM 9625 N N . ASP A 1 1243 ? 2.282 46.779 74.734 1.00 24.47 1243 ASP A N 1
ATOM 9626 C CA . ASP A 1 1243 ? 2.544 45.929 75.950 1.00 24.47 1243 ASP A CA 1
ATOM 9627 C C . ASP A 1 1243 ? 2.337 46.439 77.414 1.00 24.47 1243 ASP A C 1
ATOM 9629 O O . ASP A 1 1243 ? 2.340 47.654 77.616 1.00 24.47 1243 ASP A O 1
ATOM 9633 N N . PRO A 1 1244 ? 2.275 45.569 78.480 1.00 38.72 1244 PRO A N 1
ATOM 9634 C CA . PRO A 1 1244 ? 2.356 44.080 78.565 1.00 38.72 1244 PRO A CA 1
ATOM 9635 C C . PRO A 1 1244 ? 1.356 43.376 79.564 1.00 38.72 1244 PRO A C 1
ATOM 9637 O O . PRO A 1 1244 ? 0.421 43.981 80.081 1.00 38.72 1244 PRO A O 1
ATOM 9640 N N . ASP A 1 1245 ? 1.653 42.096 79.879 1.00 26.31 1245 ASP A N 1
ATOM 9641 C CA . ASP A 1 1245 ? 1.469 41.349 81.156 1.00 26.31 1245 ASP A CA 1
ATOM 9642 C C . ASP A 1 1245 ? 0.158 40.605 81.524 1.00 26.31 1245 ASP A C 1
ATOM 9644 O O . ASP A 1 1245 ? -0.807 41.161 82.049 1.00 26.31 1245 ASP A O 1
ATOM 9648 N N . SER A 1 1246 ? 0.220 39.261 81.493 1.00 27.14 1246 SER A N 1
ATOM 9649 C CA . SER A 1 1246 ? 0.358 38.442 82.730 1.00 27.14 1246 SER A CA 1
ATOM 9650 C C . SER A 1 1246 ? 0.621 36.941 82.448 1.00 27.14 1246 SER A C 1
ATOM 9652 O O . SER A 1 1246 ? 0.001 36.342 81.574 1.00 27.14 1246 SER A O 1
ATOM 9654 N N . GLU A 1 1247 ? 1.543 36.313 83.199 1.00 27.28 1247 GLU A N 1
ATOM 9655 C CA . GLU A 1 1247 ? 1.975 34.906 83.024 1.00 27.28 1247 GLU A CA 1
ATOM 9656 C C . GLU A 1 1247 ? 1.411 33.912 84.066 1.00 27.28 1247 GLU A C 1
ATOM 9658 O O . GLU A 1 1247 ? 1.292 34.233 85.247 1.00 27.28 1247 GLU A O 1
ATOM 9663 N N . SER A 1 1248 ? 1.298 32.632 83.675 1.00 27.03 1248 SER A N 1
ATOM 9664 C CA . SER A 1 1248 ? 1.778 31.483 84.481 1.00 27.03 1248 SER A CA 1
ATOM 9665 C C . SER A 1 1248 ? 2.074 30.297 83.538 1.00 27.03 1248 SER A C 1
ATOM 9667 O O . SER A 1 1248 ? 1.225 29.949 82.727 1.00 27.03 1248 SER A O 1
ATOM 9669 N N . ARG A 1 1249 ? 3.325 29.818 83.408 1.00 28.38 1249 ARG A N 1
ATOM 9670 C CA . ARG A 1 1249 ? 3.983 28.755 84.217 1.00 28.38 1249 ARG A CA 1
ATOM 9671 C C . ARG A 1 1249 ? 3.165 27.450 84.253 1.00 28.38 1249 ARG A C 1
ATOM 9673 O O . ARG A 1 1249 ? 2.018 27.486 84.668 1.00 28.38 1249 ARG A O 1
ATOM 9680 N N . MET A 1 1250 ? 3.686 26.266 83.913 1.00 27.30 1250 MET A N 1
ATOM 9681 C CA . MET A 1 1250 ? 5.073 25.764 83.744 1.00 27.30 1250 MET A CA 1
ATOM 9682 C C . MET A 1 1250 ? 5.034 24.484 82.857 1.00 27.30 1250 MET A C 1
ATOM 9684 O O . MET A 1 1250 ? 3.965 23.897 82.740 1.00 27.30 1250 MET A O 1
ATOM 9688 N N . ALA A 1 1251 ? 6.098 23.954 82.233 1.00 27.33 1251 ALA A N 1
ATOM 9689 C CA . ALA A 1 1251 ? 7.535 24.285 82.187 1.00 27.33 1251 ALA A CA 1
ATOM 9690 C C . ALA A 1 1251 ? 8.136 23.897 80.797 1.00 27.33 1251 ALA A C 1
ATOM 9692 O O . ALA A 1 1251 ? 7.383 23.749 79.839 1.00 27.33 1251 ALA A O 1
ATOM 9693 N N . LEU A 1 1252 ? 9.465 23.734 80.679 1.00 26.73 1252 LEU A N 1
ATOM 9694 C CA . LEU A 1 1252 ? 10.207 23.405 79.442 1.00 26.73 1252 LEU A CA 1
ATOM 9695 C C . LEU A 1 1252 ? 11.365 22.419 79.708 1.00 26.73 1252 LEU A C 1
ATOM 9697 O O . LEU A 1 1252 ? 11.924 22.428 80.804 1.00 26.73 1252 LEU A O 1
ATOM 9701 N N . ASP A 1 1253 ? 11.760 21.657 78.681 1.00 27.41 1253 ASP A N 1
ATOM 9702 C CA . ASP A 1 1253 ? 13.009 20.876 78.588 1.00 27.41 1253 ASP A CA 1
ATOM 9703 C C . ASP A 1 1253 ? 13.638 21.126 77.185 1.00 27.41 1253 ASP A C 1
ATOM 9705 O O . ASP A 1 1253 ? 12.876 21.297 76.225 1.00 27.41 1253 ASP A O 1
ATOM 9709 N N . PRO A 1 1254 ? 14.972 21.271 77.018 1.00 32.09 1254 PRO A N 1
ATOM 9710 C CA . PRO A 1 1254 ? 15.526 22.036 75.894 1.00 32.09 1254 PRO A CA 1
ATOM 9711 C C . PRO A 1 1254 ? 16.003 21.181 74.705 1.00 32.09 1254 PRO A C 1
ATOM 9713 O O . PRO A 1 1254 ? 16.998 20.466 74.797 1.00 32.09 1254 PRO A O 1
ATOM 9716 N N . SER A 1 1255 ? 15.352 21.318 73.542 1.00 28.16 1255 SER A N 1
ATOM 9717 C CA . SER A 1 1255 ? 15.786 20.658 72.289 1.00 28.16 1255 SER A CA 1
ATOM 9718 C C . SER A 1 1255 ? 15.388 21.386 70.987 1.00 28.16 1255 SER A C 1
ATOM 9720 O O . SER A 1 1255 ? 15.166 20.753 69.958 1.00 28.16 1255 SER A O 1
ATOM 9722 N N . LEU A 1 1256 ? 15.319 22.724 70.999 1.00 31.30 1256 LEU A N 1
ATOM 9723 C CA . LEU A 1 1256 ? 15.034 23.539 69.805 1.00 31.30 1256 LEU A CA 1
ATOM 9724 C C . LEU A 1 1256 ? 16.007 24.717 69.657 1.00 31.30 1256 LEU A C 1
ATOM 9726 O O . LEU A 1 1256 ? 15.657 25.854 69.957 1.00 31.30 1256 LEU A O 1
ATOM 9730 N N . ASP A 1 1257 ? 17.213 24.439 69.158 1.00 32.97 1257 ASP A N 1
ATOM 9731 C CA . ASP A 1 1257 ? 18.084 25.467 68.568 1.00 32.97 1257 ASP A CA 1
ATOM 9732 C C . ASP A 1 1257 ? 19.003 24.865 67.485 1.00 32.97 1257 ASP A C 1
ATOM 9734 O O . ASP A 1 1257 ? 20.228 24.855 67.595 1.00 32.97 1257 ASP A O 1
ATOM 9738 N N . GLU A 1 1258 ? 18.402 24.311 66.424 1.00 34.59 1258 GLU A N 1
ATOM 9739 C CA . GLU A 1 1258 ? 19.125 24.053 65.174 1.00 34.59 1258 GLU A CA 1
ATOM 9740 C C . GLU A 1 1258 ? 18.359 24.644 63.983 1.00 34.59 1258 GLU A C 1
ATOM 9742 O O . GLU A 1 1258 ? 17.151 24.466 63.810 1.00 34.59 1258 GLU A O 1
ATOM 9747 N N . ARG A 1 1259 ? 19.072 25.449 63.195 1.00 34.50 1259 ARG A N 1
ATOM 9748 C CA . ARG A 1 1259 ? 18.507 26.367 62.202 1.00 34.50 1259 ARG A CA 1
ATOM 9749 C C . ARG A 1 1259 ? 18.225 25.631 60.894 1.00 34.50 1259 ARG A C 1
ATOM 9751 O O . ARG A 1 1259 ? 19.099 24.928 60.391 1.00 34.50 1259 ARG A O 1
ATOM 9758 N N . ALA A 1 1260 ? 17.046 25.844 60.306 1.00 37.78 1260 ALA A N 1
ATOM 9759 C CA . ALA A 1 1260 ? 16.705 25.256 59.010 1.00 37.78 1260 ALA A CA 1
ATOM 9760 C C . ALA A 1 1260 ? 17.784 25.588 57.948 1.00 37.78 1260 ALA A C 1
ATOM 9762 O O . ALA A 1 1260 ? 18.174 26.757 57.833 1.00 37.78 1260 ALA A O 1
ATOM 9763 N N . PRO A 1 1261 ? 18.288 24.590 57.194 1.00 37.09 1261 PRO A N 1
ATOM 9764 C CA . PRO A 1 1261 ? 19.371 24.789 56.237 1.00 37.09 1261 PRO A CA 1
ATOM 9765 C C . PRO A 1 1261 ? 18.955 25.717 55.093 1.00 37.09 1261 PRO A C 1
ATOM 9767 O O . PRO A 1 1261 ? 17.817 25.690 54.627 1.00 37.09 1261 PRO A O 1
ATOM 9770 N N . THR A 1 1262 ? 19.900 26.522 54.607 1.00 47.81 1262 THR A N 1
ATOM 9771 C CA . THR A 1 1262 ? 19.666 27.387 53.444 1.00 47.81 1262 THR A CA 1
ATOM 9772 C C . THR A 1 1262 ? 19.548 26.568 52.152 1.00 47.81 1262 THR A C 1
ATOM 9774 O O . THR A 1 1262 ? 20.051 25.445 52.064 1.00 47.81 1262 THR A O 1
ATOM 9777 N N . ALA A 1 1263 ? 18.936 27.131 51.103 1.00 38.22 1263 ALA A N 1
ATOM 9778 C CA . ALA A 1 1263 ? 18.835 26.461 49.799 1.00 38.22 1263 ALA A CA 1
ATOM 9779 C C . ALA A 1 1263 ? 20.215 26.079 49.214 1.00 38.22 1263 ALA A C 1
ATOM 9781 O O . ALA A 1 1263 ? 20.348 25.057 48.539 1.00 38.22 1263 ALA A O 1
ATOM 9782 N N . VAL A 1 1264 ? 21.257 26.855 49.539 1.00 39.81 1264 VAL A N 1
ATOM 9783 C CA . VAL A 1 1264 ? 22.655 26.569 49.182 1.00 39.81 1264 VAL A CA 1
ATOM 9784 C C . VAL A 1 1264 ? 23.179 25.328 49.919 1.00 39.81 1264 VAL A C 1
ATOM 9786 O O . VAL A 1 1264 ? 23.820 24.482 49.296 1.00 39.81 1264 VAL A O 1
ATOM 9789 N N . GLU A 1 1265 ? 22.872 25.171 51.213 1.00 39.84 1265 GLU A N 1
ATOM 9790 C CA . GLU A 1 1265 ? 23.187 23.965 52.001 1.00 39.84 1265 GLU A CA 1
ATOM 9791 C C . GLU A 1 1265 ? 22.560 22.707 51.379 1.00 39.84 1265 GLU A C 1
ATOM 9793 O O . GLU A 1 1265 ? 23.228 21.685 51.210 1.00 39.84 1265 GLU A O 1
ATOM 9798 N N . GLU A 1 1266 ? 21.274 22.786 51.029 1.00 48.03 1266 GLU A N 1
ATOM 9799 C CA . GLU A 1 1266 ? 20.503 21.658 50.504 1.00 48.03 1266 GLU A CA 1
ATOM 9800 C C . GLU A 1 1266 ? 20.950 21.280 49.081 1.00 48.03 1266 GLU A C 1
ATOM 9802 O O . GLU A 1 1266 ? 21.172 20.101 48.792 1.00 48.03 1266 GLU A O 1
ATOM 9807 N N . MET A 1 1267 ? 21.216 22.263 48.210 1.00 42.44 1267 MET A N 1
ATOM 9808 C CA . MET A 1 1267 ? 21.820 22.004 46.897 1.00 42.44 1267 MET A CA 1
ATOM 9809 C C . MET A 1 1267 ? 23.213 21.361 47.036 1.00 42.44 1267 MET A C 1
ATOM 9811 O O . MET A 1 1267 ? 23.536 20.427 46.298 1.00 42.44 1267 MET A O 1
ATOM 9815 N N . ARG A 1 1268 ? 24.019 21.778 48.023 1.00 42.94 1268 ARG A N 1
ATOM 9816 C CA . ARG A 1 1268 ? 25.337 21.181 48.311 1.00 42.94 1268 ARG A CA 1
ATOM 9817 C C . ARG A 1 1268 ? 25.223 19.748 48.848 1.00 42.94 1268 ARG A C 1
ATOM 9819 O O . ARG A 1 1268 ? 25.990 18.883 48.428 1.00 42.94 1268 ARG A O 1
ATOM 9826 N N . ARG A 1 1269 ? 24.229 19.461 49.702 1.00 48.62 1269 ARG A N 1
ATOM 9827 C CA . ARG A 1 1269 ? 23.889 18.099 50.170 1.00 48.62 1269 ARG A CA 1
ATOM 9828 C C . ARG A 1 1269 ? 23.433 17.177 49.035 1.00 48.62 1269 ARG A C 1
ATOM 9830 O O . ARG A 1 1269 ? 23.717 15.980 49.092 1.00 48.62 1269 ARG A O 1
ATOM 9837 N N . ARG A 1 1270 ? 22.752 17.702 48.010 1.00 47.47 1270 ARG A N 1
ATOM 9838 C CA . ARG A 1 1270 ? 22.346 16.929 46.820 1.00 47.47 1270 ARG A CA 1
ATOM 9839 C C . ARG A 1 1270 ? 23.522 16.680 45.873 1.00 47.47 1270 ARG A C 1
ATOM 9841 O O . ARG A 1 1270 ? 23.769 15.530 45.523 1.00 47.47 1270 ARG A O 1
ATOM 9848 N N . LEU A 1 1271 ? 24.316 17.705 45.550 1.00 43.03 1271 LEU A N 1
ATOM 9849 C CA . LEU A 1 1271 ? 25.506 17.574 44.691 1.00 43.03 1271 LEU A CA 1
ATOM 9850 C C . LEU A 1 1271 ? 26.567 16.622 45.271 1.00 43.03 1271 LEU A C 1
ATOM 9852 O O . LEU A 1 1271 ? 27.139 15.819 44.535 1.00 43.03 1271 LEU A O 1
ATOM 9856 N N . ASN A 1 1272 ? 26.795 16.646 46.588 1.00 37.91 1272 ASN A N 1
ATOM 9857 C CA . ASN A 1 1272 ? 27.724 15.713 47.234 1.00 37.91 1272 ASN A CA 1
ATOM 9858 C C . ASN A 1 1272 ? 27.256 14.249 47.155 1.00 37.91 1272 ASN A C 1
ATOM 9860 O O . ASN A 1 1272 ? 28.098 13.357 47.123 1.00 37.91 1272 ASN A O 1
ATOM 9864 N N . ARG A 1 1273 ? 25.941 13.994 47.075 1.00 41.38 1273 ARG A N 1
ATOM 9865 C CA . ARG A 1 1273 ? 25.382 12.636 46.969 1.00 41.38 1273 ARG A CA 1
ATOM 9866 C C . ARG A 1 1273 ? 25.580 12.017 45.578 1.00 41.38 1273 ARG A C 1
ATOM 9868 O O . ARG A 1 1273 ? 25.674 10.802 45.469 1.00 41.38 1273 ARG A O 1
ATOM 9875 N N . VAL A 1 1274 ? 25.694 12.846 44.535 1.00 40.72 1274 VAL A N 1
ATOM 9876 C CA . VAL A 1 1274 ? 25.962 12.406 43.150 1.00 40.72 1274 VAL A CA 1
ATOM 9877 C C . VAL A 1 1274 ? 27.440 12.048 42.944 1.00 40.72 1274 VAL A C 1
ATOM 9879 O O . VAL A 1 1274 ? 27.751 11.109 42.223 1.00 40.72 1274 VAL A O 1
ATOM 9882 N N . ASN A 1 1275 ? 28.366 12.733 43.625 1.00 32.34 1275 ASN A N 1
ATOM 9883 C CA . ASN A 1 1275 ? 29.810 12.473 43.510 1.00 32.34 1275 ASN A CA 1
ATOM 9884 C C . ASN A 1 1275 ? 30.320 11.259 44.322 1.00 32.34 1275 ASN A C 1
ATOM 9886 O O . ASN A 1 1275 ? 31.527 11.034 44.353 1.00 32.34 1275 ASN A O 1
ATOM 9890 N N . GLN A 1 1276 ? 29.444 10.489 44.983 1.00 32.53 1276 GLN A N 1
ATOM 9891 C CA . GLN A 1 1276 ? 29.820 9.268 45.720 1.00 32.53 1276 GLN A CA 1
ATOM 9892 C C . GLN A 1 1276 ? 29.599 7.958 44.943 1.00 32.53 1276 GLN A C 1
ATOM 9894 O O . GLN A 1 1276 ? 29.921 6.898 45.469 1.00 32.53 1276 GLN A O 1
ATOM 9899 N N . TYR A 1 1277 ? 29.114 8.023 43.699 1.00 35.62 1277 TYR A N 1
ATOM 9900 C CA . TYR A 1 1277 ? 29.087 6.885 42.775 1.00 35.62 1277 TYR A CA 1
ATOM 9901 C C . TYR A 1 1277 ? 30.001 7.177 41.582 1.00 35.62 1277 TYR A C 1
ATOM 9903 O O . TYR A 1 1277 ? 29.601 7.845 40.624 1.00 35.62 1277 TYR A O 1
ATOM 9911 N N . LYS A 1 1278 ? 31.256 6.729 41.689 1.00 33.59 1278 LYS A N 1
ATOM 9912 C CA . LYS A 1 1278 ? 32.296 6.841 40.664 1.00 33.59 1278 LYS A CA 1
ATOM 9913 C C . LYS A 1 1278 ? 33.416 5.830 40.883 1.00 33.59 1278 LYS A C 1
ATOM 9915 O O . LYS A 1 1278 ? 33.647 5.501 42.066 1.00 33.59 1278 LYS A O 1
#

Secondary structure (DSSP, 8-state):
---------THHHHHHHHHHHHHHHTTSSS------TT-HHHHHHHHHHHHHHHHHHHHHHHS--------S-TT-B-TTSSBPTT--PEEPPBHHHHTTSHHHHHHHHHHHHHHHTS-TTSTTSHHHHHHTTSSS----TT--SS-SSSS-S---SSTTHHHHHHHHHHHHHHHHHHHHHHHHHTS-HHHHHHHHHHHHT--PPB--SSS--TTS-SS-HHHH-SEEEEEETTEEEEEE-TTT--B-SSS--GGG--SS-TT-SB--SS-BTTTTB--HHHHHHHHHHHHHHHHHHHHHHHHT---HHHHH--BGGGS-GGG------HHHHHHHHHHHHHTTTT-GGGSTTTGGGSHHHHHHHHHHHHHHHHHHHHSTT--PPPEE--S-BTTB-TT-EE-TTS--TT-BSSTT-PBP-TTGGGSGGGGTEE-GGGTT--HHHHHHHHHHHTS--SPPP-TT---B-TTS-B------TT-EEEEEEEEEETTSSSS-EEEEEEESS--TT-S--SS-S-TTS-SS--S-TT--------SSSS----GGG-GGGSTTEEEEEEE---SSSSTTT-SS--EEEEEEE-HHHHHHHHHHTSSS-SSHHHHHHHHHHHEEEEEEETTEE--TTTSTT-EEEEEEEE-B--SSTTS--B--SPPEEEHHHHTTSTT-SPP-----TTTSPPP--SS-----------------SSS---PPPPGGGSTT-----PEEEEE-TTS-EEEEEE-------------------PPPPPPPP--S--TTSPPP---SSSSPPPPTTSPPPTT---EEEE-TTSS-EEEEEEESSGGGS-HHHHHHHHHHHHHHHHHTSSSS-SSPPPHHHHHHHHHSS-EEEEEES---SHHHHHHHHHTT--HHHHEEEEEE-EESSSGGGTTEEE--EEE-GGGTTTTHHHHHHHHHHHHTTTTT--EEEEEEEETT-HHHHHHHHHHT-EEEEEEEEEEE-TTSTT-EEEEEEEEEE-SSTTTHHHHHHHHHHHHHHHHSSPPTT--HHHHHHHHHHTTTEEEEPPPTTS--EEEETTEEE---HHHHHHHHHHHHHTTT--HHHHHHHHHHHEE-TTHHHHHHHHHHT-HHHHHHHHHHHHHHHHHHHHHHGGGS------------------------------------------------------------------------------------------------------------------PPPPHHHHHHHHHHHHTT--